Protein AF-0000000068166860 (afdb_homodimer)

Foldseek 3Di:
DCDPVNVVCCCVVVVVVCVVVCQPVVVPVVDPVVQEAEPVQWAFDPVAWDDDDPLATWGFTGGPRATKIKGWHPDPVDPDPVSLVLLVVQLVLQVQADDPQAWHFRHFHDDPRTTITITHDAAFAFQLCQLQPPVHDDDPVLLLLLLLSVLVRLLRQCPDPPFHKDQLEDARRQWTAHPVSGIHGHDSSLIDTDDDDDVPDQLDPSCPYDLLLFALCVLVRGDDDLLRVLSSSLQRSLCNQVSDHFPVVDDDNVSSNCCCNVVVDGGDRDPSDDPLSVVLSCQSRPNDSVSHDGSVVVSVSSLLVLLCVQAPAPVLSVLLVVLPPVPDSFKDWLLSSLVSLCVQLVDPDDSVVVCLDLLNLLCLVQFWDFDDDPVDDPVPTTTMGGSNSSSLLCLQQDDDHNCSSVVSSVVLQLLQEQEADDPVVQFVLAQVPDQAKHWYQDPVDSQWIWIWTDDPNDIDIWIWGQDPQATWTDDDPDIDHDNHPVRVCPDCVSRDPDPDNVPHDRPNPCPSPSNVSVVVSVPVD/DCDPVNVVCCCVVVVVVCVVVCQPPVVPVVPPVVQEAEPVQWAFDPVAWDDDDPLATWGFTGGPRAIKIKGWHDDPPDPDPVSLVLLVVQLVLQVQADDPQAWHFRHFHDDPHTTITITHDAQFAFQLCQLQPPVHDDDPVLLLLQLLSVLVRLLRQCPDPPFHKDQLEDARRQWTAHPVSGIHGHDSSLIDTDDDDDVPDALDPSCPYDLLLFALCVLVRGDDDLLRVLSSSLQRSLCNQVSDHFPVVDDDNVSSNCCCHVVVDDGDRDPSDDPLSVVLSCQSRPNDSVSHDGSVVVSVSSLLVVLCVQAPAPVLSVLLVVLVPPPDSFKDWLLSSLVSLCVQLVDPDDSVVVCLDLLNVLCLVQFWDFDDDPVDDPVPTTTMGGSNSSSLLCLQQDDDHNCSSVVSSVVLQLLQEQEADDPVVQFVLCLVPQFAKHWYQDPVDSQWIWIWTDDPNGIDIWIWGQDPQATWTDDDPDIDHDNHVVRVCPDLVSRDPDPDSVPRDRSNPCPSPSNVSVVVSVPPD

Nearest PDB structures (foldseek):
  3eqr-assembly2_A  TM=9.102E-01  e=2.823E-16  Homo sapiens
  1u4d-assembly2_B  TM=9.057E-01  e=2.516E-15  Homo sapiens
  8fe9-assembly1_A  TM=8.959E-01  e=1.064E-14  Homo sapiens
  3mfu-assembly1_A  TM=8.246E-01  e=5.222E-14  Homo sapiens
  6lnm-assembly3_E  TM=8.033E-01  e=4.655E-13  Rattus norvegicus

InterPro domains:
  IPR000719 Protein kinase domain [PS50011] (44-306)
  IPR000719 Protein kinase domain [SM00220] (44-306)
  IPR000980 SH2 domain [PF00017] (417-485)
  IPR000980 SH2 domain [PS50001] (416-490)
  IPR000980 SH2 domain [SM00252] (414-498)
  IPR001245 Serine-threonine/tyrosine-protein kinase, catalytic domain [PF07714] (47-302)
  IPR008271 Serine/threonine-protein kinase, active site [PS00108] (165-177)
  IPR011009 Protein kinase-like domain superfamily [SSF56112] (43-335)
  IPR036860 SH2 domain superfamily [G3DSA:3.30.505.10] (402-516)
  IPR036860 SH2 domain superfamily [SSF55550] (408-490)
  IPR051681 Serine/Threonine Kinases and Pseudokinases [PTHR44329] (45-305)

Sequence (1050 aa):
MATLAEKRQFFLDSGVKTLTQLLSEQDTRPGWENGAIRPEELHYSKDEVIAQGHHGTVYKGMCRGSQVAIKVLGNRNGMDESQIESLQREADIMRALRHPSILLLMGVCSEKSKLAIVTEFVAGRDLNAIIHDPAVEMSIRQKLNIAKGIAQGMNWLHCLQPDPIIHRDLKPANVLVTPEGNVKVCDFGLSCVKETYDPDAPPKDTVTGTAIYLAPEVLEGMPASEKSDIYAYAVLLSELFTRVKPFKEIDSIKKLHHAVVDGKQRPALIDAVPEAVAELLRECWHHDRDARPCFAEVLMRLDGVVVDLSLSHSSARTFWRELRPKHYPWAVTWDRFLEAFHRYAKPKLPLKLYAQTPEAKCAQLLLAVQNEDMTRSRDRQEWTVLLESFGRFTHLFGPFRPIILTKFSELCKTGCFHGTIEAKEAERRLASKKKGFILRLSAKDPSCVTISREDKGKARHLRVLRTESGFNVQVGKDVHCFPDLLAFLDSPQATKSGKSGLGLQKVCSKDSEYAAVHERSRGGHMATLAEKRQFFLDSGVKTLTQLLSEQDTRPGWENGAIRPEELHYSKDEVIAQGHHGTVYKGMCRGSQVAIKVLGNRNGMDESQIESLQREADIMRALRHPSILLLMGVCSEKSKLAIVTEFVAGRDLNAIIHDPAVEMSIRQKLNIAKGIAQGMNWLHCLQPDPIIHRDLKPANVLVTPEGNVKVCDFGLSCVKETYDPDAPPKDTVTGTAIYLAPEVLEGMPASEKSDIYAYAVLLSELFTRVKPFKEIDSIKKLHHAVVDGKQRPALIDAVPEAVAELLRECWHHDRDARPCFAEVLMRLDGVVVDLSLSHSSARTFWRELRPKHYPWAVTWDRFLEAFHRYAKPKLPLKLYAQTPEAKCAQLLLAVQNEDMTRSRDRQEWTVLLESFGRFTHLFGPFRPIILTKFSELCKTGCFHGTIEAKEAERRLASKKKGFILRLSAKDPSCVTISREDKGKARHLRVLRTESGFNVQVGKDVHCFPDLLAFLDSPQATKSGKSGLGLQKVCSKDSEYAAVHERSRGGH

Organism: Acanthamoeba castellanii (strain ATCC 30010 / Neff) (NCBI:txid1257118)

pLDDT: mean 76.66, std 19.3, range [19.36, 98.31]

Radius of gyration: 32.06 Å; Cα contacts (8 Å, |Δi|>4): 1851; chains: 2; bounding box: 100×84×78 Å

Structure (mmCIF, N/CA/C/O backbone):
data_AF-0000000068166860-model_v1
#
loop_
_entity.id
_entity.type
_entity.pdbx_description
1 polymer 'Protein kinase domain containing protein'
#
loop_
_atom_site.group_PDB
_atom_site.id
_atom_site.type_symbol
_atom_site.label_atom_id
_atom_site.label_alt_id
_atom_site.label_comp_id
_atom_site.label_asym_id
_atom_site.label_entity_id
_atom_site.label_seq_id
_atom_site.pdbx_PDB_ins_code
_atom_site.Cartn_x
_atom_site.Cartn_y
_atom_site.Cartn_z
_atom_site.occupancy
_atom_site.B_iso_or_equiv
_atom_site.auth_seq_id
_atom_site.auth_comp_id
_atom_site.auth_asym_id
_atom_site.auth_atom_id
_atom_site.pdbx_PDB_model_num
ATOM 1 N N . MET A 1 1 ? 56.062 -22.859 -11.352 1 19.39 1 MET A N 1
ATOM 2 C CA . MET A 1 1 ? 54.719 -23.422 -11.422 1 19.39 1 MET A CA 1
ATOM 3 C C . MET A 1 1 ? 53.875 -22.938 -10.25 1 19.39 1 MET A C 1
ATOM 5 O O . MET A 1 1 ? 54 -23.453 -9.133 1 19.39 1 MET A O 1
ATOM 9 N N . ALA A 1 2 ? 53.562 -21.641 -10.25 1 26.25 2 ALA A N 1
ATOM 10 C CA . ALA A 1 2 ? 53.094 -21 -9.023 1 26.25 2 ALA A CA 1
ATOM 11 C C . ALA A 1 2 ? 51.844 -21.656 -8.5 1 26.25 2 ALA A C 1
ATOM 13 O O . ALA A 1 2 ? 50.906 -21.891 -9.273 1 26.25 2 ALA A O 1
ATOM 14 N N . THR A 1 3 ? 52.062 -22.438 -7.523 1 26.27 3 THR A N 1
ATOM 15 C CA . THR A 1 3 ? 51.094 -23.359 -6.957 1 26.27 3 THR A CA 1
ATOM 16 C C . THR A 1 3 ? 49.75 -22.656 -6.754 1 26.27 3 THR A C 1
ATOM 18 O O . THR A 1 3 ? 49.688 -21.438 -6.637 1 26.27 3 THR A O 1
ATOM 21 N N . LEU A 1 4 ? 48.688 -23.469 -7 1 24.66 4 LEU A N 1
ATOM 22 C CA . LEU A 1 4 ? 47.281 -23.062 -6.938 1 24.66 4 LEU A CA 1
ATOM 23 C C . LEU A 1 4 ? 47.031 -22.203 -5.699 1 24.66 4 LEU A C 1
ATOM 25 O O . LEU A 1 4 ? 46.219 -21.281 -5.738 1 24.66 4 LEU A O 1
ATOM 29 N N . ALA A 1 5 ? 47.875 -22.406 -4.668 1 31.88 5 ALA A N 1
ATOM 30 C CA . ALA A 1 5 ? 47.906 -21.672 -3.4 1 31.88 5 ALA A CA 1
ATOM 31 C C . ALA A 1 5 ? 48.375 -20.234 -3.602 1 31.88 5 ALA A C 1
ATOM 33 O O . ALA A 1 5 ? 47.781 -19.312 -3.023 1 31.88 5 ALA A O 1
ATOM 34 N N . GLU A 1 6 ? 49.438 -20.156 -4.41 1 29.47 6 GLU A N 1
ATOM 35 C CA . GLU A 1 6 ? 50.062 -18.844 -4.617 1 29.47 6 GLU A CA 1
ATOM 36 C C . GLU A 1 6 ? 49.125 -17.922 -5.434 1 29.47 6 GLU A C 1
ATOM 38 O O . GLU A 1 6 ? 49.062 -16.719 -5.188 1 29.47 6 GLU A O 1
ATOM 43 N N . LYS A 1 7 ? 48.406 -18.625 -6.328 1 27.77 7 LYS A N 1
ATOM 44 C CA . LYS A 1 7 ? 47.531 -17.828 -7.195 1 27.77 7 LYS A CA 1
ATOM 45 C C . LYS A 1 7 ? 46.281 -17.359 -6.449 1 27.77 7 LYS A C 1
ATOM 47 O O . LYS A 1 7 ? 45.781 -16.281 -6.707 1 27.77 7 LYS A O 1
ATOM 52 N N . ARG A 1 8 ? 45.75 -18.219 -5.543 1 28.81 8 ARG A N 1
ATOM 53 C CA . ARG A 1 8 ? 44.688 -17.859 -4.617 1 28.81 8 ARG A CA 1
ATOM 54 C C . ARG A 1 8 ? 45.125 -16.703 -3.705 1 28.81 8 ARG A C 1
ATOM 56 O O . ARG A 1 8 ? 44.344 -15.797 -3.438 1 28.81 8 ARG A O 1
ATOM 63 N N . GLN A 1 9 ? 46.375 -16.844 -3.287 1 30.14 9 GLN A N 1
ATOM 64 C CA . GLN A 1 9 ? 46.969 -15.82 -2.438 1 30.14 9 GLN A CA 1
ATOM 65 C C . GLN A 1 9 ? 47.156 -14.516 -3.201 1 30.14 9 GLN A C 1
ATOM 67 O O . GLN A 1 9 ? 46.969 -13.43 -2.641 1 30.14 9 GLN A O 1
ATOM 72 N N . PHE A 1 10 ? 47.469 -14.586 -4.516 1 27.7 10 PHE A N 1
ATOM 73 C CA . PHE A 1 10 ? 47.688 -13.367 -5.297 1 27.7 10 PHE A CA 1
ATOM 74 C C . PHE A 1 10 ? 46.375 -12.633 -5.512 1 27.7 10 PHE A C 1
ATOM 76 O O . PHE A 1 10 ? 46.312 -11.406 -5.367 1 27.7 10 PHE A O 1
ATOM 83 N N . PHE A 1 11 ? 45.281 -13.359 -5.941 1 28.58 11 PHE A N 1
ATOM 84 C CA . PHE A 1 11 ? 44 -12.695 -6.152 1 28.58 11 PHE A CA 1
ATOM 85 C C . PHE A 1 11 ? 43.375 -12.273 -4.82 1 28.58 11 PHE A C 1
ATOM 87 O O . PHE A 1 11 ? 42.75 -11.219 -4.73 1 28.58 11 PHE A O 1
ATOM 94 N N . LEU A 1 12 ? 43.625 -13.031 -3.746 1 30.48 12 LEU A N 1
ATOM 95 C CA . LEU A 1 12 ? 43.344 -12.641 -2.371 1 30.48 12 LEU A CA 1
ATOM 96 C C . LEU A 1 12 ? 44.25 -11.484 -1.938 1 30.48 12 LEU A C 1
ATOM 98 O O . LEU A 1 12 ? 43.781 -10.562 -1.258 1 30.48 12 LEU A O 1
ATOM 102 N N . ASP A 1 13 ? 45.562 -11.602 -2.197 1 30.22 13 ASP A N 1
ATOM 103 C CA . ASP A 1 13 ? 46.531 -10.578 -1.837 1 30.22 13 ASP A CA 1
ATOM 104 C C . ASP A 1 13 ? 46.344 -9.32 -2.678 1 30.22 13 ASP A C 1
ATOM 106 O O . ASP A 1 13 ? 46.531 -8.203 -2.182 1 30.22 13 ASP A O 1
ATOM 110 N N . SER A 1 14 ? 46.25 -9.531 -4.051 1 29.23 14 SER A N 1
ATOM 111 C CA . SER A 1 14 ? 46.062 -8.336 -4.871 1 29.23 14 SER A CA 1
ATOM 112 C C . SER A 1 14 ? 44.688 -7.715 -4.637 1 29.23 14 SER A C 1
ATOM 114 O O . SER A 1 14 ? 44.531 -6.504 -4.777 1 29.23 14 SER A O 1
ATOM 116 N N . GLY A 1 15 ? 43.656 -8.531 -4.285 1 28.38 15 GLY A N 1
ATOM 117 C CA . GLY A 1 15 ? 42.312 -8.055 -3.965 1 28.38 15 GLY A CA 1
ATOM 118 C C . GLY A 1 15 ? 42.219 -7.465 -2.57 1 28.38 15 GLY A C 1
ATOM 119 O O . GLY A 1 15 ? 41.406 -6.57 -2.326 1 28.38 15 GLY A O 1
ATOM 120 N N . VAL A 1 16 ? 43 -7.965 -1.665 1 26.53 16 VAL A N 1
ATOM 121 C CA . VAL A 1 16 ? 43.156 -7.43 -0.314 1 26.53 16 VAL A CA 1
ATOM 122 C C . VAL A 1 16 ? 43.906 -6.117 -0.353 1 26.53 16 VAL A C 1
ATOM 124 O O . VAL A 1 16 ? 43.594 -5.172 0.368 1 26.53 16 VAL A O 1
ATOM 127 N N . LYS A 1 17 ? 45.125 -6.133 -1.037 1 28 17 LYS A N 1
ATOM 128 C CA . LYS A 1 17 ? 45.875 -4.883 -1.073 1 28 17 LYS A CA 1
ATOM 129 C C . LYS A 1 17 ? 45.062 -3.77 -1.733 1 28 17 LYS A C 1
ATOM 131 O O . LYS A 1 17 ? 45.156 -2.611 -1.315 1 28 17 LYS A O 1
ATOM 136 N N . THR A 1 18 ? 44.406 -4.168 -2.902 1 27.77 18 THR A N 1
ATOM 137 C CA . THR A 1 18 ? 43.625 -3.119 -3.543 1 27.77 18 THR A CA 1
ATOM 138 C C . THR A 1 18 ? 42.375 -2.82 -2.74 1 27.77 18 THR A C 1
ATOM 140 O O . THR A 1 18 ? 41.875 -1.689 -2.74 1 27.77 18 THR A O 1
ATOM 143 N N . LEU A 1 19 ? 41.875 -3.754 -1.877 1 27.64 19 LEU A N 1
ATOM 144 C CA . LEU A 1 19 ? 40.781 -3.426 -0.971 1 27.64 19 LEU A CA 1
ATOM 145 C C . LEU A 1 19 ? 41.281 -2.58 0.198 1 27.64 19 LEU A C 1
ATOM 147 O O . LEU A 1 19 ? 40.625 -1.617 0.596 1 27.64 19 LEU A O 1
ATOM 151 N N . THR A 1 20 ? 42.344 -2.867 0.89 1 28.3 20 THR A N 1
ATOM 152 C CA . THR A 1 20 ? 42.969 -2.037 1.913 1 28.3 20 THR A CA 1
ATOM 153 C C . THR A 1 20 ? 43.406 -0.696 1.327 1 28.3 20 THR A C 1
ATOM 155 O O . THR A 1 20 ? 43.25 0.344 1.973 1 28.3 20 THR A O 1
ATOM 158 N N . GLN A 1 21 ? 44.25 -0.651 0.271 1 29.28 21 GLN A N 1
ATOM 159 C CA . GLN A 1 21 ? 44.531 0.605 -0.416 1 29.28 21 GLN A CA 1
ATOM 160 C C . GLN A 1 21 ? 43.25 1.226 -0.972 1 29.28 21 GLN A C 1
ATOM 162 O O . GLN A 1 21 ? 43.125 2.451 -1 1 29.28 21 GLN A O 1
ATOM 167 N N . LEU A 1 22 ? 42.25 0.39 -1.447 1 30.19 22 LEU A N 1
ATOM 168 C CA . LEU A 1 22 ? 40.969 0.936 -1.846 1 30.19 22 LEU A CA 1
ATOM 169 C C . LEU A 1 22 ? 40.156 1.359 -0.625 1 30.19 22 LEU A C 1
ATOM 171 O O . LEU A 1 22 ? 39.438 2.355 -0.672 1 30.19 22 LEU A O 1
ATOM 175 N N . LEU A 1 23 ? 40.156 0.761 0.533 1 31.22 23 LEU A N 1
ATOM 176 C CA . LEU A 1 23 ? 39.562 1.22 1.783 1 31.22 23 LEU A CA 1
ATOM 177 C C . LEU A 1 23 ? 40.344 2.365 2.383 1 31.22 23 LEU A C 1
ATOM 179 O O . LEU A 1 23 ? 39.812 3.197 3.113 1 31.22 23 LEU A O 1
ATOM 183 N N . SER A 1 24 ? 41.594 2.391 2.518 1 30.98 24 SER A N 1
ATOM 184 C CA . SER A 1 24 ? 42.406 3.484 3.07 1 30.98 24 SER A CA 1
ATOM 185 C C . SER A 1 24 ? 42.375 4.703 2.154 1 30.98 24 SER A C 1
ATOM 187 O O . SER A 1 24 ? 42.5 5.84 2.619 1 30.98 24 SER A O 1
ATOM 189 N N . GLU A 1 25 ? 42.938 4.605 0.958 1 31.06 25 GLU A N 1
ATOM 190 C CA . GLU A 1 25 ? 42.812 5.766 0.079 1 31.06 25 GLU A CA 1
ATOM 191 C C . GLU A 1 25 ? 41.344 6.086 -0.206 1 31.06 25 GLU A C 1
ATOM 193 O O . GLU A 1 25 ? 40.531 5.18 -0.383 1 31.06 25 GLU A O 1
ATOM 198 N N . GLN A 1 26 ? 40.844 7.211 0.226 1 31.7 26 GLN A N 1
ATOM 199 C CA . GLN A 1 26 ? 39.5 7.723 -0.036 1 31.7 26 GLN A CA 1
ATOM 200 C C . GLN A 1 26 ? 39 7.246 -1.389 1 31.7 26 GLN A C 1
ATOM 202 O O . GLN A 1 26 ? 39.031 7.992 -2.369 1 31.7 26 GLN A O 1
ATOM 207 N N . ASP A 1 27 ? 39.5 6.297 -1.923 1 30.91 27 ASP A N 1
ATOM 208 C CA . ASP A 1 27 ? 39.219 5.746 -3.242 1 30.91 27 ASP A CA 1
ATOM 209 C C . ASP A 1 27 ? 37.719 5.52 -3.418 1 30.91 27 ASP A C 1
ATOM 211 O O . ASP A 1 27 ? 37.156 4.523 -2.934 1 30.91 27 ASP A O 1
ATOM 215 N N . THR A 1 28 ? 37 6.477 -3.436 1 34.47 28 THR A N 1
ATOM 216 C CA . THR A 1 28 ? 35.625 6.566 -3.914 1 34.47 28 THR A CA 1
ATOM 217 C C . THR A 1 28 ? 35.469 5.82 -5.238 1 34.47 28 THR A C 1
ATOM 219 O O . THR A 1 28 ? 35.969 6.277 -6.273 1 34.47 28 THR A O 1
ATOM 222 N N . ARG A 1 29 ? 35.875 4.562 -5.344 1 34.91 29 ARG A N 1
ATOM 223 C CA . ARG A 1 29 ? 35.5 3.986 -6.629 1 34.91 29 ARG A CA 1
ATOM 224 C C . ARG A 1 29 ? 34.5 4.895 -7.363 1 34.91 29 ARG A C 1
ATOM 226 O O . ARG A 1 29 ? 33.594 5.438 -6.762 1 34.91 29 ARG A O 1
ATOM 233 N N . PRO A 1 30 ? 34.938 5.418 -8.297 1 40.59 30 PRO A N 1
ATOM 234 C CA . PRO A 1 30 ? 34.156 6.391 -9.062 1 40.59 30 PRO A CA 1
ATOM 235 C C . PRO A 1 30 ? 32.688 5.984 -9.203 1 40.59 30 PRO A C 1
ATOM 237 O O . PRO A 1 30 ? 31.953 6.613 -9.953 1 40.59 30 PRO A O 1
ATOM 240 N N . GLY A 1 31 ? 32.031 5.211 -8.039 1 45.12 31 GLY A N 1
ATOM 241 C CA . GLY A 1 31 ? 30.812 4.453 -7.965 1 45.12 31 GLY A CA 1
ATOM 242 C C . GLY A 1 31 ? 29.688 5.191 -7.246 1 45.12 31 GLY A C 1
ATOM 243 O O . GLY A 1 31 ? 29.734 6.418 -7.121 1 45.12 31 GLY A O 1
ATOM 244 N N . TRP A 1 32 ? 28.766 4.332 -6.516 1 59.56 32 TRP A N 1
ATOM 245 C CA . TRP A 1 32 ? 27.531 4.805 -5.898 1 59.56 32 TRP A CA 1
ATOM 246 C C . TRP A 1 32 ? 27.828 5.656 -4.668 1 59.56 32 TRP A C 1
ATOM 248 O O . TRP A 1 32 ? 27.453 5.297 -3.553 1 59.56 32 TRP A O 1
ATOM 258 N N . GLU A 1 33 ? 28.719 6.68 -4.758 1 60.12 33 GLU A N 1
ATOM 259 C CA . GLU A 1 33 ? 29.078 7.582 -3.67 1 60.12 33 GLU A CA 1
ATOM 260 C C . GLU A 1 33 ? 27.844 8.148 -2.99 1 60.12 33 GLU A C 1
ATOM 262 O O . GLU A 1 33 ? 27.828 8.367 -1.776 1 60.12 33 GLU A O 1
ATOM 267 N N . ASN A 1 34 ? 26.859 8.164 -3.779 1 70.5 34 ASN A N 1
ATOM 268 C CA . ASN A 1 34 ? 25.656 8.781 -3.242 1 70.5 34 ASN A CA 1
ATOM 269 C C . ASN A 1 34 ? 24.938 7.848 -2.275 1 70.5 34 ASN A C 1
ATOM 271 O O . ASN A 1 34 ? 24.047 8.281 -1.529 1 70.5 34 ASN A O 1
ATOM 275 N N . GLY A 1 35 ? 25.5 6.684 -2.152 1 81.06 35 GLY A N 1
ATOM 276 C CA . GLY A 1 35 ? 24.844 5.727 -1.278 1 81.06 35 GLY A CA 1
ATOM 277 C C . GLY A 1 35 ? 25.547 5.559 0.057 1 81.06 35 GLY A C 1
ATOM 278 O O . GLY A 1 35 ? 25.125 4.75 0.887 1 81.06 35 GLY A O 1
ATOM 279 N N . ALA A 1 36 ? 26.531 6.391 0.3 1 85.31 36 ALA A N 1
ATOM 280 C CA . ALA A 1 36 ? 27.297 6.254 1.537 1 85.31 36 ALA A CA 1
ATOM 281 C C . ALA A 1 36 ? 26.5 6.781 2.73 1 85.31 36 ALA A C 1
ATOM 283 O O . ALA A 1 36 ? 25.922 7.867 2.668 1 85.31 36 ALA A O 1
ATOM 284 N N . ILE A 1 37 ? 26.516 6 3.785 1 90.44 37 ILE A N 1
ATOM 285 C CA . ILE A 1 37 ? 25.859 6.363 5.039 1 90.44 37 ILE A CA 1
ATOM 286 C C . ILE A 1 37 ? 26.891 6.371 6.168 1 90.44 37 ILE A C 1
ATOM 288 O O . ILE A 1 37 ? 27.688 5.438 6.297 1 90.44 37 ILE A O 1
ATOM 292 N N . ARG A 1 38 ? 26.906 7.391 6.953 1 87.25 38 ARG A N 1
ATOM 293 C CA . ARG A 1 38 ? 27.797 7.461 8.102 1 87.25 38 ARG A CA 1
ATOM 294 C C . ARG A 1 38 ? 27.219 6.684 9.281 1 87.25 38 ARG A C 1
ATOM 296 O O . ARG A 1 38 ? 26 6.598 9.453 1 87.25 38 ARG A O 1
ATOM 303 N N . PRO A 1 39 ? 28.125 6.125 10.094 1 86.94 39 PRO A N 1
ATOM 304 C CA . PRO A 1 39 ? 27.656 5.336 11.234 1 86.94 39 PRO A CA 1
ATOM 305 C C . PRO A 1 39 ? 26.734 6.125 12.164 1 86.94 39 PRO A C 1
ATOM 307 O O . PRO A 1 39 ? 25.797 5.562 12.734 1 86.94 39 PRO A O 1
ATOM 310 N N . GLU A 1 40 ? 26.906 7.426 12.234 1 86.94 40 GLU A N 1
ATOM 311 C CA . GLU A 1 40 ? 26.141 8.258 13.156 1 86.94 40 GLU A CA 1
ATOM 312 C C . GLU A 1 40 ? 24.703 8.453 12.672 1 86.94 40 GLU A C 1
ATOM 314 O O . GLU A 1 40 ? 23.844 8.867 13.438 1 86.94 40 GLU A O 1
ATOM 319 N N . GLU A 1 41 ? 24.562 8.203 11.422 1 89.44 41 GLU A N 1
ATOM 320 C CA . GLU A 1 41 ? 23.234 8.375 10.844 1 89.44 41 GLU A CA 1
ATOM 321 C C . GLU A 1 41 ? 22.344 7.164 11.102 1 89.44 41 GLU A C 1
ATOM 323 O O . GLU A 1 41 ? 21.141 7.207 10.867 1 89.44 41 GLU A O 1
ATOM 328 N N . LEU A 1 42 ? 22.984 6.137 11.562 1 88.62 42 LEU A N 1
ATOM 329 C CA . LEU A 1 42 ? 22.266 4.891 11.812 1 88.62 42 LEU A CA 1
ATOM 330 C C . LEU A 1 42 ? 21.891 4.762 13.289 1 88.62 42 LEU A C 1
ATOM 332 O O . LEU A 1 42 ? 22.766 4.836 14.156 1 88.62 42 LEU A O 1
ATOM 336 N N . HIS A 1 43 ? 20.625 4.617 13.531 1 87.31 43 HIS A N 1
ATOM 337 C CA . HIS A 1 43 ? 20.141 4.418 14.891 1 87.31 43 HIS A CA 1
ATOM 338 C C . HIS A 1 43 ? 19.312 3.139 15 1 87.31 43 HIS A C 1
ATOM 340 O O . HIS A 1 43 ? 18.266 3.016 14.359 1 87.31 43 HIS A O 1
ATOM 346 N N . TYR A 1 44 ? 19.797 2.15 15.695 1 86.31 44 TYR A N 1
ATOM 347 C CA . TYR A 1 44 ? 19.047 0.918 15.922 1 86.31 44 TYR A CA 1
ATOM 348 C C . TYR A 1 44 ? 19.422 0.296 17.266 1 86.31 44 TYR A C 1
ATOM 350 O O . TYR A 1 44 ? 20.484 0.595 17.828 1 86.31 44 TYR A O 1
ATOM 358 N N . SER A 1 45 ? 18.406 -0.463 17.797 1 82.25 45 SER A N 1
ATOM 359 C CA . SER A 1 45 ? 18.625 -1.165 19.047 1 82.25 45 SER A CA 1
ATOM 360 C C . SER A 1 45 ? 18.875 -2.65 18.828 1 82.25 45 SER A C 1
ATOM 362 O O . SER A 1 45 ? 18.297 -3.252 17.922 1 82.25 45 SER A O 1
ATOM 364 N N . LYS A 1 46 ? 19.672 -3.215 19.656 1 78.69 46 LYS A N 1
ATOM 365 C CA . LYS A 1 46 ? 19.984 -4.637 19.562 1 78.69 46 LYS A CA 1
ATOM 366 C C . LYS A 1 46 ? 18.766 -5.496 19.859 1 78.69 46 LYS A C 1
ATOM 368 O O . LYS A 1 46 ? 18.703 -6.664 19.469 1 78.69 46 LYS A O 1
ATOM 373 N N . ASP A 1 47 ? 17.781 -4.824 20.391 1 78.62 47 ASP A N 1
ATOM 374 C CA . ASP A 1 47 ? 16.594 -5.57 20.781 1 78.62 47 ASP A CA 1
ATOM 375 C C . ASP A 1 47 ? 15.578 -5.617 19.641 1 78.62 47 ASP A C 1
ATOM 377 O O . ASP A 1 47 ? 14.586 -6.344 19.719 1 78.62 47 ASP A O 1
ATOM 381 N N . GLU A 1 48 ? 15.906 -5 18.594 1 84.75 48 GLU A N 1
ATOM 382 C CA . GLU A 1 48 ? 14.945 -4.938 17.5 1 84.75 48 GLU A CA 1
ATOM 383 C C . GLU A 1 48 ? 15.445 -5.734 16.297 1 84.75 48 GLU A C 1
ATOM 385 O O . GLU A 1 48 ? 15.531 -5.199 15.188 1 84.75 48 GLU A O 1
ATOM 390 N N . VAL A 1 49 ? 15.656 -7.008 16.562 1 85.44 49 VAL A N 1
ATOM 391 C CA . VAL A 1 49 ? 16.125 -7.906 15.508 1 85.44 49 VAL A CA 1
ATOM 392 C C . VAL A 1 49 ? 14.953 -8.352 14.641 1 85.44 49 VAL A C 1
ATOM 394 O O . VAL A 1 49 ? 13.914 -8.766 15.164 1 85.44 49 VAL A O 1
ATOM 397 N N . ILE A 1 50 ? 15.117 -8.18 13.359 1 85.5 50 ILE A N 1
ATOM 398 C CA . ILE A 1 50 ? 14.102 -8.586 12.398 1 85.5 50 ILE A CA 1
ATOM 399 C C . ILE A 1 50 ? 14.422 -9.984 11.867 1 85.5 50 ILE A C 1
ATOM 401 O O . ILE A 1 50 ? 13.516 -10.789 11.633 1 85.5 50 ILE A O 1
ATOM 405 N N . ALA A 1 51 ? 15.633 -10.18 11.578 1 82.12 51 ALA A N 1
ATOM 406 C CA . ALA A 1 51 ? 16.062 -11.453 11.008 1 82.12 51 ALA A CA 1
ATOM 407 C C . ALA A 1 51 ? 17.516 -11.75 11.367 1 82.12 51 ALA A C 1
ATOM 409 O O . ALA A 1 51 ? 18.328 -10.828 11.516 1 82.12 51 ALA A O 1
ATOM 410 N N . GLN A 1 52 ? 17.734 -13.031 11.57 1 77.38 52 GLN A N 1
ATOM 411 C CA . GLN A 1 52 ? 19.094 -13.492 11.859 1 77.38 52 GLN A CA 1
ATOM 412 C C . GLN A 1 52 ? 19.453 -14.68 10.977 1 77.38 52 GLN A C 1
ATOM 414 O O . GLN A 1 52 ? 18.641 -15.578 10.758 1 77.38 52 GLN A O 1
ATOM 419 N N . GLY A 1 53 ? 20.516 -14.5 10.227 1 65.44 53 GLY A N 1
ATOM 420 C CA . GLY A 1 53 ? 20.953 -15.609 9.406 1 65.44 53 GLY A CA 1
ATOM 421 C C . GLY A 1 53 ? 22.469 -15.648 9.219 1 65.44 53 GLY A C 1
ATOM 422 O O . GLY A 1 53 ? 23.188 -14.938 9.906 1 65.44 53 GLY A O 1
ATOM 423 N N . HIS A 1 54 ? 22.844 -16.578 8.328 1 62.56 54 HIS A N 1
ATOM 424 C CA . HIS A 1 54 ? 24.266 -16.828 8.055 1 62.56 54 HIS A CA 1
ATOM 425 C C . HIS A 1 54 ? 24.938 -15.594 7.473 1 62.56 54 HIS A C 1
ATOM 427 O O . HIS A 1 54 ? 26.141 -15.391 7.668 1 62.56 54 HIS A O 1
ATOM 433 N N . HIS A 1 55 ? 24.156 -14.781 6.957 1 65.38 55 HIS A N 1
ATOM 434 C CA . HIS A 1 55 ? 24.75 -13.641 6.27 1 65.38 55 HIS A CA 1
ATOM 435 C C . HIS A 1 55 ? 24.672 -12.375 7.125 1 65.38 55 HIS A C 1
ATOM 437 O O . HIS A 1 55 ? 25 -11.281 6.66 1 65.38 55 HIS A O 1
ATOM 443 N N . GLY A 1 56 ? 24.281 -12.477 8.32 1 76.12 56 GLY A N 1
ATOM 444 C CA . GLY A 1 56 ? 24.25 -11.328 9.219 1 76.12 56 GLY A CA 1
ATOM 445 C C . GLY A 1 56 ? 22.922 -11.156 9.922 1 76.12 56 GLY A C 1
ATOM 446 O O . GLY A 1 56 ? 22.031 -11.992 9.789 1 76.12 56 GLY A O 1
ATOM 447 N N . THR A 1 57 ? 22.984 -10.117 10.719 1 85.81 57 THR A N 1
ATOM 448 C CA . THR A 1 57 ? 21.781 -9.797 11.484 1 85.81 57 THR A CA 1
ATOM 449 C C . THR A 1 57 ? 21.125 -8.531 10.953 1 85.81 57 THR A C 1
ATOM 451 O O . THR A 1 57 ? 21.812 -7.551 10.641 1 85.81 57 THR A O 1
ATOM 454 N N . VAL A 1 58 ? 19.828 -8.602 10.758 1 90.75 58 VAL A N 1
ATOM 455 C CA . VAL A 1 58 ? 19.078 -7.449 10.266 1 90.75 58 VAL A CA 1
ATOM 456 C C . VAL A 1 58 ? 18.297 -6.816 11.414 1 90.75 58 VAL A C 1
ATOM 458 O O . VAL A 1 58 ? 17.547 -7.496 12.109 1 90.75 58 VAL A O 1
ATOM 461 N N . TYR A 1 59 ? 18.5 -5.496 11.594 1 89.88 59 TYR A N 1
ATOM 462 C CA . TYR A 1 59 ? 17.828 -4.738 12.648 1 89.88 59 TYR A CA 1
ATOM 463 C C . TYR A 1 59 ? 16.844 -3.74 12.062 1 89.88 59 TYR A C 1
ATOM 465 O O . TYR A 1 59 ? 17.062 -3.191 10.977 1 89.88 59 TYR A O 1
ATOM 473 N N . LYS A 1 60 ? 15.75 -3.602 12.836 1 90 60 LYS A N 1
ATOM 474 C CA . LYS A 1 60 ? 14.898 -2.439 12.578 1 90 60 LYS A CA 1
ATOM 475 C C . LYS A 1 60 ? 15.516 -1.17 13.156 1 90 60 LYS A C 1
ATOM 477 O O . LYS A 1 60 ? 15.992 -1.169 14.297 1 90 60 LYS A O 1
ATOM 482 N N . GLY A 1 61 ? 15.57 -0.052 12.328 1 89.56 61 GLY A N 1
ATOM 483 C CA . GLY A 1 61 ? 16.188 1.17 12.82 1 89.56 61 GLY A CA 1
ATOM 484 C C . GLY A 1 61 ? 15.766 2.404 12.039 1 89.56 61 GLY A C 1
ATOM 485 O O . GLY A 1 61 ? 14.758 2.379 11.328 1 89.56 61 GLY A O 1
ATOM 486 N N . MET A 1 62 ? 16.531 3.486 12.352 1 89.19 62 MET A N 1
ATOM 487 C CA . MET A 1 62 ? 16.297 4.773 11.703 1 89.19 62 MET A CA 1
ATOM 488 C C . MET A 1 62 ? 17.547 5.27 10.992 1 89.19 62 MET A C 1
ATOM 490 O O . MET A 1 62 ? 18.656 5.074 11.477 1 89.19 62 MET A O 1
ATOM 494 N N . CYS A 1 63 ? 17.328 5.891 9.859 1 91.12 63 CYS A N 1
ATOM 495 C CA . CYS A 1 63 ? 18.375 6.57 9.117 1 91.12 63 CYS A CA 1
ATOM 496 C C . CYS A 1 63 ? 17.859 7.848 8.469 1 91.12 63 CYS A C 1
ATOM 498 O O . CYS A 1 63 ? 16.906 7.805 7.691 1 91.12 63 CYS A O 1
ATOM 500 N N . ARG A 1 64 ? 18.438 8.945 8.805 1 90.88 64 ARG A N 1
ATOM 501 C CA . ARG A 1 64 ? 18.062 10.234 8.234 1 90.88 64 ARG A CA 1
ATOM 502 C C . ARG A 1 64 ? 16.562 10.484 8.367 1 90.88 64 ARG A C 1
ATOM 504 O O . ARG A 1 64 ? 15.914 10.883 7.406 1 90.88 64 ARG A O 1
ATOM 511 N N . GLY A 1 65 ? 16.047 10.062 9.492 1 86.12 65 GLY A N 1
ATOM 512 C CA . GLY A 1 65 ? 14.656 10.352 9.789 1 86.12 65 GLY A CA 1
ATOM 513 C C . GLY A 1 65 ? 13.695 9.359 9.172 1 86.12 65 GLY A C 1
ATOM 514 O O . GLY A 1 65 ? 12.477 9.516 9.281 1 86.12 65 GLY A O 1
ATOM 515 N N . SER A 1 66 ? 14.227 8.305 8.555 1 89.44 66 SER A N 1
ATOM 516 C CA . SER A 1 66 ? 13.383 7.289 7.926 1 89.44 66 SER A CA 1
ATOM 517 C C . SER A 1 66 ? 13.594 5.922 8.57 1 89.44 66 SER A C 1
ATOM 519 O O . SER A 1 66 ? 14.703 5.578 8.969 1 89.44 66 SER A O 1
ATOM 521 N N . GLN A 1 67 ? 12.516 5.184 8.633 1 88.88 67 GLN A N 1
ATOM 522 C CA . GLN A 1 67 ? 12.625 3.803 9.102 1 88.88 67 GLN A CA 1
ATOM 523 C C . GLN A 1 67 ? 13.305 2.924 8.055 1 88.88 67 GLN A C 1
ATOM 525 O O . GLN A 1 67 ? 12.977 2.99 6.871 1 88.88 67 GLN A O 1
ATOM 530 N N . VAL A 1 68 ? 14.312 2.158 8.562 1 94 68 VAL A N 1
ATOM 531 C CA . VAL A 1 68 ? 15.094 1.347 7.641 1 94 68 VAL A CA 1
ATOM 532 C C . VAL A 1 68 ? 15.375 -0.02 8.266 1 94 68 VAL A C 1
ATOM 534 O O . VAL A 1 68 ? 15.125 -0.23 9.453 1 94 68 VAL A O 1
ATOM 537 N N . ALA A 1 69 ? 15.727 -0.975 7.418 1 94.38 69 ALA A N 1
ATOM 538 C CA . ALA A 1 69 ? 16.328 -2.234 7.848 1 94.38 69 ALA A CA 1
ATOM 539 C C . ALA A 1 69 ? 17.844 -2.201 7.691 1 94.38 69 ALA A C 1
ATOM 541 O O . ALA A 1 69 ? 18.359 -1.804 6.641 1 94.38 69 ALA A O 1
ATOM 542 N N . ILE A 1 70 ? 18.547 -2.572 8.797 1 92.94 70 ILE A N 1
ATOM 543 C CA . ILE A 1 70 ? 20 -2.479 8.828 1 92.94 70 ILE A CA 1
ATOM 544 C C . ILE A 1 70 ? 20.609 -3.873 8.984 1 92.94 70 ILE A C 1
ATOM 546 O O . ILE A 1 70 ? 20.469 -4.5 10.039 1 92.94 70 ILE A O 1
ATOM 550 N N . LYS A 1 71 ? 21.203 -4.367 7.906 1 90.31 71 LYS A N 1
ATOM 551 C CA . LYS A 1 71 ? 21.906 -5.641 7.957 1 90.31 71 LYS A CA 1
ATOM 552 C C . LYS A 1 71 ? 23.359 -5.438 8.391 1 90.31 71 LYS A C 1
ATOM 554 O O . LYS A 1 71 ? 24.125 -4.738 7.715 1 90.31 71 LYS A O 1
ATOM 559 N N . VAL A 1 72 ? 23.656 -5.965 9.555 1 85.94 72 VAL A N 1
ATOM 560 C CA . VAL A 1 72 ? 25 -5.836 10.109 1 85.94 72 VAL A CA 1
ATOM 561 C C . VAL A 1 72 ? 25.672 -7.207 10.172 1 85.94 72 VAL A C 1
ATOM 563 O O . VAL A 1 72 ? 25 -8.219 10.414 1 85.94 72 VAL A O 1
ATOM 566 N N . LEU A 1 73 ? 26.922 -7.18 9.75 1 72 73 LEU A N 1
ATOM 567 C CA . LEU A 1 73 ? 27.688 -8.414 9.914 1 72 73 LEU A CA 1
ATOM 568 C C . LEU A 1 73 ? 28.203 -8.555 11.344 1 72 73 LEU A C 1
ATOM 570 O O . LEU A 1 73 ? 28.531 -7.551 11.984 1 72 73 LEU A O 1
ATOM 574 N N . GLY A 1 74 ? 27.766 -9.5 12.164 1 58.78 74 GLY A N 1
ATOM 575 C CA . GLY A 1 74 ? 28.188 -9.758 13.531 1 58.78 74 GLY A CA 1
ATOM 576 C C . GLY A 1 74 ? 29.516 -9.086 13.891 1 58.78 74 GLY A C 1
ATOM 577 O O . GLY A 1 74 ? 30.172 -8.508 13.023 1 58.78 74 GLY A O 1
ATOM 578 N N . ASN A 1 75 ? 29.891 -8.93 15.258 1 49.22 75 ASN A N 1
ATOM 579 C CA . ASN A 1 75 ? 31.016 -8.281 15.93 1 49.22 75 ASN A CA 1
ATOM 580 C C . ASN A 1 75 ? 32.312 -8.547 15.195 1 49.22 75 ASN A C 1
ATOM 582 O O . ASN A 1 75 ? 32.531 -9.633 14.648 1 49.22 75 ASN A O 1
ATOM 586 N N . ARG A 1 76 ? 33.156 -7.387 14.992 1 42.88 76 ARG A N 1
ATOM 587 C CA . ARG A 1 76 ? 34.531 -7.203 14.492 1 42.88 76 ARG A CA 1
ATOM 588 C C . ARG A 1 76 ? 35.438 -8.305 15 1 42.88 76 ARG A C 1
ATOM 590 O O . ARG A 1 76 ? 36.562 -8.445 14.516 1 42.88 76 ARG A O 1
ATOM 597 N N . ASN A 1 77 ? 35.312 -8.539 16.172 1 46.88 77 ASN A N 1
ATOM 598 C CA . ASN A 1 77 ? 36.531 -9.086 16.703 1 46.88 77 ASN A CA 1
ATOM 599 C C . ASN A 1 77 ? 37.062 -10.25 15.852 1 46.88 77 ASN A C 1
ATOM 601 O O . ASN A 1 77 ? 38.188 -10.688 16 1 46.88 77 ASN A O 1
ATOM 605 N N . GLY A 1 78 ? 36.281 -10.641 14.773 1 48.53 78 GLY A N 1
ATOM 606 C CA . GLY A 1 78 ? 36.812 -11.617 13.852 1 48.53 78 GLY A CA 1
ATOM 607 C C . GLY A 1 78 ? 36.156 -11.578 12.484 1 48.53 78 GLY A C 1
ATOM 608 O O . GLY A 1 78 ? 35.75 -12.617 11.953 1 48.53 78 GLY A O 1
ATOM 609 N N . MET A 1 79 ? 35.812 -10.461 12.125 1 54.16 79 MET A N 1
ATOM 610 C CA . MET A 1 79 ? 35.219 -10.516 10.797 1 54.16 79 MET A CA 1
ATOM 611 C C . MET A 1 79 ? 36.188 -11.094 9.781 1 54.16 79 MET A C 1
ATOM 613 O O . MET A 1 79 ? 37.344 -10.648 9.68 1 54.16 79 MET A O 1
ATOM 617 N N . ASP A 1 80 ? 35.875 -12.273 9.367 1 61.31 80 ASP A N 1
ATOM 618 C CA . ASP A 1 80 ? 36.625 -12.945 8.312 1 61.31 80 ASP A CA 1
ATOM 619 C C . ASP A 1 80 ? 36.5 -12.18 6.992 1 61.31 80 ASP A C 1
ATOM 621 O O . ASP A 1 80 ? 35.469 -11.523 6.742 1 61.31 80 ASP A O 1
ATOM 625 N N . GLU A 1 81 ? 37.531 -11.734 6.414 1 65.12 81 GLU A N 1
ATOM 626 C CA . GLU A 1 81 ? 37.688 -11.102 5.105 1 65.12 81 GLU A CA 1
ATOM 627 C C . GLU A 1 81 ? 36.625 -11.641 4.129 1 65.12 81 GLU A C 1
ATOM 629 O O . GLU A 1 81 ? 36.094 -10.891 3.307 1 65.12 81 GLU A O 1
ATOM 634 N N . SER A 1 82 ? 36.281 -12.844 4.367 1 69.62 82 SER A N 1
ATOM 635 C CA . SER A 1 82 ? 35.344 -13.477 3.463 1 69.62 82 SER A CA 1
ATOM 636 C C . SER A 1 82 ? 33.938 -12.93 3.672 1 69.62 82 SER A C 1
ATOM 638 O O . SER A 1 82 ? 33.188 -12.758 2.711 1 69.62 82 SER A O 1
ATOM 640 N N . GLN A 1 83 ? 33.656 -12.531 4.84 1 70.69 83 GLN A N 1
ATOM 641 C CA . GLN A 1 83 ? 32.312 -12.016 5.148 1 70.69 83 GLN A CA 1
ATOM 642 C C . GLN A 1 83 ? 32.156 -10.586 4.637 1 70.69 83 GLN A C 1
ATOM 644 O O . GLN A 1 83 ? 31.094 -10.227 4.129 1 70.69 83 GLN A O 1
ATOM 649 N N . ILE A 1 84 ? 33.188 -9.906 4.758 1 72.94 84 ILE A N 1
ATOM 650 C CA . ILE A 1 84 ? 33.156 -8.523 4.281 1 72.94 84 ILE A CA 1
ATOM 651 C C . ILE A 1 84 ? 33 -8.508 2.766 1 72.94 84 ILE A C 1
ATOM 653 O O . ILE A 1 84 ? 32.188 -7.719 2.238 1 72.94 84 ILE A O 1
ATOM 657 N N . GLU A 1 85 ? 33.656 -9.406 2.15 1 73.5 85 GLU A N 1
ATOM 658 C CA . GLU A 1 85 ? 33.562 -9.5 0.697 1 73.5 85 GLU A CA 1
ATOM 659 C C . GLU A 1 85 ? 32.156 -9.891 0.262 1 73.5 85 GLU A C 1
ATOM 661 O O . GLU A 1 85 ? 31.656 -9.391 -0.744 1 73.5 85 GLU A O 1
ATOM 666 N N . SER A 1 86 ? 31.641 -10.711 1.052 1 75.25 86 SER A N 1
ATOM 667 C CA . SER A 1 86 ? 30.297 -11.172 0.732 1 75.25 86 SER A CA 1
ATOM 668 C C . SER A 1 86 ? 29.281 -10.039 0.846 1 75.25 86 SER A C 1
ATOM 670 O O . SER A 1 86 ? 28.406 -9.898 -0.013 1 75.25 86 SER A O 1
ATOM 672 N N . LEU A 1 87 ? 29.453 -9.242 1.829 1 77.31 87 LEU A N 1
ATOM 673 C CA . LEU A 1 87 ? 28.547 -8.125 2.039 1 77.31 87 LEU A CA 1
ATOM 674 C C . LEU A 1 87 ? 28.719 -7.066 0.958 1 77.31 87 LEU A C 1
ATOM 676 O O . LEU A 1 87 ? 27.75 -6.484 0.483 1 77.31 87 LEU A O 1
ATOM 680 N N . GLN A 1 88 ? 29.922 -6.891 0.606 1 78.31 88 GLN A N 1
ATOM 681 C CA . GLN A 1 88 ? 30.203 -5.918 -0.441 1 78.31 88 GLN A CA 1
ATOM 682 C C . GLN A 1 88 ? 29.641 -6.367 -1.783 1 78.31 88 GLN A C 1
ATOM 684 O O . GLN A 1 88 ? 29.078 -5.555 -2.527 1 78.31 88 GLN A O 1
ATOM 689 N N . ARG A 1 89 ? 29.828 -7.617 -2.029 1 80.25 89 ARG A N 1
ATOM 690 C CA . ARG A 1 89 ? 29.281 -8.164 -3.27 1 80.25 89 ARG A CA 1
ATOM 691 C C . ARG A 1 89 ? 27.766 -8.039 -3.301 1 80.25 89 ARG A C 1
ATOM 693 O O . ARG A 1 89 ? 27.188 -7.707 -4.34 1 80.25 89 ARG A O 1
ATOM 700 N N . GLU A 1 90 ? 27.203 -8.305 -2.176 1 85.38 90 GLU A N 1
ATOM 701 C CA . GLU A 1 90 ? 25.75 -8.172 -2.078 1 85.38 90 GLU A CA 1
ATOM 702 C C . GLU A 1 90 ? 25.297 -6.738 -2.357 1 85.38 90 GLU A C 1
ATOM 704 O O . GLU A 1 90 ? 24.375 -6.516 -3.137 1 85.38 90 GLU A O 1
ATOM 709 N N . ALA A 1 91 ? 25.969 -5.836 -1.786 1 84.69 91 ALA A N 1
ATOM 710 C CA . ALA A 1 91 ? 25.656 -4.426 -1.988 1 84.69 91 ALA A CA 1
ATOM 711 C C . ALA A 1 91 ? 25.828 -4.031 -3.451 1 84.69 91 ALA A C 1
ATOM 713 O O . ALA A 1 91 ? 25 -3.295 -4 1 84.69 91 ALA A O 1
ATOM 714 N N . ASP A 1 92 ? 26.844 -4.562 -4.066 1 83.62 92 ASP A N 1
ATOM 715 C CA . ASP A 1 92 ? 27.141 -4.238 -5.461 1 83.62 92 ASP A CA 1
ATOM 716 C C . ASP A 1 92 ? 26.031 -4.766 -6.383 1 83.62 92 ASP A C 1
ATOM 718 O O . ASP A 1 92 ? 25.641 -4.086 -7.328 1 83.62 92 ASP A O 1
ATOM 722 N N . ILE A 1 93 ? 25.609 -5.898 -6.094 1 86.88 93 ILE A N 1
ATOM 723 C CA . ILE A 1 93 ? 24.531 -6.488 -6.879 1 86.88 93 ILE A CA 1
ATOM 724 C C . ILE A 1 93 ? 23.25 -5.688 -6.68 1 86.88 93 ILE A C 1
ATOM 726 O O . ILE A 1 93 ? 22.562 -5.328 -7.645 1 86.88 93 ILE A O 1
ATOM 730 N N . MET A 1 94 ? 22.984 -5.336 -5.461 1 89.38 94 MET A N 1
ATOM 731 C CA . MET A 1 94 ? 21.75 -4.633 -5.137 1 89.38 94 MET A CA 1
ATOM 732 C C . MET A 1 94 ? 21.734 -3.236 -5.754 1 89.38 94 MET A C 1
ATOM 734 O O . MET A 1 94 ? 20.672 -2.699 -6.066 1 89.38 94 MET A O 1
ATOM 738 N N . ARG A 1 95 ? 22.859 -2.713 -5.926 1 86.38 95 ARG A N 1
ATOM 739 C CA . ARG A 1 95 ? 22.969 -1.388 -6.527 1 86.38 95 ARG A CA 1
ATOM 740 C C . ARG A 1 95 ? 22.406 -1.382 -7.945 1 86.38 95 ARG A C 1
ATOM 742 O O . ARG A 1 95 ? 21.891 -0.363 -8.406 1 86.38 95 ARG A O 1
ATOM 749 N N . ALA A 1 96 ? 22.469 -2.498 -8.508 1 86.81 96 ALA A N 1
ATOM 750 C CA . ALA A 1 96 ? 22.016 -2.607 -9.891 1 86.81 96 ALA A CA 1
ATOM 751 C C . ALA A 1 96 ? 20.516 -2.867 -9.961 1 86.81 96 ALA A C 1
ATOM 753 O O . ALA A 1 96 ? 19.891 -2.723 -11.016 1 86.81 96 ALA A O 1
ATOM 754 N N . LEU A 1 97 ? 19.984 -3.207 -8.867 1 89.69 97 LEU A N 1
ATOM 755 C CA . LEU A 1 97 ? 18.625 -3.713 -8.852 1 89.69 97 LEU A CA 1
ATOM 756 C C . LEU A 1 97 ? 17.641 -2.617 -8.438 1 89.69 97 LEU A C 1
ATOM 758 O O . LEU A 1 97 ? 17.703 -2.119 -7.309 1 89.69 97 LEU A O 1
ATOM 762 N N . ARG A 1 98 ? 16.766 -2.232 -9.398 1 92 98 ARG A N 1
ATOM 763 C CA . ARG A 1 98 ? 15.75 -1.206 -9.148 1 92 98 ARG A CA 1
ATOM 764 C C . ARG A 1 98 ? 14.383 -1.648 -9.648 1 92 98 ARG A C 1
ATOM 766 O O . ARG A 1 98 ? 14.055 -1.467 -10.82 1 92 98 ARG A O 1
ATOM 773 N N . HIS A 1 99 ? 13.648 -2.154 -8.805 1 94.62 99 HIS A N 1
ATOM 774 C CA . HIS A 1 99 ? 12.312 -2.652 -9.125 1 94.62 99 HIS A CA 1
ATOM 775 C C . HIS A 1 99 ? 11.422 -2.691 -7.891 1 94.62 99 HIS A C 1
ATOM 777 O O . HIS A 1 99 ? 11.891 -3.016 -6.797 1 94.62 99 HIS A O 1
ATOM 783 N N . PRO A 1 100 ? 10.109 -2.455 -8.094 1 94.31 100 PRO A N 1
ATOM 784 C CA . PRO A 1 100 ? 9.203 -2.439 -6.941 1 94.31 100 PRO A CA 1
ATOM 785 C C . PRO A 1 100 ? 9.117 -3.791 -6.238 1 94.31 100 PRO A C 1
ATOM 787 O O . PRO A 1 100 ? 8.773 -3.854 -5.051 1 94.31 100 PRO A O 1
ATOM 790 N N . SER A 1 101 ? 9.414 -4.852 -6.934 1 96.38 101 SER A N 1
ATOM 791 C CA . SER A 1 101 ? 9.305 -6.184 -6.34 1 96.38 101 SER A CA 1
ATOM 792 C C . SER A 1 101 ? 10.664 -6.668 -5.832 1 96.38 101 SER A C 1
ATOM 794 O O . SER A 1 101 ? 10.836 -7.855 -5.562 1 96.38 101 SER A O 1
ATOM 796 N N . ILE A 1 102 ? 11.609 -5.844 -5.789 1 95.88 102 ILE A N 1
ATOM 797 C CA . ILE A 1 102 ? 12.93 -6.141 -5.238 1 95.88 102 ILE A CA 1
ATOM 798 C C . ILE A 1 102 ? 13.219 -5.207 -4.066 1 95.88 102 ILE A C 1
ATOM 800 O O . ILE A 1 102 ? 12.93 -4.008 -4.133 1 95.88 102 ILE A O 1
ATOM 804 N N . LEU A 1 103 ? 13.727 -5.762 -3.029 1 95.75 103 LEU A N 1
ATOM 805 C CA . LEU A 1 103 ? 14.062 -4.973 -1.85 1 95.75 103 LEU A CA 1
ATOM 806 C C . LEU A 1 103 ? 14.977 -3.809 -2.217 1 95.75 103 LEU A C 1
ATOM 808 O O . LEU A 1 103 ? 16 -4.004 -2.879 1 95.75 103 LEU A O 1
ATOM 812 N N . LEU A 1 104 ? 14.656 -2.623 -1.777 1 95.31 104 LEU A N 1
ATOM 813 C CA . LEU A 1 104 ? 15.352 -1.403 -2.18 1 95.31 104 LEU A CA 1
ATOM 814 C C . LEU A 1 104 ? 16.594 -1.178 -1.326 1 95.31 104 LEU A C 1
ATOM 816 O O . LEU A 1 104 ? 16.5 -1.054 -0.103 1 95.31 104 LEU A O 1
ATOM 820 N N . LEU A 1 105 ? 17.703 -1.15 -1.953 1 93.88 105 LEU A N 1
ATOM 821 C CA . LEU A 1 105 ? 18.922 -0.681 -1.302 1 93.88 105 LEU A CA 1
ATOM 822 C C . LEU A 1 105 ? 18.906 0.837 -1.165 1 93.88 105 LEU A C 1
ATOM 824 O O . LEU A 1 105 ? 18.75 1.554 -2.156 1 93.88 105 LEU A O 1
ATOM 828 N N . MET A 1 106 ? 19.062 1.296 0.008 1 93.88 106 MET A N 1
ATOM 829 C CA . MET A 1 106 ? 19.016 2.738 0.233 1 93.88 106 MET A CA 1
ATOM 830 C C . MET A 1 106 ? 20.422 3.299 0.412 1 93.88 106 MET A C 1
ATOM 832 O O . MET A 1 106 ? 20.703 4.445 0.044 1 93.88 106 MET A O 1
ATOM 836 N N . GLY A 1 107 ? 21.312 2.512 1.005 1 92.06 107 GLY A N 1
ATOM 837 C CA . GLY A 1 107 ? 22.688 2.949 1.209 1 92.06 107 GLY A CA 1
ATOM 838 C C . GLY A 1 107 ? 23.531 1.91 1.906 1 92.06 107 GLY A C 1
ATOM 839 O O . GLY A 1 107 ? 23.062 0.813 2.215 1 92.06 107 GLY A O 1
ATOM 840 N N . VAL A 1 108 ? 24.859 2.236 1.994 1 89.38 108 VAL A N 1
ATOM 841 C CA . VAL A 1 108 ? 25.828 1.335 2.619 1 89.38 108 VAL A CA 1
ATOM 842 C C . VAL A 1 108 ? 26.703 2.115 3.596 1 89.38 108 VAL A C 1
ATOM 844 O O . VAL A 1 108 ? 27.109 3.246 3.314 1 89.38 108 VAL A O 1
ATOM 847 N N . CYS A 1 109 ? 26.812 1.562 4.746 1 88.44 109 CYS A N 1
ATOM 848 C CA . CYS A 1 109 ? 27.812 2.066 5.691 1 88.44 109 CYS A CA 1
ATOM 849 C C . CYS A 1 109 ? 29.109 1.267 5.605 1 88.44 109 CYS A C 1
ATOM 851 O O . CYS A 1 109 ? 29.125 0.078 5.93 1 88.44 109 CYS A O 1
ATOM 853 N N . SER A 1 110 ? 30.156 1.84 5.141 1 79.44 110 SER A N 1
ATOM 854 C CA . SER A 1 110 ? 31.406 1.109 4.898 1 79.44 110 SER A CA 1
ATOM 855 C C . SER A 1 110 ? 32.531 1.628 5.785 1 79.44 110 SER A C 1
ATOM 857 O O . SER A 1 110 ? 33.719 1.44 5.473 1 79.44 110 SER A O 1
ATOM 859 N N . GLU A 1 111 ? 32.188 2.191 6.824 1 76.06 111 GLU A N 1
ATOM 860 C CA . GLU A 1 111 ? 33.219 2.674 7.707 1 76.06 111 GLU A CA 1
ATOM 861 C C . GLU A 1 111 ? 33.812 1.544 8.562 1 76.06 111 GLU A C 1
ATOM 863 O O . GLU A 1 111 ? 33.125 0.552 8.82 1 76.06 111 GLU A O 1
ATOM 868 N N . LYS A 1 112 ? 35.062 1.633 8.82 1 63.97 112 LYS A N 1
ATOM 869 C CA . LYS A 1 112 ? 35.812 0.605 9.531 1 63.97 112 LYS A CA 1
ATOM 870 C C . LYS A 1 112 ? 35.094 0.126 10.766 1 63.97 112 LYS A C 1
ATOM 872 O O . LYS A 1 112 ? 35.094 -1.063 11.094 1 63.97 112 LYS A O 1
ATOM 877 N N . SER A 1 113 ? 34.438 0.978 11.359 1 65.75 113 SER A N 1
ATOM 878 C CA . SER A 1 113 ? 33.781 0.637 12.625 1 65.75 113 SER A CA 1
ATOM 879 C C . SER A 1 113 ? 32.438 -0.066 12.391 1 65.75 113 SER A C 1
ATOM 881 O O . SER A 1 113 ? 31.938 -0.757 13.273 1 65.75 113 SER A O 1
ATOM 883 N N . LYS A 1 114 ? 31.938 0.085 11.203 1 76.5 114 LYS A N 1
ATOM 884 C CA . LYS A 1 114 ? 30.594 -0.443 10.984 1 76.5 114 LYS A CA 1
ATOM 885 C C . LYS A 1 114 ? 30.359 -0.727 9.508 1 76.5 114 LYS A C 1
ATOM 887 O O . LYS A 1 114 ? 30.531 0.153 8.656 1 76.5 114 LYS A O 1
ATOM 892 N N . LEU A 1 115 ? 30.203 -1.97 9.211 1 82.62 115 LEU A N 1
ATOM 893 C CA . LEU A 1 115 ? 29.781 -2.369 7.875 1 82.62 115 LEU A CA 1
ATOM 894 C C . LEU A 1 115 ? 28.312 -2.791 7.879 1 82.62 115 LEU A C 1
ATOM 896 O O . LEU A 1 115 ? 27.938 -3.73 8.586 1 82.62 115 LEU A O 1
ATOM 900 N N . ALA A 1 116 ? 27.531 -2.006 7.164 1 89.5 116 ALA A N 1
ATOM 901 C CA . ALA A 1 116 ? 26.109 -2.297 7.18 1 89.5 116 ALA A CA 1
ATOM 902 C C . ALA A 1 116 ? 25.469 -1.987 5.828 1 89.5 116 ALA A C 1
ATOM 904 O O . ALA A 1 116 ? 25.906 -1.079 5.117 1 89.5 116 ALA A O 1
ATOM 905 N N . ILE A 1 117 ? 24.531 -2.822 5.449 1 91.38 117 ILE A N 1
ATOM 906 C CA . ILE A 1 117 ? 23.656 -2.557 4.309 1 91.38 117 ILE A CA 1
ATOM 907 C C . ILE A 1 117 ? 22.312 -2.012 4.801 1 91.38 117 ILE A C 1
ATOM 909 O O . ILE A 1 117 ? 21.688 -2.604 5.676 1 91.38 117 ILE A O 1
ATOM 913 N N . VAL A 1 118 ? 21.969 -0.856 4.266 1 93.88 118 VAL A N 1
ATOM 914 C CA . VAL A 1 118 ? 20.719 -0.215 4.668 1 93.88 118 VAL A CA 1
ATOM 915 C C . VAL A 1 118 ? 19.688 -0.358 3.557 1 93.88 118 VAL A C 1
ATOM 917 O O . VAL A 1 118 ? 19.922 0.068 2.424 1 93.88 118 VAL A O 1
ATOM 920 N N . THR A 1 119 ? 18.547 -1.001 3.889 1 95.31 119 THR A N 1
ATOM 921 C CA . THR A 1 119 ? 17.469 -1.195 2.926 1 95.31 119 THR A CA 1
ATOM 922 C C . THR A 1 119 ? 16.156 -0.615 3.455 1 95.31 119 THR A C 1
ATOM 924 O O . THR A 1 119 ? 16.078 -0.184 4.605 1 95.31 119 THR A O 1
ATOM 927 N N . GLU A 1 120 ? 15.203 -0.513 2.559 1 95.75 120 GLU A N 1
ATOM 928 C CA . GLU A 1 120 ? 13.867 -0.152 3.023 1 95.75 120 GLU A CA 1
ATOM 929 C C . GLU A 1 120 ? 13.359 -1.136 4.074 1 95.75 120 GLU A C 1
ATOM 931 O O . GLU A 1 120 ? 13.711 -2.316 4.047 1 95.75 120 GLU A O 1
ATOM 936 N N . PHE A 1 121 ? 12.625 -0.592 4.973 1 92.44 121 PHE A N 1
ATOM 937 C CA . PHE A 1 121 ? 11.945 -1.458 5.93 1 92.44 121 PHE A CA 1
ATOM 938 C C . PHE A 1 121 ? 10.602 -1.92 5.387 1 92.44 121 PHE A C 1
ATOM 940 O O . PHE A 1 121 ? 9.789 -1.102 4.941 1 92.44 121 PHE A O 1
ATOM 947 N N . VAL A 1 122 ? 10.375 -3.191 5.332 1 91.19 122 VAL A N 1
ATOM 948 C CA . VAL A 1 122 ? 9.117 -3.773 4.891 1 91.19 122 VAL A CA 1
ATOM 949 C C . VAL A 1 122 ? 8.32 -4.27 6.098 1 91.19 122 VAL A C 1
ATOM 951 O O . VAL A 1 122 ? 8.773 -5.16 6.82 1 91.19 122 VAL A O 1
ATOM 954 N N . ALA A 1 123 ? 6.992 -3.617 6.195 1 82.19 123 ALA A N 1
ATOM 955 C CA . ALA A 1 123 ? 6.105 -4.027 7.277 1 82.19 123 ALA A CA 1
ATOM 956 C C . ALA A 1 123 ? 5.414 -5.348 6.953 1 82.19 123 ALA A C 1
ATOM 958 O O . ALA A 1 123 ? 4.621 -5.426 6.012 1 82.19 123 ALA A O 1
ATOM 959 N N . GLY A 1 124 ? 6.035 -6.477 6.984 1 86.38 124 GLY A N 1
ATOM 960 C CA . GLY A 1 124 ? 5.48 -7.793 6.711 1 86.38 124 GLY A CA 1
ATOM 961 C C . GLY A 1 124 ? 6.352 -8.922 7.227 1 86.38 124 GLY A C 1
ATOM 962 O O . GLY A 1 124 ? 6.996 -8.797 8.266 1 86.38 124 GLY A O 1
ATOM 963 N N . ARG A 1 125 ? 6.074 -10.023 6.602 1 89.88 125 ARG A N 1
ATOM 964 C CA . ARG A 1 125 ? 6.797 -11.227 6.992 1 89.88 125 ARG A CA 1
ATOM 965 C C . ARG A 1 125 ? 7.402 -11.922 5.773 1 89.88 125 ARG A C 1
ATOM 967 O O . ARG A 1 125 ? 7.02 -11.633 4.637 1 89.88 125 ARG A O 1
ATOM 974 N N . ASP A 1 126 ? 8.375 -12.703 6.082 1 92.75 126 ASP A N 1
ATOM 975 C CA . ASP A 1 126 ? 8.891 -13.508 4.984 1 92.75 126 ASP A CA 1
ATOM 976 C C . ASP A 1 126 ? 7.91 -14.617 4.609 1 92.75 126 ASP A C 1
ATOM 978 O O . ASP A 1 126 ? 7.113 -15.055 5.441 1 92.75 126 ASP A O 1
ATOM 982 N N . LEU A 1 127 ? 7.984 -15.039 3.4 1 95.94 127 LEU A N 1
ATOM 983 C CA . LEU A 1 127 ? 7.016 -15.977 2.832 1 95.94 127 LEU A CA 1
ATOM 984 C C . LEU A 1 127 ? 7.094 -17.328 3.529 1 95.94 127 LEU A C 1
ATOM 986 O O . LEU A 1 127 ? 6.086 -18.031 3.648 1 95.94 127 LEU A O 1
ATOM 990 N N . ASN A 1 128 ? 8.266 -17.734 4.035 1 93.31 128 ASN A N 1
ATOM 991 C CA . ASN A 1 128 ? 8.398 -19 4.766 1 93.31 128 ASN A CA 1
ATOM 992 C C . ASN A 1 128 ? 7.551 -19 6.035 1 93.31 128 ASN A C 1
ATOM 994 O O . ASN A 1 128 ? 6.844 -19.969 6.312 1 93.31 128 ASN A O 1
ATOM 998 N N . ALA A 1 129 ? 7.602 -17.938 6.75 1 91.31 129 ALA A N 1
ATOM 999 C CA . ALA A 1 129 ? 6.82 -17.797 7.977 1 91.31 129 ALA A CA 1
ATOM 1000 C C . ALA A 1 129 ? 5.324 -17.812 7.672 1 91.31 129 ALA A C 1
ATOM 1002 O O . ALA A 1 129 ? 4.535 -18.375 8.43 1 91.31 129 ALA A O 1
ATOM 1003 N N . ILE A 1 130 ? 4.969 -17.219 6.586 1 93.62 130 ILE A N 1
ATOM 1004 C CA . ILE A 1 130 ? 3.562 -17.125 6.207 1 93.62 130 ILE A CA 1
ATOM 1005 C C . ILE A 1 130 ? 3.037 -18.5 5.809 1 93.62 130 ILE A C 1
ATOM 1007 O O . ILE A 1 130 ? 1.99 -18.938 6.293 1 93.62 130 ILE A O 1
ATOM 1011 N N . ILE A 1 131 ? 3.771 -19.156 4.984 1 93.94 131 ILE A N 1
ATOM 1012 C CA . ILE A 1 131 ? 3.369 -20.438 4.426 1 93.94 131 ILE A CA 1
ATOM 1013 C C . ILE A 1 131 ? 3.191 -21.469 5.551 1 93.94 131 ILE A C 1
ATOM 1015 O O . ILE A 1 131 ? 2.252 -22.266 5.531 1 93.94 131 ILE A O 1
ATOM 1019 N N . HIS A 1 132 ? 3.975 -21.422 6.523 1 91.19 132 HIS A N 1
ATOM 1020 C CA . HIS A 1 132 ? 4.004 -22.5 7.508 1 91.19 132 HIS A CA 1
ATOM 1021 C C . HIS A 1 132 ? 3.309 -22.078 8.797 1 91.19 132 HIS A C 1
ATOM 1023 O O . HIS A 1 132 ? 3.387 -22.781 9.812 1 91.19 132 HIS A O 1
ATOM 1029 N N . ASP A 1 133 ? 2.748 -20.953 8.789 1 90.5 133 ASP A N 1
ATOM 1030 C CA . ASP A 1 133 ? 1.838 -20.547 9.859 1 90.5 133 ASP A CA 1
ATOM 1031 C C . ASP A 1 133 ? 0.426 -21.062 9.602 1 90.5 133 ASP A C 1
ATOM 1033 O O . ASP A 1 133 ? -0.298 -20.531 8.766 1 90.5 133 ASP A O 1
ATOM 1037 N N . PRO A 1 134 ? 0.04 -22.047 10.281 1 86.62 134 PRO A N 1
ATOM 1038 C CA . PRO A 1 134 ? -1.267 -22.656 10.023 1 86.62 134 PRO A CA 1
ATOM 1039 C C . PRO A 1 134 ? -2.426 -21.688 10.289 1 86.62 134 PRO A C 1
ATOM 1041 O O . PRO A 1 134 ? -3.533 -21.906 9.781 1 86.62 134 PRO A O 1
ATOM 1044 N N . ALA A 1 135 ? -2.129 -20.688 10.992 1 84.75 135 ALA A N 1
ATOM 1045 C CA . ALA A 1 135 ? -3.189 -19.75 11.336 1 84.75 135 ALA A CA 1
ATOM 1046 C C . ALA A 1 135 ? -3.443 -18.766 10.203 1 84.75 135 ALA A C 1
ATOM 1048 O O . ALA A 1 135 ? -4.465 -18.062 10.188 1 84.75 135 ALA A O 1
ATOM 1049 N N . VAL A 1 136 ? -2.549 -18.766 9.32 1 87.62 136 VAL A N 1
ATOM 1050 C CA . VAL A 1 136 ? -2.693 -17.859 8.195 1 87.62 136 VAL A CA 1
ATOM 1051 C C . VAL A 1 136 ? -3.338 -18.578 7.016 1 87.62 136 VAL A C 1
ATOM 1053 O O . VAL A 1 136 ? -2.816 -19.594 6.539 1 87.62 136 VAL A O 1
ATOM 1056 N N . GLU A 1 137 ? -4.43 -17.984 6.66 1 82 137 GLU A N 1
ATOM 1057 C CA . GLU A 1 137 ? -5.094 -18.516 5.469 1 82 137 GLU A CA 1
ATOM 1058 C C . GLU A 1 137 ? -4.793 -17.641 4.246 1 82 137 GLU A C 1
ATOM 1060 O O . GLU A 1 137 ? -4.738 -16.422 4.348 1 82 137 GLU A O 1
ATOM 1065 N N . MET A 1 138 ? -4.504 -18.344 3.141 1 83.62 138 MET A N 1
ATOM 1066 C CA . MET A 1 138 ? -4.254 -17.625 1.889 1 83.62 138 MET A CA 1
ATOM 1067 C C . MET A 1 138 ? -5.16 -18.156 0.778 1 83.62 138 MET A C 1
ATOM 1069 O O . MET A 1 138 ? -5.227 -19.359 0.54 1 83.62 138 MET A O 1
ATOM 1073 N N . SER A 1 139 ? -5.812 -17.203 0.129 1 75.69 139 SER A N 1
ATOM 1074 C CA . SER A 1 139 ? -6.621 -17.562 -1.032 1 75.69 139 SER A CA 1
ATOM 1075 C C . SER A 1 139 ? -5.746 -17.859 -2.244 1 75.69 139 SER A C 1
ATOM 1077 O O . SER A 1 139 ? -4.562 -17.516 -2.26 1 75.69 139 SER A O 1
ATOM 1079 N N . ILE A 1 140 ? -6.293 -18.469 -3.24 1 79.69 140 ILE A N 1
ATOM 1080 C CA . ILE A 1 140 ? -5.586 -18.766 -4.484 1 79.69 140 ILE A CA 1
ATOM 1081 C C . ILE A 1 140 ? -5.148 -17.453 -5.148 1 79.69 140 ILE A C 1
ATOM 1083 O O . ILE A 1 140 ? -4.059 -17.375 -5.723 1 79.69 140 ILE A O 1
ATOM 1087 N N . ARG A 1 141 ? -5.941 -16.5 -5.012 1 75.62 141 ARG A N 1
ATOM 1088 C CA . ARG A 1 141 ? -5.613 -15.195 -5.582 1 75.62 141 ARG A CA 1
ATOM 1089 C C . ARG A 1 141 ? -4.371 -14.602 -4.922 1 75.62 141 ARG A C 1
ATOM 1091 O O . ARG A 1 141 ? -3.49 -14.078 -5.605 1 75.62 141 ARG A O 1
ATOM 1098 N N . GLN A 1 142 ? -4.457 -14.664 -3.65 1 84.31 142 GLN A N 1
ATOM 1099 C CA . GLN A 1 142 ? -3.311 -14.141 -2.91 1 84.31 142 GLN A CA 1
ATOM 1100 C C . GLN A 1 142 ? -2.031 -14.891 -3.285 1 84.31 142 GLN A C 1
ATOM 1102 O O . GLN A 1 142 ? -0.98 -14.273 -3.471 1 84.31 142 GLN A O 1
ATOM 1107 N N . LYS A 1 143 ? -2.162 -16.219 -3.43 1 91.12 143 LYS A N 1
ATOM 1108 C CA . LYS A 1 143 ? -1.015 -17.031 -3.809 1 91.12 143 LYS A CA 1
ATOM 1109 C C . LYS A 1 143 ? -0.52 -16.672 -5.207 1 91.12 143 LYS A C 1
ATOM 1111 O O . LYS A 1 143 ? 0.686 -16.547 -5.43 1 91.12 143 LYS A O 1
ATOM 1116 N N . LEU A 1 144 ? -1.421 -16.469 -6.07 1 88.56 144 LEU A N 1
ATOM 1117 C CA . LEU A 1 144 ? -1.064 -16.125 -7.441 1 88.56 144 LEU A CA 1
ATOM 1118 C C . LEU A 1 144 ? -0.456 -14.734 -7.523 1 88.56 144 LEU A C 1
ATOM 1120 O O . LEU A 1 144 ? 0.451 -14.492 -8.32 1 88.56 144 LEU A O 1
ATOM 1124 N N . ASN A 1 145 ? -0.977 -13.82 -6.715 1 87.88 145 ASN A N 1
ATOM 1125 C CA . ASN A 1 145 ? -0.391 -12.484 -6.656 1 87.88 145 ASN A CA 1
ATOM 1126 C C . ASN A 1 145 ? 1.06 -12.523 -6.188 1 87.88 145 ASN A C 1
ATOM 1128 O O . ASN A 1 145 ? 1.913 -11.82 -6.727 1 87.88 145 ASN A O 1
ATOM 1132 N N . ILE A 1 146 ? 1.256 -13.32 -5.246 1 94.69 146 ILE A N 1
ATOM 1133 C CA . ILE A 1 146 ? 2.611 -13.492 -4.734 1 94.69 146 ILE A CA 1
ATOM 1134 C C . ILE A 1 146 ? 3.494 -14.117 -5.812 1 94.69 146 ILE A C 1
ATOM 1136 O O . ILE A 1 146 ? 4.605 -13.648 -6.066 1 94.69 146 ILE A O 1
ATOM 1140 N N . ALA A 1 147 ? 2.979 -15.172 -6.449 1 96.06 147 ALA A N 1
ATOM 1141 C CA . ALA A 1 147 ? 3.715 -15.828 -7.523 1 96.06 147 ALA A CA 1
ATOM 1142 C C . ALA A 1 147 ? 4.098 -14.828 -8.617 1 96.06 147 ALA A C 1
ATOM 1144 O O . ALA A 1 147 ? 5.234 -14.82 -9.086 1 96.06 147 ALA A O 1
ATOM 1145 N N . LYS A 1 148 ? 3.195 -14.031 -8.969 1 92.81 148 LYS A N 1
ATOM 1146 C CA . LYS A 1 148 ? 3.42 -13.047 -10.023 1 92.81 148 LYS A CA 1
ATOM 1147 C C . LYS A 1 148 ? 4.449 -12.008 -9.594 1 92.81 148 LYS A C 1
ATOM 1149 O O . LYS A 1 148 ? 5.324 -11.633 -10.367 1 92.81 148 LYS A O 1
ATOM 1154 N N . GLY A 1 149 ? 4.27 -11.508 -8.391 1 95.38 149 GLY A N 1
ATOM 1155 C CA . GLY A 1 149 ? 5.227 -10.539 -7.879 1 95.38 149 GLY A CA 1
ATOM 1156 C C . GLY A 1 149 ? 6.656 -11.047 -7.902 1 95.38 149 GLY A C 1
ATOM 1157 O O . GLY A 1 149 ? 7.574 -10.32 -8.297 1 95.38 149 GLY A O 1
ATOM 1158 N N . ILE A 1 150 ? 6.863 -12.305 -7.508 1 97.88 150 ILE A N 1
ATOM 1159 C CA . ILE A 1 150 ? 8.195 -12.906 -7.52 1 97.88 150 ILE A CA 1
ATOM 1160 C C . ILE A 1 150 ? 8.711 -12.977 -8.953 1 97.88 150 ILE A C 1
ATOM 1162 O O . ILE A 1 150 ? 9.852 -12.602 -9.227 1 97.88 150 ILE A O 1
ATOM 1166 N N . ALA A 1 151 ? 7.848 -13.414 -9.828 1 97.25 151 ALA A N 1
ATOM 1167 C CA . ALA A 1 151 ? 8.234 -13.562 -11.227 1 97.25 151 ALA A CA 1
ATOM 1168 C C . ALA A 1 151 ? 8.617 -12.227 -11.836 1 97.25 151 ALA A C 1
ATOM 1170 O O . ALA A 1 151 ? 9.547 -12.148 -12.648 1 97.25 151 ALA A O 1
ATOM 1171 N N . GLN A 1 152 ? 7.945 -11.195 -11.484 1 95.38 152 GLN A N 1
ATOM 1172 C CA . GLN A 1 152 ? 8.25 -9.867 -12 1 95.38 152 GLN A CA 1
ATOM 1173 C C . GLN A 1 152 ? 9.641 -9.406 -11.562 1 95.38 152 GLN A C 1
ATOM 1175 O O . GLN A 1 152 ? 10.422 -8.922 -12.383 1 95.38 152 GLN A O 1
ATOM 1180 N N . GLY A 1 153 ? 9.898 -9.531 -10.305 1 96.81 153 GLY A N 1
ATOM 1181 C CA . GLY A 1 153 ? 11.227 -9.195 -9.812 1 96.81 153 GLY A CA 1
ATOM 1182 C C . GLY A 1 153 ? 12.328 -10 -10.477 1 96.81 153 GLY A C 1
ATOM 1183 O O . GLY A 1 153 ? 13.344 -9.438 -10.906 1 96.81 153 GLY A O 1
ATOM 1184 N N . MET A 1 154 ? 12.078 -11.289 -10.586 1 97.19 154 MET A N 1
ATOM 1185 C CA . MET A 1 154 ? 13.086 -12.18 -11.156 1 97.19 154 MET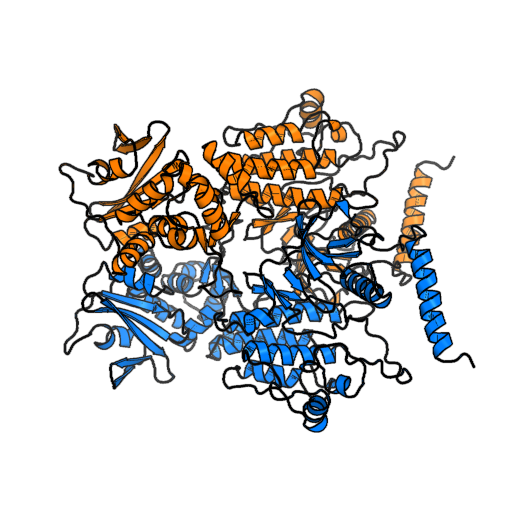 A CA 1
ATOM 1186 C C . MET A 1 154 ? 13.281 -11.906 -12.641 1 97.19 154 MET A C 1
ATOM 1188 O O . MET A 1 154 ? 14.398 -11.984 -13.156 1 97.19 154 MET A O 1
ATOM 1192 N N . ASN A 1 155 ? 12.195 -11.609 -13.32 1 95.38 155 ASN A N 1
ATOM 1193 C CA . ASN A 1 155 ? 12.32 -11.258 -14.734 1 95.38 155 ASN A CA 1
ATOM 1194 C C . ASN A 1 155 ? 13.188 -10.016 -14.922 1 95.38 155 ASN A C 1
ATOM 1196 O O . ASN A 1 155 ? 13.984 -9.953 -15.859 1 95.38 155 ASN A O 1
ATOM 1200 N N . TRP A 1 156 ? 13.016 -9.086 -14.047 1 93.88 156 TRP A N 1
ATOM 1201 C CA . TRP A 1 156 ? 13.812 -7.867 -14.117 1 93.88 156 TRP A CA 1
ATOM 1202 C C . TRP A 1 156 ? 15.297 -8.18 -13.961 1 93.88 156 TRP A C 1
ATOM 1204 O O . TRP A 1 156 ? 16.125 -7.711 -14.75 1 93.88 156 TRP A O 1
ATOM 1214 N N . LEU A 1 157 ? 15.641 -9.031 -13.031 1 93 157 LEU A N 1
ATOM 1215 C CA . LEU A 1 157 ? 17.016 -9.453 -12.789 1 93 157 LEU A CA 1
ATOM 1216 C C . LEU A 1 157 ? 17.609 -10.102 -14.031 1 93 157 LEU A C 1
ATOM 1218 O O . LEU A 1 157 ? 18.766 -9.828 -14.391 1 93 157 LEU A O 1
ATOM 1222 N N . HIS A 1 158 ? 16.859 -10.922 -14.586 1 93.69 158 HIS A N 1
ATOM 1223 C CA . HIS A 1 158 ? 17.344 -11.75 -15.688 1 93.69 158 HIS A CA 1
ATOM 1224 C C . HIS A 1 158 ? 17.453 -10.945 -16.969 1 93.69 158 HIS A C 1
ATOM 1226 O O . HIS A 1 158 ? 18.125 -11.375 -17.922 1 93.69 158 HIS A O 1
ATOM 1232 N N . CYS A 1 159 ? 16.828 -9.773 -17.016 1 91.06 159 CYS A N 1
ATOM 1233 C CA . CYS A 1 159 ? 16.828 -8.977 -18.234 1 91.06 159 CYS A CA 1
ATOM 1234 C C . CYS A 1 159 ? 17.828 -7.828 -18.156 1 91.06 159 CYS A C 1
ATOM 1236 O O . CYS A 1 159 ? 17.953 -7.035 -19.078 1 91.06 159 CYS A O 1
ATOM 1238 N N . LEU A 1 160 ? 18.469 -7.773 -17.016 1 88.06 160 LEU A N 1
ATOM 1239 C CA . LEU A 1 160 ? 19.422 -6.684 -16.859 1 88.06 160 LEU A CA 1
ATOM 1240 C C . LEU A 1 160 ? 20.531 -6.777 -17.906 1 88.06 160 LEU A C 1
ATOM 1242 O O . LEU A 1 160 ? 20.906 -7.875 -18.328 1 88.06 160 LEU A O 1
ATOM 1246 N N . GLN A 1 161 ? 20.906 -5.641 -18.375 1 80.19 161 GLN A N 1
ATOM 1247 C CA . GLN A 1 161 ? 22.031 -5.523 -19.281 1 80.19 161 GLN A CA 1
ATOM 1248 C C . GLN A 1 161 ? 23.25 -4.938 -18.578 1 80.19 161 GLN A C 1
ATOM 1250 O O . GLN A 1 161 ? 23.109 -4.137 -17.641 1 80.19 161 GLN A O 1
ATOM 1255 N N . PRO A 1 162 ? 24.484 -5.266 -18.953 1 78.88 162 PRO A N 1
ATOM 1256 C CA . PRO A 1 162 ? 24.844 -6.129 -20.078 1 78.88 162 PRO A CA 1
ATOM 1257 C C . PRO A 1 162 ? 24.688 -7.613 -19.766 1 78.88 162 PRO A C 1
ATOM 1259 O O . PRO A 1 162 ? 24.547 -8.438 -20.672 1 78.88 162 PRO A O 1
ATOM 1262 N N . ASP A 1 163 ? 24.781 -7.883 -18.406 1 83.38 163 ASP A N 1
ATOM 1263 C CA . ASP A 1 163 ? 24.656 -9.281 -18 1 83.38 163 ASP A CA 1
ATOM 1264 C C . ASP A 1 163 ? 23.516 -9.477 -17 1 83.38 163 ASP A C 1
ATOM 1266 O O . ASP A 1 163 ? 23.328 -8.641 -16.109 1 83.38 163 ASP A O 1
ATOM 1270 N N . PRO A 1 164 ? 22.828 -10.594 -17.188 1 89.5 164 PRO A N 1
ATOM 1271 C CA . PRO A 1 164 ? 21.781 -10.883 -16.219 1 89.5 164 PRO A CA 1
ATOM 1272 C C . PRO A 1 164 ? 22.328 -11.211 -14.828 1 89.5 164 PRO A C 1
ATOM 1274 O O . PRO A 1 164 ? 23.5 -11.602 -14.703 1 89.5 164 PRO A O 1
ATOM 1277 N N . ILE A 1 165 ? 21.562 -10.945 -13.883 1 91.81 165 ILE A N 1
ATOM 1278 C CA . ILE A 1 165 ? 21.891 -11.344 -12.516 1 91.81 165 ILE A CA 1
ATOM 1279 C C . ILE A 1 165 ? 21.125 -12.617 -12.164 1 91.81 165 ILE A C 1
ATOM 1281 O O . ILE A 1 165 ? 19.906 -12.695 -12.359 1 91.81 165 ILE A O 1
ATOM 1285 N N . ILE A 1 166 ? 21.859 -13.633 -11.758 1 93.81 166 ILE A N 1
ATOM 1286 C CA . ILE A 1 166 ? 21.281 -14.883 -11.273 1 93.81 166 ILE A CA 1
ATOM 1287 C C . ILE A 1 166 ? 21.156 -14.82 -9.75 1 93.81 166 ILE A C 1
ATOM 1289 O O . ILE A 1 166 ? 22.125 -14.531 -9.047 1 93.81 166 ILE A O 1
ATOM 1293 N N . HIS A 1 167 ? 19.953 -15.023 -9.211 1 93.88 167 HIS A N 1
ATOM 1294 C CA . HIS A 1 167 ? 19.719 -14.883 -7.777 1 93.88 167 HIS A CA 1
ATOM 1295 C C . HIS A 1 167 ? 20.422 -15.977 -6.988 1 93.88 167 HIS A C 1
ATOM 1297 O O . HIS A 1 167 ? 21.125 -15.695 -6.012 1 93.88 167 HIS A O 1
ATOM 1303 N N . ARG A 1 168 ? 20.203 -17.312 -7.352 1 92.31 168 ARG A N 1
ATOM 1304 C CA . ARG A 1 168 ? 20.906 -18.516 -6.898 1 92.31 168 ARG A CA 1
ATOM 1305 C C . ARG A 1 168 ? 20.375 -18.984 -5.547 1 92.31 168 ARG A C 1
ATOM 1307 O O . ARG A 1 168 ? 20.688 -20.094 -5.098 1 92.31 168 ARG A O 1
ATOM 1314 N N . ASP A 1 169 ? 19.516 -18.219 -4.902 1 91.19 169 ASP A N 1
ATOM 1315 C CA . ASP A 1 169 ? 19 -18.625 -3.602 1 91.19 169 ASP A CA 1
ATOM 1316 C C . ASP A 1 169 ? 17.531 -18.219 -3.443 1 91.19 169 ASP A C 1
ATOM 1318 O O . ASP A 1 169 ? 17.141 -17.703 -2.398 1 91.19 169 ASP A O 1
ATOM 1322 N N . LEU A 1 170 ? 16.781 -18.359 -4.504 1 95.31 170 LEU A N 1
ATOM 1323 C CA . LEU A 1 170 ? 15.352 -18.062 -4.438 1 95.31 170 LEU A CA 1
ATOM 1324 C C . LEU A 1 170 ? 14.617 -19.109 -3.617 1 95.31 170 LEU A C 1
ATOM 1326 O O . LEU A 1 170 ? 14.664 -20.297 -3.936 1 95.31 170 LEU A O 1
ATOM 1330 N N . LYS A 1 171 ? 14.023 -18.703 -2.518 1 94.25 171 LYS A N 1
ATOM 1331 C CA . LYS A 1 171 ? 13.273 -19.531 -1.578 1 94.25 171 LYS A CA 1
ATOM 1332 C C . LYS A 1 171 ? 12.305 -18.688 -0.753 1 94.25 171 LYS A C 1
ATOM 1334 O O . LYS A 1 171 ? 12.422 -17.469 -0.713 1 94.25 171 LYS A O 1
ATOM 1339 N N . PRO A 1 172 ? 11.344 -19.297 -0.13 1 95.31 172 PRO A N 1
ATOM 1340 C CA . PRO A 1 172 ? 10.328 -18.531 0.6 1 95.31 172 PRO A CA 1
ATOM 1341 C C . PRO A 1 172 ? 10.93 -17.609 1.656 1 95.31 172 PRO A C 1
ATOM 1343 O O . PRO A 1 172 ? 10.438 -16.5 1.86 1 95.31 172 PRO A O 1
ATOM 1346 N N . ALA A 1 173 ? 12.055 -17.953 2.299 1 91.25 173 ALA A N 1
ATOM 1347 C CA . ALA A 1 173 ? 12.672 -17.156 3.354 1 91.25 173 ALA A CA 1
ATOM 1348 C C . ALA A 1 173 ? 13.273 -15.875 2.791 1 91.25 173 ALA A C 1
ATOM 1350 O O . ALA A 1 173 ? 13.562 -14.945 3.539 1 91.25 173 ALA A O 1
ATOM 1351 N N . ASN A 1 174 ? 13.461 -15.828 1.461 1 93.31 174 ASN A N 1
ATOM 1352 C CA . ASN A 1 174 ? 14.07 -14.664 0.821 1 93.31 174 ASN A CA 1
ATOM 1353 C C . ASN A 1 174 ? 13.039 -13.859 0.033 1 93.31 174 ASN A C 1
ATOM 1355 O O . ASN A 1 174 ? 13.391 -13.164 -0.923 1 93.31 174 ASN A O 1
ATOM 1359 N N . VAL A 1 175 ? 11.805 -14.016 0.371 1 96.81 175 VAL A N 1
ATOM 1360 C CA . VAL A 1 175 ? 10.695 -13.242 -0.183 1 96.81 175 VAL A CA 1
ATOM 1361 C C . VAL A 1 175 ? 9.898 -12.602 0.949 1 96.81 175 VAL A C 1
ATOM 1363 O O . VAL A 1 175 ? 9.32 -13.297 1.784 1 96.81 175 VAL A O 1
ATOM 1366 N N . LEU A 1 176 ? 9.938 -11.297 0.944 1 96.25 176 LEU A N 1
ATOM 1367 C CA . LEU A 1 176 ? 9.117 -10.578 1.912 1 96.25 176 LEU A CA 1
ATOM 1368 C C . LEU A 1 176 ? 7.762 -10.211 1.314 1 96.25 176 LEU A C 1
ATOM 1370 O O . LEU A 1 176 ? 7.672 -9.859 0.137 1 96.25 176 LEU A O 1
ATOM 1374 N N . VAL A 1 177 ? 6.742 -10.32 2.154 1 95.5 177 VAL A N 1
ATOM 1375 C CA . VAL A 1 177 ? 5.391 -9.969 1.738 1 95.5 177 VAL A CA 1
ATOM 1376 C C . VAL A 1 177 ? 4.832 -8.883 2.656 1 95.5 177 VAL A C 1
ATOM 1378 O O . VAL A 1 177 ? 4.844 -9.023 3.881 1 95.5 177 VAL A O 1
ATOM 1381 N N . THR A 1 178 ? 4.402 -7.809 2.055 1 92.19 178 THR A N 1
ATOM 1382 C CA . THR A 1 178 ? 3.814 -6.723 2.828 1 92.19 178 THR A CA 1
ATOM 1383 C C . THR A 1 178 ? 2.418 -7.098 3.316 1 92.19 178 THR A C 1
ATOM 1385 O O . THR A 1 178 ? 1.835 -8.078 2.848 1 92.19 178 THR A O 1
ATOM 1388 N N . PRO A 1 179 ? 1.88 -6.309 4.23 1 84.94 179 PRO A N 1
ATOM 1389 C CA . PRO A 1 179 ? 0.523 -6.574 4.715 1 84.94 179 PRO A CA 1
ATOM 1390 C C . PRO A 1 179 ? -0.517 -6.555 3.598 1 84.94 179 PRO A C 1
ATOM 1392 O O . PRO A 1 179 ? -1.537 -7.242 3.684 1 84.94 179 PRO A O 1
ATOM 1395 N N . GLU A 1 180 ? -0.244 -5.816 2.539 1 78.5 180 GLU A N 1
ATOM 1396 C CA . GLU A 1 180 ? -1.177 -5.691 1.422 1 78.5 180 GLU A CA 1
ATOM 1397 C C . GLU A 1 180 ? -0.974 -6.812 0.406 1 78.5 180 GLU A C 1
ATOM 1399 O O . GLU A 1 180 ? -1.768 -6.965 -0.524 1 78.5 180 GLU A O 1
ATOM 1404 N N . GLY A 1 181 ? 0.124 -7.5 0.567 1 88.19 181 GLY A N 1
ATOM 1405 C CA . GLY A 1 181 ? 0.343 -8.641 -0.312 1 88.19 181 GLY A CA 1
ATOM 1406 C C . GLY A 1 181 ? 1.396 -8.383 -1.372 1 88.19 181 GLY A C 1
ATOM 1407 O O . GLY A 1 181 ? 1.608 -9.211 -2.26 1 88.19 181 GLY A O 1
ATOM 1408 N N . ASN A 1 182 ? 2.059 -7.238 -1.306 1 90.56 182 ASN A N 1
ATOM 1409 C CA . ASN A 1 182 ? 3.148 -6.965 -2.236 1 90.56 182 ASN A CA 1
ATOM 1410 C C . ASN A 1 182 ? 4.406 -7.75 -1.871 1 90.56 182 ASN A C 1
ATOM 1412 O O . ASN A 1 182 ? 4.66 -8.016 -0.694 1 90.56 182 ASN A O 1
ATOM 1416 N N . VAL A 1 183 ? 5.172 -7.977 -2.945 1 95.56 183 VAL A N 1
ATOM 1417 C CA . VAL A 1 183 ? 6.32 -8.867 -2.787 1 95.56 183 VAL A CA 1
ATOM 1418 C C . VAL A 1 183 ? 7.613 -8.055 -2.891 1 95.56 183 VAL A C 1
ATOM 1420 O O . VAL A 1 183 ? 7.699 -7.105 -3.672 1 95.56 183 VAL A O 1
ATOM 1423 N N . LYS A 1 184 ? 8.578 -8.414 -2.072 1 97.06 184 LYS A N 1
ATOM 1424 C CA . LYS A 1 184 ? 9.953 -7.926 -2.174 1 97.06 184 LYS A CA 1
ATOM 1425 C C . LYS A 1 184 ? 10.945 -9.086 -2.139 1 97.06 184 LYS A C 1
ATOM 1427 O O . LYS A 1 184 ? 11.172 -9.68 -1.085 1 97.06 184 LYS A O 1
ATOM 1432 N N . VAL A 1 185 ? 11.531 -9.375 -3.271 1 97.19 185 VAL A N 1
ATOM 1433 C CA . VAL A 1 185 ? 12.602 -10.367 -3.299 1 97.19 185 VAL A CA 1
ATOM 1434 C C . VAL A 1 185 ? 13.844 -9.805 -2.613 1 97.19 185 VAL A C 1
ATOM 1436 O O . VAL A 1 185 ? 14.219 -8.656 -2.844 1 97.19 185 VAL A O 1
ATOM 1439 N N . CYS A 1 186 ? 14.406 -10.562 -1.728 1 92.75 186 CYS A N 1
ATOM 1440 C CA . CYS A 1 186 ? 15.547 -10.047 -0.982 1 92.75 186 CYS A CA 1
ATOM 1441 C C . CYS A 1 186 ? 16.625 -11.117 -0.839 1 92.75 186 CYS A C 1
ATOM 1443 O O . CYS A 1 186 ? 16.5 -12.203 -1.4 1 92.75 186 CYS A O 1
ATOM 1445 N N . ASP A 1 187 ? 17.75 -10.695 -0.235 1 86.94 187 ASP A N 1
ATOM 1446 C CA . ASP A 1 187 ? 18.938 -11.5 0.042 1 86.94 187 ASP A CA 1
ATOM 1447 C C . ASP A 1 187 ? 19.641 -11.898 -1.25 1 86.94 187 ASP A C 1
ATOM 1449 O O . ASP A 1 187 ? 19.422 -12.992 -1.776 1 86.94 187 ASP A O 1
ATOM 1453 N N . PHE A 1 188 ? 20.484 -11.156 -1.647 1 86.5 188 PHE A N 1
ATOM 1454 C CA . PHE A 1 188 ? 21.25 -11.352 -2.873 1 86.5 188 PHE A CA 1
ATOM 1455 C C . PHE A 1 188 ? 22.688 -11.742 -2.555 1 86.5 188 PHE A C 1
ATOM 1457 O O . PHE A 1 188 ? 23.594 -11.484 -3.344 1 86.5 188 PHE A O 1
ATOM 1464 N N . GLY A 1 189 ? 22.828 -12.273 -1.403 1 77.12 189 GLY A N 1
ATOM 1465 C CA . GLY A 1 189 ? 24.156 -12.641 -0.918 1 77.12 189 GLY A CA 1
ATOM 1466 C C . GLY A 1 189 ? 24.859 -13.648 -1.806 1 77.12 189 GLY A C 1
ATOM 1467 O O . GLY A 1 189 ? 26.078 -13.633 -1.927 1 77.12 189 GLY A O 1
ATOM 1468 N N . LEU A 1 190 ? 24.141 -14.547 -2.473 1 69.12 190 LEU A N 1
ATOM 1469 C CA . LEU A 1 190 ? 24.734 -15.586 -3.316 1 69.12 190 LEU A CA 1
ATOM 1470 C C . LEU A 1 190 ? 24.594 -15.219 -4.793 1 69.12 190 LEU A C 1
ATOM 1472 O O . LEU A 1 190 ? 25.078 -15.961 -5.66 1 69.12 190 LEU A O 1
ATOM 1476 N N . SER A 1 191 ? 23.984 -14.078 -4.996 1 77.12 191 SER A N 1
ATOM 1477 C CA . SER A 1 191 ? 23.719 -13.695 -6.379 1 77.12 191 SER A CA 1
ATOM 1478 C C . SER A 1 191 ? 25.016 -13.391 -7.129 1 77.12 191 SER A C 1
ATOM 1480 O O . SER A 1 191 ? 26.031 -13.062 -6.516 1 77.12 191 SER A O 1
ATOM 1482 N N . CYS A 1 192 ? 25.016 -13.727 -8.391 1 62.25 192 CYS A N 1
ATOM 1483 C CA . CYS A 1 192 ? 26.188 -13.43 -9.219 1 62.25 192 CYS A CA 1
ATOM 1484 C C . CYS A 1 192 ? 25.766 -12.992 -10.617 1 62.25 192 CYS A C 1
ATOM 1486 O O . CYS A 1 192 ? 24.641 -13.266 -11.047 1 62.25 192 CYS A O 1
ATOM 1488 N N . VAL A 1 193 ? 26.609 -12.18 -11.219 1 58.03 193 VAL A N 1
ATOM 1489 C CA . VAL A 1 193 ? 26.422 -11.844 -12.625 1 58.03 193 VAL A CA 1
ATOM 1490 C C . VAL A 1 193 ? 26.766 -13.055 -13.492 1 58.03 193 VAL A C 1
ATOM 1492 O O . VAL A 1 193 ? 27.75 -13.75 -13.234 1 58.03 193 VAL A O 1
ATOM 1495 N N . LYS A 1 194 ? 25.859 -13.406 -14.297 1 57.16 194 LYS A N 1
ATOM 1496 C CA . LYS A 1 194 ? 26.062 -14.578 -15.141 1 57.16 194 LYS A CA 1
ATOM 1497 C C . LYS A 1 194 ? 27.422 -14.539 -15.828 1 57.16 194 LYS A C 1
ATOM 1499 O O . LYS A 1 194 ? 27.797 -13.523 -16.438 1 57.16 194 LYS A O 1
ATOM 1504 N N . GLU A 1 195 ? 28.281 -15.445 -15.359 1 53.69 195 GLU A N 1
ATOM 1505 C CA . GLU A 1 195 ? 29.578 -15.57 -16.016 1 53.69 195 GLU A CA 1
ATOM 1506 C C . GLU A 1 195 ? 29.531 -16.562 -17.156 1 53.69 195 GLU A C 1
ATOM 1508 O O . GLU A 1 195 ? 28.688 -17.453 -17.172 1 53.69 195 GLU A O 1
ATOM 1513 N N . THR A 1 196 ? 30.078 -16.141 -18.312 1 48.44 196 THR A N 1
ATOM 1514 C CA . THR A 1 196 ? 30.234 -17.062 -19.422 1 48.44 196 THR A CA 1
ATOM 1515 C C . THR A 1 196 ? 30.891 -18.375 -18.953 1 48.44 196 THR A C 1
ATOM 1517 O O . THR A 1 196 ? 31.844 -18.344 -18.172 1 48.44 196 THR A O 1
ATOM 1520 N N . TYR A 1 197 ? 30.156 -19.391 -19.062 1 45.03 197 TYR A N 1
ATOM 1521 C CA . TYR A 1 197 ? 30.609 -20.734 -18.672 1 45.03 197 TYR A CA 1
ATOM 1522 C C . TYR A 1 197 ? 32 -21.016 -19.219 1 45.03 197 TYR A C 1
ATOM 1524 O O . TYR A 1 197 ? 32.25 -20.828 -20.406 1 45.03 197 TYR A O 1
ATOM 1532 N N . ASP A 1 198 ? 32.938 -20.969 -18.375 1 45.44 198 ASP A N 1
ATOM 1533 C CA . ASP A 1 198 ? 34.219 -21.562 -18.766 1 45.44 198 ASP A CA 1
ATOM 1534 C C . ASP A 1 198 ? 34.312 -23.031 -18.359 1 45.44 198 ASP A C 1
ATOM 1536 O O . ASP A 1 198 ? 34.375 -23.344 -17.172 1 45.44 198 ASP A O 1
ATOM 1540 N N . PRO A 1 199 ? 33.969 -23.906 -19.25 1 45.41 199 PRO A N 1
ATOM 1541 C CA . PRO A 1 199 ? 34 -25.344 -18.969 1 45.41 199 PRO A CA 1
ATOM 1542 C C . PRO A 1 199 ? 35.25 -25.766 -18.188 1 45.41 199 PRO A C 1
ATOM 1544 O O . PRO A 1 199 ? 35.219 -26.797 -17.516 1 45.41 199 PRO A O 1
ATOM 1547 N N . ASP A 1 200 ? 36.281 -25.094 -18.422 1 45.47 200 ASP A N 1
ATOM 1548 C CA . ASP A 1 200 ? 37.531 -25.516 -17.828 1 45.47 200 ASP A CA 1
ATOM 1549 C C . ASP A 1 200 ? 37.688 -24.984 -16.406 1 45.47 200 ASP A C 1
ATOM 1551 O O . ASP A 1 200 ? 38.656 -25.297 -15.711 1 45.47 200 ASP A O 1
ATOM 1555 N N . ALA A 1 201 ? 36.719 -24.219 -15.977 1 48.03 201 ALA A N 1
ATOM 1556 C CA . ALA A 1 201 ? 36.844 -23.688 -14.625 1 48.03 201 ALA A CA 1
ATOM 1557 C C . ALA A 1 201 ? 36.344 -24.703 -13.594 1 48.03 201 ALA A C 1
ATOM 1559 O O . ALA A 1 201 ? 35.438 -25.484 -13.859 1 48.03 201 ALA A O 1
ATOM 1560 N N . PRO A 1 202 ? 37.188 -25.078 -12.602 1 43.28 202 PRO A N 1
ATOM 1561 C CA . PRO A 1 202 ? 36.75 -26.031 -11.578 1 43.28 202 PRO A CA 1
ATOM 1562 C C . PRO A 1 202 ? 35.344 -25.688 -11.047 1 43.28 202 PRO A C 1
ATOM 1564 O O . PRO A 1 202 ? 34.969 -24.516 -11 1 43.28 202 PRO A O 1
ATOM 1567 N N . PRO A 1 203 ? 34.594 -26.766 -11.023 1 40 203 PRO A N 1
ATOM 1568 C CA . PRO A 1 203 ? 33.281 -26.547 -10.445 1 40 203 PRO A CA 1
ATOM 1569 C C . PRO A 1 203 ? 33.312 -25.719 -9.156 1 40 203 PRO A C 1
ATOM 1571 O O . PRO A 1 203 ? 34.156 -26 -8.273 1 40 203 PRO A O 1
ATOM 1574 N N . LYS A 1 204 ? 33.062 -24.5 -9.25 1 44.03 204 LYS A N 1
ATOM 1575 C CA . LYS A 1 204 ? 32.938 -23.719 -8.016 1 44.03 204 LYS A CA 1
ATOM 1576 C C . LYS A 1 204 ? 31.984 -24.406 -7.031 1 44.03 204 LYS A C 1
ATOM 1578 O O . LYS A 1 204 ? 31.016 -25.047 -7.438 1 44.03 204 LYS A O 1
ATOM 1583 N N . ASP A 1 205 ? 32.469 -24.906 -5.82 1 39 205 ASP A N 1
ATOM 1584 C CA . ASP A 1 205 ? 31.594 -25.406 -4.762 1 39 205 ASP A CA 1
ATOM 1585 C C . ASP A 1 205 ? 30.297 -24.609 -4.695 1 39 205 ASP A C 1
ATOM 1587 O O . ASP A 1 205 ? 30.219 -23.594 -3.988 1 39 205 ASP A O 1
ATOM 1591 N N . THR A 1 206 ? 29.594 -24.781 -5.738 1 42.25 206 THR A N 1
ATOM 1592 C CA . THR A 1 206 ? 28.438 -23.922 -5.984 1 42.25 206 THR A CA 1
ATOM 1593 C C . THR A 1 206 ? 27.312 -24.25 -5.012 1 42.25 206 THR A C 1
ATOM 1595 O O . THR A 1 206 ? 26.203 -23.719 -5.133 1 42.25 206 THR A O 1
ATOM 1598 N N . VAL A 1 207 ? 27.484 -25.422 -4.238 1 39.41 207 VAL A N 1
ATOM 1599 C CA . VAL A 1 207 ? 26.297 -25.734 -3.447 1 39.41 207 VAL A CA 1
ATOM 1600 C C . VAL A 1 207 ? 26.156 -24.719 -2.316 1 39.41 207 VAL A C 1
ATOM 1602 O O . VAL A 1 207 ? 26.859 -24.797 -1.307 1 39.41 207 VAL A O 1
ATOM 1605 N N . THR A 1 208 ? 26 -23.359 -2.637 1 43 208 THR A N 1
ATOM 1606 C CA . THR A 1 208 ? 25.766 -22.25 -1.704 1 43 208 THR A CA 1
ATOM 1607 C C . THR A 1 208 ? 24.281 -21.906 -1.628 1 43 208 THR A C 1
ATOM 1609 O O . THR A 1 208 ? 23.625 -21.734 -2.656 1 43 208 THR A O 1
ATOM 1612 N N . GLY A 1 209 ? 23.312 -22.75 -0.901 1 53.72 209 GLY A N 1
ATOM 1613 C CA . GLY A 1 209 ? 21.922 -22.453 -0.643 1 53.72 209 GLY A CA 1
ATOM 1614 C C . GLY A 1 209 ? 21.172 -23.578 0.051 1 53.72 209 GLY A C 1
ATOM 1615 O O . GLY A 1 209 ? 21.781 -24.578 0.435 1 53.72 209 GLY A O 1
ATOM 1616 N N . THR A 1 210 ? 20.078 -23.312 0.37 1 70.19 210 THR A N 1
ATOM 1617 C CA . THR A 1 210 ? 19.219 -24.391 0.85 1 70.19 210 THR A CA 1
ATOM 1618 C C . THR A 1 210 ? 19.062 -25.469 -0.221 1 70.19 210 THR A C 1
ATOM 1620 O O . THR A 1 210 ? 18.438 -25.234 -1.259 1 70.19 210 THR A O 1
ATOM 1623 N N . ALA A 1 211 ? 19.641 -26.547 -0.123 1 79.81 211 ALA A N 1
ATOM 1624 C CA . ALA A 1 211 ? 19.875 -27.609 -1.108 1 79.81 211 ALA A CA 1
ATOM 1625 C C . ALA A 1 211 ? 18.578 -28.016 -1.791 1 79.81 211 ALA A C 1
ATOM 1627 O O . ALA A 1 211 ? 18.547 -28.297 -2.992 1 79.81 211 ALA A O 1
ATOM 1628 N N . ILE A 1 212 ? 17.516 -27.875 -1.106 1 88 212 ILE A N 1
ATOM 1629 C CA . ILE A 1 212 ? 16.281 -28.469 -1.616 1 88 212 ILE A CA 1
ATOM 1630 C C . ILE A 1 212 ? 15.758 -27.625 -2.787 1 88 212 ILE A C 1
ATOM 1632 O O . ILE A 1 212 ? 14.914 -28.094 -3.553 1 88 212 ILE A O 1
ATOM 1636 N N . TYR A 1 213 ? 16.281 -26.484 -2.986 1 91.94 213 TYR A N 1
ATOM 1637 C CA . TYR A 1 213 ? 15.805 -25.609 -4.059 1 91.94 213 TYR A CA 1
ATOM 1638 C C . TYR A 1 213 ? 16.75 -25.641 -5.246 1 91.94 213 TYR A C 1
ATOM 1640 O O . TYR A 1 213 ? 16.484 -25.031 -6.285 1 91.94 213 TYR A O 1
ATOM 1648 N N . LEU A 1 214 ? 17.812 -26.375 -5.199 1 91.25 214 LEU A N 1
ATOM 1649 C CA . LEU A 1 214 ? 18.812 -26.406 -6.262 1 91.25 214 LEU A CA 1
ATOM 1650 C C . LEU A 1 214 ? 18.312 -27.219 -7.453 1 91.25 214 LEU A C 1
ATOM 1652 O O . LEU A 1 214 ? 17.719 -28.281 -7.277 1 91.25 214 LEU A O 1
ATOM 1656 N N . ALA A 1 215 ? 18.594 -26.719 -8.586 1 95.19 215 ALA A N 1
ATOM 1657 C CA . ALA A 1 215 ? 18.219 -27.391 -9.828 1 95.19 215 ALA A CA 1
ATOM 1658 C C . ALA A 1 215 ? 19.094 -28.625 -10.07 1 95.19 215 ALA A C 1
ATOM 1660 O O . ALA A 1 215 ? 20.234 -28.688 -9.57 1 95.19 215 ALA A O 1
ATOM 1661 N N . PRO A 1 216 ? 18.578 -29.578 -10.844 1 95.38 216 PRO A N 1
ATOM 1662 C CA . PRO A 1 216 ? 19.344 -30.797 -11.125 1 95.38 216 PRO A CA 1
ATOM 1663 C C . PRO A 1 216 ? 20.719 -30.5 -11.703 1 95.38 216 PRO A C 1
ATOM 1665 O O . PRO A 1 216 ? 21.719 -31.109 -11.289 1 95.38 216 PRO A O 1
ATOM 1668 N N . GLU A 1 217 ? 20.844 -29.547 -12.656 1 94.31 217 GLU A N 1
ATOM 1669 C CA . GLU A 1 217 ? 22.125 -29.25 -13.281 1 94.31 217 GLU A CA 1
ATOM 1670 C C . GLU A 1 217 ? 23.109 -28.672 -12.266 1 94.31 217 GLU A C 1
ATOM 1672 O O . GLU A 1 217 ? 24.328 -28.891 -12.375 1 94.31 217 GLU A O 1
ATOM 1677 N N . VAL A 1 218 ? 22.641 -27.906 -11.297 1 90.88 218 VAL A N 1
ATOM 1678 C CA . VAL A 1 218 ? 23.5 -27.328 -10.266 1 90.88 218 VAL A CA 1
ATOM 1679 C C . VAL A 1 218 ? 23.969 -28.438 -9.312 1 90.88 218 VAL A C 1
ATOM 1681 O O . VAL A 1 218 ? 25.141 -28.453 -8.914 1 90.88 218 VAL A O 1
ATOM 1684 N N . LEU A 1 219 ? 23.078 -29.359 -8.938 1 88.81 219 LEU A N 1
ATOM 1685 C CA . LEU A 1 219 ? 23.438 -30.516 -8.109 1 88.81 219 LEU A CA 1
ATOM 1686 C C . LEU A 1 219 ? 24.5 -31.375 -8.789 1 88.81 219 LEU A C 1
ATOM 1688 O O . LEU A 1 219 ? 25.328 -32 -8.109 1 88.81 219 LEU A O 1
ATOM 1692 N N . GLU A 1 220 ? 24.422 -31.328 -10.07 1 90.5 220 GLU A N 1
ATOM 1693 C CA . GLU A 1 220 ? 25.391 -32.094 -10.852 1 90.5 220 GLU A CA 1
ATOM 1694 C C . GLU A 1 220 ? 26.719 -31.344 -10.984 1 90.5 220 GLU A C 1
ATOM 1696 O O . GLU A 1 220 ? 27.656 -31.844 -11.594 1 90.5 220 GLU A O 1
ATOM 1701 N N . GLY A 1 221 ? 26.703 -30.109 -10.492 1 85.38 221 GLY A N 1
ATOM 1702 C CA . GLY A 1 221 ? 27.953 -29.359 -10.461 1 85.38 221 GLY A CA 1
ATOM 1703 C C . GLY A 1 221 ? 28.047 -28.312 -11.562 1 85.38 221 GLY A C 1
ATOM 1704 O O . GLY A 1 221 ? 29.062 -27.641 -11.688 1 85.38 221 GLY A O 1
ATOM 1705 N N . MET A 1 222 ? 27.062 -28.188 -12.367 1 86.69 222 MET A N 1
ATOM 1706 C CA . MET A 1 222 ? 27.047 -27.156 -13.398 1 86.69 222 MET A CA 1
ATOM 1707 C C . MET A 1 222 ? 26.797 -25.781 -12.789 1 86.69 222 MET A C 1
ATOM 1709 O O . MET A 1 222 ? 26.188 -25.656 -11.727 1 86.69 222 MET A O 1
ATOM 1713 N N . PRO A 1 223 ? 27.281 -24.719 -13.445 1 87 223 PRO A N 1
ATOM 1714 C CA . PRO A 1 223 ? 27.016 -23.375 -12.938 1 87 223 PRO A CA 1
ATOM 1715 C C . PRO A 1 223 ? 25.531 -23 -12.984 1 87 223 PRO A C 1
ATOM 1717 O O . PRO A 1 223 ? 24.828 -23.406 -13.922 1 87 223 PRO A O 1
ATOM 1720 N N . ALA A 1 224 ? 25.172 -22.234 -11.992 1 90.12 224 ALA A N 1
ATOM 1721 C CA . ALA A 1 224 ? 23.797 -21.75 -11.961 1 90.12 224 ALA A CA 1
ATOM 1722 C C . ALA A 1 224 ? 23.516 -20.797 -13.125 1 90.12 224 ALA A C 1
ATOM 1724 O O . ALA A 1 224 ? 24.422 -20.125 -13.617 1 90.12 224 ALA A O 1
ATOM 1725 N N . SER A 1 225 ? 22.312 -20.797 -13.648 1 92.69 225 SER A N 1
ATOM 1726 C CA . SER A 1 225 ? 21.844 -19.938 -14.727 1 92.69 225 SER A CA 1
ATOM 1727 C C . SER A 1 225 ? 20.453 -19.375 -14.438 1 92.69 225 SER A C 1
ATOM 1729 O O . SER A 1 225 ? 19.906 -19.609 -13.352 1 92.69 225 SER A O 1
ATOM 1731 N N . GLU A 1 226 ? 19.938 -18.625 -15.367 1 95.31 226 GLU A N 1
ATOM 1732 C CA . GLU A 1 226 ? 18.562 -18.141 -15.266 1 95.31 226 GLU A CA 1
ATOM 1733 C C . GLU A 1 226 ? 17.578 -19.281 -15.086 1 95.31 226 GLU A C 1
ATOM 1735 O O . GLU A 1 226 ? 16.609 -19.172 -14.336 1 95.31 226 GLU A O 1
ATOM 1740 N N . LYS A 1 227 ? 17.969 -20.375 -15.695 1 96.44 227 LYS A N 1
ATOM 1741 C CA . LYS A 1 227 ? 17.078 -21.531 -15.688 1 96.44 227 LYS A CA 1
ATOM 1742 C C . LYS A 1 227 ? 17.078 -22.219 -14.32 1 96.44 227 LYS A C 1
ATOM 1744 O O . LYS A 1 227 ? 16.078 -22.812 -13.914 1 96.44 227 LYS A O 1
ATOM 1749 N N . SER A 1 228 ? 18.172 -22.156 -13.609 1 95.69 228 SER A N 1
ATOM 1750 C CA . SER A 1 228 ? 18.219 -22.688 -12.25 1 95.69 228 SER A CA 1
ATOM 1751 C C . SER A 1 228 ? 17.297 -21.906 -11.32 1 95.69 228 SER A C 1
ATOM 1753 O O . SER A 1 228 ? 16.703 -22.484 -10.406 1 95.69 228 SER A O 1
ATOM 1755 N N . ASP A 1 229 ? 17.234 -20.578 -11.586 1 97.25 229 ASP A N 1
ATOM 1756 C CA . ASP A 1 229 ? 16.312 -19.75 -10.82 1 97.25 229 ASP A CA 1
ATOM 1757 C C . ASP A 1 229 ? 14.859 -20.141 -11.094 1 97.25 229 ASP A C 1
ATOM 1759 O O . ASP A 1 229 ? 14.023 -20.094 -10.188 1 97.25 229 ASP A O 1
ATOM 1763 N N . ILE A 1 230 ? 14.602 -20.531 -12.305 1 98.25 230 ILE A N 1
ATOM 1764 C CA . ILE A 1 230 ? 13.266 -20.969 -12.68 1 98.25 230 ILE A CA 1
ATOM 1765 C C . ILE A 1 230 ? 12.898 -22.234 -11.906 1 98.25 230 ILE A C 1
ATOM 1767 O O . ILE A 1 230 ? 11.773 -22.359 -11.414 1 98.25 230 ILE A O 1
ATOM 1771 N N . TYR A 1 231 ? 13.836 -23.125 -11.797 1 97.94 231 TYR A N 1
ATOM 1772 C CA . TYR A 1 231 ? 13.609 -24.344 -11.031 1 97.94 231 TYR A CA 1
ATOM 1773 C C . TYR A 1 231 ? 13.312 -24.016 -9.57 1 97.94 231 TYR A C 1
ATOM 1775 O O . TYR A 1 231 ? 12.344 -24.531 -9 1 97.94 231 TYR A O 1
ATOM 1783 N N . ALA A 1 232 ? 14.125 -23.203 -8.992 1 97.12 232 ALA A N 1
ATOM 1784 C CA . ALA A 1 232 ? 13.93 -22.812 -7.602 1 97.12 232 ALA A CA 1
ATOM 1785 C C . ALA A 1 232 ? 12.562 -22.156 -7.406 1 97.12 232 ALA A C 1
ATOM 1787 O O . ALA A 1 232 ? 11.891 -22.406 -6.395 1 97.12 232 ALA A O 1
ATOM 1788 N N . TYR A 1 233 ? 12.188 -21.328 -8.438 1 98.12 233 TYR A N 1
ATOM 1789 C CA . TYR A 1 233 ? 10.883 -20.688 -8.438 1 98.12 233 TYR A CA 1
ATOM 1790 C C . TYR A 1 233 ? 9.758 -21.719 -8.375 1 98.12 233 TYR A C 1
ATOM 1792 O O . TYR A 1 233 ? 8.805 -21.578 -7.609 1 98.12 233 TYR A O 1
ATOM 1800 N N . ALA A 1 234 ? 9.906 -22.734 -9.102 1 98.31 234 ALA A N 1
ATOM 1801 C CA . ALA A 1 234 ? 8.883 -23.781 -9.148 1 98.31 234 ALA A CA 1
ATOM 1802 C C . ALA A 1 234 ? 8.789 -24.516 -7.816 1 98.31 234 ALA A C 1
ATOM 1804 O O . ALA A 1 234 ? 7.695 -24.797 -7.332 1 98.31 234 ALA A O 1
ATOM 1805 N N . VAL A 1 235 ? 9.883 -24.844 -7.258 1 96.88 235 VAL A N 1
ATOM 1806 C CA . VAL A 1 235 ? 9.906 -25.531 -5.969 1 96.88 235 VAL A CA 1
ATOM 1807 C C . VAL A 1 235 ? 9.281 -24.625 -4.902 1 96.88 235 VAL A C 1
ATOM 1809 O O . VAL A 1 235 ? 8.484 -25.094 -4.086 1 96.88 235 VAL A O 1
ATOM 1812 N N . LEU A 1 236 ? 9.641 -23.391 -4.953 1 97.38 236 LEU A N 1
ATOM 1813 C CA . LEU A 1 236 ? 9.062 -22.406 -4.051 1 97.38 236 LEU A CA 1
ATOM 1814 C C . LEU A 1 236 ? 7.547 -22.344 -4.203 1 97.38 236 LEU A C 1
ATOM 1816 O O . LEU A 1 236 ? 6.816 -22.344 -3.209 1 97.38 236 LEU A O 1
ATOM 1820 N N . LEU A 1 237 ? 7.066 -22.281 -5.441 1 97.25 237 LEU A N 1
ATOM 1821 C CA . LEU A 1 237 ? 5.633 -22.203 -5.688 1 97.25 237 LEU A CA 1
ATOM 1822 C C . LEU A 1 237 ? 4.93 -23.469 -5.188 1 97.25 237 LEU A C 1
ATOM 1824 O O . LEU A 1 237 ? 3.803 -23.406 -4.695 1 97.25 237 LEU A O 1
ATOM 1828 N N . SER A 1 238 ? 5.566 -24.609 -5.383 1 96 238 SER A N 1
ATOM 1829 C CA . SER A 1 238 ? 4.969 -25.828 -4.855 1 96 238 SER A CA 1
ATOM 1830 C C . SER A 1 238 ? 4.742 -25.719 -3.35 1 96 238 SER A C 1
ATOM 1832 O O . SER A 1 238 ? 3.703 -26.156 -2.842 1 96 238 SER A O 1
ATOM 1834 N N . GLU A 1 239 ? 5.672 -25.203 -2.695 1 94.88 239 GLU A N 1
ATOM 1835 C CA . GLU A 1 239 ? 5.551 -25 -1.256 1 94.88 239 GLU A CA 1
ATOM 1836 C C . GLU A 1 239 ? 4.449 -23.984 -0.935 1 94.88 239 GLU A C 1
ATOM 1838 O O . GLU A 1 239 ? 3.689 -24.172 0.019 1 94.88 239 GLU A O 1
ATOM 1843 N N . LEU A 1 240 ? 4.367 -22.938 -1.702 1 95.69 240 LEU A N 1
ATOM 1844 C CA . LEU A 1 240 ? 3.359 -21.891 -1.513 1 95.69 240 LEU A CA 1
ATOM 1845 C C . LEU A 1 240 ? 1.955 -22.469 -1.652 1 95.69 240 LEU A C 1
ATOM 1847 O O . LEU A 1 240 ? 1.084 -22.203 -0.822 1 95.69 240 LEU A O 1
ATOM 1851 N N . PHE A 1 241 ? 1.76 -23.312 -2.629 1 93.88 241 PHE A N 1
ATOM 1852 C CA . PHE A 1 241 ? 0.419 -23.781 -2.947 1 93.88 241 PHE A CA 1
ATOM 1853 C C . PHE A 1 241 ? 0.054 -24.984 -2.088 1 93.88 241 PHE A C 1
ATOM 1855 O O . PHE A 1 241 ? -1.114 -25.188 -1.75 1 93.88 241 PHE A O 1
ATOM 1862 N N . THR A 1 242 ? 1.032 -25.797 -1.659 1 93.12 242 THR A N 1
ATOM 1863 C CA . THR A 1 242 ? 0.746 -26.984 -0.868 1 93.12 242 THR A CA 1
ATOM 1864 C C . THR A 1 242 ? 0.877 -26.688 0.623 1 93.12 242 THR A C 1
ATOM 1866 O O . THR A 1 242 ? 0.327 -27.406 1.455 1 93.12 242 THR A O 1
ATOM 1869 N N . ARG A 1 243 ? 1.727 -25.719 0.92 1 92.38 243 ARG A N 1
ATOM 1870 C CA . ARG A 1 243 ? 2.074 -25.344 2.287 1 92.38 243 ARG A CA 1
ATOM 1871 C C . ARG A 1 243 ? 2.783 -26.484 3.006 1 92.38 243 ARG A C 1
ATOM 1873 O O . ARG A 1 243 ? 2.619 -26.672 4.215 1 92.38 243 ARG A O 1
ATOM 1880 N N . VAL A 1 244 ? 3.432 -27.328 2.156 1 90.25 244 VAL A N 1
ATOM 1881 C CA . VAL A 1 244 ? 4.246 -28.438 2.65 1 90.25 244 VAL A CA 1
ATOM 1882 C C . VAL A 1 244 ? 5.695 -28.25 2.213 1 90.25 244 VAL A C 1
ATOM 1884 O O . VAL A 1 244 ? 5.961 -27.844 1.077 1 90.25 244 VAL A O 1
ATOM 1887 N N . LYS A 1 245 ? 6.586 -28.5 3.146 1 89.38 245 LYS A N 1
ATOM 1888 C CA . LYS A 1 245 ? 8 -28.406 2.801 1 89.38 245 LYS A CA 1
ATOM 1889 C C . LYS A 1 245 ? 8.383 -29.438 1.75 1 89.38 245 LYS A C 1
ATOM 1891 O O . LYS A 1 245 ? 8.109 -30.625 1.915 1 89.38 245 LYS A O 1
ATOM 1896 N N . PRO A 1 246 ? 9.023 -28.953 0.704 1 91.12 246 PRO A N 1
ATOM 1897 C CA . PRO A 1 246 ? 9.453 -29.922 -0.316 1 91.12 246 PRO A CA 1
ATOM 1898 C C . PRO A 1 246 ? 10.516 -30.891 0.197 1 91.12 246 PRO A C 1
ATOM 1900 O O . PRO A 1 246 ? 11.359 -30.5 1.012 1 91.12 246 PRO A O 1
ATOM 1903 N N . PHE A 1 247 ? 10.422 -32.188 -0.248 1 89.25 247 PHE A N 1
ATOM 1904 C CA . PHE A 1 247 ? 11.43 -33.188 0.025 1 89.25 247 PHE A CA 1
ATOM 1905 C C . PHE A 1 247 ? 11.609 -33.375 1.525 1 89.25 247 PHE A C 1
ATOM 1907 O O . PHE A 1 247 ? 12.734 -33.531 2.008 1 89.25 247 PHE A O 1
ATOM 1914 N N . LYS A 1 248 ? 10.594 -33.25 2.23 1 82.94 248 LYS A N 1
ATOM 1915 C CA . LYS A 1 248 ? 10.625 -33.344 3.689 1 82.94 248 LYS A CA 1
ATOM 1916 C C . LYS A 1 248 ? 11.281 -34.625 4.156 1 82.94 248 LYS A C 1
ATOM 1918 O O . LYS A 1 248 ? 11.891 -34.656 5.227 1 82.94 248 LYS A O 1
ATOM 1923 N N . GLU A 1 249 ? 11.227 -35.594 3.361 1 81.88 249 GLU A N 1
ATOM 1924 C CA . GLU A 1 249 ? 11.727 -36.906 3.734 1 81.88 249 GLU A CA 1
ATOM 1925 C C . GLU A 1 249 ? 13.219 -37.031 3.455 1 81.88 249 GLU A C 1
ATOM 1927 O O . GLU A 1 249 ? 13.852 -38.031 3.857 1 81.88 249 GLU A O 1
ATOM 1932 N N . ILE A 1 250 ? 13.75 -36.125 2.758 1 82.94 250 ILE A N 1
ATOM 1933 C CA . ILE A 1 250 ? 15.156 -36.188 2.367 1 82.94 250 ILE A CA 1
ATOM 1934 C C . ILE A 1 250 ? 16 -35.406 3.361 1 82.94 250 ILE A C 1
ATOM 1936 O O . ILE A 1 250 ? 15.797 -34.188 3.551 1 82.94 250 ILE A O 1
ATOM 1940 N N . ASP A 1 251 ? 16.969 -36.031 3.957 1 75.69 251 ASP A N 1
ATOM 1941 C CA . ASP A 1 251 ? 17.688 -35.406 5.059 1 75.69 251 ASP A CA 1
ATOM 1942 C C . ASP A 1 251 ? 19.172 -35.219 4.715 1 75.69 251 ASP A C 1
ATOM 1944 O O . ASP A 1 251 ? 19.984 -34.875 5.578 1 75.69 251 ASP A O 1
ATOM 1948 N N . SER A 1 252 ? 19.578 -35.625 3.5 1 79.56 252 SER A N 1
ATOM 1949 C CA . SER A 1 252 ? 20.969 -35.406 3.104 1 79.56 252 SER A CA 1
ATOM 1950 C C . SER A 1 252 ? 21.062 -34.969 1.654 1 79.56 252 SER A C 1
ATOM 1952 O O . SER A 1 252 ? 20.188 -35.25 0.84 1 79.56 252 SER A O 1
ATOM 1954 N N . ILE A 1 253 ? 22.141 -34.312 1.383 1 82.75 253 ILE A N 1
ATOM 1955 C CA . ILE A 1 253 ? 22.375 -33.781 0.043 1 82.75 253 ILE A CA 1
ATOM 1956 C C . ILE A 1 253 ? 22.547 -34.938 -0.943 1 82.75 253 ILE A C 1
ATOM 1958 O O . ILE A 1 253 ? 22.109 -34.844 -2.096 1 82.75 253 ILE A O 1
ATOM 1962 N N . LYS A 1 254 ? 23.234 -35.969 -0.511 1 83.31 254 LYS A N 1
ATOM 1963 C CA . LYS A 1 254 ? 23.422 -37.125 -1.354 1 83.31 254 LYS A CA 1
ATOM 1964 C C . LYS A 1 254 ? 22.094 -37.75 -1.752 1 83.31 254 LYS A C 1
ATOM 1966 O O . LYS A 1 254 ? 21.891 -38.125 -2.914 1 83.31 254 LYS A O 1
ATOM 1971 N N . LYS A 1 255 ? 21.234 -37.875 -0.785 1 87.31 255 LYS A N 1
ATOM 1972 C CA . LYS A 1 255 ? 19.906 -38.406 -1.054 1 87.31 255 LYS A CA 1
ATOM 1973 C C . LYS A 1 255 ? 19.109 -37.469 -1.974 1 87.31 255 LYS A C 1
ATOM 1975 O O . LYS A 1 255 ? 18.344 -37.938 -2.826 1 87.31 255 LYS A O 1
ATOM 1980 N N . LEU A 1 256 ? 19.344 -36.219 -1.78 1 89 256 LEU A N 1
ATOM 1981 C CA . LEU A 1 256 ? 18.672 -35.25 -2.637 1 89 256 LEU A CA 1
ATOM 1982 C C . LEU A 1 256 ? 19.156 -35.375 -4.078 1 89 256 LEU A C 1
ATOM 1984 O O . LEU A 1 256 ? 18.344 -35.344 -5.012 1 89 256 LEU A O 1
ATOM 1988 N N . HIS A 1 257 ? 20.453 -35.5 -4.238 1 90.19 257 HIS A N 1
ATOM 1989 C CA . HIS A 1 257 ? 21.031 -35.688 -5.562 1 90.19 257 HIS A CA 1
ATOM 1990 C C . HIS A 1 257 ? 20.438 -36.906 -6.258 1 90.19 257 HIS A C 1
ATOM 1992 O O . HIS A 1 257 ? 20.031 -36.844 -7.418 1 90.19 257 HIS A O 1
ATOM 1998 N N . HIS A 1 258 ? 20.391 -37.969 -5.551 1 91.81 258 HIS A N 1
ATOM 1999 C CA . HIS A 1 258 ? 19.859 -39.219 -6.113 1 91.81 258 HIS A CA 1
ATOM 2000 C C . HIS A 1 258 ? 18.375 -39.031 -6.48 1 91.81 258 HIS A C 1
ATOM 2002 O O . HIS A 1 258 ? 17.953 -39.469 -7.555 1 91.81 258 HIS A O 1
ATOM 2008 N N . ALA A 1 259 ? 17.703 -38.406 -5.613 1 91.69 259 ALA A N 1
ATOM 2009 C CA . ALA A 1 259 ? 16.266 -38.25 -5.82 1 91.69 259 ALA A CA 1
ATOM 2010 C C . ALA A 1 259 ? 15.969 -37.312 -6.992 1 91.69 259 ALA A C 1
ATOM 2012 O O . ALA A 1 259 ? 15.18 -37.656 -7.883 1 91.69 259 ALA A O 1
ATOM 2013 N N . VAL A 1 260 ? 16.641 -36.219 -7.078 1 94.06 260 VAL A N 1
ATOM 2014 C CA . VAL A 1 260 ? 16.297 -35.156 -8.008 1 94.06 260 VAL A CA 1
ATOM 2015 C C . VAL A 1 260 ? 16.984 -35.406 -9.352 1 94.06 260 VAL A C 1
ATOM 2017 O O . VAL A 1 260 ? 16.391 -35.188 -10.406 1 94.06 260 VAL A O 1
ATOM 2020 N N . VAL A 1 261 ? 18.234 -35.844 -9.375 1 93.62 261 VAL A N 1
ATOM 2021 C CA . VAL A 1 261 ? 19.016 -35.969 -10.602 1 93.62 261 VAL A CA 1
ATOM 2022 C C . VAL A 1 261 ? 18.75 -37.344 -11.219 1 93.62 261 VAL A C 1
ATOM 2024 O O . VAL A 1 261 ? 18.234 -37.469 -12.336 1 93.62 261 VAL A O 1
ATOM 2027 N N . ASP A 1 262 ? 18.938 -38.375 -10.43 1 93.69 262 ASP A N 1
ATOM 2028 C CA . ASP A 1 262 ? 18.797 -39.719 -10.945 1 93.69 262 ASP A CA 1
ATOM 2029 C C . ASP A 1 262 ? 17.328 -40.125 -11.047 1 93.69 262 ASP A C 1
ATOM 2031 O O . ASP A 1 262 ? 16.891 -40.688 -12.055 1 93.69 262 ASP A O 1
ATOM 2035 N N . GLY A 1 263 ? 16.625 -39.812 -9.992 1 93.94 263 GLY A N 1
ATOM 2036 C CA . GLY A 1 263 ? 15.234 -40.25 -9.914 1 93.94 263 GLY A CA 1
ATOM 2037 C C . GLY A 1 263 ? 14.273 -39.281 -10.586 1 93.94 263 GLY A C 1
ATOM 2038 O O . GLY A 1 263 ? 13.109 -39.594 -10.797 1 93.94 263 GLY A O 1
ATOM 2039 N N . LYS A 1 264 ? 14.766 -38.094 -10.898 1 95.62 264 LYS A N 1
ATOM 2040 C CA . LYS A 1 264 ? 13.953 -37 -11.469 1 95.62 264 LYS A CA 1
ATOM 2041 C C . LYS A 1 264 ? 12.727 -36.719 -10.602 1 95.62 264 LYS A C 1
ATOM 2043 O O . LYS A 1 264 ? 11.648 -36.469 -11.125 1 95.62 264 LYS A O 1
ATOM 2048 N N . GLN A 1 265 ? 12.938 -36.906 -9.32 1 94.19 265 GLN A N 1
ATOM 2049 C CA . GLN A 1 265 ? 11.867 -36.688 -8.359 1 94.19 265 GLN A CA 1
ATOM 2050 C C . GLN A 1 265 ? 11.586 -35.188 -8.219 1 94.19 265 GLN A C 1
ATOM 2052 O O . GLN A 1 265 ? 12.516 -34.375 -8.242 1 94.19 265 GLN A O 1
ATOM 2057 N N . ARG A 1 266 ? 10.328 -34.875 -8.117 1 95.56 266 ARG A N 1
ATOM 2058 C CA . ARG A 1 266 ? 9.867 -33.531 -7.836 1 95.56 266 ARG A CA 1
ATOM 2059 C C . ARG A 1 266 ? 8.859 -33.5 -6.695 1 95.56 266 ARG A C 1
ATOM 2061 O O . ARG A 1 266 ? 8.281 -34.562 -6.355 1 95.56 266 ARG A O 1
ATOM 2068 N N . PRO A 1 267 ? 8.711 -32.281 -6.039 1 92.31 267 PRO A N 1
ATOM 2069 C CA . PRO A 1 267 ? 7.711 -32.219 -4.969 1 92.31 267 PRO A CA 1
ATOM 2070 C C . PRO A 1 267 ? 6.328 -32.688 -5.43 1 92.31 267 PRO A C 1
ATOM 2072 O O . PRO A 1 267 ? 5.918 -32.375 -6.555 1 92.31 267 PRO A O 1
ATOM 2075 N N . ALA A 1 268 ? 5.605 -33.375 -4.559 1 88.38 268 ALA A N 1
ATOM 2076 C CA . ALA A 1 268 ? 4.262 -33.844 -4.863 1 88.38 268 ALA A CA 1
ATOM 2077 C C . ALA A 1 268 ? 3.264 -32.688 -4.926 1 88.38 268 ALA A C 1
ATOM 2079 O O . ALA A 1 268 ? 3.305 -31.797 -4.094 1 88.38 268 ALA A O 1
ATOM 2080 N N . LEU A 1 269 ? 2.568 -32.719 -6.027 1 87.62 269 LEU A N 1
ATOM 2081 C CA . LEU A 1 269 ? 1.497 -31.734 -6.156 1 87.62 269 LEU A CA 1
ATOM 2082 C C . LEU A 1 269 ? 0.169 -32.312 -5.684 1 87.62 269 LEU A C 1
ATOM 2084 O O . LEU A 1 269 ? -0.335 -33.281 -6.266 1 87.62 269 LEU A O 1
ATOM 2088 N N . ILE A 1 270 ? -0.165 -32.094 -4.496 1 77.38 270 ILE A N 1
ATOM 2089 C CA . ILE A 1 270 ? -1.373 -32.625 -3.875 1 77.38 270 ILE A CA 1
ATOM 2090 C C . ILE A 1 270 ? -2.605 -32.031 -4.539 1 77.38 270 ILE A C 1
ATOM 2092 O O . ILE A 1 270 ? -2.498 -31.062 -5.289 1 77.38 270 ILE A O 1
ATOM 2096 N N . ASP A 1 271 ? -3.717 -32.562 -4.285 1 74.69 271 ASP A N 1
ATOM 2097 C CA . ASP A 1 271 ? -5 -32.219 -4.895 1 74.69 271 ASP A CA 1
ATOM 2098 C C . ASP A 1 271 ? -5.352 -30.766 -4.66 1 74.69 271 ASP A C 1
ATOM 2100 O O . ASP A 1 271 ? -6.152 -30.188 -5.395 1 74.69 271 ASP A O 1
ATOM 2104 N N . ALA A 1 272 ? -4.594 -30.188 -3.834 1 75.94 272 ALA A N 1
ATOM 2105 C CA . ALA A 1 272 ? -4.949 -28.812 -3.506 1 75.94 272 ALA A CA 1
ATOM 2106 C C . ALA A 1 272 ? -4.387 -27.828 -4.539 1 75.94 272 ALA A C 1
ATOM 2108 O O . ALA A 1 272 ? -4.824 -26.688 -4.613 1 75.94 272 ALA A O 1
ATOM 2109 N N . VAL A 1 273 ? -3.523 -28.312 -5.441 1 88.12 273 VAL A N 1
ATOM 2110 C CA . VAL A 1 273 ? -2.924 -27.438 -6.449 1 88.12 273 VAL A CA 1
ATOM 2111 C C . VAL A 1 273 ? -3.762 -27.469 -7.727 1 88.12 273 VAL A C 1
ATOM 2113 O O . VAL A 1 273 ? -3.932 -28.531 -8.336 1 88.12 273 VAL A O 1
ATOM 2116 N N . PRO A 1 274 ? -4.285 -26.375 -8.102 1 86.12 274 PRO A N 1
ATOM 2117 C CA . PRO A 1 274 ? -5.027 -26.344 -9.359 1 86.12 274 PRO A CA 1
ATOM 2118 C C . PRO A 1 274 ? -4.207 -26.859 -10.539 1 86.12 274 PRO A C 1
ATOM 2120 O O . PRO A 1 274 ? -3.006 -26.594 -10.625 1 86.12 274 PRO A O 1
ATOM 2123 N N . GLU A 1 275 ? -4.859 -27.484 -11.375 1 87.5 275 GLU A N 1
ATOM 2124 C CA . GLU A 1 275 ? -4.176 -28.156 -12.477 1 87.5 275 GLU A CA 1
ATOM 2125 C C . GLU A 1 275 ? -3.379 -27.156 -13.32 1 87.5 275 GLU A C 1
ATOM 2127 O O . GLU A 1 275 ? -2.271 -27.469 -13.766 1 87.5 275 GLU A O 1
ATOM 2132 N N . ALA A 1 276 ? -3.963 -26.031 -13.523 1 87.12 276 ALA A N 1
ATOM 2133 C CA . ALA A 1 276 ? -3.262 -25.031 -14.32 1 87.12 276 ALA A CA 1
ATOM 2134 C C . ALA A 1 276 ? -1.943 -24.641 -13.664 1 87.12 276 ALA A C 1
ATOM 2136 O O . ALA A 1 276 ? -0.95 -24.391 -14.352 1 87.12 276 ALA A O 1
ATOM 2137 N N . VAL A 1 277 ? -1.901 -24.562 -12.383 1 93.5 277 VAL A N 1
ATOM 2138 C CA . VAL A 1 277 ? -0.688 -24.25 -11.633 1 93.5 277 VAL A CA 1
ATOM 2139 C C . VAL A 1 277 ? 0.272 -25.438 -11.688 1 93.5 277 VAL A C 1
ATOM 2141 O O . VAL A 1 277 ? 1.478 -25.266 -11.883 1 93.5 277 VAL A O 1
ATOM 2144 N N . ALA A 1 278 ? -0.308 -26.609 -11.578 1 94.5 278 ALA A N 1
ATOM 2145 C CA . ALA A 1 278 ? 0.502 -27.828 -11.633 1 94.5 278 ALA A CA 1
ATOM 2146 C C . ALA A 1 278 ? 1.233 -27.938 -12.969 1 94.5 278 ALA A C 1
ATOM 2148 O O . ALA A 1 278 ? 2.408 -28.312 -13.016 1 94.5 278 ALA A O 1
ATOM 2149 N N . GLU A 1 279 ? 0.534 -27.625 -13.984 1 93.94 279 GLU A N 1
ATOM 2150 C CA . GLU A 1 279 ? 1.139 -27.672 -15.312 1 93.94 279 GLU A CA 1
ATOM 2151 C C . GLU A 1 279 ? 2.295 -26.672 -15.43 1 93.94 279 GLU A C 1
ATOM 2153 O O . GLU A 1 279 ? 3.34 -27 -15.992 1 93.94 279 GLU A O 1
ATOM 2158 N N . LEU A 1 280 ? 2.045 -25.516 -14.93 1 95.44 280 LEU A N 1
ATOM 2159 C CA . LEU A 1 280 ? 3.102 -24.5 -14.938 1 95.44 280 LEU A CA 1
ATOM 2160 C C . LEU A 1 280 ? 4.32 -24.984 -14.156 1 95.44 280 LEU A C 1
ATOM 2162 O O . LEU A 1 280 ? 5.457 -24.812 -14.602 1 95.44 280 LEU A O 1
ATOM 2166 N N . LEU A 1 281 ? 4.133 -25.609 -13.008 1 97.12 281 LEU A N 1
ATOM 2167 C CA . LEU A 1 281 ? 5.223 -26.109 -12.18 1 97.12 281 LEU A CA 1
ATOM 2168 C C . LEU A 1 281 ? 6.004 -27.203 -12.914 1 97.12 281 LEU A C 1
ATOM 2170 O O . LEU A 1 281 ? 7.238 -27.219 -12.883 1 97.12 281 LEU A O 1
ATOM 2174 N N . ARG A 1 282 ? 5.332 -28.047 -13.578 1 96.56 282 ARG A N 1
ATOM 2175 C CA . ARG A 1 282 ? 5.973 -29.141 -14.312 1 96.56 282 ARG A CA 1
ATOM 2176 C C . ARG A 1 282 ? 6.879 -28.594 -15.414 1 96.56 282 ARG A C 1
ATOM 2178 O O . ARG A 1 282 ? 7.965 -29.125 -15.648 1 96.56 282 ARG A O 1
ATOM 2185 N N . GLU A 1 283 ? 6.434 -27.578 -15.992 1 97.12 283 GLU A N 1
ATOM 2186 C CA . GLU A 1 283 ? 7.25 -26.938 -17.016 1 97.12 283 GLU A CA 1
ATOM 2187 C C . GLU A 1 283 ? 8.477 -26.266 -16.406 1 97.12 283 GLU A C 1
ATOM 2189 O O . GLU A 1 283 ? 9.578 -26.375 -16.953 1 97.12 283 GLU A O 1
ATOM 2194 N N . CYS A 1 284 ? 8.281 -25.641 -15.328 1 98.25 284 CYS A N 1
ATOM 2195 C CA . CYS A 1 284 ? 9.328 -24.828 -14.719 1 98.25 284 CYS A CA 1
ATOM 2196 C C . CYS A 1 284 ? 10.391 -25.703 -14.055 1 98.25 284 CYS A C 1
ATOM 2198 O O . CYS A 1 284 ? 11.547 -25.297 -13.953 1 98.25 284 CYS A O 1
ATOM 2200 N N . TRP A 1 285 ? 10 -26.891 -13.539 1 97.69 285 TRP A N 1
ATOM 2201 C CA . TRP A 1 285 ? 11.008 -27.703 -12.852 1 97.69 285 TRP A CA 1
ATOM 2202 C C . TRP A 1 285 ? 11.43 -28.891 -13.711 1 97.69 285 TRP A C 1
ATOM 2204 O O . TRP A 1 285 ? 11.922 -29.891 -13.188 1 97.69 285 TRP A O 1
ATOM 2214 N N . HIS A 1 286 ? 11.18 -28.781 -15.047 1 97.56 286 HIS A N 1
ATOM 2215 C CA . HIS A 1 286 ? 11.625 -29.828 -15.961 1 97.56 286 HIS A CA 1
ATOM 2216 C C . HIS A 1 286 ? 13.086 -30.203 -15.703 1 97.56 286 HIS A C 1
ATOM 2218 O O . HIS A 1 286 ? 13.898 -29.344 -15.344 1 97.56 286 HIS A O 1
ATOM 2224 N N . HIS A 1 287 ? 13.406 -31.422 -15.945 1 97.06 287 HIS A N 1
ATOM 2225 C CA . HIS A 1 287 ? 14.75 -31.922 -15.664 1 97.06 287 HIS A CA 1
ATOM 2226 C C . HIS A 1 287 ? 15.781 -31.25 -16.562 1 97.06 287 HIS A C 1
ATOM 2228 O O . HIS A 1 287 ? 16.859 -30.891 -16.094 1 97.06 287 HIS A O 1
ATOM 2234 N N . ASP A 1 288 ? 15.422 -31.109 -17.812 1 95.81 288 ASP A N 1
ATOM 2235 C CA . ASP A 1 288 ? 16.281 -30.422 -18.781 1 95.81 288 ASP A CA 1
ATOM 2236 C C . ASP A 1 288 ? 16.156 -28.906 -18.641 1 95.81 288 ASP A C 1
ATOM 2238 O O . ASP A 1 288 ? 15.078 -28.359 -18.859 1 95.81 288 ASP A O 1
ATOM 2242 N N . ARG A 1 289 ? 17.188 -28.297 -18.328 1 94.94 289 ARG A N 1
ATOM 2243 C CA . ARG A 1 289 ? 17.172 -26.859 -18.078 1 94.94 289 ARG A CA 1
ATOM 2244 C C . ARG A 1 289 ? 16.688 -26.094 -19.312 1 94.94 289 ARG A C 1
ATOM 2246 O O . ARG A 1 289 ? 16 -25.078 -19.188 1 94.94 289 ARG A O 1
ATOM 2253 N N . ASP A 1 290 ? 16.969 -26.562 -20.516 1 94.69 290 ASP A N 1
ATOM 2254 C CA . ASP A 1 290 ? 16.641 -25.844 -21.734 1 94.69 290 ASP A CA 1
ATOM 2255 C C . ASP A 1 290 ? 15.148 -25.969 -22.062 1 94.69 290 ASP A C 1
ATOM 2257 O O . ASP A 1 290 ? 14.617 -25.203 -22.875 1 94.69 290 ASP A O 1
ATOM 2261 N N . ALA A 1 291 ? 14.539 -26.875 -21.406 1 96.88 291 ALA A N 1
ATOM 2262 C CA . ALA A 1 291 ? 13.109 -27.062 -21.609 1 96.88 291 ALA A CA 1
ATOM 2263 C C . ALA A 1 291 ? 12.297 -26.156 -20.688 1 96.88 291 ALA A C 1
ATOM 2265 O O . ALA A 1 291 ? 11.086 -26.016 -20.859 1 96.88 291 ALA A O 1
ATOM 2266 N N . ARG A 1 292 ? 12.953 -25.531 -19.797 1 97.75 292 ARG A N 1
ATOM 2267 C CA . ARG A 1 292 ? 12.25 -24.656 -18.859 1 97.75 292 ARG A CA 1
ATOM 2268 C C . ARG A 1 292 ? 11.977 -23.297 -19.484 1 97.75 292 ARG A C 1
ATOM 2270 O O . ARG A 1 292 ? 12.781 -22.781 -20.266 1 97.75 292 ARG A O 1
ATOM 2277 N N . PRO A 1 293 ? 10.891 -22.641 -19.141 1 97.31 293 PRO A N 1
ATOM 2278 C CA . PRO A 1 293 ? 10.609 -21.297 -19.656 1 97.31 293 PRO A CA 1
ATOM 2279 C C . PRO A 1 293 ? 11.477 -20.234 -18.984 1 97.31 293 PRO A C 1
ATOM 2281 O O . PRO A 1 293 ? 12.227 -20.531 -18.062 1 97.31 293 PRO A O 1
ATOM 2284 N N . CYS A 1 294 ? 11.508 -19.078 -19.594 1 95.75 294 CYS A N 1
ATOM 2285 C CA . CYS A 1 294 ? 12.047 -17.906 -18.906 1 95.75 294 CYS A CA 1
ATOM 2286 C C . CYS A 1 294 ? 10.961 -17.188 -18.125 1 95.75 294 CYS A C 1
ATOM 2288 O O . CYS A 1 294 ? 9.781 -17.531 -18.219 1 95.75 294 CYS A O 1
ATOM 2290 N N . PHE A 1 295 ? 11.312 -16.234 -17.297 1 95.94 295 PHE A N 1
ATOM 2291 C CA . PHE A 1 295 ? 10.336 -15.578 -16.438 1 95.94 295 PHE A CA 1
ATOM 2292 C C . PHE A 1 295 ? 9.352 -14.75 -17.266 1 95.94 295 PHE A C 1
ATOM 2294 O O . PHE A 1 295 ? 8.195 -14.578 -16.875 1 95.94 295 PHE A O 1
ATOM 2301 N N . ALA A 1 296 ? 9.742 -14.211 -18.422 1 91.69 296 ALA A N 1
ATOM 2302 C CA . ALA A 1 296 ? 8.805 -13.523 -19.297 1 91.69 296 ALA A CA 1
ATOM 2303 C C . ALA A 1 296 ? 7.652 -14.445 -19.703 1 91.69 296 ALA A C 1
ATOM 2305 O O . ALA A 1 296 ? 6.488 -14.039 -19.688 1 91.69 296 ALA A O 1
ATOM 2306 N N . GLU A 1 297 ? 8.008 -15.648 -20.047 1 93.25 297 GLU A N 1
ATOM 2307 C CA . GLU A 1 297 ? 7.004 -16.641 -20.422 1 93.25 297 GLU A CA 1
ATOM 2308 C C . GLU A 1 297 ? 6.152 -17.047 -19.219 1 93.25 297 GLU A C 1
ATOM 2310 O O . GLU A 1 297 ? 4.941 -17.25 -19.344 1 93.25 297 GLU A O 1
ATOM 2315 N N . VAL A 1 298 ? 6.773 -17.172 -18.078 1 96 298 VAL A N 1
ATOM 2316 C CA . VAL A 1 298 ? 6.062 -17.516 -16.844 1 96 298 VAL A CA 1
ATOM 2317 C C . VAL A 1 298 ? 5.008 -16.453 -16.547 1 96 298 VAL A C 1
ATOM 2319 O O . VAL A 1 298 ? 3.873 -16.781 -16.188 1 96 298 VAL A O 1
ATOM 2322 N N . LEU A 1 299 ? 5.387 -15.203 -16.703 1 91.31 299 LEU A N 1
ATOM 2323 C CA . LEU A 1 299 ? 4.465 -14.102 -16.438 1 91.31 299 LEU A CA 1
ATOM 2324 C C . LEU A 1 299 ? 3.256 -14.172 -17.359 1 91.31 299 LEU A C 1
ATOM 2326 O O . LEU A 1 299 ? 2.121 -13.969 -16.922 1 91.31 299 LEU A O 1
ATOM 2330 N N . MET A 1 300 ? 3.453 -14.523 -18.578 1 85.25 300 MET A N 1
ATOM 2331 C CA . MET A 1 300 ? 2.361 -14.672 -19.547 1 85.25 300 MET A CA 1
ATOM 2332 C C . MET A 1 300 ? 1.447 -15.828 -19.141 1 85.25 300 MET A C 1
ATOM 2334 O O . MET A 1 300 ? 0.223 -15.703 -19.219 1 85.25 300 MET A O 1
ATOM 2338 N N . ARG A 1 301 ? 2.072 -16.891 -18.719 1 89.19 301 ARG A N 1
ATOM 2339 C CA . ARG A 1 301 ? 1.311 -18.062 -18.297 1 89.19 301 ARG A CA 1
ATOM 2340 C C . ARG A 1 301 ? 0.5 -17.781 -17.047 1 89.19 301 ARG A C 1
ATOM 2342 O O . ARG A 1 301 ? -0.633 -18.25 -16.906 1 89.19 301 ARG A O 1
ATOM 2349 N N . LEU A 1 302 ? 1.074 -17.078 -16.125 1 90.12 302 LEU A N 1
ATOM 2350 C CA . LEU A 1 302 ? 0.394 -16.766 -14.883 1 90.12 302 LEU A CA 1
ATOM 2351 C C . LEU A 1 302 ? -0.857 -15.93 -15.141 1 90.12 302 LEU A C 1
ATOM 2353 O O . LEU A 1 302 ? -1.877 -16.109 -14.469 1 90.12 302 LEU A O 1
ATOM 2357 N N . ASP A 1 303 ? -0.742 -15.07 -16.078 1 81.19 303 ASP A N 1
ATOM 2358 C CA . ASP A 1 303 ? -1.902 -14.258 -16.422 1 81.19 303 ASP A CA 1
ATOM 2359 C C . ASP A 1 303 ? -3.051 -15.133 -16.922 1 81.19 303 ASP A C 1
ATOM 2361 O O . ASP A 1 303 ? -4.219 -14.859 -16.625 1 81.19 303 ASP A O 1
ATOM 2365 N N . GLY A 1 304 ? -2.711 -16.188 -17.609 1 80.81 304 GLY A N 1
ATOM 2366 C CA . GLY A 1 304 ? -3.709 -17.141 -18.078 1 80.81 304 GLY A CA 1
ATOM 2367 C C . GLY A 1 304 ? -4.258 -18.016 -16.969 1 80.81 304 GLY A C 1
ATOM 2368 O O . GLY A 1 304 ? -5.461 -18.297 -16.938 1 80.81 304 GLY A O 1
ATOM 2369 N N . VAL A 1 305 ? -3.453 -18.406 -16.078 1 85.94 305 VAL A N 1
ATOM 2370 C CA . VAL A 1 305 ? -3.816 -19.312 -14.992 1 85.94 305 VAL A CA 1
ATOM 2371 C C . VAL A 1 305 ? -4.852 -18.641 -14.094 1 85.94 305 VAL A C 1
ATOM 2373 O O . VAL A 1 305 ? -5.816 -19.281 -13.664 1 85.94 305 VAL A O 1
ATOM 2376 N N . VAL A 1 306 ? -4.637 -17.438 -13.859 1 81.75 306 VAL A N 1
ATOM 2377 C CA . VAL A 1 306 ? -5.551 -16.719 -12.969 1 81.75 306 VAL A CA 1
ATOM 2378 C C . VAL A 1 306 ? -6.949 -16.688 -13.578 1 81.75 306 VAL A C 1
ATOM 2380 O O . VAL A 1 306 ? -7.945 -16.859 -12.883 1 81.75 306 VAL A O 1
ATOM 2383 N N . VAL A 1 307 ? -7.012 -16.516 -14.828 1 81.88 307 VAL A N 1
ATOM 2384 C CA . VAL A 1 307 ? -8.289 -16.469 -15.531 1 81.88 307 VAL A CA 1
ATOM 2385 C C . VAL A 1 307 ? -8.938 -17.859 -15.516 1 81.88 307 VAL A C 1
ATOM 2387 O O . VAL A 1 307 ? -10.125 -17.984 -15.219 1 81.88 307 VAL A O 1
ATOM 2390 N N . ASP A 1 308 ? -8.164 -18.797 -15.742 1 81 308 ASP A N 1
ATOM 2391 C CA . ASP A 1 308 ? -8.672 -20.156 -15.82 1 81 308 ASP A CA 1
ATOM 2392 C C . ASP A 1 308 ? -9.164 -20.656 -14.461 1 81 308 ASP A C 1
ATOM 2394 O O . ASP A 1 308 ? -10.156 -21.375 -14.375 1 81 308 ASP A O 1
ATOM 2398 N N . LEU A 1 309 ? -8.531 -20.25 -13.484 1 80.19 309 LEU A N 1
ATOM 2399 C CA . LEU A 1 309 ? -8.883 -20.688 -12.141 1 80.19 309 LEU A CA 1
ATOM 2400 C C . LEU A 1 309 ? -10.109 -19.953 -11.617 1 80.19 309 LEU A C 1
ATOM 2402 O O . LEU A 1 309 ? -10.891 -20.5 -10.844 1 80.19 309 LEU A O 1
ATOM 2406 N N . SER A 1 310 ? -10.18 -18.766 -12.062 1 78.06 310 SER A N 1
ATOM 2407 C CA . SER A 1 310 ? -11.242 -17.938 -11.516 1 78.06 310 SER A CA 1
ATOM 2408 C C . SER A 1 310 ? -12.547 -18.125 -12.273 1 78.06 310 SER A C 1
ATOM 2410 O O . SER A 1 310 ? -13.633 -17.938 -11.719 1 78.06 310 SER A O 1
ATOM 2412 N N . LEU A 1 311 ? -12.406 -18.516 -13.547 1 83.25 311 LEU A N 1
ATOM 2413 C CA . LEU A 1 311 ? -13.594 -18.609 -14.391 1 83.25 311 LEU A CA 1
ATOM 2414 C C . LEU A 1 311 ? -13.844 -20.047 -14.828 1 83.25 311 LEU A C 1
ATOM 2416 O O . LEU A 1 311 ? -13.086 -20.594 -15.625 1 83.25 311 LEU A O 1
ATOM 2420 N N . SER A 1 312 ? -14.953 -20.609 -14.359 1 78.19 312 SER A N 1
ATOM 2421 C CA . SER A 1 312 ? -15.258 -22.016 -14.617 1 78.19 312 SER A CA 1
ATOM 2422 C C . SER A 1 312 ? -15.836 -22.203 -16.016 1 78.19 312 SER A C 1
ATOM 2424 O O . SER A 1 312 ? -15.609 -23.234 -16.656 1 78.19 312 SER A O 1
ATOM 2426 N N . HIS A 1 313 ? -16.516 -21.234 -16.5 1 84.44 313 HIS A N 1
ATOM 2427 C CA . HIS A 1 313 ? -17.188 -21.359 -17.781 1 84.44 313 HIS A CA 1
ATOM 2428 C C . HIS A 1 313 ? -16.344 -20.812 -18.922 1 84.44 313 HIS A C 1
ATOM 2430 O O . HIS A 1 313 ? -15.727 -19.75 -18.797 1 84.44 313 HIS A O 1
ATOM 2436 N N . SER A 1 314 ? -16.344 -21.5 -19.969 1 87.12 314 SER A N 1
ATOM 2437 C CA . SER A 1 314 ? -15.539 -21.141 -21.125 1 87.12 314 SER A CA 1
ATOM 2438 C C . SER A 1 314 ? -15.969 -19.781 -21.688 1 87.12 314 SER A C 1
ATOM 2440 O O . SER A 1 314 ? -15.133 -19 -22.125 1 87.12 314 SER A O 1
ATOM 2442 N N . SER A 1 315 ? -17.25 -19.625 -21.688 1 88.38 315 SER A N 1
ATOM 2443 C CA . SER A 1 315 ? -17.75 -18.359 -22.219 1 88.38 315 SER A CA 1
ATOM 2444 C C . SER A 1 315 ? -17.266 -17.188 -21.391 1 88.38 315 SER A C 1
ATOM 2446 O O . SER A 1 315 ? -16.938 -16.125 -21.938 1 88.38 315 SER A O 1
ATOM 2448 N N . ALA A 1 316 ? -17.234 -17.438 -20.141 1 89.38 316 ALA A N 1
ATOM 2449 C CA . ALA A 1 316 ? -16.75 -16.375 -19.266 1 89.38 316 ALA A CA 1
ATOM 2450 C C . ALA A 1 316 ? -15.266 -16.125 -19.484 1 89.38 316 ALA A C 1
ATOM 2452 O O . ALA A 1 316 ? -14.812 -14.977 -19.453 1 89.38 316 ALA A O 1
ATOM 2453 N N . ARG A 1 317 ? -14.555 -17.156 -19.719 1 87.69 317 ARG A N 1
ATOM 2454 C CA . ARG A 1 317 ? -13.125 -17.047 -19.984 1 87.69 317 ARG A CA 1
ATOM 2455 C C . ARG A 1 317 ? -12.859 -16.25 -21.266 1 87.69 317 ARG A C 1
ATOM 2457 O O . ARG A 1 317 ? -12.016 -15.359 -21.281 1 87.69 317 ARG A O 1
ATOM 2464 N N . THR A 1 318 ? -13.562 -16.625 -22.25 1 87.62 318 THR A N 1
ATOM 2465 C CA . THR A 1 318 ? -13.414 -15.945 -23.531 1 87.62 318 THR A CA 1
ATOM 2466 C C . THR A 1 318 ? -13.75 -14.469 -23.391 1 87.62 318 THR A C 1
ATOM 2468 O O . THR A 1 318 ? -13.031 -13.609 -23.922 1 87.62 318 THR A O 1
ATOM 2471 N N . PHE A 1 319 ? -14.773 -14.188 -22.688 1 89.81 319 PHE A N 1
ATOM 2472 C CA . PHE A 1 319 ? -15.195 -12.812 -22.484 1 89.81 319 PHE A CA 1
ATOM 2473 C C . PHE A 1 319 ? -14.117 -12.016 -21.766 1 89.81 319 PHE A C 1
ATOM 2475 O O . PHE A 1 319 ? -13.773 -10.906 -22.172 1 89.81 319 PHE A O 1
ATOM 2482 N N . TRP A 1 320 ? -13.602 -12.625 -20.734 1 88.44 320 TRP A N 1
ATOM 2483 C CA . TRP A 1 320 ? -12.617 -11.906 -19.938 1 88.44 320 TRP A CA 1
ATOM 2484 C C . TRP A 1 320 ? -11.336 -11.68 -20.719 1 88.44 320 TRP A C 1
ATOM 2486 O O . TRP A 1 320 ? -10.719 -10.617 -20.641 1 88.44 320 TRP A O 1
ATOM 2496 N N . ARG A 1 321 ? -10.961 -12.656 -21.453 1 81.88 321 ARG A N 1
ATOM 2497 C CA . ARG A 1 321 ? -9.75 -12.547 -22.25 1 81.88 321 ARG A CA 1
ATOM 2498 C C . ARG A 1 321 ? -9.883 -11.453 -23.312 1 81.88 321 ARG A C 1
ATOM 2500 O O . ARG A 1 321 ? -8.906 -10.773 -23.625 1 81.88 321 ARG A O 1
ATOM 2507 N N . GLU A 1 322 ? -11.008 -11.297 -23.766 1 81.06 322 GLU A N 1
ATOM 2508 C CA . GLU A 1 322 ? -11.273 -10.273 -24.766 1 81.06 322 GLU A CA 1
ATOM 2509 C C . GLU A 1 322 ? -11.234 -8.875 -24.156 1 81.06 322 GLU A C 1
ATOM 2511 O O . GLU A 1 322 ? -10.984 -7.891 -24.859 1 81.06 322 GLU A O 1
ATOM 2516 N N . LEU A 1 323 ? -11.57 -8.812 -22.906 1 81.75 323 LEU A N 1
ATOM 2517 C CA . LEU A 1 323 ? -11.469 -7.531 -22.219 1 81.75 323 LEU A CA 1
ATOM 2518 C C . LEU A 1 323 ? -10.031 -7.035 -22.188 1 81.75 323 LEU A C 1
ATOM 2520 O O . LEU A 1 323 ? -9.789 -5.828 -22.109 1 81.75 323 LEU A O 1
ATOM 2524 N N . ARG A 1 324 ? -9.133 -7.953 -22.469 1 64.19 324 ARG A N 1
ATOM 2525 C CA . ARG A 1 324 ? -7.707 -7.668 -22.531 1 64.19 324 ARG A CA 1
ATOM 2526 C C . ARG A 1 324 ? -7.305 -6.648 -21.469 1 64.19 324 ARG A C 1
ATOM 2528 O O . ARG A 1 324 ? -6.832 -5.559 -21.797 1 64.19 324 ARG A O 1
ATOM 2535 N N . PRO A 1 325 ? -7.566 -7.059 -20.234 1 60.34 325 PRO A N 1
ATOM 2536 C CA . PRO A 1 325 ? -7.086 -6.07 -19.266 1 60.34 325 PRO A CA 1
ATOM 2537 C C . PRO A 1 325 ? -5.602 -5.758 -19.438 1 60.34 325 PRO A C 1
ATOM 2539 O O . PRO A 1 325 ? -4.785 -6.676 -19.547 1 60.34 325 PRO A O 1
ATOM 2542 N N . LYS A 1 326 ? -5.234 -4.637 -20.078 1 56.09 326 LYS A N 1
ATOM 2543 C CA . LYS A 1 326 ? -3.891 -4.281 -20.516 1 56.09 326 LYS A CA 1
ATOM 2544 C C . LYS A 1 326 ? -2.881 -4.426 -19.375 1 56.09 326 LYS A C 1
ATOM 2546 O O . LYS A 1 326 ? -1.785 -4.953 -19.578 1 56.09 326 LYS A O 1
ATOM 2551 N N . HIS A 1 327 ? -3.361 -4.027 -18.219 1 56.72 327 HIS A N 1
ATOM 2552 C CA . HIS A 1 327 ? -2.305 -3.893 -17.219 1 56.72 327 HIS A CA 1
ATOM 2553 C C . HIS A 1 327 ? -2.52 -4.852 -16.047 1 56.72 327 HIS A C 1
ATOM 2555 O O . HIS A 1 327 ? -1.557 -5.336 -15.461 1 56.72 327 HIS A O 1
ATOM 2561 N N . TYR A 1 328 ? -3.73 -5.125 -15.836 1 60.41 328 TYR A N 1
ATOM 2562 C CA . TYR A 1 328 ? -4.055 -5.992 -14.711 1 60.41 328 TYR A CA 1
ATOM 2563 C C . TYR A 1 328 ? -5.008 -7.105 -15.141 1 60.41 328 TYR A C 1
ATOM 2565 O O . TYR A 1 328 ? -6.211 -6.883 -15.266 1 60.41 328 TYR A O 1
ATOM 2573 N N . PRO A 1 329 ? -4.391 -8.281 -15.273 1 65.5 329 PRO A N 1
ATOM 2574 C CA . PRO A 1 329 ? -5.266 -9.344 -15.766 1 65.5 329 PRO A CA 1
ATOM 2575 C C . PRO A 1 329 ? -6.387 -9.688 -14.789 1 65.5 329 PRO A C 1
ATOM 2577 O O . PRO A 1 329 ? -7.34 -10.383 -15.156 1 65.5 329 PRO A O 1
ATOM 2580 N N . TRP A 1 330 ? -6.277 -9.094 -13.586 1 73.12 330 TRP A N 1
ATOM 2581 C CA . TRP A 1 330 ? -7.223 -9.562 -12.578 1 73.12 330 TRP A CA 1
ATOM 2582 C C . TRP A 1 330 ? -8.312 -8.523 -12.328 1 73.12 330 TRP A C 1
ATOM 2584 O O . TRP A 1 330 ? -9.188 -8.727 -11.484 1 73.12 330 TRP A O 1
ATOM 2594 N N . ALA A 1 331 ? -8.172 -7.527 -12.961 1 77.88 331 ALA A N 1
ATOM 2595 C CA . ALA A 1 331 ? -9.148 -6.477 -12.68 1 77.88 331 ALA A CA 1
ATOM 2596 C C . ALA A 1 331 ? -9.406 -5.617 -13.914 1 77.88 331 ALA A C 1
ATOM 2598 O O . ALA A 1 331 ? -8.516 -5.43 -14.742 1 77.88 331 ALA A O 1
ATOM 2599 N N . VAL A 1 332 ? -10.617 -5.195 -14.055 1 83.81 332 VAL A N 1
ATOM 2600 C CA . VAL A 1 332 ? -11.031 -4.254 -15.086 1 83.81 332 VAL A CA 1
ATOM 2601 C C . VAL A 1 332 ? -11.969 -3.207 -14.5 1 83.81 332 VAL A C 1
ATOM 2603 O O . VAL A 1 332 ? -12.711 -3.492 -13.555 1 83.81 332 VAL A O 1
ATOM 2606 N N . THR A 1 333 ? -11.836 -2.018 -15.008 1 83.06 333 THR A N 1
ATOM 2607 C CA . THR A 1 333 ? -12.766 -1.001 -14.531 1 83.06 333 THR A CA 1
ATOM 2608 C C . THR A 1 333 ? -14.203 -1.391 -14.867 1 83.06 333 THR A C 1
ATOM 2610 O O . THR A 1 333 ? -14.453 -2.09 -15.852 1 83.06 333 THR A O 1
ATOM 2613 N N . TRP A 1 334 ? -15.148 -0.974 -14.039 1 87.56 334 TRP A N 1
ATOM 2614 C CA . TRP A 1 334 ? -16.562 -1.26 -14.289 1 87.56 334 TRP A CA 1
ATOM 2615 C C . TRP A 1 334 ? -16.984 -0.742 -15.656 1 87.56 334 TRP A C 1
ATOM 2617 O O . TRP A 1 334 ? -17.703 -1.428 -16.391 1 87.56 334 TRP A O 1
ATOM 2627 N N . ASP A 1 335 ? -16.531 0.445 -16.031 1 85.69 335 ASP A N 1
ATOM 2628 C CA . ASP A 1 335 ? -16.938 1.043 -17.297 1 85.69 335 ASP A CA 1
ATOM 2629 C C . ASP A 1 335 ? -16.484 0.187 -18.469 1 85.69 335 ASP A C 1
ATOM 2631 O O . ASP A 1 335 ? -17.25 -0.038 -19.406 1 85.69 335 ASP A O 1
ATOM 2635 N N . ARG A 1 336 ? -15.328 -0.261 -18.406 1 86.75 336 ARG A N 1
ATOM 2636 C CA . ARG A 1 336 ? -14.812 -1.118 -19.469 1 86.75 336 ARG A CA 1
ATOM 2637 C C . ARG A 1 336 ? -15.562 -2.447 -19.5 1 86.75 336 ARG A C 1
ATOM 2639 O O . ARG A 1 336 ? -15.836 -2.979 -20.578 1 86.75 336 ARG A O 1
ATOM 2646 N N . PHE A 1 337 ? -15.773 -2.971 -18.375 1 91.06 337 PHE A N 1
ATOM 2647 C CA . PHE A 1 337 ? -16.531 -4.215 -18.281 1 91.06 337 PHE A CA 1
ATOM 2648 C C . PHE A 1 337 ? -17.922 -4.051 -18.891 1 91.06 337 PHE A C 1
ATOM 2650 O O . PHE A 1 337 ? -18.344 -4.875 -19.703 1 91.06 337 PHE A O 1
ATOM 2657 N N . LEU A 1 338 ? -18.594 -2.986 -18.5 1 91.62 338 LEU A N 1
ATOM 2658 C CA . LEU A 1 338 ? -19.953 -2.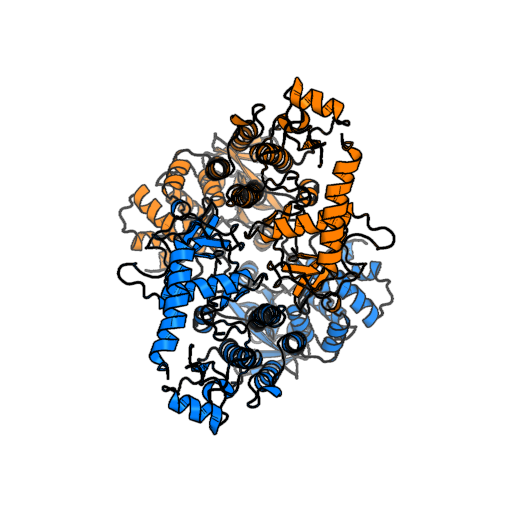754 -18.953 1 91.62 338 LEU A CA 1
ATOM 2659 C C . LEU A 1 338 ? -19.984 -2.525 -20.469 1 91.62 338 LEU A C 1
ATOM 2661 O O . LEU A 1 338 ? -20.906 -2.984 -21.141 1 91.62 338 LEU A O 1
ATOM 2665 N N . GLU A 1 339 ? -19.031 -1.811 -20.922 1 91.81 339 GLU A N 1
ATOM 2666 C CA . GLU A 1 339 ? -18.938 -1.585 -22.375 1 91.81 339 GLU A CA 1
ATOM 2667 C C . GLU A 1 339 ? -18.766 -2.898 -23.125 1 91.81 339 GLU A C 1
ATOM 2669 O O . GLU A 1 339 ? -19.422 -3.129 -24.141 1 91.81 339 GLU A O 1
ATOM 2674 N N . ALA A 1 340 ? -17.844 -3.686 -22.672 1 91.19 340 ALA A N 1
ATOM 2675 C CA . ALA A 1 340 ? -17.609 -4.984 -23.297 1 91.19 340 ALA A CA 1
ATOM 2676 C C . ALA A 1 340 ? -18.859 -5.855 -23.219 1 91.19 340 ALA A C 1
ATOM 2678 O O . ALA A 1 340 ? -19.188 -6.559 -24.188 1 91.19 340 ALA A O 1
ATOM 2679 N N . PHE A 1 341 ? -19.516 -5.84 -22.094 1 92.88 341 PHE A N 1
ATOM 2680 C CA . PHE A 1 341 ? -20.719 -6.645 -21.938 1 92.88 341 PHE A CA 1
ATOM 2681 C C . PHE A 1 341 ? -21.828 -6.152 -22.875 1 92.88 341 PHE A C 1
ATOM 2683 O O . PHE A 1 341 ? -22.594 -6.957 -23.422 1 92.88 341 PHE A O 1
ATOM 2690 N N . HIS A 1 342 ? -21.938 -4.883 -22.922 1 93.69 342 HIS A N 1
ATOM 2691 C CA . HIS A 1 342 ? -22.906 -4.289 -23.828 1 93.69 342 HIS A CA 1
ATOM 2692 C C . HIS A 1 342 ? -22.703 -4.777 -25.266 1 93.69 342 HIS A C 1
ATOM 2694 O O . HIS A 1 342 ? -23.672 -5.078 -25.969 1 93.69 342 HIS A O 1
ATOM 2700 N N . ARG A 1 343 ? -21.516 -4.902 -25.719 1 92.44 343 ARG A N 1
ATOM 2701 C CA . ARG A 1 343 ? -21.172 -5.398 -27.047 1 92.44 343 ARG A CA 1
ATOM 2702 C C . ARG A 1 343 ? -21.5 -6.883 -27.172 1 92.44 343 ARG A C 1
ATOM 2704 O O . ARG A 1 343 ? -21.891 -7.352 -28.25 1 92.44 343 ARG A O 1
ATOM 2711 N N . TYR A 1 344 ? -21.25 -7.539 -26.094 1 91.5 344 TYR A N 1
ATOM 2712 C CA . TYR A 1 344 ? -21.469 -8.984 -26.062 1 91.5 344 TYR A CA 1
ATOM 2713 C C . TYR A 1 344 ? -22.953 -9.305 -26.078 1 91.5 344 TYR A C 1
ATOM 2715 O O . TYR A 1 344 ? -23.406 -10.148 -26.859 1 91.5 344 TYR A O 1
ATOM 2723 N N . ALA A 1 345 ? -23.719 -8.633 -25.188 1 91.19 345 ALA A N 1
ATOM 2724 C CA . ALA A 1 345 ? -25.141 -8.93 -24.984 1 91.19 345 ALA A CA 1
ATOM 2725 C C . ALA A 1 345 ? -26 -8.25 -26.047 1 91.19 345 ALA A C 1
ATOM 2727 O O . ALA A 1 345 ? -27.125 -8.68 -26.312 1 91.19 345 ALA A O 1
ATOM 2728 N N . LYS A 1 346 ? -25.562 -7.191 -26.594 1 92.06 346 LYS A N 1
ATOM 2729 C CA . LYS A 1 346 ? -26.234 -6.426 -27.625 1 92.06 346 LYS A CA 1
ATOM 2730 C C . LYS A 1 346 ? -27.656 -6.078 -27.219 1 92.06 346 LYS A C 1
ATOM 2732 O O . LYS A 1 346 ? -28.609 -6.352 -27.953 1 92.06 346 LYS A O 1
ATOM 2737 N N . PRO A 1 347 ? -27.75 -5.449 -26.141 1 90.69 347 PRO A N 1
ATOM 2738 C CA . PRO A 1 347 ? -29.094 -5 -25.75 1 90.69 347 PRO A CA 1
ATOM 2739 C C . PRO A 1 347 ? -29.656 -3.932 -26.688 1 90.69 347 PRO A C 1
ATOM 2741 O O . PRO A 1 347 ? -28.906 -3.312 -27.438 1 90.69 347 PRO A O 1
ATOM 2744 N N . LYS A 1 348 ? -30.969 -3.705 -26.578 1 90.88 348 LYS A N 1
ATOM 2745 C CA . LYS A 1 348 ? -31.625 -2.709 -27.422 1 90.88 348 LYS A CA 1
ATOM 2746 C C . LYS A 1 348 ? -31.25 -1.293 -26.984 1 90.88 348 LYS A C 1
ATOM 2748 O O . LYS A 1 348 ? -31.156 -0.39 -27.828 1 90.88 348 LYS A O 1
ATOM 2753 N N . LEU A 1 349 ? -31 -1.098 -25.766 1 93.19 349 LEU A N 1
ATOM 2754 C CA . LEU A 1 349 ? -30.672 0.218 -25.219 1 93.19 349 LEU A CA 1
ATOM 2755 C C . LEU A 1 349 ? -29.219 0.571 -25.516 1 93.19 349 LEU A C 1
ATOM 2757 O O . LEU A 1 349 ? -28.328 -0.287 -25.422 1 93.19 349 LEU A O 1
ATOM 2761 N N . PRO A 1 350 ? -29.062 1.882 -25.906 1 95.06 350 PRO A N 1
ATOM 2762 C CA . PRO A 1 350 ? -27.656 2.314 -26.031 1 95.06 350 PRO A CA 1
ATOM 2763 C C . PRO A 1 350 ? -26.906 2.236 -24.703 1 95.06 350 PRO A C 1
ATOM 2765 O O . PRO A 1 350 ? -27.531 2.193 -23.625 1 95.06 350 PRO A O 1
ATOM 2768 N N . LEU A 1 351 ? -25.594 2.188 -24.734 1 93.81 351 LEU A N 1
ATOM 2769 C CA . LEU A 1 351 ? -24.734 1.947 -23.578 1 93.81 351 LEU A CA 1
ATOM 2770 C C . LEU A 1 351 ? -25.062 2.922 -22.453 1 93.81 351 LEU A C 1
ATOM 2772 O O . LEU A 1 351 ? -25.141 2.525 -21.281 1 93.81 351 LEU A O 1
ATOM 2776 N N . LYS A 1 352 ? -25.188 4.211 -22.766 1 92.31 352 LYS A N 1
ATOM 2777 C CA . LYS A 1 352 ? -25.406 5.242 -21.75 1 92.31 352 LYS A CA 1
ATOM 2778 C C . LYS A 1 352 ? -26.688 4.98 -20.969 1 92.31 352 LYS A C 1
ATOM 2780 O O . LYS A 1 352 ? -26.734 5.164 -19.75 1 92.31 352 LYS A O 1
ATOM 2785 N N . LEU A 1 353 ? -27.719 4.566 -21.656 1 91.31 353 LEU A N 1
ATOM 2786 C CA . LEU A 1 353 ? -29 4.273 -21.016 1 91.31 353 LEU A CA 1
ATOM 2787 C C . LEU A 1 353 ? -28.969 2.914 -20.328 1 91.31 353 LEU A C 1
ATOM 2789 O O . LEU A 1 353 ? -29.562 2.74 -19.25 1 91.31 353 LEU A O 1
ATOM 2793 N N . TYR A 1 354 ? -28.297 1.969 -20.953 1 90.75 354 TYR A N 1
ATOM 2794 C CA . TYR A 1 354 ? -28.172 0.633 -20.375 1 90.75 354 TYR A CA 1
ATOM 2795 C C . TYR A 1 354 ? -27.484 0.689 -19.016 1 90.75 354 TYR A C 1
ATOM 2797 O O . TYR A 1 354 ? -27.859 -0.048 -18.094 1 90.75 354 TYR A O 1
ATOM 2805 N N . ALA A 1 355 ? -26.484 1.564 -18.859 1 88.44 355 ALA A N 1
ATOM 2806 C CA . ALA A 1 355 ? -25.719 1.706 -17.625 1 88.44 355 ALA A CA 1
ATOM 2807 C C . ALA A 1 355 ? -26.625 2.145 -16.469 1 88.44 355 ALA A C 1
ATOM 2809 O O . ALA A 1 355 ? -26.297 1.905 -15.305 1 88.44 355 ALA A O 1
ATOM 2810 N N . GLN A 1 356 ? -27.75 2.65 -16.812 1 85.12 356 GLN A N 1
ATOM 2811 C CA . GLN A 1 356 ? -28.656 3.195 -15.805 1 85.12 356 GLN A CA 1
ATOM 2812 C C . GLN A 1 356 ? -29.766 2.209 -15.469 1 85.12 356 GLN A C 1
ATOM 2814 O O . GLN A 1 356 ? -30.562 2.455 -14.562 1 85.12 356 GLN A O 1
ATOM 2819 N N . THR A 1 357 ? -29.766 1.126 -16.125 1 83.44 357 THR A N 1
ATOM 2820 C CA . THR A 1 357 ? -30.797 0.13 -15.875 1 83.44 357 THR A CA 1
ATOM 2821 C C . THR A 1 357 ? -30.578 -0.548 -14.523 1 83.44 357 THR A C 1
ATOM 2823 O O . THR A 1 357 ? -29.453 -0.585 -14.023 1 83.44 357 THR A O 1
ATOM 2826 N N . PRO A 1 358 ? -31.625 -1.086 -13.898 1 76.44 358 PRO A N 1
ATOM 2827 C CA . PRO A 1 358 ? -31.484 -1.843 -12.656 1 76.44 358 PRO A CA 1
ATOM 2828 C C . PRO A 1 358 ? -30.562 -3.045 -12.797 1 76.44 358 PRO A C 1
ATOM 2830 O O . PRO A 1 358 ? -29.828 -3.383 -11.859 1 76.44 358 PRO A O 1
ATOM 2833 N N . GLU A 1 359 ? -30.625 -3.605 -13.945 1 82.88 359 GLU A N 1
ATOM 2834 C CA . GLU A 1 359 ? -29.781 -4.762 -14.188 1 82.88 359 GLU A CA 1
ATOM 2835 C C . GLU A 1 359 ? -28.297 -4.387 -14.086 1 82.88 359 GLU A C 1
ATOM 2837 O O . GLU A 1 359 ? -27.531 -5.07 -13.414 1 82.88 359 GLU A O 1
ATOM 2842 N N . ALA A 1 360 ? -27.984 -3.305 -14.758 1 85.5 360 ALA A N 1
ATOM 2843 C CA . ALA A 1 360 ? -26.594 -2.855 -14.758 1 85.5 360 ALA A CA 1
ATOM 2844 C C . ALA A 1 360 ? -26.172 -2.395 -13.375 1 85.5 360 ALA A C 1
ATOM 2846 O O . ALA A 1 360 ? -25.047 -2.684 -12.938 1 85.5 360 ALA A O 1
ATOM 2847 N N . LYS A 1 361 ? -26.953 -1.769 -12.688 1 81.5 361 LYS A N 1
ATOM 2848 C CA . LYS A 1 361 ? -26.641 -1.244 -11.367 1 81.5 361 LYS A CA 1
ATOM 2849 C C . LYS A 1 361 ? -26.484 -2.373 -10.352 1 81.5 361 LYS A C 1
ATOM 2851 O O . LYS A 1 361 ? -25.594 -2.336 -9.5 1 81.5 361 LYS A O 1
ATOM 2856 N N . CYS A 1 362 ? -27.375 -3.297 -10.414 1 77.88 362 CYS A N 1
ATOM 2857 C CA . CYS A 1 362 ? -27.266 -4.461 -9.539 1 77.88 362 CYS A CA 1
ATOM 2858 C C . CYS A 1 362 ? -25.984 -5.23 -9.812 1 77.88 362 CYS A C 1
ATOM 2860 O O . CYS A 1 362 ? -25.297 -5.672 -8.883 1 77.88 362 CYS A O 1
ATOM 2862 N N . ALA A 1 363 ? -25.719 -5.328 -11.078 1 83.56 363 ALA A N 1
ATOM 2863 C CA . ALA A 1 363 ? -24.484 -6.027 -11.469 1 83.56 363 ALA A CA 1
ATOM 2864 C C . ALA A 1 363 ? -23.25 -5.309 -10.93 1 83.56 363 ALA A C 1
ATOM 2866 O O . ALA A 1 363 ? -22.297 -5.949 -10.484 1 83.56 363 ALA A O 1
ATOM 2867 N N . GLN A 1 364 ? -23.203 -4.012 -11 1 82.44 364 GLN A N 1
ATOM 2868 C CA . GLN A 1 364 ? -22.094 -3.232 -10.492 1 82.44 364 GLN A CA 1
ATOM 2869 C C . GLN A 1 364 ? -21.875 -3.49 -9 1 82.44 364 GLN A C 1
ATOM 2871 O O . GLN A 1 364 ? -20.734 -3.703 -8.562 1 82.44 364 GLN A O 1
ATOM 2876 N N . LEU A 1 365 ? -22.906 -3.537 -8.32 1 74.25 365 LEU A N 1
ATOM 2877 C CA . LEU A 1 365 ? -22.828 -3.721 -6.875 1 74.25 365 LEU A CA 1
ATOM 2878 C C . LEU A 1 365 ? -22.328 -5.121 -6.527 1 74.25 365 LEU A C 1
ATOM 2880 O O . LEU A 1 365 ? -21.672 -5.312 -5.512 1 74.25 365 LEU A O 1
ATOM 2884 N N . LEU A 1 366 ? -22.75 -5.977 -7.434 1 74.88 366 LEU A N 1
ATOM 2885 C CA . LEU A 1 366 ? -22.406 -7.371 -7.172 1 74.88 366 LEU A CA 1
ATOM 2886 C C . LEU A 1 366 ? -20.984 -7.676 -7.621 1 74.88 366 LEU A C 1
ATOM 2888 O O . LEU A 1 366 ? -20.266 -8.453 -6.973 1 74.88 366 LEU A O 1
ATOM 2892 N N . LEU A 1 367 ? -20.594 -7.062 -8.68 1 80.62 367 LEU A N 1
ATOM 2893 C CA . LEU A 1 367 ? -19.359 -7.492 -9.336 1 80.62 367 LEU A CA 1
ATOM 2894 C C . LEU A 1 367 ? -18.203 -6.551 -9 1 80.62 367 LEU A C 1
ATOM 2896 O O . LEU A 1 367 ? -17.047 -6.953 -9.039 1 80.62 367 LEU A O 1
ATOM 2900 N N . ALA A 1 368 ? -18.516 -5.344 -8.727 1 81.44 368 ALA A N 1
ATOM 2901 C CA . ALA A 1 368 ? -17.453 -4.344 -8.656 1 81.44 368 ALA A CA 1
ATOM 2902 C C . ALA A 1 368 ? -17.219 -3.9 -7.211 1 81.44 368 ALA A C 1
ATOM 2904 O O . ALA A 1 368 ? -18.109 -3.994 -6.371 1 81.44 368 ALA A O 1
ATOM 2905 N N . VAL A 1 369 ? -16.016 -3.604 -6.93 1 75.75 369 VAL A N 1
ATOM 2906 C CA . VAL A 1 369 ? -15.633 -3.051 -5.637 1 75.75 369 VAL A CA 1
ATOM 2907 C C . VAL A 1 369 ? -15.117 -1.622 -5.816 1 75.75 369 VAL A C 1
ATOM 2909 O O . VAL A 1 369 ? -14.523 -1.295 -6.844 1 75.75 369 VAL A O 1
ATOM 2912 N N . GLN A 1 370 ? -15.539 -0.932 -4.77 1 70.06 370 GLN A N 1
ATOM 2913 C CA . GLN A 1 370 ? -15.023 0.434 -4.789 1 70.06 370 GLN A CA 1
ATOM 2914 C C . GLN A 1 370 ? -13.617 0.5 -4.207 1 70.06 370 GLN A C 1
ATOM 2916 O O . GLN A 1 370 ? -13.367 0.012 -3.104 1 70.06 370 GLN A O 1
ATOM 2921 N N . ASN A 1 371 ? -12.688 0.838 -5.004 1 68.06 371 ASN A N 1
ATOM 2922 C CA . ASN A 1 371 ? -11.32 1.002 -4.531 1 68.06 371 ASN A CA 1
ATOM 2923 C C . ASN A 1 371 ? -11.172 2.232 -3.639 1 68.06 371 ASN A C 1
ATOM 2925 O O . ASN A 1 371 ? -11.555 3.336 -4.031 1 68.06 371 ASN A O 1
ATOM 2929 N N . GLU A 1 372 ? -10.867 1.923 -2.322 1 66.75 372 GLU A N 1
ATOM 2930 C CA . GLU A 1 372 ? -10.617 3.074 -1.462 1 66.75 372 GLU A CA 1
ATOM 2931 C C . GLU A 1 372 ? -9.367 3.83 -1.901 1 66.75 372 GLU A C 1
ATOM 2933 O O . GLU A 1 372 ? -8.273 3.262 -1.946 1 66.75 372 GLU A O 1
ATOM 2938 N N . ASP A 1 373 ? -9.57 4.883 -2.457 1 74.25 373 ASP A N 1
ATOM 2939 C CA . ASP A 1 373 ? -8.523 5.781 -2.932 1 74.25 373 ASP A CA 1
ATOM 2940 C C . ASP A 1 373 ? -8.648 7.16 -2.285 1 74.25 373 ASP A C 1
ATOM 2942 O O . ASP A 1 373 ? -9.5 7.957 -2.674 1 74.25 373 ASP A O 1
ATOM 2946 N N . MET A 1 374 ? -7.793 7.406 -1.287 1 69.31 374 MET A N 1
ATOM 2947 C CA . MET A 1 374 ? -7.895 8.672 -0.566 1 69.31 374 MET A CA 1
ATOM 2948 C C . MET A 1 374 ? -7.676 9.852 -1.506 1 69.31 374 MET A C 1
ATOM 2950 O O . MET A 1 374 ? -7.988 10.992 -1.159 1 69.31 374 MET A O 1
ATOM 2954 N N . THR A 1 375 ? -7.172 9.539 -2.643 1 76.62 375 THR A N 1
ATOM 2955 C CA . THR A 1 375 ? -6.836 10.625 -3.557 1 76.62 375 THR A CA 1
ATOM 2956 C C . THR A 1 375 ? -8.047 11.008 -4.41 1 76.62 375 THR A C 1
ATOM 2958 O O . THR A 1 375 ? -7.988 11.961 -5.184 1 76.62 375 THR A O 1
ATOM 2961 N N . ARG A 1 376 ? -9.102 10.258 -4.289 1 75.5 376 ARG A N 1
ATOM 2962 C CA . ARG A 1 376 ? -10.312 10.516 -5.055 1 75.5 376 ARG A CA 1
ATOM 2963 C C . ARG A 1 376 ? -11.523 10.656 -4.129 1 75.5 376 ARG A C 1
ATOM 2965 O O . ARG A 1 376 ? -11.523 10.125 -3.018 1 75.5 376 ARG A O 1
ATOM 2972 N N . SER A 1 377 ? -12.414 11.461 -4.703 1 71.5 377 SER A N 1
ATOM 2973 C CA . SER A 1 377 ? -13.664 11.57 -3.955 1 71.5 377 SER A CA 1
ATOM 2974 C C . SER A 1 377 ? -14.406 10.242 -3.928 1 71.5 377 SER A C 1
ATOM 2976 O O . SER A 1 377 ? -14.25 9.414 -4.828 1 71.5 377 SER A O 1
ATOM 2978 N N . ARG A 1 378 ? -15.156 10.141 -2.93 1 61.16 378 ARG A N 1
ATOM 2979 C CA . ARG A 1 378 ? -15.922 8.914 -2.752 1 61.16 378 ARG A CA 1
ATOM 2980 C C . ARG A 1 378 ? -16.797 8.633 -3.973 1 61.16 378 ARG A C 1
ATOM 2982 O O . ARG A 1 378 ? -16.953 7.477 -4.379 1 61.16 378 ARG A O 1
ATOM 2989 N N . ASP A 1 379 ? -17.25 9.711 -4.539 1 59.22 379 ASP A N 1
ATOM 2990 C CA . ASP A 1 379 ? -18.188 9.57 -5.652 1 59.22 379 ASP A CA 1
ATOM 2991 C C . ASP A 1 379 ? -17.453 9.25 -6.949 1 59.22 379 ASP A C 1
ATOM 2993 O O . ASP A 1 379 ? -18.047 8.781 -7.918 1 59.22 379 ASP A O 1
ATOM 2997 N N . ARG A 1 380 ? -16.219 9.492 -6.949 1 65.81 380 ARG A N 1
ATOM 2998 C CA . ARG A 1 380 ? -15.453 9.297 -8.172 1 65.81 380 ARG A CA 1
ATOM 2999 C C . ARG A 1 380 ? -14.5 8.117 -8.047 1 65.81 380 ARG A C 1
ATOM 3001 O O . ARG A 1 380 ? -13.523 8.008 -8.797 1 65.81 380 ARG A O 1
ATOM 3008 N N . GLN A 1 381 ? -14.906 7.453 -7.043 1 68.88 381 GLN A N 1
ATOM 3009 C CA . GLN A 1 381 ? -14.078 6.266 -6.895 1 68.88 381 GLN A CA 1
ATOM 3010 C C . GLN A 1 381 ? -14.297 5.289 -8.047 1 68.88 381 GLN A C 1
ATOM 3012 O O . GLN A 1 381 ? -15.422 5.137 -8.523 1 68.88 381 GLN A O 1
ATOM 3017 N N . GLU A 1 382 ? -13.227 4.895 -8.578 1 74.19 382 GLU A N 1
ATOM 3018 C CA . GLU A 1 382 ? -13.305 3.93 -9.664 1 74.19 382 GLU A CA 1
ATOM 3019 C C . GLU A 1 382 ? -13.781 2.568 -9.164 1 74.19 382 GLU A C 1
ATOM 3021 O O . GLU A 1 382 ? -13.391 2.123 -8.086 1 74.19 382 GLU A O 1
ATOM 3026 N N . TRP A 1 383 ? -14.898 2.148 -9.844 1 81.38 383 TRP A N 1
ATOM 3027 C CA . TRP A 1 383 ? -15.344 0.784 -9.57 1 81.38 383 TRP A CA 1
ATOM 3028 C C . TRP A 1 383 ? -14.547 -0.221 -10.398 1 81.38 383 TRP A C 1
ATOM 3030 O O . TRP A 1 383 ? -14.266 0.016 -11.57 1 81.38 383 TRP A O 1
ATOM 3040 N N . THR A 1 384 ? -14.117 -1.203 -9.688 1 83.69 384 THR A N 1
ATOM 3041 C CA . THR A 1 384 ? -13.297 -2.215 -10.344 1 83.69 384 THR A CA 1
ATOM 3042 C C . THR A 1 384 ? -13.922 -3.598 -10.203 1 83.69 384 THR A C 1
ATOM 3044 O O . THR A 1 384 ? -14.344 -3.98 -9.109 1 83.69 384 THR A O 1
ATOM 3047 N N . VAL A 1 385 ? -14.039 -4.23 -11.375 1 87.06 385 VAL A N 1
ATOM 3048 C CA . VAL A 1 385 ? -14.492 -5.617 -11.367 1 87.06 385 VAL A CA 1
ATOM 3049 C C . VAL A 1 385 ? -13.305 -6.551 -11.164 1 87.06 385 VAL A C 1
ATOM 3051 O O . VAL A 1 385 ? -12.367 -6.566 -11.969 1 87.06 385 VAL A O 1
ATOM 3054 N N . LEU A 1 386 ? -13.375 -7.242 -10.094 1 79.19 386 LEU A N 1
ATOM 3055 C CA . LEU A 1 386 ? -12.328 -8.219 -9.82 1 79.19 386 LEU A CA 1
ATOM 3056 C C . LEU A 1 386 ? -12.625 -9.547 -10.508 1 79.19 386 LEU A C 1
ATOM 3058 O O . LEU A 1 386 ? -13.773 -9.992 -10.531 1 79.19 386 LEU A O 1
ATOM 3062 N N . LEU A 1 387 ? -11.625 -10.117 -11.062 1 83.12 387 LEU A N 1
ATOM 3063 C CA . LEU A 1 387 ? -11.766 -11.398 -11.734 1 83.12 387 LEU A CA 1
ATOM 3064 C C . LEU A 1 387 ? -12.375 -12.445 -10.805 1 83.12 387 LEU A C 1
ATOM 3066 O O . LEU A 1 387 ? -13.211 -13.25 -11.219 1 83.12 387 LEU A O 1
ATOM 3070 N N . GLU A 1 388 ? -12.016 -12.391 -9.57 1 75.69 388 GLU A N 1
ATOM 3071 C CA . GLU A 1 388 ? -12.523 -13.336 -8.586 1 75.69 388 GLU A CA 1
ATOM 3072 C C . GLU A 1 388 ? -14.031 -13.172 -8.391 1 75.69 388 GLU A C 1
ATOM 3074 O O . GLU A 1 388 ? -14.766 -14.156 -8.297 1 75.69 388 GLU A O 1
ATOM 3079 N N . SER A 1 389 ? -14.406 -11.953 -8.258 1 78.75 389 SER A N 1
ATOM 3080 C CA . SER A 1 389 ? -15.836 -11.688 -8.117 1 78.75 389 SER A CA 1
ATOM 3081 C C . SER A 1 389 ? -16.609 -12.117 -9.359 1 78.75 389 SER A C 1
ATOM 3083 O O . SER A 1 389 ? -17.672 -12.719 -9.25 1 78.75 389 SER A O 1
ATOM 3085 N N . PHE A 1 390 ? -16.078 -11.812 -10.445 1 85.62 390 PHE A N 1
ATOM 3086 C CA . PHE A 1 390 ? -16.688 -12.211 -11.703 1 85.62 390 PHE A CA 1
ATOM 3087 C C . PHE A 1 390 ? -16.781 -13.734 -11.805 1 85.62 390 PHE A C 1
ATOM 3089 O O . PHE A 1 390 ? -17.812 -14.273 -12.211 1 85.62 390 PHE A O 1
ATOM 3096 N N . GLY A 1 391 ? -15.758 -14.336 -11.453 1 83.25 391 GLY A N 1
ATOM 3097 C CA . GLY A 1 391 ? -15.75 -15.797 -11.461 1 83.25 391 GLY A CA 1
ATOM 3098 C C . GLY A 1 391 ? -16.781 -16.406 -10.523 1 83.25 391 GLY A C 1
ATOM 3099 O O . GLY A 1 391 ? -17.469 -17.344 -10.891 1 83.25 391 GLY A O 1
ATOM 3100 N N . ARG A 1 392 ? -16.812 -15.867 -9.352 1 79.38 392 ARG A N 1
ATOM 3101 C CA . ARG A 1 392 ? -17.781 -16.344 -8.375 1 79.38 392 ARG A CA 1
ATOM 3102 C C . ARG A 1 392 ? -19.203 -16.203 -8.898 1 79.38 392 ARG A C 1
ATOM 3104 O O . ARG A 1 392 ? -20.016 -17.125 -8.797 1 79.38 392 ARG A O 1
ATOM 3111 N N . PHE A 1 393 ? -19.422 -15.156 -9.445 1 81.94 393 PHE A N 1
ATOM 3112 C CA . PHE A 1 393 ? -20.781 -14.875 -9.891 1 81.94 393 PHE A CA 1
ATOM 3113 C C . PHE A 1 393 ? -21.141 -15.727 -11.102 1 81.94 393 PHE A C 1
ATOM 3115 O O . PHE A 1 393 ? -22.266 -16.219 -11.219 1 81.94 393 PHE A O 1
ATOM 3122 N N . THR A 1 394 ? -20.25 -15.812 -12 1 85.94 394 THR A N 1
ATOM 3123 C CA . THR A 1 394 ? -20.516 -16.656 -13.156 1 85.94 394 THR A CA 1
ATOM 3124 C C . THR A 1 394 ? -20.656 -18.125 -12.734 1 85.94 394 THR A C 1
ATOM 3126 O O . THR A 1 394 ? -21.406 -18.891 -13.359 1 85.94 394 THR A O 1
ATOM 3129 N N . HIS A 1 395 ? -20 -18.469 -11.695 1 81.44 395 HIS A N 1
ATOM 3130 C CA . HIS A 1 395 ? -20.156 -19.812 -11.172 1 81.44 395 HIS A CA 1
ATOM 3131 C C . HIS A 1 395 ? -21.531 -20.016 -10.57 1 81.44 395 HIS A C 1
ATOM 3133 O O . HIS A 1 395 ? -22.172 -21.062 -10.789 1 81.44 395 HIS A O 1
ATOM 3139 N N . LEU A 1 396 ? -21.969 -19.125 -9.852 1 80.38 396 LEU A N 1
ATOM 3140 C CA . LEU A 1 396 ? -23.234 -19.234 -9.133 1 80.38 396 LEU A CA 1
ATOM 3141 C C . LEU A 1 396 ? -24.422 -19.078 -10.078 1 80.38 396 LEU A C 1
ATOM 3143 O O . LEU A 1 396 ? -25.453 -19.719 -9.898 1 80.38 396 LEU A O 1
ATOM 3147 N N . PHE A 1 397 ? -24.203 -18.25 -11.102 1 78.38 397 PHE A N 1
ATOM 3148 C CA . PHE A 1 397 ? -25.359 -17.891 -11.898 1 78.38 397 PHE A CA 1
ATOM 3149 C C . PHE A 1 397 ? -25.203 -18.359 -13.344 1 78.38 397 PHE A C 1
ATOM 3151 O O . PHE A 1 397 ? -26.062 -18.094 -14.188 1 78.38 397 PHE A O 1
ATOM 3158 N N . GLY A 1 398 ? -24.062 -18.875 -13.602 1 71.31 398 GLY A N 1
ATOM 3159 C CA . GLY A 1 398 ? -23.703 -19.203 -14.969 1 71.31 398 GLY A CA 1
ATOM 3160 C C . GLY A 1 398 ? -24.516 -20.359 -15.539 1 71.31 398 GLY A C 1
ATOM 3161 O O . GLY A 1 398 ? -25.359 -20.938 -14.844 1 71.31 398 GLY A O 1
ATOM 3162 N N . PRO A 1 399 ? -24.359 -20.547 -16.859 1 78.06 399 PRO A N 1
ATOM 3163 C CA . PRO A 1 399 ? -23.266 -20.094 -17.719 1 78.06 399 PRO A CA 1
ATOM 3164 C C . PRO A 1 399 ? -23.344 -18.609 -18.047 1 78.06 399 PRO A C 1
ATOM 3166 O O . PRO A 1 399 ? -24.406 -18 -17.891 1 78.06 399 PRO A O 1
ATOM 3169 N N . PHE A 1 400 ? -22.156 -18.062 -18.422 1 86.44 400 PHE A N 1
ATOM 3170 C CA . PHE A 1 400 ? -22.094 -16.641 -18.781 1 86.44 400 PHE A CA 1
ATOM 3171 C C . PHE A 1 400 ? -22.766 -16.391 -20.125 1 86.44 400 PHE A C 1
ATOM 3173 O O . PHE A 1 400 ? -22.281 -16.828 -21.172 1 86.44 400 PHE A O 1
ATOM 3180 N N . ARG A 1 401 ? -23.938 -15.875 -20.016 1 88.62 401 ARG A N 1
ATOM 3181 C CA . ARG A 1 401 ? -24.781 -15.523 -21.156 1 88.62 401 ARG A CA 1
ATOM 3182 C C . ARG A 1 401 ? -25.375 -14.125 -21 1 88.62 401 ARG A C 1
ATOM 3184 O O . ARG A 1 401 ? -25.312 -13.539 -19.922 1 88.62 401 ARG A O 1
ATOM 3191 N N . PRO A 1 402 ? -25.859 -13.594 -22.062 1 86.69 402 PRO A N 1
ATOM 3192 C CA . PRO A 1 402 ? -26.391 -12.234 -22 1 86.69 402 PRO A CA 1
ATOM 3193 C C . PRO A 1 402 ? -27.469 -12.062 -20.938 1 86.69 402 PRO A C 1
ATOM 3195 O O . PRO A 1 402 ? -27.641 -10.977 -20.375 1 86.69 402 PRO A O 1
ATOM 3198 N N . ILE A 1 403 ? -28.094 -13.086 -20.531 1 85.38 403 ILE A N 1
ATOM 3199 C CA . ILE A 1 403 ? -29.219 -13.016 -19.594 1 85.38 403 ILE A CA 1
ATOM 3200 C C . ILE A 1 403 ? -28.703 -12.969 -18.156 1 85.38 403 ILE A C 1
ATOM 3202 O O . ILE A 1 403 ? -29.469 -12.695 -17.234 1 85.38 403 ILE A O 1
ATOM 3206 N N . ILE A 1 404 ? -27.469 -13.078 -18.047 1 86.12 404 ILE A N 1
ATOM 3207 C CA . ILE A 1 404 ? -26.906 -13.281 -16.719 1 86.12 404 ILE A CA 1
ATOM 3208 C C . ILE A 1 404 ? -27.172 -12.055 -15.844 1 86.12 404 ILE A C 1
ATOM 3210 O O . ILE A 1 404 ? -27.453 -12.18 -14.648 1 86.12 404 ILE A O 1
ATOM 3214 N N . LEU A 1 405 ? -27.109 -10.922 -16.391 1 84.81 405 LEU A N 1
ATOM 3215 C CA . LEU A 1 405 ? -27.359 -9.727 -15.594 1 84.81 405 LEU A CA 1
ATOM 3216 C C . LEU A 1 405 ? -28.812 -9.641 -15.156 1 84.81 405 LEU A C 1
ATOM 3218 O O . LEU A 1 405 ? -29.125 -9.117 -14.086 1 84.81 405 LEU A O 1
ATOM 3222 N N . THR A 1 406 ? -29.609 -10.164 -16.016 1 81.44 406 THR A N 1
ATOM 3223 C CA . THR A 1 406 ? -31.016 -10.242 -15.641 1 81.44 406 THR A CA 1
ATOM 3224 C C . THR A 1 406 ? -31.203 -11.148 -14.422 1 81.44 406 THR A C 1
ATOM 3226 O O . THR A 1 406 ? -31.984 -10.836 -13.523 1 81.44 406 THR A O 1
ATOM 3229 N N . LYS A 1 407 ? -30.5 -12.188 -14.422 1 81 407 LYS A N 1
ATOM 3230 C CA . LYS A 1 407 ? -30.562 -13.102 -13.281 1 81 407 LYS A CA 1
ATOM 3231 C C . LYS A 1 407 ? -30.078 -12.43 -12.008 1 81 407 LYS A C 1
ATOM 3233 O O . LYS A 1 407 ? -30.641 -12.641 -10.93 1 81 407 LYS A O 1
ATOM 3238 N N . PHE A 1 408 ? -29.062 -11.633 -12.156 1 78.38 408 PHE A N 1
ATOM 3239 C CA . PHE A 1 408 ? -28.531 -10.883 -11.016 1 78.38 408 PHE A CA 1
ATOM 3240 C C . PHE A 1 408 ? -29.594 -9.945 -10.453 1 78.38 408 PHE A C 1
ATOM 3242 O O . PHE A 1 408 ? -29.781 -9.875 -9.234 1 78.38 408 PHE A O 1
ATOM 3249 N N . SER A 1 409 ? -30.219 -9.289 -11.352 1 77.81 409 SER A N 1
ATOM 3250 C CA . SER A 1 409 ? -31.219 -8.305 -10.945 1 77.81 409 SER A CA 1
ATOM 3251 C C . SER A 1 409 ? -32.406 -8.977 -10.266 1 77.81 409 SER A C 1
ATOM 3253 O O . SER A 1 409 ? -33 -8.43 -9.32 1 77.81 409 SER A O 1
ATOM 3255 N N . GLU A 1 410 ? -32.781 -10.094 -10.719 1 78.69 410 GLU A N 1
ATOM 3256 C CA . GLU A 1 410 ? -33.875 -10.836 -10.117 1 78.69 410 GLU A CA 1
ATOM 3257 C C . GLU A 1 410 ? -33.531 -11.258 -8.688 1 78.69 410 GLU A C 1
ATOM 3259 O O . GLU A 1 410 ? -34.406 -11.203 -7.801 1 78.69 410 GLU A O 1
ATOM 3264 N N . LEU A 1 411 ? -32.344 -11.648 -8.539 1 77.5 411 LEU A N 1
ATOM 3265 C CA . LEU A 1 411 ? -31.891 -12.008 -7.199 1 77.5 411 LEU A CA 1
ATOM 3266 C C . LEU A 1 411 ? -31.906 -10.797 -6.277 1 77.5 411 LEU A C 1
ATOM 3268 O O . LEU A 1 411 ? -32.375 -10.883 -5.141 1 77.5 411 LEU A O 1
ATOM 3272 N N . CYS A 1 412 ? -31.438 -9.742 -6.781 1 74.88 412 CYS A N 1
ATOM 3273 C CA . CYS A 1 412 ? -31.375 -8.523 -5.984 1 74.88 412 CYS A CA 1
ATOM 3274 C C . CYS A 1 412 ? -32.781 -8.023 -5.633 1 74.88 412 CYS A C 1
ATOM 3276 O O . CYS A 1 412 ? -33 -7.48 -4.547 1 74.88 412 CYS A O 1
ATOM 3278 N N . LYS A 1 413 ? -33.625 -8.266 -6.496 1 72.88 413 LYS A N 1
ATOM 3279 C CA . LYS A 1 413 ? -35.031 -7.82 -6.312 1 72.88 413 LYS A CA 1
ATOM 3280 C C . LYS A 1 413 ? -35.688 -8.562 -5.156 1 72.88 413 LYS A C 1
ATOM 3282 O O . LYS A 1 413 ? -36.625 -8.055 -4.555 1 72.88 413 LYS A O 1
ATOM 3287 N N . THR A 1 414 ? -35.188 -9.688 -4.898 1 72.94 414 THR A N 1
ATOM 3288 C CA . THR A 1 414 ? -35.781 -10.445 -3.793 1 72.94 414 THR A CA 1
ATOM 3289 C C . THR A 1 414 ? -35.562 -9.711 -2.471 1 72.94 414 THR A C 1
ATOM 3291 O O . THR A 1 414 ? -36.281 -9.961 -1.498 1 72.94 414 THR A O 1
ATOM 3294 N N . GLY A 1 415 ? -34.5 -8.906 -2.395 1 69 415 GLY A N 1
ATOM 3295 C CA . GLY A 1 415 ? -34.219 -8.086 -1.223 1 69 415 GLY A CA 1
ATOM 3296 C C . GLY A 1 415 ? -33.5 -8.828 -0.121 1 69 415 GLY A C 1
ATOM 3297 O O . GLY A 1 415 ? -33.031 -8.219 0.849 1 69 415 GLY A O 1
ATOM 3298 N N . CYS A 1 416 ? -33.406 -10.062 -0.28 1 73.94 416 CYS A N 1
ATOM 3299 C CA . CYS A 1 416 ? -32.812 -10.828 0.82 1 73.94 416 CYS A CA 1
ATOM 3300 C C . CYS A 1 416 ? -31.328 -11.062 0.612 1 73.94 416 CYS A C 1
ATOM 3302 O O . CYS A 1 416 ? -30.672 -11.672 1.454 1 73.94 416 CYS A O 1
ATOM 3304 N N . PHE A 1 417 ? -30.781 -10.68 -0.518 1 77.19 417 PHE A N 1
ATOM 3305 C CA . PHE A 1 417 ? -29.375 -10.883 -0.821 1 77.19 417 PHE A CA 1
ATOM 3306 C C . PHE A 1 417 ? -28.531 -9.742 -0.259 1 77.19 417 PHE A C 1
ATOM 3308 O O . PHE A 1 417 ? -28.688 -8.586 -0.667 1 77.19 417 PHE A O 1
ATOM 3315 N N . HIS A 1 418 ? -27.609 -10.125 0.586 1 74.25 418 HIS A N 1
ATOM 3316 C CA . HIS A 1 418 ? -26.859 -9.094 1.288 1 74.25 418 HIS A CA 1
ATOM 3317 C C . HIS A 1 418 ? -25.391 -9.125 0.898 1 74.25 418 HIS A C 1
ATOM 3319 O O . HIS A 1 418 ? -24.531 -8.578 1.608 1 74.25 418 HIS A O 1
ATOM 3325 N N . GLY A 1 419 ? -25.109 -9.773 -0.177 1 73 419 GLY A N 1
ATOM 3326 C CA . GLY A 1 419 ? -23.766 -9.758 -0.706 1 73 419 GLY A CA 1
ATOM 3327 C C . GLY A 1 419 ? -22.766 -10.516 0.156 1 73 419 GLY A C 1
ATOM 3328 O O . GLY A 1 419 ? -23.031 -11.648 0.565 1 73 419 GLY A O 1
ATOM 3329 N N . THR A 1 420 ? -21.516 -9.844 0.341 1 69.25 420 THR A N 1
ATOM 3330 C CA . THR A 1 420 ? -20.43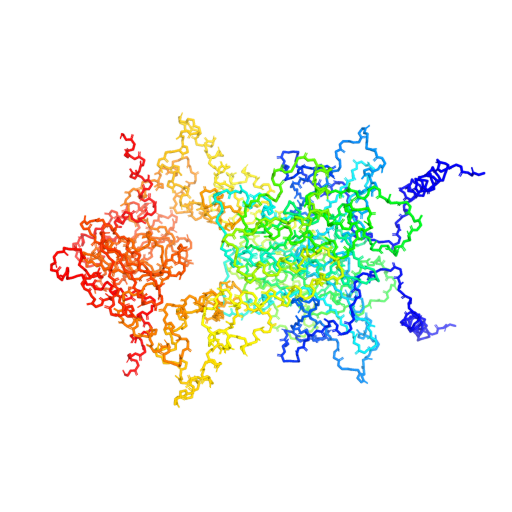8 -10.516 1.053 1 69.25 420 THR A CA 1
ATOM 3331 C C . THR A 1 420 ? -20.375 -10.055 2.508 1 69.25 420 THR A C 1
ATOM 3333 O O . THR A 1 420 ? -19.562 -9.203 2.865 1 69.25 420 THR A O 1
ATOM 3336 N N . ILE A 1 421 ? -21.312 -10.367 3.32 1 69.75 421 ILE A N 1
ATOM 3337 C CA . ILE A 1 421 ? -21.266 -9.992 4.73 1 69.75 421 ILE A CA 1
ATOM 3338 C C . ILE A 1 421 ? -20.844 -11.195 5.57 1 69.75 421 ILE A C 1
ATOM 3340 O O . ILE A 1 421 ? -21.125 -12.344 5.203 1 69.75 421 ILE A O 1
ATOM 3344 N N . GLU A 1 422 ? -20.219 -10.875 6.699 1 69.81 422 GLU A N 1
ATOM 3345 C CA . GLU A 1 422 ? -19.781 -11.93 7.605 1 69.81 422 GLU A CA 1
ATOM 3346 C C . GLU A 1 422 ? -20.953 -12.477 8.422 1 69.81 422 GLU A C 1
ATOM 3348 O O . GLU A 1 422 ? -22.016 -11.859 8.484 1 69.81 422 GLU A O 1
ATOM 3353 N N . ALA A 1 423 ? -20.672 -13.672 8.977 1 73.44 423 ALA A N 1
ATOM 3354 C CA . ALA A 1 423 ? -21.703 -14.344 9.766 1 73.44 423 ALA A CA 1
ATOM 3355 C C . ALA A 1 423 ? -22.172 -13.469 10.93 1 73.44 423 ALA A C 1
ATOM 3357 O O . ALA A 1 423 ? -23.375 -13.359 11.195 1 73.44 423 ALA A O 1
ATOM 3358 N N . LYS A 1 424 ? -21.188 -12.836 11.422 1 68.5 424 LYS A N 1
ATOM 3359 C CA . LYS A 1 424 ? -21.516 -12 12.578 1 68.5 424 LYS A CA 1
ATOM 3360 C C . LYS A 1 424 ? -22.422 -10.836 12.172 1 68.5 424 LYS A C 1
ATOM 3362 O O . LYS A 1 424 ? -23.344 -10.469 12.906 1 68.5 424 LYS A O 1
ATOM 3367 N N . GLU A 1 425 ? -22.094 -10.344 11.047 1 69.06 425 GLU A N 1
ATOM 3368 C CA . GLU A 1 425 ? -22.922 -9.25 10.555 1 69.06 425 GLU A CA 1
ATOM 3369 C C . GLU A 1 425 ? -24.312 -9.742 10.18 1 69.06 425 GLU A C 1
ATOM 3371 O O . GLU A 1 425 ? -25.312 -9.039 10.406 1 69.06 425 GLU A O 1
ATOM 3376 N N . ALA A 1 426 ? -24.359 -10.852 9.625 1 74.25 426 ALA A N 1
ATOM 3377 C CA . ALA A 1 426 ? -25.656 -11.445 9.297 1 74.25 426 ALA A CA 1
ATOM 3378 C C . ALA A 1 426 ? -26.484 -11.664 10.547 1 74.25 426 ALA A C 1
ATOM 3380 O O . ALA A 1 426 ? -27.703 -11.406 10.555 1 74.25 426 ALA A O 1
ATOM 3381 N N . GLU A 1 427 ? -25.859 -12.172 11.508 1 73.19 427 GLU A N 1
ATOM 3382 C CA . GLU A 1 427 ? -26.547 -12.406 12.781 1 73.19 427 GLU A CA 1
ATOM 3383 C C . GLU A 1 427 ? -27.094 -11.109 13.367 1 73.19 427 GLU A C 1
ATOM 3385 O O . GLU A 1 427 ? -28.203 -11.078 13.898 1 73.19 427 GLU A O 1
ATOM 3390 N N . ARG A 1 428 ? -26.297 -10.234 13.164 1 62.53 428 ARG A N 1
ATOM 3391 C CA . ARG A 1 428 ? -26.703 -8.922 13.664 1 62.53 428 ARG A CA 1
ATOM 3392 C C . ARG A 1 428 ? -27.938 -8.414 12.93 1 62.53 428 ARG A C 1
ATOM 3394 O O . ARG A 1 428 ? -28.844 -7.867 13.555 1 62.53 428 ARG A O 1
ATOM 3401 N N . ARG A 1 429 ? -27.922 -8.609 11.734 1 68.25 429 ARG A N 1
ATOM 3402 C CA . ARG A 1 429 ? -29.031 -8.117 10.906 1 68.25 429 ARG A CA 1
ATOM 3403 C C . ARG A 1 429 ? -30.297 -8.906 11.164 1 68.25 429 ARG A C 1
ATOM 3405 O O . ARG A 1 429 ? -31.406 -8.375 11.031 1 68.25 429 ARG A O 1
ATOM 3412 N N . LEU A 1 430 ? -30.078 -10.086 11.617 1 72.12 430 LEU A N 1
ATOM 3413 C CA . LEU A 1 430 ? -31.203 -10.969 11.859 1 72.12 430 LEU A CA 1
ATOM 3414 C C . LEU A 1 430 ? -31.75 -10.781 13.273 1 72.12 430 LEU A C 1
ATOM 3416 O O . LEU A 1 430 ? -32.906 -11.148 13.555 1 72.12 430 LEU A O 1
ATOM 3420 N N . ALA A 1 431 ? -30.891 -10.398 14.031 1 62.5 431 ALA A N 1
ATOM 3421 C CA . ALA A 1 431 ? -31.281 -10.297 15.43 1 62.5 431 ALA A CA 1
ATOM 3422 C C . ALA A 1 431 ? -32.531 -9.43 15.586 1 62.5 431 ALA A C 1
ATOM 3424 O O . ALA A 1 431 ? -33.375 -9.68 16.469 1 62.5 431 ALA A O 1
ATOM 3425 N N . SER A 1 432 ? -32.594 -8.43 14.805 1 52.31 432 SER A N 1
ATOM 3426 C CA . SER A 1 432 ? -33.719 -7.508 14.945 1 52.31 432 SER A CA 1
ATOM 3427 C C . SER A 1 432 ? -34.969 -8.039 14.25 1 52.31 432 SER A C 1
ATOM 3429 O O . SER A 1 432 ? -36.062 -7.465 14.375 1 52.31 432 SER A O 1
ATOM 3431 N N . LYS A 1 433 ? -34.812 -8.984 13.609 1 58.06 433 LYS A N 1
ATOM 3432 C CA . LYS A 1 433 ? -35.938 -9.445 12.781 1 58.06 433 LYS A CA 1
ATOM 3433 C C . LYS A 1 433 ? -36.406 -10.828 13.227 1 58.06 433 LYS A C 1
ATOM 3435 O O . LYS A 1 433 ? -35.594 -11.773 13.281 1 58.06 433 LYS A O 1
ATOM 3440 N N . LYS A 1 434 ? -37.531 -10.82 13.867 1 58.69 434 LYS A N 1
ATOM 3441 C CA . LYS A 1 434 ? -38.156 -12.086 14.242 1 58.69 434 LYS A CA 1
ATOM 3442 C C . LYS A 1 434 ? -38.5 -12.914 13.008 1 58.69 434 LYS A C 1
ATOM 3444 O O . LYS A 1 434 ? -39.125 -12.406 12.062 1 58.69 434 LYS A O 1
ATOM 3449 N N . LYS A 1 435 ? -37.875 -14.141 12.688 1 63.38 435 LYS A N 1
ATOM 3450 C CA . LYS A 1 435 ? -38.125 -15.156 11.672 1 63.38 435 LYS A CA 1
ATOM 3451 C C . LYS A 1 435 ? -37.625 -14.695 10.305 1 63.38 435 LYS A C 1
ATOM 3453 O O . LYS A 1 435 ? -38.375 -14.742 9.32 1 63.38 435 LYS A O 1
ATOM 3458 N N . GLY A 1 436 ? -36.656 -14.047 10.234 1 71.88 436 GLY A N 1
ATOM 3459 C CA . GLY A 1 436 ? -36.125 -13.57 8.969 1 71.88 436 GLY A CA 1
ATOM 3460 C C . GLY A 1 436 ? -34.875 -14.344 8.516 1 71.88 436 GLY A C 1
ATOM 3461 O O . GLY A 1 436 ? -34.312 -15.117 9.289 1 71.88 436 GLY A O 1
ATOM 3462 N N . PHE A 1 437 ? -34.719 -14.406 7.102 1 77.38 437 PHE A N 1
ATOM 3463 C CA . PHE A 1 437 ? -33.469 -14.992 6.598 1 77.38 437 PHE A CA 1
ATOM 3464 C C . PHE A 1 437 ? -32.75 -14.023 5.648 1 77.38 437 PHE A C 1
ATOM 3466 O O . PHE A 1 437 ? -33.375 -13.125 5.094 1 77.38 437 PHE A O 1
ATOM 3473 N N . ILE A 1 438 ? -31.484 -14.125 5.629 1 80 438 ILE A N 1
ATOM 3474 C CA . ILE A 1 438 ? -30.672 -13.359 4.695 1 80 438 ILE A CA 1
ATOM 3475 C C . ILE A 1 438 ? -29.828 -14.305 3.846 1 80 438 ILE A C 1
ATOM 3477 O O . ILE A 1 438 ? -29.406 -15.367 4.316 1 80 438 ILE A O 1
ATOM 3481 N N . LEU A 1 439 ? -29.812 -13.945 2.578 1 81.94 439 LEU A N 1
ATOM 3482 C CA . LEU A 1 439 ? -28.891 -14.625 1.668 1 81.94 439 LEU A CA 1
ATOM 3483 C C . LEU A 1 439 ? -27.594 -13.836 1.511 1 81.94 439 LEU A C 1
ATOM 3485 O O . LEU A 1 439 ? -27.625 -12.609 1.362 1 81.94 439 LEU A O 1
ATOM 3489 N N . ARG A 1 440 ? -26.516 -14.523 1.667 1 80.56 440 ARG A N 1
ATOM 3490 C CA . ARG A 1 440 ? -25.219 -13.859 1.53 1 80.56 440 ARG A CA 1
ATOM 3491 C C . ARG A 1 440 ? -24.203 -14.766 0.847 1 80.56 440 ARG A C 1
ATOM 3493 O O . ARG A 1 440 ? -24.422 -15.984 0.757 1 80.56 440 ARG A O 1
ATOM 3500 N N . LEU A 1 441 ? -23.203 -14.109 0.347 1 78 441 LEU A N 1
ATOM 3501 C CA . LEU A 1 441 ? -22.094 -14.891 -0.193 1 78 441 LEU A CA 1
ATOM 3502 C C . LEU A 1 441 ? -21.219 -15.422 0.929 1 78 441 LEU A C 1
ATOM 3504 O O . LEU A 1 441 ? -21.016 -14.758 1.947 1 78 441 LEU A O 1
ATOM 3508 N N . SER A 1 442 ? -20.781 -16.609 0.785 1 71.38 442 SER A N 1
ATOM 3509 C CA . SER A 1 442 ? -19.891 -17.203 1.778 1 71.38 442 SER A CA 1
ATOM 3510 C C . SER A 1 442 ? -18.5 -16.578 1.715 1 71.38 442 SER A C 1
ATOM 3512 O O . SER A 1 442 ? -17.953 -16.406 0.63 1 71.38 442 SER A O 1
ATOM 3514 N N . ALA A 1 443 ? -18.016 -16.125 2.9 1 62.06 443 ALA A N 1
ATOM 3515 C CA . ALA A 1 443 ? -16.656 -15.586 2.971 1 62.06 443 ALA A CA 1
ATOM 3516 C C . ALA A 1 443 ? -15.617 -16.703 2.859 1 62.06 443 ALA A C 1
ATOM 3518 O O . ALA A 1 443 ? -14.5 -16.469 2.387 1 62.06 443 ALA A O 1
ATOM 3519 N N . LYS A 1 444 ? -15.992 -17.906 3.24 1 57.91 444 LYS A N 1
ATOM 3520 C CA . LYS A 1 444 ? -15.047 -19.016 3.355 1 57.91 444 LYS A CA 1
ATOM 3521 C C . LYS A 1 444 ? -14.953 -19.781 2.049 1 57.91 444 LYS A C 1
ATOM 3523 O O . LYS A 1 444 ? -13.867 -20.219 1.656 1 57.91 444 LYS A O 1
ATOM 3528 N N . ASP A 1 445 ? -16.125 -20 1.412 1 61.81 445 ASP A N 1
ATOM 3529 C CA . ASP A 1 445 ? -16.219 -20.797 0.199 1 61.81 445 ASP A CA 1
ATOM 3530 C C . ASP A 1 445 ? -16.859 -20.016 -0.94 1 61.81 445 ASP A C 1
ATOM 3532 O O . ASP A 1 445 ? -18.078 -19.828 -0.957 1 61.81 445 ASP A O 1
ATOM 3536 N N . PRO A 1 446 ? -16.031 -19.641 -1.86 1 62.75 446 PRO A N 1
ATOM 3537 C CA . PRO A 1 446 ? -16.578 -18.844 -2.953 1 62.75 446 PRO A CA 1
ATOM 3538 C C . PRO A 1 446 ? -17.594 -19.609 -3.807 1 62.75 446 PRO A C 1
ATOM 3540 O O . PRO A 1 446 ? -18.344 -19 -4.574 1 62.75 446 PRO A O 1
ATOM 3543 N N . SER A 1 447 ? -17.703 -20.875 -3.619 1 65.38 447 SER A N 1
ATOM 3544 C CA . SER A 1 447 ? -18.609 -21.688 -4.426 1 65.38 447 SER A CA 1
ATOM 3545 C C . SER A 1 447 ? -19.969 -21.828 -3.748 1 65.38 447 SER A C 1
ATOM 3547 O O . SER A 1 447 ? -20.859 -22.5 -4.27 1 65.38 447 SER A O 1
ATOM 3549 N N . CYS A 1 448 ? -20.078 -21.172 -2.629 1 77.69 448 CYS A N 1
ATOM 3550 C CA . CYS A 1 448 ? -21.312 -21.375 -1.881 1 77.69 448 CYS A CA 1
ATOM 3551 C C . CYS A 1 448 ? -21.969 -20.047 -1.544 1 77.69 448 CYS A C 1
ATOM 3553 O O . CYS A 1 448 ? -21.312 -19 -1.537 1 77.69 448 CYS A O 1
ATOM 3555 N N . VAL A 1 449 ? -23.266 -20.141 -1.471 1 83.31 449 VAL A N 1
ATOM 3556 C CA . VAL A 1 449 ? -24.016 -19.094 -0.809 1 83.31 449 VAL A CA 1
ATOM 3557 C C . VAL A 1 449 ? -24.484 -19.562 0.561 1 83.31 449 VAL A C 1
ATOM 3559 O O . VAL A 1 449 ? -24.562 -20.781 0.812 1 83.31 449 VAL A O 1
ATOM 3562 N N . THR A 1 450 ? -24.641 -18.625 1.432 1 83.81 450 THR A N 1
ATOM 3563 C CA . THR A 1 450 ? -25.078 -18.969 2.781 1 83.81 450 THR A CA 1
ATOM 3564 C C . THR A 1 450 ? -26.422 -18.297 3.098 1 83.81 450 THR A C 1
ATOM 3566 O O . THR A 1 450 ? -26.609 -17.109 2.822 1 83.81 450 THR A O 1
ATOM 3569 N N . ILE A 1 451 ? -27.266 -19.109 3.572 1 83.25 451 ILE A N 1
ATOM 3570 C CA . ILE A 1 451 ? -28.5 -18.562 4.117 1 83.25 451 ILE A CA 1
ATOM 3571 C C . ILE A 1 451 ? -28.391 -18.469 5.637 1 83.25 451 ILE A C 1
ATOM 3573 O O . ILE A 1 451 ? -28.188 -19.484 6.316 1 83.25 451 ILE A O 1
ATOM 3577 N N . SER A 1 452 ? -28.453 -17.25 6.066 1 82.62 452 SER A N 1
ATOM 3578 C CA . SER A 1 452 ? -28.5 -17.016 7.508 1 82.62 452 SER A CA 1
ATOM 3579 C C . SER A 1 452 ? -29.938 -16.766 7.977 1 82.62 452 SER A C 1
ATOM 3581 O O . SER A 1 452 ? -30.625 -15.891 7.449 1 82.62 452 SER A O 1
ATOM 3583 N N . ARG A 1 453 ? -30.328 -17.562 8.969 1 79.19 453 ARG A N 1
ATOM 3584 C CA . ARG A 1 453 ? -31.703 -17.453 9.414 1 79.19 453 ARG A CA 1
ATOM 3585 C C . ARG A 1 453 ? -31.797 -17.469 10.938 1 79.19 453 ARG A C 1
ATOM 3587 O O . ARG A 1 453 ? -30.906 -17.984 11.617 1 79.19 453 ARG A O 1
ATOM 3594 N N . GLU A 1 454 ? -32.812 -16.766 11.359 1 75.56 454 GLU A N 1
ATOM 3595 C CA . GLU A 1 454 ? -33.125 -16.812 12.781 1 75.56 454 GLU A CA 1
ATOM 3596 C C . GLU A 1 454 ? -33.906 -18.078 13.125 1 75.56 454 GLU A C 1
ATOM 3598 O O . GLU A 1 454 ? -34.906 -18.406 12.469 1 75.56 454 GLU A O 1
ATOM 3603 N N . ASP A 1 455 ? -33.312 -18.859 13.984 1 69.56 455 ASP A N 1
ATOM 3604 C CA . ASP A 1 455 ? -33.969 -20.078 14.453 1 69.56 455 ASP A CA 1
ATOM 3605 C C . ASP A 1 455 ? -34 -20.141 15.977 1 69.56 455 ASP A C 1
ATOM 3607 O O . ASP A 1 455 ? -33 -20.484 16.609 1 69.56 455 ASP A O 1
ATOM 3611 N N . LYS A 1 456 ? -35.125 -19.922 16.531 1 66.81 456 LYS A N 1
ATOM 3612 C CA . LYS A 1 456 ? -35.344 -20.016 17.969 1 66.81 456 LYS A CA 1
ATOM 3613 C C . LYS A 1 456 ? -34.375 -19.125 18.734 1 66.81 456 LYS A C 1
ATOM 3615 O O . LYS A 1 456 ? -33.719 -19.594 19.672 1 66.81 456 LYS A O 1
ATOM 3620 N N . GLY A 1 457 ? -34.219 -18 18.25 1 64.69 457 GLY A N 1
ATOM 3621 C CA . GLY A 1 457 ? -33.406 -17.016 18.969 1 64.69 457 GLY A CA 1
ATOM 3622 C C . GLY A 1 457 ? -31.953 -17.078 18.625 1 64.69 457 GLY A C 1
ATOM 3623 O O . GLY A 1 457 ? -31.156 -16.266 19.109 1 64.69 457 GLY A O 1
ATOM 3624 N N . LYS A 1 458 ? -31.641 -18.078 17.875 1 72.88 458 LYS A N 1
ATOM 3625 C CA . LYS A 1 458 ? -30.25 -18.203 17.469 1 72.88 458 LYS A CA 1
ATOM 3626 C C . LYS A 1 458 ? -30.109 -18.109 15.953 1 72.88 458 LYS A C 1
ATOM 3628 O O . LYS A 1 458 ? -31.031 -18.484 15.219 1 72.88 458 LYS A O 1
ATOM 3633 N N . ALA A 1 459 ? -29.062 -17.547 15.531 1 76.75 459 ALA A N 1
ATOM 3634 C CA . ALA A 1 459 ? -28.812 -17.484 14.102 1 76.75 459 ALA A CA 1
ATOM 3635 C C . ALA A 1 459 ? -28.188 -18.781 13.602 1 76.75 459 ALA A C 1
ATOM 3637 O O . ALA A 1 459 ? -27.281 -19.344 14.234 1 76.75 459 ALA A O 1
ATOM 3638 N N . ARG A 1 460 ? -28.828 -19.422 12.633 1 79.94 460 ARG A N 1
ATOM 3639 C CA . ARG A 1 460 ? -28.281 -20.594 11.961 1 79.94 460 ARG A CA 1
ATOM 3640 C C . ARG A 1 460 ? -27.844 -20.266 10.539 1 79.94 460 ARG A C 1
ATOM 3642 O O . ARG A 1 460 ? -28.5 -19.484 9.852 1 79.94 460 ARG A O 1
ATOM 3649 N N . HIS A 1 461 ? -26.766 -20.828 10.195 1 82.31 461 HIS A N 1
ATOM 3650 C CA . HIS A 1 461 ? -26.188 -20.594 8.875 1 82.31 461 HIS A CA 1
ATOM 3651 C C . HIS A 1 461 ? -26.172 -21.875 8.047 1 82.31 461 HIS A C 1
ATOM 3653 O O . HIS A 1 461 ? -25.562 -22.875 8.461 1 82.31 461 HIS A O 1
ATOM 3659 N N . LEU A 1 462 ? -26.922 -21.859 6.984 1 80.81 462 LEU A N 1
ATOM 3660 C CA . LEU A 1 462 ? -27 -23 6.094 1 80.81 462 LEU A CA 1
ATOM 3661 C C . LEU A 1 462 ? -26.25 -22.734 4.793 1 80.81 462 LEU A C 1
ATOM 3663 O O . LEU A 1 462 ? -26.531 -21.734 4.113 1 80.81 462 LEU A O 1
ATOM 3667 N N . ARG A 1 463 ? -25.375 -23.594 4.441 1 83.62 463 ARG A N 1
ATOM 3668 C CA . ARG A 1 463 ? -24.641 -23.453 3.195 1 83.62 463 ARG A CA 1
ATOM 3669 C C . ARG A 1 463 ? -25.375 -24.109 2.039 1 83.62 463 ARG A C 1
ATOM 3671 O O . ARG A 1 463 ? -25.922 -25.203 2.193 1 83.62 463 ARG A O 1
ATOM 3678 N N . VAL A 1 464 ? -25.438 -23.406 0.996 1 84.06 464 VAL A N 1
ATOM 3679 C CA . VAL A 1 464 ? -26.016 -23.906 -0.251 1 84.06 464 VAL A CA 1
ATOM 3680 C C . VAL A 1 464 ? -24.922 -24.031 -1.311 1 84.06 464 VAL A C 1
ATOM 3682 O O . VAL A 1 464 ? -24.391 -23.016 -1.782 1 84.06 464 VAL A O 1
ATOM 3685 N N . LEU A 1 465 ? -24.656 -25.234 -1.703 1 83.19 465 LEU A N 1
ATOM 3686 C CA . LEU A 1 465 ? -23.516 -25.5 -2.59 1 83.19 465 LEU A CA 1
ATOM 3687 C C . LEU A 1 465 ? -23.969 -25.547 -4.047 1 83.19 465 LEU A C 1
ATOM 3689 O O . LEU A 1 465 ? -24.984 -26.172 -4.363 1 83.19 465 LEU A O 1
ATOM 3693 N N . ARG A 1 466 ? -23.266 -24.859 -4.852 1 84.38 466 ARG A N 1
ATOM 3694 C CA . ARG A 1 466 ? -23.484 -24.953 -6.293 1 84.38 466 ARG A CA 1
ATOM 3695 C C . ARG A 1 466 ? -22.703 -26.125 -6.883 1 84.38 466 ARG A C 1
ATOM 3697 O O . ARG A 1 466 ? -21.5 -26.234 -6.703 1 84.38 466 ARG A O 1
ATOM 3704 N N . THR A 1 467 ? -23.484 -27.047 -7.441 1 78.12 467 THR A N 1
ATOM 3705 C CA . THR A 1 467 ? -22.891 -28.172 -8.164 1 78.12 467 THR A CA 1
ATOM 3706 C C . THR A 1 467 ? -23.328 -28.172 -9.625 1 78.12 467 THR A C 1
ATOM 3708 O O . THR A 1 467 ? -24.016 -27.234 -10.07 1 78.12 467 THR A O 1
ATOM 3711 N N . GLU A 1 468 ? -22.922 -29.141 -10.383 1 75.44 468 GLU A N 1
ATOM 3712 C CA . GLU A 1 468 ? -23.312 -29.266 -11.781 1 75.44 468 GLU A CA 1
ATOM 3713 C C . GLU A 1 468 ? -24.812 -29.438 -11.922 1 75.44 468 GLU A C 1
ATOM 3715 O O . GLU A 1 468 ? -25.422 -28.984 -12.898 1 75.44 468 GLU A O 1
ATOM 3720 N N . SER A 1 469 ? -25.375 -30.031 -10.875 1 78.12 469 SER A N 1
ATOM 3721 C CA . SER A 1 469 ? -26.797 -30.359 -10.93 1 78.12 469 SER A CA 1
ATOM 3722 C C . SER A 1 469 ? -27.641 -29.203 -10.406 1 78.12 469 SER A C 1
ATOM 3724 O O . SER A 1 469 ? -28.859 -29.188 -10.602 1 78.12 469 SER A O 1
ATOM 3726 N N . GLY A 1 470 ? -26.984 -28.25 -9.891 1 83.88 470 GLY A N 1
ATOM 3727 C CA . GLY A 1 470 ? -27.719 -27.125 -9.328 1 83.88 470 GLY A CA 1
ATOM 3728 C C . GLY A 1 470 ? -27.266 -26.75 -7.934 1 83.88 470 GLY A C 1
ATOM 3729 O O . GLY A 1 470 ? -26.078 -26.844 -7.621 1 83.88 470 GLY A O 1
ATOM 3730 N N . PHE A 1 471 ? -28.234 -26.109 -7.207 1 86.94 471 PHE A N 1
ATOM 3731 C CA . PHE A 1 471 ? -27.922 -25.719 -5.84 1 86.94 471 PHE A CA 1
ATOM 3732 C C . PHE A 1 471 ? -28.344 -26.781 -4.852 1 86.94 471 PHE A C 1
ATOM 3734 O O . PHE A 1 471 ? -29.516 -27.172 -4.82 1 86.94 471 PHE A O 1
ATOM 3741 N N . ASN A 1 472 ? -27.422 -27.219 -4.102 1 86 472 ASN A N 1
ATOM 3742 C CA . ASN A 1 472 ? -27.672 -28.312 -3.164 1 86 472 ASN A CA 1
ATOM 3743 C C . ASN A 1 472 ? -27.641 -27.828 -1.718 1 86 472 ASN A C 1
ATOM 3745 O O . ASN A 1 472 ? -26.766 -27.047 -1.342 1 86 472 ASN A O 1
ATOM 3749 N N . VAL A 1 473 ? -28.641 -28.281 -0.984 1 82.62 473 VAL A N 1
ATOM 3750 C CA . VAL A 1 473 ? -28.703 -27.938 0.435 1 82.62 473 VAL A CA 1
ATOM 3751 C C . VAL A 1 473 ? -28.875 -29.219 1.257 1 82.62 473 VAL A C 1
ATOM 3753 O O . VAL A 1 473 ? -29.703 -30.062 0.932 1 82.62 473 VAL A O 1
ATOM 3756 N N . GLN A 1 474 ? -28 -29.312 2.197 1 79.94 474 GLN A N 1
ATOM 3757 C CA . GLN A 1 474 ? -28.109 -30.453 3.1 1 79.94 474 GLN A CA 1
ATOM 3758 C C . GLN A 1 474 ? -28.969 -30.125 4.309 1 79.94 474 GLN A C 1
ATOM 3760 O O . GLN A 1 474 ? -28.688 -29.188 5.047 1 79.94 474 GLN A O 1
ATOM 3765 N N . VAL A 1 475 ? -30.016 -30.781 4.461 1 73.75 475 VAL A N 1
ATOM 3766 C CA . VAL A 1 475 ? -30.891 -30.656 5.629 1 73.75 475 VAL A CA 1
ATOM 3767 C C . VAL A 1 475 ? -30.969 -32 6.352 1 73.75 475 VAL A C 1
ATOM 3769 O O . VAL A 1 475 ? -31.688 -32.906 5.914 1 73.75 475 VAL A O 1
ATOM 3772 N N . GLY A 1 476 ? -30.312 -32.062 7.434 1 70.5 476 GLY A N 1
ATOM 3773 C CA . GLY A 1 476 ? -30.203 -33.344 8.078 1 70.5 476 GLY A CA 1
ATOM 3774 C C . GLY A 1 476 ? -29.422 -34.344 7.258 1 70.5 476 GLY A C 1
ATOM 3775 O O . GLY A 1 476 ? -28.266 -34.125 6.895 1 70.5 476 GLY A O 1
ATOM 3776 N N . LYS A 1 477 ? -30.047 -35.5 7.004 1 78.06 477 LYS A N 1
ATOM 3777 C CA . LYS A 1 477 ? -29.438 -36.562 6.215 1 78.06 477 LYS A CA 1
ATOM 3778 C C . LYS A 1 477 ? -29.797 -36.406 4.738 1 78.06 477 LYS A C 1
ATOM 3780 O O . LYS A 1 477 ? -29.203 -37.094 3.887 1 78.06 477 LYS A O 1
ATOM 3785 N N . ASP A 1 478 ? -30.75 -35.5 4.492 1 81.25 478 ASP A N 1
ATOM 3786 C CA . ASP A 1 478 ? -31.266 -35.375 3.133 1 81.25 478 ASP A CA 1
ATOM 3787 C C . ASP A 1 478 ? -30.594 -34.219 2.391 1 81.25 478 ASP A C 1
ATOM 3789 O O . ASP A 1 478 ? -30.281 -33.188 2.986 1 81.25 478 ASP A O 1
ATOM 3793 N N . VAL A 1 479 ? -30.328 -34.5 1.076 1 86 479 VAL A N 1
ATOM 3794 C CA . VAL A 1 479 ? -29.812 -33.438 0.196 1 86 479 VAL A CA 1
ATOM 3795 C C . VAL A 1 479 ? -30.891 -33.031 -0.789 1 86 479 VAL A C 1
ATOM 3797 O O . VAL A 1 479 ? -31.469 -33.844 -1.485 1 86 479 VAL A O 1
ATOM 3800 N N . HIS A 1 480 ? -31.234 -31.812 -0.789 1 86.25 480 HIS A N 1
ATOM 3801 C CA . HIS A 1 480 ? -32.188 -31.25 -1.722 1 86.25 480 HIS A CA 1
ATOM 3802 C C . HIS A 1 480 ? -31.5 -30.453 -2.818 1 86.25 480 HIS A C 1
ATOM 3804 O O . HIS A 1 480 ? -30.562 -29.688 -2.543 1 86.25 480 HIS A O 1
ATOM 3810 N N . CYS A 1 481 ? -31.953 -30.703 -4.039 1 89.44 481 CYS A N 1
ATOM 3811 C CA . CYS A 1 481 ? -31.344 -30.047 -5.184 1 89.44 481 CYS A CA 1
ATOM 3812 C C . CYS A 1 481 ? -32.312 -29.094 -5.855 1 89.44 481 CYS A C 1
ATOM 3814 O O . CYS A 1 481 ? -33.469 -29.453 -6.078 1 89.44 481 CYS A O 1
ATOM 3816 N N . PHE A 1 482 ? -31.844 -27.922 -6.141 1 88.38 482 PHE A N 1
ATOM 3817 C CA . PHE A 1 482 ? -32.625 -26.906 -6.82 1 88.38 482 PHE A CA 1
ATOM 3818 C C . PHE A 1 482 ? -31.938 -26.438 -8.094 1 88.38 482 PHE A C 1
ATOM 3820 O O . PHE A 1 482 ? -30.719 -26.344 -8.133 1 88.38 482 PHE A O 1
ATOM 3827 N N . PRO A 1 483 ? -32.75 -26.125 -9.125 1 84.75 483 PRO A N 1
ATOM 3828 C CA . PRO A 1 483 ? -32.125 -25.719 -10.391 1 84.75 483 PRO A CA 1
ATOM 3829 C C . PRO A 1 483 ? -31.438 -24.375 -10.297 1 84.75 483 PRO A C 1
ATOM 3831 O O . PRO A 1 483 ? -30.438 -24.141 -10.984 1 84.75 483 PRO A O 1
ATOM 3834 N N . ASP A 1 484 ? -31.938 -23.422 -9.578 1 83.19 484 ASP A N 1
ATOM 3835 C CA . ASP A 1 484 ? -31.312 -22.125 -9.391 1 83.19 484 ASP A CA 1
ATOM 3836 C C . ASP A 1 484 ? -31.594 -21.562 -8 1 83.19 484 ASP A C 1
ATOM 3838 O O . ASP A 1 484 ? -32.281 -22.203 -7.203 1 83.19 484 ASP A O 1
ATOM 3842 N N . LEU A 1 485 ? -30.953 -20.516 -7.711 1 81.94 485 LEU A N 1
ATOM 3843 C CA . LEU A 1 485 ? -31.016 -19.953 -6.371 1 81.94 485 LEU A CA 1
ATOM 3844 C C . LEU A 1 485 ? -32.438 -19.438 -6.07 1 81.94 485 LEU A C 1
ATOM 3846 O O . LEU A 1 485 ? -32.875 -19.469 -4.922 1 81.94 485 LEU A O 1
ATOM 3850 N N . LEU A 1 486 ? -33.062 -18.938 -7.117 1 79.62 486 LEU A N 1
ATOM 3851 C CA . LEU A 1 486 ? -34.438 -18.422 -6.914 1 79.62 486 LEU A CA 1
ATOM 3852 C C . LEU A 1 486 ? -35.375 -19.547 -6.547 1 79.62 486 LEU A C 1
ATOM 3854 O O . LEU A 1 486 ? -36.25 -19.375 -5.68 1 79.62 486 LEU A O 1
ATOM 3858 N N . ALA A 1 487 ? -35.125 -20.578 -7.266 1 81.38 487 ALA A N 1
ATOM 3859 C CA . ALA A 1 487 ? -35.938 -21.766 -6.945 1 81.38 487 ALA A CA 1
ATOM 3860 C C . ALA A 1 487 ? -35.688 -22.219 -5.508 1 81.38 487 ALA A C 1
ATOM 3862 O O . ALA A 1 487 ? -36.625 -22.625 -4.816 1 81.38 487 ALA A O 1
ATOM 3863 N N . PHE A 1 488 ? -34.562 -22.188 -5.086 1 83.12 488 PHE A N 1
ATOM 3864 C CA . PHE A 1 488 ? -34.219 -22.547 -3.715 1 83.12 488 PHE A CA 1
ATOM 3865 C C . PHE A 1 488 ? -34.906 -21.578 -2.73 1 83.12 488 PHE A C 1
ATOM 3867 O O . PHE A 1 488 ? -35.469 -22.016 -1.737 1 83.12 488 PHE A O 1
ATOM 3874 N N . LEU A 1 489 ? -34.812 -20.297 -3.07 1 79.06 489 LEU A N 1
ATOM 3875 C CA . LEU A 1 489 ? -35.344 -19.281 -2.186 1 79.06 489 LEU A CA 1
ATOM 3876 C C . LEU A 1 489 ? -36.875 -19.422 -2.049 1 79.06 489 LEU A C 1
ATOM 3878 O O . LEU A 1 489 ? -37.438 -19.062 -1.018 1 79.06 489 LEU A O 1
ATOM 3882 N N . ASP A 1 490 ? -37.438 -19.938 -3.088 1 77.38 490 ASP A N 1
ATOM 3883 C CA . ASP A 1 490 ? -38.906 -20.125 -3.084 1 77.38 490 ASP A CA 1
ATOM 3884 C C . ASP A 1 490 ? -39.281 -21.469 -2.451 1 77.38 490 ASP A C 1
ATOM 3886 O O . ASP A 1 490 ? -40.438 -21.75 -2.24 1 77.38 490 ASP A O 1
ATOM 3890 N N . SER A 1 491 ? -38.281 -22.172 -2.062 1 77.31 491 SER A N 1
ATOM 3891 C CA . SER A 1 491 ? -38.531 -23.5 -1.527 1 77.31 491 SER A CA 1
ATOM 3892 C C . SER A 1 491 ? -38.719 -23.469 -0.015 1 77.31 491 SER A C 1
ATOM 3894 O O . SER A 1 491 ? -38.281 -22.516 0.649 1 77.31 491 SER A O 1
ATOM 3896 N N . PRO A 1 492 ? -39.344 -24.422 0.484 1 70.69 492 PRO A N 1
ATOM 3897 C CA . PRO A 1 492 ? -39.531 -24.516 1.935 1 70.69 492 PRO A CA 1
ATOM 3898 C C . PRO A 1 492 ? -38.219 -24.656 2.689 1 70.69 492 PRO A C 1
ATOM 3900 O O . PRO A 1 492 ? -38.125 -24.281 3.865 1 70.69 492 PRO A O 1
ATOM 3903 N N . GLN A 1 493 ? -37.188 -25.203 2.07 1 66.56 493 GLN A N 1
ATOM 3904 C CA . GLN A 1 493 ? -35.875 -25.406 2.715 1 66.56 493 GLN A CA 1
ATOM 3905 C C . GLN A 1 493 ? -35.219 -24.078 3.059 1 66.56 493 GLN A C 1
ATOM 3907 O O . GLN A 1 493 ? -34.406 -24 3.992 1 66.56 493 GLN A O 1
ATOM 3912 N N . ALA A 1 494 ? -35.375 -23.125 2.238 1 67.06 494 ALA A N 1
ATOM 3913 C CA . ALA A 1 494 ? -34.844 -21.797 2.508 1 67.06 494 ALA A CA 1
ATOM 3914 C C . ALA A 1 494 ? -35.625 -21.094 3.609 1 67.06 494 ALA A C 1
ATOM 3916 O O . ALA A 1 494 ? -35.062 -20.281 4.355 1 67.06 494 ALA A O 1
ATOM 3917 N N . THR A 1 495 ? -36.875 -21.312 3.652 1 56.75 495 THR A N 1
ATOM 3918 C CA . THR A 1 495 ? -37.75 -20.609 4.578 1 56.75 495 THR A CA 1
ATOM 3919 C C . THR A 1 495 ? -37.969 -21.422 5.848 1 56.75 495 THR A C 1
ATOM 3921 O O . THR A 1 495 ? -38.375 -20.875 6.879 1 56.75 495 THR A O 1
ATOM 3924 N N . LYS A 1 496 ? -38.094 -22.812 5.883 1 45.16 496 LYS A N 1
ATOM 3925 C CA . LYS A 1 496 ? -38.688 -23.641 6.91 1 45.16 496 LYS A CA 1
ATOM 3926 C C . LYS A 1 496 ? -37.656 -24.141 7.906 1 45.16 496 LYS A C 1
ATOM 3928 O O . LYS A 1 496 ? -36.688 -24.781 7.52 1 45.16 496 LYS A O 1
ATOM 3933 N N . SER A 1 497 ? -37.344 -23.75 8.914 1 38.38 497 SER A N 1
ATOM 3934 C CA . SER A 1 497 ? -36.938 -24.75 9.914 1 38.38 497 SER A CA 1
ATOM 3935 C C . SER A 1 497 ? -37.812 -25.984 9.859 1 38.38 497 SER A C 1
ATOM 3937 O O . SER A 1 497 ? -37.438 -27.031 10.383 1 38.38 497 SER A O 1
ATOM 3939 N N . GLY A 1 498 ? -39.281 -26.094 10.547 1 32.94 498 GLY A N 1
ATOM 3940 C CA . GLY A 1 498 ? -40.125 -27.266 10.828 1 32.94 498 GLY A CA 1
ATOM 3941 C C . GLY A 1 498 ? -40.344 -28.141 9.617 1 32.94 498 GLY A C 1
ATOM 3942 O O . GLY A 1 498 ? -39.844 -27.828 8.523 1 32.94 498 GLY A O 1
ATOM 3943 N N . LYS A 1 499 ? -41.656 -29.125 9.633 1 32.94 499 LYS A N 1
ATOM 3944 C CA . LYS A 1 499 ? -42.75 -29.5 8.758 1 32.94 499 LYS A CA 1
ATOM 3945 C C . LYS A 1 499 ? -43.062 -28.391 7.762 1 32.94 499 LYS A C 1
ATOM 3947 O O . LYS A 1 499 ? -43.094 -28.625 6.551 1 32.94 499 LYS A O 1
ATOM 3952 N N . SER A 1 500 ? -44.188 -27.562 8.047 1 29.84 500 SER A N 1
ATOM 3953 C CA . SER A 1 500 ? -44.812 -26.5 7.262 1 29.84 500 SER A CA 1
ATOM 3954 C C . SER A 1 500 ? -43.812 -25.406 6.93 1 29.84 500 SER A C 1
ATOM 3956 O O . SER A 1 500 ? -42.75 -25.328 7.555 1 29.84 500 SER A O 1
ATOM 3958 N N . GLY A 1 501 ? -44.188 -24.375 5.902 1 32.09 501 GLY A N 1
ATOM 3959 C CA . GLY A 1 501 ? -43.781 -23.109 5.32 1 32.09 501 GLY A CA 1
ATOM 3960 C C . GLY A 1 501 ? -43.312 -22.094 6.355 1 32.09 501 GLY A C 1
ATOM 3961 O O . GLY A 1 501 ? -44.094 -21.656 7.199 1 32.09 501 GLY A O 1
ATOM 3962 N N . LEU A 1 502 ? -42.281 -22.156 7.047 1 37.03 502 LEU A N 1
ATOM 3963 C CA . LEU A 1 502 ? -41.875 -21.422 8.25 1 37.03 502 LEU A CA 1
ATOM 3964 C C . LEU A 1 502 ? -42.156 -19.922 8.078 1 37.03 502 LEU A C 1
ATOM 3966 O O . LEU A 1 502 ? -41.906 -19.141 9 1 37.03 502 LEU A O 1
ATOM 3970 N N . GLY A 1 503 ? -42.75 -19.484 7.25 1 41.12 503 GLY A N 1
ATOM 3971 C CA . GLY A 1 503 ? -43.219 -18.125 7.117 1 41.12 503 GLY A CA 1
ATOM 3972 C C . GLY A 1 503 ? -42.094 -17.094 7.242 1 41.12 503 GLY A C 1
ATOM 3973 O O . GLY A 1 503 ? -42.312 -16 7.777 1 41.12 503 GLY A O 1
ATOM 3974 N N . LEU A 1 504 ? -40.844 -17.516 7.016 1 46.22 504 LEU A N 1
ATOM 3975 C CA . LEU A 1 504 ? -39.781 -16.531 7.184 1 46.22 504 LEU A CA 1
ATOM 3976 C C . LEU A 1 504 ? -39.875 -15.445 6.117 1 46.22 504 LEU A C 1
ATOM 3978 O O . LEU A 1 504 ? -40.25 -15.719 4.984 1 46.22 504 LEU A O 1
ATOM 3982 N N . GLN A 1 505 ? -39.906 -14.305 6.613 1 49 505 GLN A N 1
ATOM 3983 C CA . GLN A 1 505 ? -39.969 -13.125 5.754 1 49 505 GLN A CA 1
ATOM 3984 C C . GLN A 1 505 ? -38.594 -12.68 5.316 1 49 505 GLN A C 1
ATOM 3986 O O . GLN A 1 505 ? -37.625 -12.781 6.082 1 49 505 GLN A O 1
ATOM 3991 N N . LYS A 1 506 ? -38.5 -12.688 4.078 1 53.19 506 LYS A N 1
ATOM 3992 C CA . LYS A 1 506 ? -37.312 -12.078 3.508 1 53.19 506 LYS A CA 1
ATOM 3993 C C . LYS A 1 506 ? -36.938 -10.789 4.246 1 53.19 506 LYS A C 1
ATOM 3995 O O . LYS A 1 506 ? -37.812 -9.953 4.496 1 53.19 506 LYS A O 1
ATOM 4000 N N . VAL A 1 507 ? -36 -10.938 5 1 48.31 507 VAL A N 1
ATOM 4001 C CA . VAL A 1 507 ? -35.562 -9.695 5.617 1 48.31 507 VAL A CA 1
ATOM 4002 C C . VAL A 1 507 ? -34.938 -8.781 4.551 1 48.31 507 VAL A C 1
ATOM 4004 O O . VAL A 1 507 ? -33.906 -9.086 3.99 1 48.31 507 VAL A O 1
ATOM 4007 N N . CYS A 1 508 ? -35.875 -8.172 3.854 1 50.72 508 CYS A N 1
ATOM 4008 C CA . CYS A 1 508 ? -35.5 -7.215 2.816 1 50.72 508 CYS A CA 1
ATOM 4009 C C . CYS A 1 508 ? -34.969 -5.934 3.432 1 50.72 508 CYS A C 1
ATOM 4011 O O . CYS A 1 508 ? -35.594 -5.324 4.285 1 50.72 508 CYS A O 1
ATOM 4013 N N . SER A 1 509 ? -34 -6.023 4.012 1 45.56 509 SER A N 1
ATOM 4014 C CA . SER A 1 509 ? -33.625 -4.719 4.543 1 45.56 509 SER A CA 1
ATOM 4015 C C . SER A 1 509 ? -33.438 -3.697 3.426 1 45.56 509 SER A C 1
ATOM 4017 O O . SER A 1 509 ? -32.938 -4.027 2.355 1 45.56 509 SER A O 1
ATOM 4019 N N . LYS A 1 510 ? -34.281 -2.691 3.363 1 41.84 510 LYS A N 1
ATOM 4020 C CA . LYS A 1 510 ? -33.875 -1.505 2.609 1 41.84 510 LYS A CA 1
ATOM 4021 C C . LYS A 1 510 ? -32.344 -1.394 2.514 1 41.84 510 LYS A C 1
ATOM 4023 O O . LYS A 1 510 ? -31.828 -0.548 1.782 1 41.84 510 LYS A O 1
ATOM 4028 N N . ASP A 1 511 ? -31.75 -2.041 3.342 1 41.19 511 ASP A N 1
ATOM 4029 C CA . ASP A 1 511 ? -30.312 -1.936 3.604 1 41.19 511 ASP A CA 1
ATOM 4030 C C . ASP A 1 511 ? -29.516 -2.818 2.646 1 41.19 511 ASP A C 1
ATOM 4032 O O . ASP A 1 511 ? -28.297 -2.934 2.773 1 41.19 511 ASP A O 1
ATOM 4036 N N . SER A 1 512 ? -30.281 -3.828 2.066 1 44.34 512 SER A N 1
ATOM 4037 C CA . SER A 1 512 ? -29.438 -4.488 1.069 1 44.34 512 SER A CA 1
ATOM 4038 C C . SER A 1 512 ? -28.891 -3.486 0.062 1 44.34 512 SER A C 1
ATOM 4040 O O . SER A 1 512 ? -29.641 -2.699 -0.516 1 44.34 512 SER A O 1
ATOM 4042 N N . GLU A 1 513 ? -27.766 -3.08 0.185 1 48.28 513 GLU A N 1
ATOM 4043 C CA . GLU A 1 513 ? -27.125 -2.195 -0.782 1 48.28 513 GLU A CA 1
ATOM 4044 C C . GLU A 1 513 ? -27.656 -2.428 -2.189 1 48.28 513 GLU A C 1
ATOM 4046 O O . GLU A 1 513 ? -27.781 -1.488 -2.975 1 48.28 513 GLU A O 1
ATOM 4051 N N . TYR A 1 514 ? -28.109 -3.688 -2.389 1 49.66 514 TYR A N 1
ATOM 4052 C CA . TYR A 1 514 ? -28.516 -4.074 -3.736 1 49.66 514 TYR A CA 1
ATOM 4053 C C . TYR A 1 514 ? -29.984 -3.746 -3.986 1 49.66 514 TYR A C 1
ATOM 4055 O O . TYR A 1 514 ? -30.344 -3.338 -5.09 1 49.66 514 TYR A O 1
ATOM 4063 N N . ALA A 1 515 ? -30.766 -3.939 -2.988 1 48.06 515 ALA A N 1
ATOM 4064 C CA . ALA A 1 515 ? -32.188 -3.674 -3.146 1 48.06 515 ALA A CA 1
ATOM 4065 C C . ALA A 1 515 ? -32.469 -2.186 -3.361 1 48.06 515 ALA A C 1
ATOM 4067 O O . ALA A 1 515 ? -33.344 -1.809 -4.137 1 48.06 515 ALA A O 1
ATOM 4068 N N . ALA A 1 516 ? -31.734 -1.399 -2.709 1 46.09 516 ALA A N 1
ATOM 4069 C CA . ALA A 1 516 ? -31.938 0.04 -2.85 1 46.09 516 ALA A CA 1
ATOM 4070 C C . ALA A 1 516 ? -31.688 0.493 -4.285 1 46.09 516 ALA A C 1
ATOM 4072 O O . ALA A 1 516 ? -32.344 1.429 -4.766 1 46.09 516 ALA A O 1
ATOM 4073 N N . VAL A 1 517 ? -30.766 -0.079 -4.902 1 44.88 517 VAL A N 1
ATOM 4074 C CA . VAL A 1 517 ? -30.531 0.291 -6.293 1 44.88 517 VAL A CA 1
ATOM 4075 C C . VAL A 1 517 ? -31.797 0.077 -7.113 1 44.88 517 VAL A C 1
ATOM 4077 O O . VAL A 1 517 ? -32.156 0.9 -7.965 1 44.88 517 VAL A O 1
ATOM 4080 N N . HIS A 1 518 ? -32.531 -0.964 -6.871 1 42.66 518 HIS A N 1
ATOM 4081 C CA . HIS A 1 518 ? -33.781 -1.214 -7.613 1 42.66 518 HIS A CA 1
ATOM 4082 C C . HIS A 1 518 ? -34.844 -0.187 -7.262 1 42.66 518 HIS A C 1
ATOM 4084 O O . HIS A 1 518 ? -35.594 0.26 -8.141 1 42.66 518 HIS A O 1
ATOM 4090 N N . GLU A 1 519 ? -35 0.09 -6.109 1 45.28 519 GLU A N 1
ATOM 4091 C CA . GLU A 1 519 ? -36.094 1.006 -5.75 1 45.28 519 GLU A CA 1
ATOM 4092 C C . GLU A 1 519 ? -35.844 2.402 -6.312 1 45.28 519 GLU A C 1
ATOM 4094 O O . GLU A 1 519 ? -36.75 3.057 -6.797 1 45.28 519 GLU A O 1
ATOM 4099 N N . ARG A 1 520 ? -34.656 2.865 -6.227 1 42.06 520 ARG A N 1
ATOM 4100 C CA . ARG A 1 520 ? -34.406 4.195 -6.766 1 42.06 520 ARG A CA 1
ATOM 4101 C C . ARG A 1 520 ? -34.594 4.227 -8.273 1 42.06 520 ARG A C 1
ATOM 4103 O O . ARG A 1 520 ? -34.969 5.258 -8.836 1 42.06 520 ARG A O 1
ATOM 4110 N N . SER A 1 521 ? -34.219 3.262 -8.914 1 35.53 521 SER A N 1
ATOM 4111 C CA . SER A 1 521 ? -34.438 3.225 -10.352 1 35.53 521 SER A CA 1
ATOM 4112 C C . SER A 1 521 ? -35.906 3.184 -10.688 1 35.53 521 SER A C 1
ATOM 4114 O O . SER A 1 521 ? -36.312 3.48 -11.812 1 35.53 521 SER A O 1
ATOM 4116 N N . ARG A 1 522 ? -36.781 2.629 -9.945 1 34.81 522 ARG A N 1
ATOM 4117 C CA . ARG A 1 522 ? -38.219 2.705 -10.211 1 34.81 522 ARG A CA 1
ATOM 4118 C C . ARG A 1 522 ? -38.75 4.109 -9.938 1 34.81 522 ARG A C 1
ATOM 4120 O O . ARG A 1 522 ? -39.75 4.523 -10.539 1 34.81 522 ARG A O 1
ATOM 4127 N N . GLY A 1 523 ? -38.312 4.742 -8.875 1 33.06 523 GLY A N 1
ATOM 4128 C CA . GLY A 1 523 ? -39 5.988 -8.586 1 33.06 523 GLY A CA 1
ATOM 4129 C C . GLY A 1 523 ? -38.688 7.098 -9.562 1 33.06 523 GLY A C 1
ATOM 4130 O O . GLY A 1 523 ? -39.125 8.234 -9.398 1 33.06 523 GLY A O 1
ATOM 4131 N N . GLY A 1 524 ? -37.688 7.059 -10.344 1 28.28 524 GLY A N 1
ATOM 4132 C CA . GLY A 1 524 ? -37.781 8.125 -11.328 1 28.28 524 GLY A CA 1
ATOM 4133 C C . GLY A 1 524 ? -38.969 8.008 -12.258 1 28.28 524 GLY A C 1
ATOM 4134 O O . GLY A 1 524 ? -39.031 8.719 -13.266 1 28.28 524 GLY A O 1
ATOM 4135 N N . HIS A 1 525 ? -39.969 7.18 -12.102 1 23.61 525 HIS A N 1
ATOM 4136 C CA . HIS A 1 525 ? -41.125 7.734 -12.789 1 23.61 525 HIS A CA 1
ATOM 4137 C C . HIS A 1 525 ? -41.781 8.844 -11.969 1 23.61 525 HIS A C 1
ATOM 4139 O O . HIS A 1 525 ? -41.906 8.719 -10.75 1 23.61 525 HIS A O 1
ATOM 4145 N N . MET B 1 1 ? 41.281 36.75 -26.531 1 19.36 1 MET B N 1
ATOM 4146 C CA . MET B 1 1 ? 40.219 37 -25.547 1 19.36 1 MET B CA 1
ATOM 4147 C C . MET B 1 1 ? 38.938 36.25 -25.906 1 19.36 1 MET B C 1
ATOM 4149 O O . MET B 1 1 ? 38.188 36.688 -26.75 1 19.36 1 MET B O 1
ATOM 4153 N N . ALA B 1 2 ? 39.031 34.906 -25.828 1 26.56 2 ALA B N 1
ATOM 4154 C CA . ALA B 1 2 ? 38.031 34.062 -26.5 1 26.56 2 ALA B CA 1
ATOM 4155 C C . ALA B 1 2 ? 36.625 34.344 -26 1 26.56 2 ALA B C 1
ATOM 4157 O O . ALA B 1 2 ? 36.406 34.438 -24.781 1 26.56 2 ALA B O 1
ATOM 4158 N N . THR B 1 3 ? 35.969 35.094 -26.797 1 26.16 3 THR B N 1
ATOM 4159 C CA . THR B 1 3 ? 34.688 35.688 -26.5 1 26.16 3 THR B CA 1
ATOM 4160 C C . THR B 1 3 ? 33.75 34.656 -25.828 1 26.16 3 THR B C 1
ATOM 4162 O O . THR B 1 3 ? 33.938 33.469 -26 1 26.16 3 THR B O 1
ATOM 4165 N N . LEU B 1 4 ? 32.969 35.219 -24.859 1 24.69 4 LEU B N 1
ATOM 4166 C CA . LEU B 1 4 ? 32.031 34.5 -24 1 24.69 4 LEU B CA 1
ATOM 4167 C C . LEU B 1 4 ? 31.219 33.5 -24.812 1 24.69 4 LEU B C 1
ATOM 4169 O O . LEU B 1 4 ? 30.891 32.406 -24.344 1 24.69 4 LEU B O 1
ATOM 4173 N N . ALA B 1 5 ? 31.094 33.844 -26.125 1 31.77 5 ALA B N 1
ATOM 4174 C CA . ALA B 1 5 ? 30.406 33.031 -27.141 1 31.77 5 ALA B CA 1
ATOM 4175 C C . ALA B 1 5 ? 31.203 31.766 -27.469 1 31.77 5 ALA B C 1
ATOM 4177 O O . ALA B 1 5 ? 30.625 30.688 -27.594 1 31.77 5 ALA B O 1
ATOM 4178 N N . GLU B 1 6 ? 32.5 32 -27.594 1 29.78 6 GLU B N 1
ATOM 4179 C CA . GLU B 1 6 ? 33.375 30.906 -28 1 29.78 6 GLU B CA 1
ATOM 4180 C C . GLU B 1 6 ? 33.5 29.875 -26.891 1 29.78 6 GLU B C 1
ATOM 4182 O O . GLU B 1 6 ? 33.594 28.672 -27.156 1 29.78 6 GLU B O 1
ATOM 4187 N N . LYS B 1 7 ? 33.438 30.422 -25.641 1 27.86 7 LYS B N 1
ATOM 4188 C CA . LYS B 1 7 ? 33.625 29.5 -24.531 1 27.86 7 LYS B CA 1
ATOM 4189 C C . LYS B 1 7 ? 32.344 28.672 -24.281 1 27.86 7 LYS B C 1
ATOM 4191 O O . LYS B 1 7 ? 32.438 27.516 -23.859 1 27.86 7 LYS B O 1
ATOM 4196 N N . ARG B 1 8 ? 31.188 29.281 -24.5 1 29.28 8 ARG B N 1
ATOM 4197 C CA . ARG B 1 8 ? 29.891 28.609 -24.5 1 29.28 8 ARG B CA 1
ATOM 4198 C C . ARG B 1 8 ? 29.844 27.531 -25.578 1 29.28 8 ARG B C 1
ATOM 4200 O O . ARG B 1 8 ? 29.328 26.438 -25.344 1 29.28 8 ARG B O 1
ATOM 4207 N N . GLN B 1 9 ? 30.359 27.938 -26.703 1 31.45 9 GLN B N 1
ATOM 4208 C CA . GLN B 1 9 ? 30.438 27.031 -27.844 1 31.45 9 GLN B CA 1
ATOM 4209 C C . GLN B 1 9 ? 31.406 25.875 -27.578 1 31.45 9 GLN B C 1
ATOM 4211 O O . GLN B 1 9 ? 31.141 24.734 -27.984 1 31.45 9 GLN B O 1
ATOM 4216 N N . PHE B 1 10 ? 32.469 26.141 -26.812 1 28.38 10 PHE B N 1
ATOM 4217 C CA . PHE B 1 10 ? 33.469 25.094 -26.531 1 28.38 10 PHE B CA 1
ATOM 4218 C C . PHE B 1 10 ? 32.875 24.078 -25.578 1 28.38 10 PHE B C 1
ATOM 4220 O O . PHE B 1 10 ? 33.062 22.859 -25.766 1 28.38 10 PHE B O 1
ATOM 4227 N N . PHE B 1 11 ? 32.25 24.516 -24.438 1 28.8 11 PHE B N 1
ATOM 4228 C CA . PHE B 1 11 ? 31.672 23.562 -23.5 1 28.8 11 PHE B CA 1
ATOM 4229 C C . PHE B 1 11 ? 30.453 22.859 -24.078 1 28.8 11 PHE B C 1
ATOM 4231 O O . PHE B 1 11 ? 30.234 21.672 -23.844 1 28.8 11 PHE B O 1
ATOM 4238 N N . LEU B 1 12 ? 29.688 23.547 -24.969 1 30.56 12 LEU B N 1
ATOM 4239 C CA . LEU B 1 12 ? 28.656 22.969 -25.812 1 30.56 12 LEU B CA 1
ATOM 4240 C C . LEU B 1 12 ? 29.266 22.031 -26.859 1 30.56 12 LEU B C 1
ATOM 4242 O O . LEU B 1 12 ? 28.719 20.969 -27.125 1 30.56 12 LEU B O 1
ATOM 4246 N N . ASP B 1 13 ? 30.297 22.516 -27.547 1 30.34 13 ASP B N 1
ATOM 4247 C CA . ASP B 1 13 ? 30.984 21.734 -28.578 1 30.34 13 ASP B CA 1
ATOM 4248 C C . ASP B 1 13 ? 31.719 20.547 -27.969 1 30.34 13 ASP B C 1
ATOM 4250 O O . ASP B 1 13 ? 31.781 19.469 -28.562 1 30.34 13 ASP B O 1
ATOM 4254 N N . SER B 1 14 ? 32.5 20.844 -26.875 1 29.38 14 SER B N 1
ATOM 4255 C CA . SER B 1 14 ? 33.25 19.734 -26.281 1 29.38 14 SER B CA 1
ATOM 4256 C C . SER B 1 14 ? 32.281 18.75 -25.594 1 29.38 14 SER B C 1
ATOM 4258 O O . SER B 1 14 ? 32.562 17.562 -25.5 1 29.38 14 SER B O 1
ATOM 4260 N N . GLY B 1 15 ? 31.141 19.25 -25.031 1 28.31 15 GLY B N 1
ATOM 4261 C CA . GLY B 1 15 ? 30.125 18.406 -24.422 1 28.31 15 GLY B CA 1
ATOM 4262 C C . GLY B 1 15 ? 29.25 17.688 -25.422 1 28.31 15 GLY B C 1
ATOM 4263 O O . GLY B 1 15 ? 28.734 16.609 -25.125 1 28.31 15 GLY B O 1
ATOM 4264 N N . VAL B 1 16 ? 29.062 18.281 -26.562 1 26.55 16 VAL B N 1
ATOM 4265 C CA . VAL B 1 16 ? 28.359 17.656 -27.688 1 26.55 16 VAL B CA 1
ATOM 4266 C C . VAL B 1 16 ? 29.25 16.578 -28.312 1 26.55 16 VAL B C 1
ATOM 4268 O O . VAL B 1 16 ? 28.75 15.523 -28.703 1 26.55 16 VAL B O 1
ATOM 4271 N N . LYS B 1 17 ? 30.547 16.969 -28.625 1 27.94 17 LYS B N 1
ATOM 4272 C CA . LYS B 1 17 ? 31.406 15.953 -29.25 1 27.94 17 LYS B CA 1
ATOM 4273 C C . LYS B 1 17 ? 31.562 14.742 -28.328 1 27.94 17 LYS B C 1
ATOM 4275 O O . LYS B 1 17 ? 31.625 13.602 -28.812 1 27.94 17 LYS B O 1
ATOM 4280 N N . THR B 1 18 ? 31.812 15.086 -26.984 1 27.58 18 THR B N 1
ATOM 4281 C CA . THR B 1 18 ? 31.969 13.93 -26.109 1 27.58 18 THR B CA 1
ATOM 4282 C C . THR B 1 18 ? 30.625 13.234 -25.891 1 27.58 18 THR B C 1
ATOM 4284 O O . THR B 1 18 ? 30.578 12.016 -25.688 1 27.58 18 THR B O 1
ATOM 4287 N N . LEU B 1 19 ? 29.484 13.93 -26.062 1 27.67 19 LEU B N 1
ATOM 4288 C CA . LEU B 1 19 ? 28.188 13.242 -26 1 27.67 19 LEU B CA 1
ATOM 4289 C C . LEU B 1 19 ? 27.953 12.445 -27.281 1 27.67 19 LEU B C 1
ATOM 4291 O O . LEU B 1 19 ? 27.469 11.312 -27.234 1 27.67 19 LEU B O 1
ATOM 4295 N N . THR B 1 20 ? 28.141 12.93 -28.484 1 28.25 20 THR B N 1
ATOM 4296 C CA . THR B 1 20 ? 28.062 12.195 -29.75 1 28.25 20 THR B CA 1
ATOM 4297 C C . THR B 1 20 ? 29.109 11.07 -29.766 1 28.25 20 THR B C 1
ATOM 4299 O O . THR B 1 20 ? 28.828 9.977 -30.266 1 28.25 20 THR B O 1
ATOM 4302 N N . GLN B 1 21 ? 30.422 11.344 -29.578 1 29.48 21 GLN B N 1
ATOM 4303 C CA . GLN B 1 21 ? 31.391 10.266 -29.406 1 29.48 21 GLN B CA 1
ATOM 4304 C C . GLN B 1 21 ? 31.047 9.398 -28.203 1 29.48 21 GLN B C 1
ATOM 4306 O O . GLN B 1 21 ? 31.266 8.188 -28.219 1 29.48 21 GLN B O 1
ATOM 4311 N N . LEU B 1 22 ? 30.469 9.977 -27.094 1 30.08 22 LEU B N 1
ATOM 4312 C CA . LEU B 1 22 ? 29.984 9.164 -25.984 1 30.08 22 LEU B CA 1
ATOM 4313 C C . LEU B 1 22 ? 28.703 8.438 -26.375 1 30.08 22 LEU B C 1
ATOM 4315 O O . LEU B 1 22 ? 28.484 7.293 -25.953 1 30.08 22 LEU B O 1
ATOM 4319 N N . LEU B 1 23 ? 27.75 8.906 -27.141 1 31.28 23 LEU B N 1
ATOM 4320 C CA . LEU B 1 23 ? 26.609 8.195 -27.688 1 31.28 23 LEU B CA 1
ATOM 4321 C C . LEU B 1 23 ? 27.031 7.23 -28.781 1 31.28 23 LEU B C 1
ATOM 4323 O O . LEU B 1 23 ? 26.359 6.219 -29.016 1 31.28 23 LEU B O 1
ATOM 4327 N N . SER B 1 24 ? 27.812 7.484 -29.734 1 31 24 SER B N 1
ATOM 4328 C CA . SER B 1 24 ? 28.25 6.566 -30.781 1 31 24 SER B CA 1
ATOM 4329 C C . SER B 1 24 ? 29.141 5.461 -30.219 1 31 24 SER B C 1
ATOM 4331 O O . SER B 1 24 ? 29.156 4.348 -30.734 1 31 24 SER B O 1
ATOM 4333 N N . GLU B 1 25 ? 30.328 5.793 -29.734 1 31.16 25 GLU B N 1
ATOM 4334 C CA . GLU B 1 25 ? 31.109 4.719 -29.141 1 31.16 25 GLU B CA 1
ATOM 4335 C C . GLU B 1 25 ? 30.391 4.094 -27.953 1 31.16 25 GLU B C 1
ATOM 4337 O O . GLU B 1 25 ? 29.75 4.793 -27.172 1 31.16 25 GLU B O 1
ATOM 4342 N N . GLN B 1 26 ? 30 2.838 -28.016 1 31.98 26 GLN B N 1
ATOM 4343 C CA . GLN B 1 26 ? 29.375 2.049 -26.953 1 31.98 26 GLN B CA 1
ATOM 4344 C C . GLN B 1 26 ? 29.844 2.516 -25.578 1 31.98 26 GLN B C 1
ATOM 4346 O O . GLN B 1 26 ? 30.641 1.835 -24.922 1 31.98 26 GLN B O 1
ATOM 4351 N N . ASP B 1 27 ? 30.344 3.582 -25.469 1 30.89 27 ASP B N 1
ATOM 4352 C CA . ASP B 1 27 ? 30.922 4.156 -24.25 1 30.89 27 ASP B CA 1
ATOM 4353 C C . ASP B 1 27 ? 29.938 4.086 -23.094 1 30.89 27 ASP B C 1
ATOM 4355 O O . ASP B 1 27 ? 29.047 4.926 -22.984 1 30.89 27 ASP B O 1
ATOM 4359 N N . THR B 1 28 ? 29.594 3.006 -22.703 1 34.84 28 THR B N 1
ATOM 4360 C CA . THR B 1 28 ? 28.953 2.699 -21.422 1 34.84 28 THR B CA 1
ATOM 4361 C C . THR B 1 28 ? 29.609 3.49 -20.297 1 34.84 28 THR B C 1
ATOM 4363 O O . THR B 1 28 ? 30.766 3.242 -19.938 1 34.84 28 THR B O 1
ATOM 4366 N N . ARG B 1 29 ? 29.672 4.77 -20.359 1 34.91 29 ARG B N 1
ATOM 4367 C CA . ARG B 1 29 ? 30.172 5.375 -19.141 1 34.91 29 ARG B CA 1
ATOM 4368 C C . ARG B 1 29 ? 30.234 4.352 -18 1 34.91 29 ARG B C 1
ATOM 4370 O O . ARG B 1 29 ? 29.297 3.557 -17.828 1 34.91 29 ARG B O 1
ATOM 4377 N N . PRO B 1 30 ? 31.297 4.035 -17.672 1 42.06 30 PRO B N 1
ATOM 4378 C CA . PRO B 1 30 ? 31.516 2.965 -16.688 1 42.06 30 PRO B CA 1
ATOM 4379 C C . PRO B 1 30 ? 30.453 2.941 -15.594 1 42.06 30 PRO B C 1
ATOM 4381 O O . PRO B 1 30 ? 30.516 2.104 -14.688 1 42.06 30 PRO B O 1
ATOM 4384 N N . GLY B 1 31 ? 29.188 3.672 -15.812 1 45.34 31 GLY B N 1
ATOM 4385 C CA . GLY B 1 31 ? 28.188 4.008 -14.82 1 45.34 31 GLY B CA 1
ATOM 4386 C C . GLY B 1 31 ? 27.078 2.969 -14.719 1 45.34 31 GLY B C 1
ATOM 4387 O O . GLY B 1 31 ? 27.312 1.788 -14.992 1 45.34 31 GLY B O 1
ATOM 4388 N N . TRP B 1 32 ? 25.719 3.48 -14.672 1 59.41 32 TRP B N 1
ATOM 4389 C CA . TRP B 1 32 ? 24.531 2.68 -14.367 1 59.41 32 TRP B CA 1
ATOM 4390 C C . TRP B 1 32 ? 24.141 1.818 -15.562 1 59.41 32 TRP B C 1
ATOM 4392 O O . TRP B 1 32 ? 23.047 1.96 -16.109 1 59.41 32 TRP B O 1
ATOM 4402 N N . GLU B 1 33 ? 25.047 1.061 -16.172 1 60.09 33 GLU B N 1
ATOM 4403 C CA . GLU B 1 33 ? 24.812 0.175 -17.297 1 60.09 33 GLU B CA 1
ATOM 4404 C C . GLU B 1 33 ? 23.641 -0.768 -17.031 1 60.09 33 GLU B C 1
ATOM 4406 O O . GLU B 1 33 ? 22.891 -1.107 -17.938 1 60.09 33 GLU B O 1
ATOM 4411 N N . ASN B 1 34 ? 23.484 -0.96 -15.797 1 69.81 34 ASN B N 1
ATOM 4412 C CA . ASN B 1 34 ? 22.453 -1.923 -15.438 1 69.81 34 ASN B CA 1
ATOM 4413 C C . ASN B 1 34 ? 21.062 -1.315 -15.562 1 69.81 34 ASN B C 1
ATOM 4415 O O . ASN B 1 34 ? 20.062 -2.037 -15.547 1 69.81 34 ASN B O 1
ATOM 4419 N N . GLY B 1 35 ? 21.062 -0.068 -15.922 1 81.19 35 GLY B N 1
ATOM 4420 C CA . GLY B 1 35 ? 19.766 0.589 -16.016 1 81.19 35 GLY B CA 1
ATOM 4421 C C . GLY B 1 35 ? 19.297 0.787 -17.453 1 81.19 35 GLY B C 1
ATOM 4422 O O . GLY B 1 35 ? 18.234 1.368 -17.688 1 81.19 35 GLY B O 1
ATOM 4423 N N . ALA B 1 36 ? 20.031 0.219 -18.391 1 85.38 36 ALA B N 1
ATOM 4424 C CA . ALA B 1 36 ? 19.688 0.421 -19.797 1 85.38 36 ALA B CA 1
ATOM 4425 C C . ALA B 1 36 ? 18.484 -0.415 -20.188 1 85.38 36 ALA B C 1
ATOM 4427 O O . ALA B 1 36 ? 18.406 -1.601 -19.859 1 85.38 36 ALA B O 1
ATOM 4428 N N . ILE B 1 37 ? 17.578 0.224 -20.875 1 90.31 37 ILE B N 1
ATOM 4429 C CA . ILE B 1 37 ? 16.375 -0.425 -21.391 1 90.31 37 ILE B CA 1
ATOM 4430 C C . ILE B 1 37 ? 16.328 -0.284 -22.922 1 90.31 37 ILE B C 1
ATOM 4432 O O . ILE B 1 37 ? 16.562 0.803 -23.453 1 90.31 37 ILE B O 1
ATOM 4436 N N . ARG B 1 38 ? 16.078 -1.335 -23.594 1 87.19 38 ARG B N 1
ATOM 4437 C CA . ARG B 1 38 ? 15.93 -1.294 -25.047 1 87.19 38 ARG B CA 1
ATOM 4438 C C . ARG B 1 38 ? 14.539 -0.818 -25.453 1 87.19 38 ARG B C 1
ATOM 4440 O O . ARG B 1 38 ? 13.562 -1.067 -24.75 1 87.19 38 ARG B O 1
ATOM 4447 N N . PRO B 1 39 ? 14.469 -0.143 -26.594 1 86.81 39 PRO B N 1
ATOM 4448 C CA . PRO B 1 39 ? 13.172 0.376 -27.031 1 86.81 39 PRO B CA 1
ATOM 4449 C C . PRO B 1 39 ? 12.117 -0.716 -27.172 1 86.81 39 PRO B C 1
ATOM 4451 O O . PRO B 1 39 ? 10.938 -0.475 -26.906 1 86.81 39 PRO B O 1
ATOM 4454 N N . GLU B 1 40 ? 12.523 -1.922 -27.469 1 86.75 40 GLU B N 1
ATOM 4455 C CA . GLU B 1 40 ? 11.594 -3.016 -27.719 1 86.75 40 GLU B CA 1
ATOM 4456 C C . GLU B 1 40 ? 10.977 -3.516 -26.422 1 86.75 40 GLU B C 1
ATOM 4458 O O . GLU B 1 40 ? 9.961 -4.215 -26.438 1 86.75 40 GLU B O 1
ATOM 4463 N N . GLU B 1 41 ? 11.641 -3.186 -25.375 1 89.31 41 GLU B N 1
ATOM 4464 C CA . GLU B 1 41 ? 11.164 -3.637 -24.078 1 89.31 41 GLU B CA 1
ATOM 4465 C C . GLU B 1 41 ? 10.062 -2.721 -23.547 1 89.31 41 GLU B C 1
ATOM 4467 O O . GLU B 1 41 ? 9.398 -3.043 -22.562 1 89.31 41 GLU B O 1
ATOM 4472 N N . LEU B 1 42 ? 9.922 -1.618 -24.203 1 88.5 42 LEU B N 1
ATOM 4473 C CA . LEU B 1 42 ? 8.938 -0.633 -23.766 1 88.5 42 LEU B CA 1
ATOM 4474 C C . LEU B 1 42 ? 7.656 -0.755 -24.594 1 88.5 42 LEU B C 1
ATOM 4476 O O . LEU B 1 42 ? 7.695 -0.698 -25.828 1 88.5 42 LEU B O 1
ATOM 4480 N N . HIS B 1 43 ? 6.57 -0.979 -23.906 1 87.19 43 HIS B N 1
ATOM 4481 C CA . HIS B 1 43 ? 5.266 -1.053 -24.547 1 87.19 43 HIS B CA 1
ATOM 4482 C C . HIS B 1 43 ? 4.293 -0.045 -23.953 1 87.19 43 HIS B C 1
ATOM 4484 O O . HIS B 1 43 ? 3.961 -0.132 -22.766 1 87.19 43 HIS B O 1
ATOM 4490 N N . TYR B 1 44 ? 3.91 0.956 -24.672 1 86.19 44 TYR B N 1
ATOM 4491 C CA . TYR B 1 44 ? 2.924 1.926 -24.219 1 86.19 44 TYR B CA 1
ATOM 4492 C C . TYR B 1 44 ? 2.117 2.48 -25.391 1 86.19 44 TYR B C 1
ATOM 4494 O O . TYR B 1 44 ? 2.553 2.406 -26.547 1 86.19 44 TYR B O 1
ATOM 4502 N N . SER B 1 45 ? 0.86 2.9 -25.016 1 82.06 45 SER B N 1
ATOM 4503 C CA . SER B 1 45 ? -0.016 3.504 -26.016 1 82.06 45 SER B CA 1
ATOM 4504 C C . SER B 1 45 ? -0.068 5.02 -25.859 1 82.06 45 SER B C 1
ATOM 4506 O O . SER B 1 45 ? -0.023 5.539 -24.734 1 82.06 45 SER B O 1
ATOM 4508 N N . LYS B 1 46 ? -0.229 5.672 -26.938 1 78.38 46 LYS B N 1
ATOM 4509 C CA . LYS B 1 46 ? -0.304 7.129 -26.938 1 78.38 46 LYS B CA 1
ATOM 4510 C C . LYS B 1 46 ? -1.57 7.613 -26.234 1 78.38 46 LYS B C 1
ATOM 4512 O O . LYS B 1 46 ? -1.64 8.766 -25.797 1 78.38 46 LYS B O 1
ATOM 4517 N N . ASP B 1 47 ? -2.436 6.664 -26.031 1 78.19 47 ASP B N 1
ATOM 4518 C CA . ASP B 1 47 ? -3.715 7.039 -25.438 1 78.19 47 ASP B CA 1
ATOM 4519 C C . ASP B 1 47 ? -3.664 6.941 -23.922 1 78.19 47 ASP B C 1
ATOM 4521 O O . ASP B 1 47 ? -4.586 7.383 -23.234 1 78.19 47 ASP B O 1
ATOM 4525 N N . GLU B 1 48 ? -2.582 6.516 -23.438 1 84.44 48 GLU B N 1
ATOM 4526 C CA . GLU B 1 48 ? -2.486 6.32 -22 1 84.44 48 GLU B CA 1
ATOM 4527 C C . GLU B 1 48 ? -1.538 7.34 -21.359 1 84.44 48 GLU B C 1
ATOM 4529 O O . GLU B 1 48 ? -0.592 6.965 -20.672 1 84.44 48 GLU B O 1
ATOM 4534 N N . VAL B 1 49 ? -1.899 8.594 -21.578 1 85.12 49 VAL B N 1
ATOM 4535 C CA . VAL B 1 49 ? -1.1 9.688 -21.031 1 85.12 49 VAL B CA 1
ATOM 4536 C C . VAL B 1 49 ? -1.451 9.906 -19.562 1 85.12 49 VAL B C 1
ATOM 4538 O O . VAL B 1 49 ? -2.629 9.977 -19.203 1 85.12 49 VAL B O 1
ATOM 4541 N N . ILE B 1 50 ? -0.432 9.906 -18.734 1 85.25 50 ILE B N 1
ATOM 4542 C CA . ILE B 1 50 ? -0.591 10.141 -17.312 1 85.25 50 ILE B CA 1
ATOM 4543 C C . ILE B 1 50 ? -0.374 11.617 -17 1 85.25 50 ILE B C 1
ATOM 4545 O O . ILE B 1 50 ? -1.05 12.18 -16.141 1 85.25 50 ILE B O 1
ATOM 4549 N N . ALA B 1 51 ? 0.613 12.156 -17.594 1 81.75 51 ALA B N 1
ATOM 4550 C CA . ALA B 1 51 ? 0.974 13.547 -17.328 1 81.75 51 ALA B CA 1
ATOM 4551 C C . ALA B 1 51 ? 1.659 14.164 -18.547 1 81.75 51 ALA B C 1
ATOM 4553 O O . ALA B 1 51 ? 2.359 13.477 -19.297 1 81.75 51 ALA B O 1
ATOM 4554 N N . GLN B 1 52 ? 1.338 15.43 -18.719 1 77.06 52 GLN B N 1
ATOM 4555 C CA . GLN B 1 52 ? 1.958 16.203 -19.797 1 77.06 52 GLN B CA 1
ATOM 4556 C C . GLN B 1 52 ? 2.51 17.531 -19.281 1 77.06 52 GLN B C 1
ATOM 4558 O O . GLN B 1 52 ? 1.864 18.203 -18.469 1 77.06 52 GLN B O 1
ATOM 4563 N N . GLY B 1 53 ? 3.793 17.703 -19.469 1 65.31 53 GLY B N 1
ATOM 4564 C CA . GLY B 1 53 ? 4.371 18.969 -19.047 1 65.31 53 GLY B CA 1
ATOM 4565 C C . GLY B 1 53 ? 5.527 19.406 -19.922 1 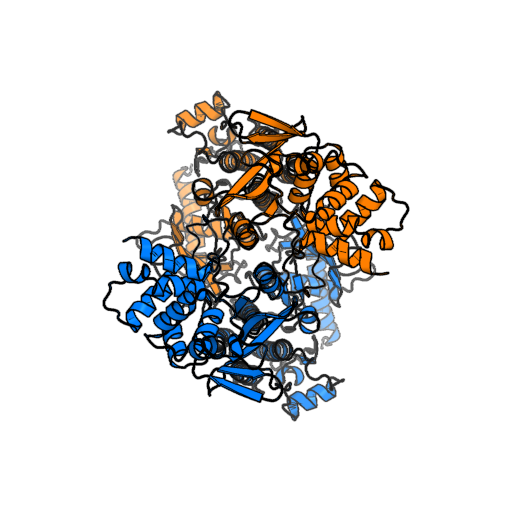65.31 53 GLY B C 1
ATOM 4566 O O . GLY B 1 53 ? 5.758 18.844 -21 1 65.31 53 GLY B O 1
ATOM 4567 N N . HIS B 1 54 ? 6.148 20.5 -19.453 1 62.5 54 HIS B N 1
ATOM 4568 C CA . HIS B 1 54 ? 7.246 21.125 -20.188 1 62.5 54 HIS B CA 1
ATOM 4569 C C . HIS B 1 54 ? 8.422 20.172 -20.344 1 62.5 54 HIS B C 1
ATOM 4571 O O . HIS B 1 54 ? 9.18 20.266 -21.312 1 62.5 54 HIS B O 1
ATOM 4577 N N . HIS B 1 55 ? 8.445 19.25 -19.5 1 65.5 55 HIS B N 1
ATOM 4578 C CA . HIS B 1 55 ? 9.602 18.375 -19.516 1 65.5 55 HIS B CA 1
ATOM 4579 C C . HIS B 1 55 ? 9.297 17.047 -20.219 1 65.5 55 HIS B C 1
ATOM 4581 O O . HIS B 1 55 ? 10.109 16.125 -20.203 1 65.5 55 HIS B O 1
ATOM 4587 N N . GLY B 1 56 ? 8.188 16.922 -20.812 1 75.88 56 GLY B N 1
ATOM 4588 C CA . GLY B 1 56 ? 7.859 15.727 -21.578 1 75.88 56 GLY B CA 1
ATOM 4589 C C . GLY B 1 56 ? 6.508 15.148 -21.203 1 75.88 56 GLY B C 1
ATOM 4590 O O . GLY B 1 56 ? 5.762 15.734 -20.422 1 75.88 56 GLY B O 1
ATOM 4591 N N . THR B 1 57 ? 6.281 14.086 -21.938 1 85.5 57 THR B N 1
ATOM 4592 C CA . THR B 1 57 ? 5.02 13.383 -21.719 1 85.5 57 THR B CA 1
ATOM 4593 C C . THR B 1 57 ? 5.254 12.047 -21.016 1 85.5 57 THR B C 1
ATOM 4595 O O . THR B 1 57 ? 6.191 11.32 -21.359 1 85.5 57 THR B O 1
ATOM 4598 N N . VAL B 1 58 ? 4.465 11.805 -19.984 1 90.56 58 VAL B N 1
ATOM 4599 C CA . VAL B 1 58 ? 4.582 10.555 -19.25 1 90.56 58 VAL B CA 1
ATOM 4600 C C . VAL B 1 58 ? 3.43 9.625 -19.625 1 90.56 58 VAL B C 1
ATOM 4602 O O . VAL B 1 58 ? 2.262 10.008 -19.547 1 90.56 58 VAL B O 1
ATOM 4605 N N . TYR B 1 59 ? 3.795 8.398 -20.016 1 89.56 59 TYR B N 1
ATOM 4606 C CA . TYR B 1 59 ? 2.822 7.387 -20.422 1 89.56 59 TYR B CA 1
ATOM 4607 C C . TYR B 1 59 ? 2.789 6.234 -19.422 1 89.56 59 TYR B C 1
ATOM 4609 O O . TYR B 1 59 ? 3.816 5.875 -18.844 1 89.56 59 TYR B O 1
ATOM 4617 N N . LYS B 1 60 ? 1.539 5.734 -19.266 1 89.94 60 LYS B N 1
ATOM 4618 C CA . LYS B 1 60 ? 1.429 4.426 -18.625 1 89.94 60 LYS B CA 1
ATOM 4619 C C . LYS B 1 60 ? 1.787 3.305 -19.594 1 89.94 60 LYS B C 1
ATOM 4621 O O . LYS B 1 60 ? 1.344 3.309 -20.75 1 89.94 60 LYS B O 1
ATOM 4626 N N . GLY B 1 61 ? 2.682 2.33 -19.141 1 89.5 61 GLY B N 1
ATOM 4627 C CA . GLY B 1 61 ? 3.096 1.266 -20.047 1 89.5 61 GLY B CA 1
ATOM 4628 C C . GLY B 1 61 ? 3.641 0.05 -19.328 1 89.5 61 GLY B C 1
ATOM 4629 O O . GLY B 1 61 ? 3.416 -0.118 -18.125 1 89.5 61 GLY B O 1
ATOM 4630 N N . MET B 1 62 ? 4.25 -0.82 -20.156 1 89.12 62 MET B N 1
ATOM 4631 C CA . MET B 1 62 ? 4.852 -2.051 -19.656 1 89.12 62 MET B CA 1
ATOM 4632 C C . MET B 1 62 ? 6.328 -2.131 -20.031 1 89.12 62 MET B C 1
ATOM 4634 O O . MET B 1 62 ? 6.719 -1.702 -21.125 1 89.12 62 MET B O 1
ATOM 4638 N N . CYS B 1 63 ? 7.086 -2.666 -19.125 1 91.19 63 CYS B N 1
ATOM 4639 C CA . CYS B 1 63 ? 8.492 -2.975 -19.359 1 91.19 63 CYS B CA 1
ATOM 4640 C C . CYS B 1 63 ? 8.891 -4.27 -18.656 1 91.19 63 CYS B C 1
ATOM 4642 O O . CYS B 1 63 ? 8.75 -4.391 -17.453 1 91.19 63 CYS B O 1
ATOM 4644 N N . ARG B 1 64 ? 9.352 -5.207 -19.406 1 90.88 64 ARG B N 1
ATOM 4645 C CA . ARG B 1 64 ? 9.812 -6.488 -18.875 1 90.88 64 ARG B CA 1
ATOM 4646 C C . ARG B 1 64 ? 8.75 -7.125 -17.984 1 90.88 64 ARG B C 1
ATOM 4648 O O . ARG B 1 64 ? 9.047 -7.578 -16.875 1 90.88 64 ARG B O 1
ATOM 4655 N N . GLY B 1 65 ? 7.527 -6.969 -18.422 1 86.25 65 GLY B N 1
ATOM 4656 C CA . GLY B 1 65 ? 6.438 -7.633 -17.719 1 86.25 65 GLY B CA 1
ATOM 4657 C C . GLY B 1 65 ? 5.934 -6.859 -16.516 1 86.25 65 GLY B C 1
ATOM 4658 O O . GLY B 1 65 ? 5.066 -7.336 -15.789 1 86.25 65 GLY B O 1
ATOM 4659 N N . SER B 1 66 ? 6.441 -5.648 -16.328 1 89.5 66 SER B N 1
ATOM 4660 C CA . SER B 1 66 ? 6.023 -4.824 -15.195 1 89.5 66 SER B CA 1
ATOM 4661 C C . SER B 1 66 ? 5.379 -3.523 -15.664 1 89.5 66 SER B C 1
ATOM 4663 O O . SER B 1 66 ? 5.793 -2.951 -16.672 1 89.5 66 SER B O 1
ATOM 4665 N N . GLN B 1 67 ? 4.395 -3.102 -14.922 1 88.94 67 GLN B N 1
ATOM 4666 C CA . GLN B 1 67 ? 3.799 -1.797 -15.195 1 88.94 67 GLN B CA 1
ATOM 4667 C C . GLN B 1 67 ? 4.746 -0.667 -14.797 1 88.94 67 GLN B C 1
ATOM 4669 O O . GLN B 1 67 ? 5.332 -0.692 -13.711 1 88.94 67 GLN B O 1
ATOM 4674 N N . VAL B 1 68 ? 4.906 0.276 -15.766 1 93.94 68 VAL B N 1
ATOM 4675 C CA . VAL B 1 68 ? 5.863 1.354 -15.531 1 93.94 68 VAL B CA 1
ATOM 4676 C C . VAL B 1 68 ? 5.285 2.674 -16.031 1 93.94 68 VAL B C 1
ATOM 4678 O O . VAL B 1 68 ? 4.254 2.689 -16.719 1 93.94 68 VAL B O 1
ATOM 4681 N N . ALA B 1 69 ? 5.848 3.768 -15.57 1 94.25 69 ALA B N 1
ATOM 4682 C CA . ALA B 1 69 ? 5.648 5.09 -16.156 1 94.25 69 ALA B CA 1
ATOM 4683 C C . ALA B 1 69 ? 6.812 5.465 -17.062 1 94.25 69 ALA B C 1
ATOM 4685 O O . ALA B 1 69 ? 7.98 5.32 -16.688 1 94.25 69 ALA B O 1
ATOM 4686 N N . ILE B 1 70 ? 6.477 5.898 -18.312 1 92.81 70 ILE B N 1
ATOM 4687 C CA . ILE B 1 70 ? 7.484 6.18 -19.328 1 92.81 70 ILE B CA 1
ATOM 4688 C C . ILE B 1 70 ? 7.438 7.656 -19.703 1 92.81 70 ILE B C 1
ATOM 4690 O O . ILE B 1 70 ? 6.469 8.117 -20.312 1 92.81 70 ILE B O 1
ATOM 4694 N N . LYS B 1 71 ? 8.438 8.383 -19.281 1 90.12 71 LYS B N 1
ATOM 4695 C CA . LYS B 1 71 ? 8.57 9.789 -19.672 1 90.12 71 LYS B CA 1
ATOM 4696 C C . LYS B 1 71 ? 9.336 9.93 -20.969 1 90.12 71 LYS B C 1
ATOM 4698 O O . LYS B 1 71 ? 10.492 9.508 -21.062 1 90.12 71 LYS B O 1
ATOM 4703 N N . VAL B 1 72 ? 8.625 10.406 -21.969 1 85.81 72 VAL B N 1
ATOM 4704 C CA . VAL B 1 72 ? 9.219 10.57 -23.297 1 85.81 72 VAL B CA 1
ATOM 4705 C C . VAL B 1 72 ? 9.281 12.055 -23.656 1 85.81 72 VAL B C 1
ATOM 4707 O O . VAL B 1 72 ? 8.383 12.82 -23.281 1 85.81 72 VAL B O 1
ATOM 4710 N N . LEU B 1 73 ? 10.414 12.398 -24.141 1 71.88 73 LEU B N 1
ATOM 4711 C CA . LEU B 1 73 ? 10.5 13.766 -24.656 1 71.88 73 LEU B CA 1
ATOM 4712 C C . LEU B 1 73 ? 9.883 13.867 -26.047 1 71.88 73 LEU B C 1
ATOM 4714 O O . LEU B 1 73 ? 9.945 12.922 -26.828 1 71.88 73 LEU B O 1
ATOM 4718 N N . GLY B 1 74 ? 8.773 14.586 -26.281 1 58.22 74 GLY B N 1
ATOM 4719 C CA . GLY B 1 74 ? 8.086 14.789 -27.547 1 58.22 74 GLY B CA 1
ATOM 4720 C C . GLY B 1 74 ? 8.945 14.469 -28.75 1 58.22 74 GLY B C 1
ATOM 4721 O O . GLY B 1 74 ? 10.156 14.273 -28.625 1 58.22 74 GLY B O 1
ATOM 4722 N N . ASN B 1 75 ? 8.312 14.117 -29.969 1 49.09 75 ASN B N 1
ATOM 4723 C CA . ASN B 1 75 ? 8.82 13.727 -31.266 1 49.09 75 ASN B CA 1
ATOM 4724 C C . ASN B 1 75 ? 10.094 14.492 -31.625 1 49.09 75 ASN B C 1
ATOM 4726 O O . ASN B 1 75 ? 10.289 15.617 -31.172 1 49.09 75 ASN B O 1
ATOM 4730 N N . ARG B 1 76 ? 11.062 13.719 -32.469 1 41.44 76 ARG B N 1
ATOM 4731 C CA . ARG B 1 76 ? 12.359 13.883 -33.094 1 41.44 76 ARG B CA 1
ATOM 4732 C C . ARG B 1 76 ? 12.445 15.227 -33.812 1 41.44 76 ARG B C 1
ATOM 4734 O O . ARG B 1 76 ? 13.516 15.625 -34.281 1 41.44 76 ARG B O 1
ATOM 4741 N N . ASN B 1 77 ? 11.5 15.391 -34.531 1 46.03 77 ASN B N 1
ATOM 4742 C CA . ASN B 1 77 ? 11.945 16.172 -35.688 1 46.03 77 ASN B CA 1
ATOM 4743 C C . ASN B 1 77 ? 12.68 17.438 -35.25 1 46.03 77 ASN B C 1
ATOM 4745 O O . ASN B 1 77 ? 13.32 18.094 -36.062 1 46.03 77 ASN B O 1
ATOM 4749 N N . GLY B 1 78 ? 12.703 17.719 -33.875 1 47.97 78 GLY B N 1
ATOM 4750 C CA . GLY B 1 78 ? 13.516 18.844 -33.469 1 47.97 78 GLY B CA 1
ATOM 4751 C C . GLY B 1 78 ? 13.945 18.781 -32.031 1 47.97 78 GLY B C 1
ATOM 4752 O O . GLY B 1 78 ? 13.672 19.703 -31.234 1 47.97 78 GLY B O 1
ATOM 4753 N N . MET B 1 79 ? 14.203 17.625 -31.625 1 53.94 79 MET B N 1
ATOM 4754 C CA . MET B 1 79 ? 14.641 17.656 -30.234 1 53.94 79 MET B CA 1
ATOM 4755 C C . MET B 1 79 ? 15.836 18.594 -30.062 1 53.94 79 MET B C 1
ATOM 4757 O O . MET B 1 79 ? 16.828 18.469 -30.766 1 53.94 79 MET B O 1
ATOM 4761 N N . ASP B 1 80 ? 15.531 19.672 -29.406 1 61.22 80 ASP B N 1
ATOM 4762 C CA . ASP B 1 80 ? 16.578 20.609 -29.047 1 61.22 80 ASP B CA 1
ATOM 4763 C C . ASP B 1 80 ? 17.578 19.984 -28.078 1 61.22 80 ASP B C 1
ATOM 4765 O O . ASP B 1 80 ? 17.219 19.109 -27.281 1 61.22 80 ASP B O 1
ATOM 4769 N N . GLU B 1 81 ? 18.812 19.875 -28.406 1 65 81 GLU B N 1
ATOM 4770 C CA . GLU B 1 81 ? 19.953 19.438 -27.594 1 65 81 GLU B CA 1
ATOM 4771 C C . GLU B 1 81 ? 19.75 19.781 -26.125 1 65 81 GLU B C 1
ATOM 4773 O O . GLU B 1 81 ? 20.125 19 -25.25 1 65 81 GLU B O 1
ATOM 4778 N N . SER B 1 82 ? 19.031 20.828 -25.938 1 69.44 82 SER B N 1
ATOM 4779 C CA . SER B 1 82 ? 18.812 21.281 -24.562 1 69.44 82 SER B CA 1
ATOM 4780 C C . SER B 1 82 ? 17.844 20.359 -23.828 1 69.44 82 SER B C 1
ATOM 4782 O O . SER B 1 82 ? 18.031 20.094 -22.641 1 69.44 82 SER B O 1
ATOM 4784 N N . GLN B 1 83 ? 16.969 19.781 -24.531 1 70.56 83 GLN B N 1
ATOM 4785 C CA . GLN B 1 83 ? 15.977 18.906 -23.922 1 70.56 83 GLN B CA 1
ATOM 4786 C C . GLN B 1 83 ? 16.578 17.547 -23.578 1 70.56 83 GLN B C 1
ATOM 4788 O O . GLN B 1 83 ? 16.281 16.969 -22.531 1 70.56 83 GLN B O 1
ATOM 4793 N N . ILE B 1 84 ? 17.391 17.156 -24.422 1 72.94 84 ILE B N 1
ATOM 4794 C CA . ILE B 1 84 ? 18.062 15.883 -24.219 1 72.94 84 ILE B CA 1
ATOM 4795 C C . ILE B 1 84 ? 18.969 15.969 -23 1 72.94 84 ILE B C 1
ATOM 4797 O O . ILE B 1 84 ? 18.984 15.062 -22.156 1 72.94 84 ILE B O 1
ATOM 4801 N N . GLU B 1 85 ? 19.609 17.078 -22.906 1 73.5 85 GLU B N 1
ATOM 4802 C CA . GLU B 1 85 ? 20.5 17.281 -21.781 1 73.5 85 GLU B CA 1
ATOM 4803 C C . GLU B 1 85 ? 19.719 17.328 -20.469 1 73.5 85 GLU B C 1
ATOM 4805 O O . GLU B 1 85 ? 20.172 16.828 -19.438 1 73.5 85 GLU B O 1
ATOM 4810 N N . SER B 1 86 ? 18.625 17.891 -20.594 1 75.25 86 SER B N 1
ATOM 4811 C CA . SER B 1 86 ? 17.781 18.016 -19.406 1 75.25 86 SER B CA 1
ATOM 4812 C C . SER B 1 86 ? 17.297 16.656 -18.922 1 75.25 86 SER B C 1
ATOM 4814 O O . SER B 1 86 ? 17.312 16.375 -17.734 1 75.25 86 SER B O 1
ATOM 4816 N N . LEU B 1 87 ? 16.969 15.844 -19.859 1 77.19 87 LEU B N 1
ATOM 4817 C CA . LEU B 1 87 ? 16.484 14.508 -19.516 1 77.19 87 LEU B CA 1
ATOM 4818 C C . LEU B 1 87 ? 17.609 13.648 -18.953 1 77.19 87 LEU B C 1
ATOM 4820 O O . LEU B 1 87 ? 17.406 12.883 -18.016 1 77.19 87 LEU B O 1
ATOM 4824 N N . GLN B 1 88 ? 18.719 13.812 -19.516 1 78.19 88 GLN B N 1
ATOM 4825 C CA . GLN B 1 88 ? 19.875 13.062 -19.047 1 78.19 88 GLN B CA 1
ATOM 4826 C C . GLN B 1 88 ? 20.266 13.477 -17.625 1 78.19 88 GLN B C 1
ATOM 4828 O O . GLN B 1 88 ? 20.594 12.633 -16.797 1 78.19 88 GLN B O 1
ATOM 4833 N N . ARG B 1 89 ? 20.25 14.766 -17.453 1 80.38 89 ARG B N 1
ATOM 4834 C CA . ARG B 1 89 ? 20.562 15.273 -16.109 1 80.38 89 ARG B CA 1
ATOM 4835 C C . ARG B 1 89 ? 19.562 14.766 -15.078 1 80.38 89 ARG B C 1
ATOM 4837 O O . ARG B 1 89 ? 19.953 14.398 -13.969 1 80.38 89 ARG B O 1
ATOM 4844 N N . GLU B 1 90 ? 18.359 14.75 -15.492 1 85.31 90 GLU B N 1
ATOM 4845 C CA . GLU B 1 90 ? 17.312 14.242 -14.602 1 85.31 90 GLU B CA 1
ATOM 4846 C C . GLU B 1 90 ? 17.562 12.773 -14.242 1 85.31 90 GLU B C 1
ATOM 4848 O O . GLU B 1 90 ? 17.5 12.398 -13.07 1 85.31 90 GLU B O 1
ATOM 4853 N N . ALA B 1 91 ? 17.875 12.031 -15.219 1 84.75 91 ALA B N 1
ATOM 4854 C CA . ALA B 1 91 ? 18.156 10.617 -15 1 84.75 91 ALA B CA 1
ATOM 4855 C C . ALA B 1 91 ? 19.359 10.43 -14.078 1 84.75 91 ALA B C 1
ATOM 4857 O O . ALA B 1 91 ? 19.359 9.57 -13.203 1 84.75 91 ALA B O 1
ATOM 4858 N N . ASP B 1 92 ? 20.344 11.266 -14.266 1 83.62 92 ASP B N 1
ATOM 4859 C CA . ASP B 1 92 ? 21.562 11.172 -13.477 1 83.62 92 ASP B CA 1
ATOM 4860 C C . ASP B 1 92 ? 21.297 11.492 -12.008 1 83.62 92 ASP B C 1
ATOM 4862 O O . ASP B 1 92 ? 21.828 10.836 -11.109 1 83.62 92 ASP B O 1
ATOM 4866 N N . ILE B 1 93 ? 20.516 12.438 -11.812 1 86.81 93 ILE B N 1
ATOM 4867 C CA . ILE B 1 93 ? 20.141 12.805 -10.453 1 86.81 93 ILE B CA 1
ATOM 4868 C C . ILE B 1 93 ? 19.328 11.68 -9.812 1 86.81 93 ILE B C 1
ATOM 4870 O O . ILE B 1 93 ? 19.609 11.266 -8.688 1 86.81 93 ILE B O 1
ATOM 4874 N N . MET B 1 94 ? 18.422 11.156 -10.562 1 89.31 94 MET B N 1
ATOM 4875 C CA . MET B 1 94 ? 17.531 10.125 -10.039 1 89.31 94 MET B CA 1
ATOM 4876 C C . MET B 1 94 ? 18.297 8.852 -9.719 1 89.31 94 MET B C 1
ATOM 4878 O O . MET B 1 94 ? 17.922 8.094 -8.828 1 89.31 94 MET B O 1
ATOM 4882 N N . ARG B 1 95 ? 19.328 8.656 -10.398 1 86.31 95 ARG B N 1
ATOM 4883 C CA . ARG B 1 95 ? 20.141 7.473 -10.164 1 86.31 95 ARG B CA 1
ATOM 4884 C C . ARG B 1 95 ? 20.719 7.473 -8.75 1 86.31 95 ARG B C 1
ATOM 4886 O O . ARG B 1 95 ? 20.938 6.41 -8.164 1 86.31 95 ARG B O 1
ATOM 4893 N N . ALA B 1 96 ? 20.859 8.609 -8.266 1 86.69 96 ALA B N 1
ATOM 4894 C CA . ALA B 1 96 ? 21.438 8.742 -6.934 1 86.69 96 ALA B CA 1
ATOM 4895 C C . ALA B 1 96 ? 20.375 8.617 -5.852 1 86.69 96 ALA B C 1
ATOM 4897 O O . ALA B 1 96 ? 20.703 8.422 -4.676 1 86.69 96 ALA B O 1
ATOM 4898 N N . LEU B 1 97 ? 19.188 8.695 -6.27 1 89.75 97 LEU B N 1
ATOM 4899 C CA . LEU B 1 97 ? 18.109 8.828 -5.309 1 89.75 97 LEU B CA 1
ATOM 4900 C C . LEU B 1 97 ? 17.422 7.488 -5.066 1 89.75 97 LEU B C 1
ATOM 4902 O O . LEU B 1 97 ? 16.812 6.918 -5.977 1 89.75 97 LEU B O 1
ATOM 4906 N N . ARG B 1 98 ? 17.578 6.977 -3.824 1 92.06 98 ARG B N 1
ATOM 4907 C CA . ARG B 1 98 ? 16.984 5.707 -3.438 1 92.06 98 ARG B CA 1
ATOM 4908 C C . ARG B 1 98 ? 16.25 5.828 -2.1 1 92.06 98 ARG B C 1
ATOM 4910 O O . ARG B 1 98 ? 16.875 5.688 -1.041 1 92.06 98 ARG B O 1
ATOM 4917 N N . HIS B 1 99 ? 15.047 6.039 -2.16 1 94.69 99 HIS B N 1
ATOM 4918 C CA . HIS B 1 99 ? 14.211 6.207 -0.973 1 94.69 99 HIS B CA 1
ATOM 4919 C C . HIS B 1 99 ? 12.75 5.883 -1.273 1 94.69 99 HIS B C 1
ATOM 4921 O O . HIS B 1 99 ? 12.25 6.203 -2.354 1 94.69 99 HIS B O 1
ATOM 4927 N N . PRO B 1 100 ? 12.039 5.328 -0.261 1 94.31 100 PRO B N 1
ATOM 4928 C CA . PRO B 1 100 ? 10.641 4.961 -0.492 1 94.31 100 PRO B CA 1
ATOM 4929 C C . PRO B 1 100 ? 9.758 6.164 -0.814 1 94.31 100 PRO B C 1
ATOM 4931 O O . PRO B 1 100 ? 8.711 6.012 -1.449 1 94.31 100 PRO B O 1
ATOM 4934 N N . SER B 1 101 ? 10.148 7.328 -0.388 1 96.38 101 SER B N 1
ATOM 4935 C CA . SER B 1 101 ? 9.336 8.516 -0.612 1 96.38 101 SER B CA 1
ATOM 4936 C C . SER B 1 101 ? 9.805 9.281 -1.848 1 96.38 101 SER B C 1
ATOM 4938 O O . SER B 1 101 ? 9.438 10.445 -2.041 1 96.38 101 SER B O 1
ATOM 4940 N N . ILE B 1 102 ? 10.648 8.734 -2.607 1 95.88 102 ILE B N 1
ATOM 4941 C CA . ILE B 1 102 ? 11.109 9.305 -3.867 1 95.88 102 ILE B CA 1
ATOM 4942 C C . ILE B 1 102 ? 10.766 8.367 -5.02 1 95.88 102 ILE B C 1
ATOM 4944 O O . ILE B 1 102 ? 10.922 7.148 -4.902 1 95.88 102 ILE B O 1
ATOM 4948 N N . LEU B 1 103 ? 10.281 8.93 -6.062 1 95.75 103 LEU B N 1
ATOM 4949 C CA . LEU B 1 103 ? 9.922 8.133 -7.234 1 95.75 103 LEU B CA 1
ATOM 4950 C C . LEU B 1 103 ? 11.102 7.289 -7.703 1 95.75 103 LEU B C 1
ATOM 4952 O O . LEU B 1 103 ? 12.203 7.805 -7.891 1 95.75 103 LEU B O 1
ATOM 4956 N N . LEU B 1 104 ? 10.883 6.02 -7.934 1 95.25 104 LEU B N 1
ATOM 4957 C CA . LEU B 1 104 ? 11.945 5.066 -8.234 1 95.25 104 LEU B CA 1
ATOM 4958 C C . LEU B 1 104 ? 12.289 5.078 -9.719 1 95.25 104 LEU B C 1
ATOM 4960 O O . LEU B 1 104 ? 11.422 4.816 -10.562 1 95.25 104 LEU B O 1
ATOM 4964 N N . LEU B 1 105 ? 13.484 5.406 -10 1 93.94 105 LEU B N 1
ATOM 4965 C CA . LEU B 1 105 ? 14.008 5.203 -11.344 1 93.94 105 LEU B CA 1
ATOM 4966 C C . LEU B 1 105 ? 14.297 3.727 -11.602 1 93.94 105 LEU B C 1
ATOM 4968 O O . LEU B 1 105 ? 15.031 3.094 -10.836 1 93.94 105 LEU B O 1
ATOM 4972 N N . MET B 1 106 ? 13.727 3.199 -12.617 1 93.88 106 MET B N 1
ATOM 4973 C CA . MET B 1 106 ? 13.922 1.78 -12.906 1 93.88 106 MET B CA 1
ATOM 4974 C C . MET B 1 106 ? 14.922 1.588 -14.047 1 93.88 106 MET B C 1
ATOM 4976 O O . MET B 1 106 ? 15.648 0.593 -14.07 1 93.88 106 MET B O 1
ATOM 4980 N N . GLY B 1 107 ? 14.93 2.506 -14.992 1 92 107 GLY B N 1
ATOM 4981 C CA . GLY B 1 107 ? 15.859 2.42 -16.109 1 92 107 GLY B CA 1
ATOM 4982 C C . GLY B 1 107 ? 15.711 3.566 -17.094 1 92 107 GLY B C 1
ATOM 4983 O O . GLY B 1 107 ? 14.891 4.465 -16.891 1 92 107 GLY B O 1
ATOM 4984 N N . VAL B 1 108 ? 16.672 3.59 -18.078 1 89.25 108 VAL B N 1
ATOM 4985 C CA . VAL B 1 108 ? 16.672 4.641 -19.094 1 89.25 108 VAL B CA 1
ATOM 4986 C C . VAL B 1 108 ? 16.828 4.02 -20.484 1 89.25 108 VAL B C 1
ATOM 4988 O O . VAL B 1 108 ? 17.594 3.062 -20.656 1 89.25 108 VAL B O 1
ATOM 4991 N N . CYS B 1 109 ? 15.992 4.465 -21.344 1 88.31 109 CYS B N 1
ATOM 4992 C CA . CYS B 1 109 ? 16.172 4.137 -22.75 1 88.31 109 CYS B CA 1
ATOM 4993 C C . CYS B 1 109 ? 16.922 5.246 -23.484 1 88.31 109 CYS B C 1
ATOM 4995 O O . CYS B 1 109 ? 16.406 6.359 -23.609 1 88.31 109 CYS B O 1
ATOM 4997 N N . SER B 1 110 ? 18.109 5.016 -23.922 1 79.38 110 SER B N 1
ATOM 4998 C CA . SER B 1 110 ? 18.938 6.059 -24.5 1 79.38 110 SER B CA 1
ATOM 4999 C C . SER B 1 110 ? 19.25 5.762 -25.969 1 79.38 110 SER B C 1
ATOM 5001 O O . SER B 1 110 ? 20.219 6.305 -26.531 1 79.38 110 SER B O 1
ATOM 5003 N N . GLU B 1 111 ? 18.453 5 -26.516 1 75.75 111 GLU B N 1
ATOM 5004 C CA . GLU B 1 111 ? 18.719 4.715 -27.922 1 75.75 111 GLU B CA 1
ATOM 5005 C C . GLU B 1 111 ? 18.25 5.859 -28.828 1 75.75 111 GLU B C 1
ATOM 5007 O O . GLU B 1 111 ? 17.328 6.602 -28.453 1 75.75 111 GLU B O 1
ATOM 5012 N N . LYS B 1 112 ? 18.984 6.09 -29.875 1 63.66 112 LYS B N 1
ATOM 5013 C CA . LYS B 1 112 ? 18.766 7.203 -30.797 1 63.66 112 LYS B CA 1
ATOM 5014 C C . LYS B 1 112 ? 17.297 7.352 -31.141 1 63.66 112 LYS B C 1
ATOM 5016 O O . LYS B 1 112 ? 16.781 8.469 -31.281 1 63.66 112 LYS B O 1
ATOM 5021 N N . SER B 1 113 ? 16.656 6.309 -31.219 1 64.94 113 SER B N 1
ATOM 5022 C CA . SER B 1 113 ? 15.273 6.352 -31.672 1 64.94 113 SER B CA 1
ATOM 5023 C C . SER B 1 113 ? 14.328 6.707 -30.531 1 64.94 113 SER B C 1
ATOM 5025 O O . SER B 1 113 ? 13.203 7.152 -30.766 1 64.94 113 SER B O 1
ATOM 5027 N N . LYS B 1 114 ? 14.812 6.551 -29.359 1 75.94 114 LYS B N 1
ATOM 5028 C CA . LYS B 1 114 ? 13.891 6.73 -28.234 1 75.94 114 LYS B CA 1
ATOM 5029 C C . LYS B 1 114 ? 14.633 7.09 -26.953 1 75.94 114 LYS B C 1
ATOM 5031 O O . LYS B 1 114 ? 15.547 6.371 -26.547 1 75.94 114 LYS B O 1
ATOM 5036 N N . LEU B 1 115 ? 14.43 8.289 -26.531 1 82.25 115 LEU B N 1
ATOM 5037 C CA . LEU B 1 115 ? 14.922 8.688 -25.219 1 82.25 115 LEU B CA 1
ATOM 5038 C C . LEU B 1 115 ? 13.789 8.719 -24.188 1 82.25 115 LEU B C 1
ATOM 5040 O O . LEU B 1 115 ? 12.812 9.445 -24.359 1 82.25 115 LEU B O 1
ATOM 5044 N N . ALA B 1 116 ? 13.938 7.832 -23.219 1 89.38 116 ALA B N 1
ATOM 5045 C CA . ALA B 1 116 ? 12.859 7.742 -22.234 1 89.38 116 ALA B CA 1
ATOM 5046 C C . ALA B 1 116 ? 13.406 7.418 -20.859 1 89.38 116 ALA B C 1
ATOM 5048 O O . ALA B 1 116 ? 14.422 6.734 -20.719 1 89.38 116 ALA B O 1
ATOM 5049 N N . ILE B 1 117 ? 12.789 8.016 -19.859 1 91.25 117 ILE B N 1
ATOM 5050 C CA . ILE B 1 117 ? 13.023 7.656 -18.469 1 91.25 117 ILE B CA 1
ATOM 5051 C C . ILE B 1 117 ? 11.906 6.734 -17.984 1 91.25 117 ILE B C 1
ATOM 5053 O O . ILE B 1 117 ? 10.727 7.051 -18.141 1 91.25 117 ILE B O 1
ATOM 5057 N N . VAL B 1 118 ? 12.328 5.59 -17.469 1 93.81 118 VAL B N 1
ATOM 5058 C CA . VAL B 1 118 ? 11.359 4.613 -17 1 93.81 118 VAL B CA 1
ATOM 5059 C C . VAL B 1 118 ? 11.352 4.598 -15.469 1 93.81 118 VAL B C 1
ATOM 5061 O O . VAL B 1 118 ? 12.391 4.367 -14.836 1 93.81 118 VAL B O 1
ATOM 5064 N N . THR B 1 119 ? 10.156 4.879 -14.875 1 95.25 119 THR B N 1
ATOM 5065 C CA . THR B 1 119 ? 10.016 4.887 -13.422 1 95.25 119 THR B CA 1
ATOM 5066 C C . THR B 1 119 ? 8.906 3.939 -12.984 1 95.25 119 THR B C 1
ATOM 5068 O O . THR B 1 119 ? 8.188 3.387 -13.82 1 95.25 119 THR B O 1
ATOM 5071 N N . GLU B 1 120 ? 8.875 3.691 -11.703 1 95.69 120 GLU B N 1
ATOM 5072 C CA . GLU B 1 120 ? 7.727 2.953 -11.172 1 95.69 120 GLU B CA 1
ATOM 5073 C C . GLU B 1 120 ? 6.414 3.66 -11.5 1 95.69 120 GLU B C 1
ATOM 5075 O O . GLU B 1 120 ? 6.375 4.887 -11.602 1 95.69 120 GLU B O 1
ATOM 5080 N N . PHE B 1 121 ? 5.438 2.865 -11.719 1 92.56 121 PHE B N 1
ATOM 5081 C CA . PHE B 1 121 ? 4.102 3.426 -11.883 1 92.56 121 PHE B CA 1
ATOM 5082 C C . PHE B 1 121 ? 3.412 3.58 -10.531 1 92.56 121 PHE B C 1
ATOM 5084 O O . PHE B 1 121 ? 3.357 2.633 -9.742 1 92.56 121 PHE B O 1
ATOM 5091 N N . VAL B 1 122 ? 2.924 4.758 -10.289 1 91.25 122 VAL B N 1
ATOM 5092 C CA . VAL B 1 122 ? 2.189 5.039 -9.055 1 91.25 122 VAL B CA 1
ATOM 5093 C C . VAL B 1 122 ? 0.704 5.199 -9.367 1 91.25 122 VAL B C 1
ATOM 5095 O O . VAL B 1 122 ? 0.311 6.109 -10.102 1 91.25 122 VAL B O 1
ATOM 5098 N N . ALA B 1 123 ? -0.277 4.309 -8.828 1 82.06 123 ALA B N 1
ATOM 5099 C CA . ALA B 1 123 ? -1.716 4.328 -9.078 1 82.06 123 ALA B CA 1
ATOM 5100 C C . ALA B 1 123 ? -2.383 5.496 -8.359 1 82.06 123 ALA B C 1
ATOM 5102 O O . ALA B 1 123 ? -3.523 5.852 -8.664 1 82.06 123 ALA B O 1
ATOM 5103 N N . GLY B 1 124 ? -1.743 6.504 -7.949 1 85.81 124 GLY B N 1
ATOM 5104 C CA . GLY B 1 124 ? -2.299 7.648 -7.246 1 85.81 124 GLY B CA 1
ATOM 5105 C C . GLY B 1 124 ? -2.346 8.906 -8.094 1 85.81 124 GLY B C 1
ATOM 5106 O O . GLY B 1 124 ? -2.559 8.836 -9.305 1 85.81 124 GLY B O 1
ATOM 5107 N N . ARG B 1 125 ? -2.576 10.016 -7.488 1 89.69 125 ARG B N 1
ATOM 5108 C CA . ARG B 1 125 ? -2.656 11.32 -8.141 1 89.69 125 ARG B CA 1
ATOM 5109 C C . ARG B 1 125 ? -1.6 12.273 -7.586 1 89.69 125 ARG B C 1
ATOM 5111 O O . ARG B 1 125 ? -1.021 12.023 -6.527 1 89.69 125 ARG B O 1
ATOM 5118 N N . ASP B 1 126 ? -1.367 13.25 -8.398 1 92.38 126 ASP B N 1
ATOM 5119 C CA . ASP B 1 126 ? -0.479 14.273 -7.863 1 92.38 126 ASP B CA 1
ATOM 5120 C C . ASP B 1 126 ? -1.191 15.117 -6.809 1 92.38 126 ASP B C 1
ATOM 5122 O O . ASP B 1 126 ? -2.416 15.25 -6.836 1 92.38 126 ASP B O 1
ATOM 5126 N N . LEU B 1 127 ? -0.447 15.68 -5.938 1 95.81 127 LEU B N 1
ATOM 5127 C CA . LEU B 1 127 ? -0.974 16.391 -4.773 1 95.81 127 LEU B CA 1
ATOM 5128 C C . LEU B 1 127 ? -1.74 17.625 -5.195 1 95.81 127 LEU B C 1
ATOM 5130 O O . LEU B 1 127 ? -2.697 18.031 -4.531 1 95.81 127 LEU B O 1
ATOM 5134 N N . ASN B 1 128 ? -1.376 18.281 -6.324 1 93.06 128 ASN B N 1
ATOM 5135 C CA . ASN B 1 128 ? -2.1 19.438 -6.816 1 93.06 128 ASN B CA 1
ATOM 5136 C C . ASN B 1 128 ? -3.543 19.094 -7.172 1 93.06 128 ASN B C 1
ATOM 5138 O O . ASN B 1 128 ? -4.469 19.812 -6.805 1 93.06 128 ASN B O 1
ATOM 5142 N N . ALA B 1 129 ? -3.715 18.016 -7.836 1 90.88 129 ALA B N 1
ATOM 5143 C CA . ALA B 1 129 ? -5.047 17.562 -8.219 1 90.88 129 ALA B CA 1
ATOM 5144 C C . ALA B 1 129 ? -5.879 17.203 -6.984 1 90.88 129 ALA B C 1
ATOM 5146 O O . ALA B 1 129 ? -7.086 17.469 -6.949 1 90.88 129 ALA B O 1
ATOM 5147 N N . ILE B 1 130 ? -5.234 16.656 -6.004 1 93.56 130 ILE B N 1
ATOM 5148 C CA . ILE B 1 130 ? -5.926 16.25 -4.789 1 93.56 130 ILE B CA 1
ATOM 5149 C C . ILE B 1 130 ? -6.375 17.469 -4.004 1 93.56 130 ILE B C 1
ATOM 5151 O O . ILE B 1 130 ? -7.539 17.562 -3.604 1 93.56 130 ILE B O 1
ATOM 5155 N N . ILE B 1 131 ? -5.48 18.391 -3.83 1 93.75 131 ILE B N 1
ATOM 5156 C CA . ILE B 1 131 ? -5.719 19.578 -3.018 1 93.75 131 ILE B CA 1
ATOM 5157 C C . ILE B 1 131 ? -6.859 20.391 -3.615 1 93.75 131 ILE B C 1
ATOM 5159 O O . ILE B 1 131 ? -7.703 20.922 -2.885 1 93.75 131 ILE B O 1
ATOM 5163 N N . HIS B 1 132 ? -6.973 20.453 -4.859 1 90.88 132 HIS B N 1
ATOM 5164 C CA . HIS B 1 132 ? -7.895 21.391 -5.488 1 90.88 132 HIS B CA 1
ATOM 5165 C C . HIS B 1 132 ? -9.133 20.672 -6.012 1 90.88 132 HIS B C 1
ATOM 5167 O O . HIS B 1 132 ? -9.945 21.266 -6.73 1 90.88 132 HIS B O 1
ATOM 5173 N N . ASP B 1 133 ? -9.219 19.438 -5.738 1 90.06 133 ASP B N 1
ATOM 5174 C CA . ASP B 1 133 ? -10.469 18.719 -5.949 1 90.06 133 ASP B CA 1
ATOM 5175 C C . ASP B 1 133 ? -11.406 18.875 -4.758 1 90.06 133 ASP B C 1
ATOM 5177 O O . ASP B 1 133 ? -11.211 18.25 -3.713 1 90.06 133 ASP B O 1
ATOM 5181 N N . PRO B 1 134 ? -12.383 19.641 -4.898 1 86.12 134 PRO B N 1
ATOM 5182 C CA . PRO B 1 134 ? -13.266 19.906 -3.766 1 86.12 134 PRO B CA 1
ATOM 5183 C C . PRO B 1 134 ? -14 18.672 -3.271 1 86.12 134 PRO B C 1
ATOM 5185 O O . PRO B 1 134 ? -14.477 18.641 -2.137 1 86.12 134 PRO B O 1
ATOM 5188 N N . ALA B 1 135 ? -14.016 17.688 -4.09 1 84.12 135 ALA B N 1
ATOM 5189 C CA . ALA B 1 135 ? -14.742 16.484 -3.727 1 84.12 135 ALA B CA 1
ATOM 5190 C C . ALA B 1 135 ? -13.898 15.586 -2.826 1 84.12 135 ALA B C 1
ATOM 5192 O O . ALA B 1 135 ? -14.414 14.656 -2.195 1 84.12 135 ALA B O 1
ATOM 5193 N N . VAL B 1 136 ? -12.688 15.922 -2.773 1 87.44 136 VAL B N 1
ATOM 5194 C CA . VAL B 1 136 ? -11.789 15.125 -1.948 1 87.44 136 VAL B CA 1
ATOM 5195 C C . VAL B 1 136 ? -11.633 15.773 -0.575 1 87.44 136 VAL B C 1
ATOM 5197 O O . VAL B 1 136 ? -11.219 16.922 -0.473 1 87.44 136 VAL B O 1
ATOM 5200 N N . GLU B 1 137 ? -11.992 14.961 0.366 1 81.75 137 GLU B N 1
ATOM 5201 C CA . GLU B 1 137 ? -11.781 15.414 1.738 1 81.75 137 GLU B CA 1
ATOM 5202 C C . GLU B 1 137 ? -10.523 14.789 2.336 1 81.75 137 GLU B C 1
ATOM 5204 O O . GLU B 1 137 ? -10.227 13.617 2.098 1 81.75 137 GLU B O 1
ATOM 5209 N N . MET B 1 138 ? -9.758 15.641 3.02 1 83.56 138 MET B N 1
ATOM 5210 C CA . MET B 1 138 ? -8.555 15.156 3.689 1 83.56 138 MET B CA 1
ATOM 5211 C C . MET B 1 138 ? -8.562 15.539 5.168 1 83.56 138 MET B C 1
ATOM 5213 O O . MET B 1 138 ? -8.766 16.703 5.512 1 83.56 138 MET B O 1
ATOM 5217 N N . SER B 1 139 ? -8.336 14.539 5.98 1 75.69 139 SER B N 1
ATOM 5218 C CA . SER B 1 139 ? -8.211 14.781 7.414 1 75.69 139 SER B CA 1
ATOM 5219 C C . SER B 1 139 ? -6.863 15.422 7.742 1 75.69 139 SER B C 1
ATOM 5221 O O . SER B 1 139 ? -5.945 15.406 6.918 1 75.69 139 SER B O 1
ATOM 5223 N N . ILE B 1 140 ? -6.727 15.977 8.898 1 79.69 140 ILE B N 1
ATOM 5224 C CA . ILE B 1 140 ? -5.477 16.562 9.359 1 79.69 140 ILE B CA 1
ATOM 5225 C C . ILE B 1 140 ? -4.387 15.5 9.414 1 79.69 140 ILE B C 1
ATOM 5227 O O . ILE B 1 140 ? -3.227 15.766 9.094 1 79.69 140 ILE B O 1
ATOM 5231 N N . ARG B 1 141 ? -4.777 14.352 9.75 1 75.75 141 ARG B N 1
ATOM 5232 C CA . ARG B 1 141 ? -3.828 13.242 9.812 1 75.75 141 ARG B CA 1
ATOM 5233 C C . ARG B 1 141 ? -3.26 12.93 8.438 1 75.75 141 ARG B C 1
ATOM 5235 O O . ARG B 1 141 ? -2.055 12.719 8.289 1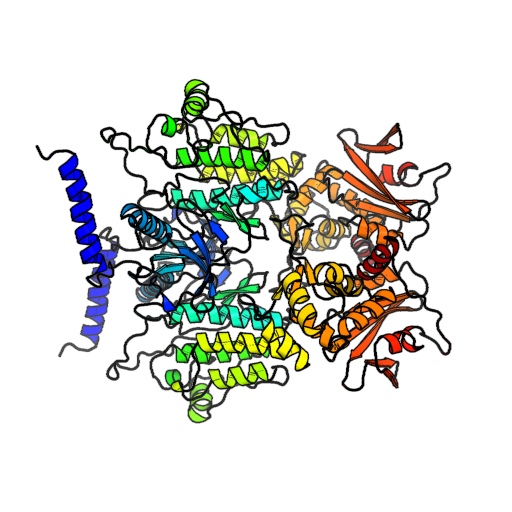 75.75 141 ARG B O 1
ATOM 5242 N N . GLN B 1 142 ? -4.191 12.828 7.57 1 84.38 142 GLN B N 1
ATOM 5243 C CA . GLN B 1 142 ? -3.764 12.547 6.203 1 84.38 142 GLN B CA 1
ATOM 5244 C C . GLN B 1 142 ? -2.816 13.633 5.691 1 84.38 142 GLN B C 1
ATOM 5246 O O . GLN B 1 142 ? -1.805 13.328 5.055 1 84.38 142 GLN B O 1
ATOM 5251 N N . LYS B 1 143 ? -3.148 14.898 6.02 1 91.06 143 LYS B N 1
ATOM 5252 C CA . LYS B 1 143 ? -2.311 16.016 5.605 1 91.06 143 LYS B CA 1
ATOM 5253 C C . LYS B 1 143 ? -0.934 15.945 6.262 1 91.06 143 LYS B C 1
ATOM 5255 O O . LYS B 1 143 ? 0.085 16.156 5.598 1 91.06 143 LYS B O 1
ATOM 5260 N N . LEU B 1 144 ? -0.93 15.594 7.473 1 88.62 144 LEU B N 1
ATOM 5261 C CA . LEU B 1 144 ? 0.33 15.508 8.203 1 88.62 144 LEU B CA 1
ATOM 5262 C C . LEU B 1 144 ? 1.166 14.336 7.711 1 88.62 144 LEU B C 1
ATOM 5264 O O . LEU B 1 144 ? 2.396 14.422 7.66 1 88.62 144 LEU B O 1
ATOM 5268 N N . ASN B 1 145 ? 0.501 13.242 7.371 1 87.94 145 ASN B N 1
ATOM 5269 C CA . ASN B 1 145 ? 1.214 12.102 6.797 1 87.94 145 ASN B CA 1
ATOM 5270 C C . ASN B 1 145 ? 1.889 12.469 5.48 1 87.94 145 ASN B C 1
ATOM 5272 O O . ASN B 1 145 ? 3.025 12.07 5.227 1 87.94 145 ASN B O 1
ATOM 5276 N N . ILE B 1 146 ? 1.185 13.188 4.742 1 94.69 146 ILE B N 1
ATOM 5277 C CA . ILE B 1 146 ? 1.732 13.648 3.471 1 94.69 146 ILE B CA 1
ATOM 5278 C C . ILE B 1 146 ? 2.908 14.586 3.725 1 94.69 146 ILE B C 1
ATOM 5280 O O . ILE B 1 146 ? 3.969 14.445 3.111 1 94.69 146 ILE B O 1
ATOM 5284 N N . ALA B 1 147 ? 2.707 15.531 4.656 1 96.06 147 ALA B N 1
ATOM 5285 C CA . ALA B 1 147 ? 3.771 16.469 5.012 1 96.06 147 ALA B CA 1
ATOM 5286 C C . ALA B 1 147 ? 5.027 15.719 5.453 1 96.06 147 ALA B C 1
ATOM 5288 O O . ALA B 1 147 ? 6.137 16.047 5.027 1 96.06 147 ALA B O 1
ATOM 5289 N N . LYS B 1 148 ? 4.844 14.758 6.23 1 92.88 148 LYS B N 1
ATOM 5290 C CA . LYS B 1 148 ? 5.969 13.977 6.75 1 92.88 148 LYS B CA 1
ATOM 5291 C C . LYS B 1 148 ? 6.656 13.195 5.633 1 92.88 148 LYS B C 1
ATOM 5293 O O . LYS B 1 148 ? 7.887 13.148 5.578 1 92.88 148 LYS B O 1
ATOM 5298 N N . GLY B 1 149 ? 5.855 12.547 4.828 1 95.38 149 GLY B N 1
ATOM 5299 C CA . GLY B 1 149 ? 6.426 11.812 3.709 1 95.38 149 GLY B CA 1
ATOM 5300 C C . GLY B 1 149 ? 7.297 12.672 2.812 1 95.38 149 GLY B C 1
ATOM 5301 O O . GLY B 1 149 ? 8.383 12.25 2.41 1 95.38 149 GLY B O 1
ATOM 5302 N N . ILE B 1 150 ? 6.848 13.891 2.508 1 97.88 150 ILE B N 1
ATOM 5303 C CA . ILE B 1 150 ? 7.621 14.812 1.685 1 97.88 150 ILE B CA 1
ATOM 5304 C C . ILE B 1 150 ? 8.93 15.164 2.393 1 97.88 150 ILE B C 1
ATOM 5306 O O . ILE B 1 150 ? 10 15.125 1.788 1 97.88 150 ILE B O 1
ATOM 5310 N N . ALA B 1 151 ? 8.805 15.453 3.656 1 97.12 151 ALA B N 1
ATOM 5311 C CA . ALA B 1 151 ? 9.969 15.844 4.438 1 97.12 151 ALA B CA 1
ATOM 5312 C C . ALA B 1 151 ? 11 14.719 4.488 1 97.12 151 ALA B C 1
ATOM 5314 O O . ALA B 1 151 ? 12.211 14.969 4.441 1 97.12 151 ALA B O 1
ATOM 5315 N N . GLN B 1 152 ? 10.555 13.516 4.578 1 95.38 152 GLN B N 1
ATOM 5316 C CA . GLN B 1 152 ? 11.461 12.375 4.613 1 95.38 152 GLN B CA 1
ATOM 5317 C C . GLN B 1 152 ? 12.242 12.25 3.312 1 95.38 152 GLN B C 1
ATOM 5319 O O . GLN B 1 152 ? 13.469 12.07 3.33 1 95.38 152 GLN B O 1
ATOM 5324 N N . GLY B 1 153 ? 11.547 12.305 2.234 1 96.75 153 GLY B N 1
ATOM 5325 C CA . GLY B 1 153 ? 12.219 12.273 0.944 1 96.75 153 GLY B CA 1
ATOM 5326 C C . GLY B 1 153 ? 13.219 13.398 0.766 1 96.75 153 GLY B C 1
ATOM 5327 O O . GLY B 1 153 ? 14.359 13.172 0.343 1 96.75 153 GLY B O 1
ATOM 5328 N N . MET B 1 154 ? 12.789 14.594 1.149 1 97.12 154 MET B N 1
ATOM 5329 C CA . MET B 1 154 ? 13.641 15.766 0.98 1 97.12 154 MET B CA 1
ATOM 5330 C C . MET B 1 154 ? 14.852 15.703 1.907 1 97.12 154 MET B C 1
ATOM 5332 O O . MET B 1 154 ? 15.945 16.125 1.534 1 97.12 154 MET B O 1
ATOM 5336 N N . ASN B 1 155 ? 14.633 15.211 3.098 1 95.38 155 ASN B N 1
ATOM 5337 C CA . ASN B 1 155 ? 15.758 15.047 4.012 1 95.38 155 ASN B CA 1
ATOM 5338 C C . ASN B 1 155 ? 16.812 14.102 3.445 1 95.38 155 ASN B C 1
ATOM 5340 O O . ASN B 1 155 ? 18 14.344 3.59 1 95.38 155 ASN B O 1
ATOM 5344 N N . TRP B 1 156 ? 16.344 13.07 2.822 1 93.94 156 TRP B N 1
ATOM 5345 C CA . TRP B 1 156 ? 17.25 12.117 2.211 1 93.94 156 TRP B CA 1
ATOM 5346 C C . TRP B 1 156 ? 18.094 12.789 1.131 1 93.94 156 TRP B C 1
ATOM 5348 O O . TRP B 1 156 ? 19.328 12.633 1.103 1 93.94 156 TRP B O 1
ATOM 5358 N N . LEU B 1 157 ? 17.5 13.602 0.304 1 92.94 157 LEU B N 1
ATOM 5359 C CA . LEU B 1 157 ? 18.172 14.336 -0.755 1 92.94 157 LEU B CA 1
ATOM 5360 C C . LEU B 1 157 ? 19.266 15.242 -0.178 1 92.94 157 LEU B C 1
ATOM 5362 O O . LEU B 1 157 ? 20.375 15.32 -0.713 1 92.94 157 LEU B O 1
ATOM 5366 N N . HIS B 1 158 ? 18.891 15.891 0.82 1 93.62 158 HIS B N 1
ATOM 5367 C CA . HIS B 1 158 ? 19.734 16.922 1.38 1 93.62 158 HIS B CA 1
ATOM 5368 C C . HIS B 1 158 ? 20.906 16.328 2.16 1 93.62 158 HIS B C 1
ATOM 5370 O O . HIS B 1 158 ? 21.891 17 2.445 1 93.62 158 HIS B O 1
ATOM 5376 N N . CYS B 1 159 ? 20.797 15.031 2.492 1 91 159 CYS B N 1
ATOM 5377 C CA . CYS B 1 159 ? 21.828 14.391 3.311 1 91 159 CYS B CA 1
ATOM 5378 C C . CYS B 1 159 ? 22.766 13.539 2.453 1 91 159 CYS B C 1
ATOM 5380 O O . CYS B 1 159 ? 23.688 12.906 2.971 1 91 159 CYS B O 1
ATOM 5382 N N . LEU B 1 160 ? 22.469 13.523 1.192 1 88.12 160 LEU B N 1
ATOM 5383 C CA . LEU B 1 160 ? 23.297 12.711 0.316 1 88.12 160 LEU B CA 1
ATOM 5384 C C . LEU B 1 160 ? 24.75 13.195 0.339 1 88.12 160 LEU B C 1
ATOM 5386 O O . LEU B 1 160 ? 25 14.391 0.522 1 88.12 160 LEU B O 1
ATOM 5390 N N . GLN B 1 161 ? 25.609 12.266 0.316 1 80.56 161 GLN B N 1
ATOM 5391 C CA . GLN B 1 161 ? 27.031 12.539 0.21 1 80.56 161 GLN B CA 1
ATOM 5392 C C . GLN B 1 161 ? 27.547 12.227 -1.19 1 80.56 161 GLN B C 1
ATOM 5394 O O . GLN B 1 161 ? 27.031 11.328 -1.863 1 80.56 161 GLN B O 1
ATOM 5399 N N . PRO B 1 162 ? 28.578 12.891 -1.704 1 79.06 162 PRO B N 1
ATOM 5400 C CA . PRO B 1 162 ? 29.359 13.93 -1.031 1 79.06 162 PRO B CA 1
ATOM 5401 C C . PRO B 1 162 ? 28.656 15.281 -1.003 1 79.06 162 PRO B C 1
ATOM 5403 O O . PRO B 1 162 ? 28.969 16.125 -0.164 1 79.06 162 PRO B O 1
ATOM 5406 N N . ASP B 1 163 ? 27.719 15.422 -2.033 1 83.62 163 ASP B N 1
ATOM 5407 C CA . ASP B 1 163 ? 27 16.688 -2.096 1 83.62 163 ASP B CA 1
ATOM 5408 C C . ASP B 1 163 ? 25.5 16.469 -2.041 1 83.62 163 ASP B C 1
ATOM 5410 O O . ASP B 1 163 ? 24.969 15.531 -2.645 1 83.62 163 ASP B O 1
ATOM 5414 N N . PRO B 1 164 ? 24.859 17.391 -1.331 1 89.5 164 PRO B N 1
ATOM 5415 C CA . PRO B 1 164 ? 23.391 17.297 -1.31 1 89.5 164 PRO B CA 1
ATOM 5416 C C . PRO B 1 164 ? 22.766 17.609 -2.666 1 89.5 164 PRO B C 1
ATOM 5418 O O . PRO B 1 164 ? 23.391 18.266 -3.504 1 89.5 164 PRO B O 1
ATOM 5421 N N . ILE B 1 165 ? 21.672 17.062 -2.863 1 91.81 165 ILE B N 1
ATOM 5422 C CA . ILE B 1 165 ? 20.875 17.391 -4.039 1 91.81 165 ILE B CA 1
ATOM 5423 C C . ILE B 1 165 ? 19.766 18.375 -3.658 1 91.81 165 ILE B C 1
ATOM 5425 O O . ILE B 1 165 ? 19.047 18.156 -2.684 1 91.81 165 ILE B O 1
ATOM 5429 N N . ILE B 1 166 ? 19.734 19.5 -4.355 1 93.81 166 ILE B N 1
ATOM 5430 C CA . ILE B 1 166 ? 18.672 20.5 -4.191 1 93.81 166 ILE B CA 1
ATOM 5431 C C . ILE B 1 166 ? 17.578 20.25 -5.219 1 93.81 166 ILE B C 1
ATOM 5433 O O . ILE B 1 166 ? 17.844 20.156 -6.418 1 93.81 166 ILE B O 1
ATOM 5437 N N . HIS B 1 167 ? 16.328 20.078 -4.789 1 93.81 167 HIS B N 1
ATOM 5438 C CA . HIS B 1 167 ? 15.242 19.734 -5.691 1 93.81 167 HIS B CA 1
ATOM 5439 C C . HIS B 1 167 ? 14.914 20.891 -6.633 1 93.81 167 HIS B C 1
ATOM 5441 O O . HIS B 1 167 ? 14.812 20.688 -7.848 1 93.81 167 HIS B O 1
ATOM 5447 N N . ARG B 1 168 ? 14.656 22.156 -6.078 1 92.12 168 ARG B N 1
ATOM 5448 C CA . ARG B 1 168 ? 14.531 23.438 -6.762 1 92.12 168 ARG B CA 1
ATOM 5449 C C . ARG B 1 168 ? 13.133 23.609 -7.348 1 92.12 168 ARG B C 1
ATOM 5451 O O . ARG B 1 168 ? 12.773 24.703 -7.793 1 92.12 168 ARG B O 1
ATOM 5458 N N . ASP B 1 169 ? 12.305 22.594 -7.32 1 90.94 169 ASP B N 1
ATOM 5459 C CA . ASP B 1 169 ? 10.961 22.719 -7.875 1 90.94 169 ASP B CA 1
ATOM 5460 C C . ASP B 1 169 ? 9.945 21.922 -7.047 1 90.94 169 ASP B C 1
ATOM 5462 O O . ASP B 1 169 ? 9.102 21.219 -7.598 1 90.94 169 ASP B O 1
ATOM 5466 N N . LEU B 1 170 ? 10.109 21.953 -5.754 1 95.19 170 LEU B N 1
ATOM 5467 C CA . LEU B 1 170 ? 9.156 21.297 -4.867 1 95.19 170 LEU B CA 1
ATOM 5468 C C . LEU B 1 170 ? 7.82 22.031 -4.859 1 95.19 170 LEU B C 1
ATOM 5470 O O . LEU B 1 170 ? 7.762 23.219 -4.531 1 95.19 170 LEU B O 1
ATOM 5474 N N . LYS B 1 171 ? 6.77 21.391 -5.316 1 94.06 171 LYS B N 1
ATOM 5475 C CA . LYS B 1 171 ? 5.402 21.891 -5.41 1 94.06 171 LYS B CA 1
ATOM 5476 C C . LYS B 1 171 ? 4.395 20.75 -5.449 1 94.06 171 LYS B C 1
ATOM 5478 O O . LYS B 1 171 ? 4.766 19.594 -5.676 1 94.06 171 LYS B O 1
ATOM 5483 N N . PRO B 1 172 ? 3.168 21.016 -5.191 1 95.12 172 PRO B N 1
ATOM 5484 C CA . PRO B 1 172 ? 2.17 19.938 -5.117 1 95.12 172 PRO B CA 1
ATOM 5485 C C . PRO B 1 172 ? 2.111 19.094 -6.387 1 95.12 172 PRO B C 1
ATOM 5487 O O . PRO B 1 172 ? 1.919 17.875 -6.32 1 95.12 172 PRO B O 1
ATOM 5490 N N . ALA B 1 173 ? 2.371 19.656 -7.578 1 90.94 173 ALA B N 1
ATOM 5491 C CA . ALA B 1 173 ? 2.293 18.953 -8.852 1 90.94 173 ALA B CA 1
ATOM 5492 C C . ALA B 1 173 ? 3.418 17.922 -8.977 1 90.94 173 ALA B C 1
ATOM 5494 O O . ALA B 1 173 ? 3.359 17.031 -9.82 1 90.94 173 ALA B O 1
ATOM 5495 N N . ASN B 1 174 ? 4.449 18.062 -8.133 1 93.12 174 ASN B N 1
ATOM 5496 C CA . ASN B 1 174 ? 5.602 17.172 -8.195 1 93.12 174 ASN B CA 1
ATOM 5497 C C . ASN B 1 174 ? 5.633 16.203 -7.012 1 93.12 174 ASN B C 1
ATOM 5499 O O . ASN B 1 174 ? 6.699 15.727 -6.625 1 93.12 174 ASN B O 1
ATOM 5503 N N . VAL B 1 175 ? 4.512 16 -6.414 1 96.75 175 VAL B N 1
ATOM 5504 C CA . VAL B 1 175 ? 4.32 15.031 -5.34 1 96.75 175 VAL B CA 1
ATOM 5505 C C . VAL B 1 175 ? 3.17 14.094 -5.695 1 96.75 175 VAL B C 1
ATOM 5507 O O . VAL B 1 175 ? 2.027 14.531 -5.852 1 96.75 175 VAL B O 1
ATOM 5510 N N . LEU B 1 176 ? 3.537 12.852 -5.844 1 96.12 176 LEU B N 1
ATOM 5511 C CA . LEU B 1 176 ? 2.504 11.844 -6.074 1 96.12 176 LEU B CA 1
ATOM 5512 C C . LEU B 1 176 ? 2.064 11.211 -4.758 1 96.12 176 LEU B C 1
ATOM 5514 O O . LEU B 1 176 ? 2.889 10.969 -3.875 1 96.12 176 LEU B O 1
ATOM 5518 N N . VAL B 1 177 ? 0.769 10.961 -4.672 1 95.38 177 VAL B N 1
ATOM 5519 C CA . VAL B 1 177 ? 0.204 10.312 -3.494 1 95.38 177 VAL B CA 1
ATOM 5520 C C . VAL B 1 177 ? -0.517 9.031 -3.908 1 95.38 177 VAL B C 1
ATOM 5522 O O . VAL B 1 177 ? -1.376 9.047 -4.793 1 95.38 177 VAL B O 1
ATOM 5525 N N . THR B 1 178 ? -0.136 7.949 -3.291 1 92.12 178 THR B N 1
ATOM 5526 C CA . THR B 1 178 ? -0.783 6.676 -3.576 1 92.12 178 THR B CA 1
ATOM 5527 C C . THR B 1 178 ? -2.176 6.625 -2.953 1 92.12 178 THR B C 1
ATOM 5529 O O . THR B 1 178 ? -2.518 7.457 -2.113 1 92.12 178 THR B O 1
ATOM 5532 N N . PRO B 1 179 ? -2.957 5.633 -3.346 1 84.75 179 PRO B N 1
ATOM 5533 C CA . PRO B 1 179 ? -4.293 5.492 -2.76 1 84.75 179 PRO B CA 1
ATOM 5534 C C . PRO B 1 179 ? -4.254 5.312 -1.243 1 84.75 179 PRO B C 1
ATOM 5536 O O . PRO B 1 179 ? -5.199 5.703 -0.549 1 84.75 179 PRO B O 1
ATOM 5539 N N . GLU B 1 180 ? -3.164 4.777 -0.724 1 78.5 180 GLU B N 1
ATOM 5540 C CA . GLU B 1 180 ? -3.027 4.527 0.708 1 78.5 180 GLU B CA 1
ATOM 5541 C C . GLU B 1 180 ? -2.49 5.758 1.432 1 78.5 180 GLU B C 1
ATOM 5543 O O . GLU B 1 180 ? -2.455 5.797 2.664 1 78.5 180 GLU B O 1
ATOM 5548 N N . GLY B 1 181 ? -2.006 6.695 0.659 1 88.12 181 GLY B N 1
ATOM 5549 C CA . GLY B 1 181 ? -1.556 7.934 1.274 1 88.12 181 GLY B CA 1
ATOM 5550 C C . GLY B 1 181 ? -0.045 8.07 1.312 1 88.12 181 GLY B C 1
ATOM 5551 O O . GLY B 1 181 ? 0.486 9.008 1.904 1 88.12 181 GLY B O 1
ATOM 5552 N N . ASN B 1 182 ? 0.658 7.137 0.692 1 90.56 182 ASN B N 1
ATOM 5553 C CA . ASN B 1 182 ? 2.109 7.254 0.609 1 90.56 182 ASN B CA 1
ATOM 5554 C C . ASN B 1 182 ? 2.531 8.289 -0.424 1 90.56 182 ASN B C 1
ATOM 5556 O O . ASN B 1 182 ? 1.844 8.492 -1.428 1 90.56 182 ASN B O 1
ATOM 5560 N N . VAL B 1 183 ? 3.717 8.828 -0.121 1 95.5 183 VAL B N 1
ATOM 5561 C CA . VAL B 1 183 ? 4.176 9.953 -0.92 1 95.5 183 VAL B CA 1
ATOM 5562 C C . VAL B 1 183 ? 5.344 9.523 -1.802 1 95.5 183 VAL B C 1
ATOM 5564 O O . VAL B 1 183 ? 6.18 8.719 -1.388 1 95.5 183 VAL B O 1
ATOM 5567 N N . LYS B 1 184 ? 5.379 10.039 -3.021 1 97 184 LYS B N 1
ATOM 5568 C CA . LYS B 1 184 ? 6.52 9.938 -3.926 1 97 184 LYS B CA 1
ATOM 5569 C C . LYS B 1 184 ? 6.887 11.305 -4.5 1 97 184 LYS B C 1
ATOM 5571 O O . LYS B 1 184 ? 6.176 11.828 -5.359 1 97 184 LYS B O 1
ATOM 5576 N N . VAL B 1 185 ? 7.973 11.859 -4.043 1 97.12 185 VAL B N 1
ATOM 5577 C CA . VAL B 1 185 ? 8.477 13.086 -4.641 1 97.12 185 VAL B CA 1
ATOM 5578 C C . VAL B 1 185 ? 9.023 12.797 -6.039 1 97.12 185 VAL B C 1
ATOM 5580 O O . VAL B 1 185 ? 9.742 11.812 -6.242 1 97.12 185 VAL B O 1
ATOM 5583 N N . CYS B 1 186 ? 8.617 13.57 -6.984 1 92.56 186 CYS B N 1
ATOM 5584 C CA . CYS B 1 186 ? 9.039 13.297 -8.352 1 92.56 186 CYS B CA 1
ATOM 5585 C C . CYS B 1 186 ? 9.414 14.586 -9.078 1 92.56 186 CYS B C 1
ATOM 5587 O O . CYS B 1 186 ? 9.414 15.664 -8.477 1 92.56 186 CYS B O 1
ATOM 5589 N N . ASP B 1 187 ? 9.891 14.414 -10.312 1 86.5 187 ASP B N 1
ATOM 5590 C CA . ASP B 1 187 ? 10.32 15.461 -11.234 1 86.5 187 ASP B CA 1
ATOM 5591 C C . ASP B 1 187 ? 11.578 16.156 -10.727 1 86.5 187 ASP B C 1
ATOM 5593 O O . ASP B 1 187 ? 11.492 17.219 -10.086 1 86.5 187 ASP B O 1
ATOM 5597 N N . PHE B 1 188 ? 12.617 15.703 -11.07 1 85.44 188 PHE B N 1
ATOM 5598 C CA . PHE B 1 188 ? 13.922 16.219 -10.672 1 85.44 188 PHE B CA 1
ATOM 5599 C C . PHE B 1 188 ? 14.609 16.938 -11.828 1 85.44 188 PHE B C 1
ATOM 5601 O O . PHE B 1 188 ? 15.836 16.984 -11.891 1 85.44 188 PHE B O 1
ATOM 5608 N N . GLY B 1 189 ? 13.781 17.359 -12.719 1 76.5 189 GLY B N 1
ATOM 5609 C CA . GLY B 1 189 ? 14.281 18 -13.922 1 76.5 189 GLY B CA 1
ATOM 5610 C C . GLY B 1 189 ? 15.102 19.25 -13.641 1 76.5 189 GLY B C 1
ATOM 5611 O O . GLY B 1 189 ? 16.047 19.562 -14.375 1 76.5 189 GLY B O 1
ATOM 5612 N N . LEU B 1 190 ? 14.812 20 -12.578 1 68.12 190 LEU B N 1
ATOM 5613 C CA . LEU B 1 190 ? 15.523 21.234 -12.25 1 68.12 190 LEU B CA 1
ATOM 5614 C C . LEU B 1 190 ? 16.516 21 -11.117 1 68.12 190 LEU B C 1
ATOM 5616 O O . LEU B 1 190 ? 17.25 21.922 -10.727 1 68.12 190 LEU B O 1
ATOM 5620 N N . SER B 1 191 ? 16.531 19.766 -10.68 1 76.5 191 SER B N 1
ATOM 5621 C CA . SER B 1 191 ? 17.375 19.469 -9.523 1 76.5 191 SER B CA 1
ATOM 5622 C C . SER B 1 191 ? 18.859 19.594 -9.875 1 76.5 191 SER B C 1
ATOM 5624 O O . SER B 1 191 ? 19.234 19.484 -11.047 1 76.5 191 SER B O 1
ATOM 5626 N N . CYS B 1 192 ? 19.641 20.047 -8.93 1 60.62 192 CYS B N 1
ATOM 5627 C CA . CYS B 1 192 ? 21.078 20.156 -9.133 1 60.62 192 CYS B CA 1
ATOM 5628 C C . CYS B 1 192 ? 21.844 19.766 -7.871 1 60.62 192 CYS B C 1
ATOM 5630 O O . CYS B 1 192 ? 21.281 19.781 -6.773 1 60.62 192 CYS B O 1
ATOM 5632 N N . VAL B 1 193 ? 23.016 19.25 -8.094 1 56.72 193 VAL B N 1
ATOM 5633 C CA . VAL B 1 193 ? 23.938 19.047 -6.977 1 56.72 193 VAL B CA 1
ATOM 5634 C C . VAL B 1 193 ? 24.422 20.391 -6.445 1 56.72 193 VAL B C 1
ATOM 5636 O O . VAL B 1 193 ? 24.734 21.297 -7.227 1 56.72 193 VAL B O 1
ATOM 5639 N N . LYS B 1 194 ? 24.266 20.594 -5.211 1 54.59 194 LYS B N 1
ATOM 5640 C CA . LYS B 1 194 ? 24.656 21.859 -4.613 1 54.59 194 LYS B CA 1
ATOM 5641 C C . LYS B 1 194 ? 26.078 22.25 -5.047 1 54.59 194 LYS B C 1
ATOM 5643 O O . LYS B 1 194 ? 27 21.453 -4.957 1 54.59 194 LYS B O 1
ATOM 5648 N N . GLU B 1 195 ? 26.109 23.312 -5.836 1 52.44 195 GLU B N 1
ATOM 5649 C CA . GLU B 1 195 ? 27.422 23.844 -6.234 1 52.44 195 GLU B CA 1
ATOM 5650 C C . GLU B 1 195 ? 27.906 24.906 -5.25 1 52.44 195 GLU B C 1
ATOM 5652 O O . GLU B 1 195 ? 27.109 25.531 -4.559 1 52.44 195 GLU B O 1
ATOM 5657 N N . THR B 1 196 ? 29.172 24.75 -4.84 1 47.59 196 THR B N 1
ATOM 5658 C CA . THR B 1 196 ? 29.797 25.797 -4.035 1 47.59 196 THR B CA 1
ATOM 5659 C C . THR B 1 196 ? 29.594 27.156 -4.676 1 47.59 196 THR B C 1
ATOM 5661 O O . THR B 1 196 ? 29.719 27.312 -5.895 1 47.59 196 THR B O 1
ATOM 5664 N N . TYR B 1 197 ? 28.938 27.984 -3.965 1 43.88 197 TYR B N 1
ATOM 5665 C CA . TYR B 1 197 ? 28.641 29.359 -4.395 1 43.88 197 TYR B CA 1
ATOM 5666 C C . TYR B 1 197 ? 29.906 30.047 -4.902 1 43.88 197 TYR B C 1
ATOM 5668 O O . TYR B 1 197 ? 30.938 30.047 -4.223 1 43.88 197 TYR B O 1
ATOM 5676 N N . ASP B 1 198 ? 30.016 30.156 -6.145 1 44.31 198 ASP B N 1
ATOM 5677 C CA . ASP B 1 198 ? 31.016 31.094 -6.648 1 44.31 198 ASP B CA 1
ATOM 5678 C C . ASP B 1 198 ? 30.422 32.5 -6.82 1 44.31 198 ASP B C 1
ATOM 5680 O O . ASP B 1 198 ? 29.609 32.719 -7.715 1 44.31 198 ASP B O 1
ATOM 5684 N N . PRO B 1 199 ? 30.562 33.312 -5.836 1 44.5 199 PRO B N 1
ATOM 5685 C CA . PRO B 1 199 ? 30.031 34.688 -5.887 1 44.5 199 PRO B CA 1
ATOM 5686 C C . PRO B 1 199 ? 30.266 35.344 -7.242 1 44.5 199 PRO B C 1
ATOM 5688 O O . PRO B 1 199 ? 29.547 36.281 -7.602 1 44.5 199 PRO B O 1
ATOM 5691 N N . ASP B 1 200 ? 31.312 35 -7.801 1 44.94 200 ASP B N 1
ATOM 5692 C CA . ASP B 1 200 ? 31.688 35.688 -9.031 1 44.94 200 ASP B CA 1
ATOM 5693 C C . ASP B 1 200 ? 30.953 35.094 -10.234 1 44.94 200 ASP B C 1
ATOM 5695 O O . ASP B 1 200 ? 31.094 35.594 -11.359 1 44.94 200 ASP B O 1
ATOM 5699 N N . ALA B 1 201 ? 30.219 34.062 -9.992 1 46.88 201 ALA B N 1
ATOM 5700 C CA . ALA B 1 201 ? 29.516 33.469 -11.133 1 46.88 201 ALA B CA 1
ATOM 5701 C C . ALA B 1 201 ? 28.234 34.25 -11.453 1 46.88 201 ALA B C 1
ATOM 5703 O O . ALA B 1 201 ? 27.578 34.75 -10.547 1 46.88 201 ALA B O 1
ATOM 5704 N N . PRO B 1 202 ? 28.031 34.719 -12.68 1 42.34 202 PRO B N 1
ATOM 5705 C CA . PRO B 1 202 ? 26.781 35.406 -13.016 1 42.34 202 PRO B CA 1
ATOM 5706 C C . PRO B 1 202 ? 25.547 34.688 -12.523 1 42.34 202 PRO B C 1
ATOM 5708 O O . PRO B 1 202 ? 25.547 33.438 -12.453 1 42.34 202 PRO B O 1
ATOM 5711 N N . PRO B 1 203 ? 24.719 35.5 -11.883 1 39.44 203 PRO B N 1
ATOM 5712 C CA . PRO B 1 203 ? 23.469 34.875 -11.453 1 39.44 203 PRO B CA 1
ATOM 5713 C C . PRO B 1 203 ? 22.859 33.969 -12.531 1 39.44 203 PRO B C 1
ATOM 5715 O O . PRO B 1 203 ? 22.75 34.375 -13.695 1 39.44 203 PRO B O 1
ATOM 5718 N N . LYS B 1 204 ? 23.047 32.719 -12.445 1 41.72 204 LYS B N 1
ATOM 5719 C CA . LYS B 1 204 ? 22.344 31.844 -13.375 1 41.72 204 LYS B CA 1
ATOM 5720 C C . LYS B 1 204 ? 20.844 32.125 -13.367 1 41.72 204 LYS B C 1
ATOM 5722 O O . LYS B 1 204 ? 20.297 32.5 -12.344 1 41.72 204 LYS B O 1
ATOM 5727 N N . ASP B 1 205 ? 20.234 32.625 -14.516 1 38.03 205 ASP B N 1
ATOM 5728 C CA . ASP B 1 205 ? 18.781 32.719 -14.641 1 38.03 205 ASP B CA 1
ATOM 5729 C C . ASP B 1 205 ? 18.078 31.594 -13.906 1 38.03 205 ASP B C 1
ATOM 5731 O O . ASP B 1 205 ? 17.828 30.531 -14.484 1 38.03 205 ASP B O 1
ATOM 5735 N N . THR B 1 206 ? 18.281 31.688 -12.656 1 41.94 206 THR B N 1
ATOM 5736 C CA . THR B 1 206 ? 17.891 30.594 -11.781 1 41.94 206 THR B CA 1
ATOM 5737 C C . THR B 1 206 ? 16.359 30.531 -11.656 1 41.94 206 THR B C 1
ATOM 5739 O O . THR B 1 206 ? 15.836 29.734 -10.867 1 41.94 206 THR B O 1
ATOM 5742 N N . VAL B 1 207 ? 15.656 31.625 -12.203 1 38.75 207 VAL B N 1
ATOM 5743 C CA . VAL B 1 207 ? 14.219 31.562 -11.977 1 38.75 207 VAL B CA 1
ATOM 5744 C C . VAL B 1 207 ? 13.617 30.453 -12.836 1 38.75 207 VAL B C 1
ATOM 5746 O O . VAL B 1 207 ? 13.406 30.625 -14.039 1 38.75 207 VAL B O 1
ATOM 5749 N N . THR B 1 208 ? 14.055 29.125 -12.609 1 43.44 208 THR B N 1
ATOM 5750 C CA . THR B 1 208 ? 13.492 27.922 -13.219 1 43.44 208 THR B CA 1
ATOM 5751 C C . THR B 1 208 ? 12.508 27.25 -12.266 1 43.44 208 THR B C 1
ATOM 5753 O O . THR B 1 208 ? 12.688 27.266 -11.047 1 43.44 208 THR B O 1
ATOM 5756 N N . GLY B 1 209 ? 11.055 27.344 -12.422 1 53.41 209 GLY B N 1
ATOM 5757 C CA . GLY B 1 209 ? 9.992 26.703 -11.68 1 53.41 209 GLY B CA 1
ATOM 5758 C C . GLY B 1 209 ? 8.734 27.547 -11.562 1 53.41 209 GLY B C 1
ATOM 5759 O O . GLY B 1 209 ? 8.648 28.625 -12.164 1 53.41 209 GLY B O 1
ATOM 5760 N N . THR B 1 210 ? 7.855 27.031 -10.984 1 70.12 210 THR B N 1
ATOM 5761 C CA . THR B 1 210 ? 6.652 27.797 -10.672 1 70.12 210 THR B CA 1
ATOM 5762 C C . THR B 1 210 ? 6.961 28.906 -9.672 1 70.12 210 THR B C 1
ATOM 5764 O O . THR B 1 210 ? 7.25 28.641 -8.5 1 70.12 210 THR B O 1
ATOM 5767 N N . ALA B 1 211 ? 7.035 30.109 -10.031 1 79.25 211 ALA B N 1
ATOM 5768 C CA . ALA B 1 211 ? 7.574 31.297 -9.359 1 79.25 211 ALA B CA 1
ATOM 5769 C C . ALA B 1 211 ? 7.031 31.406 -7.941 1 79.25 211 ALA B C 1
ATOM 5771 O O . ALA B 1 211 ? 7.758 31.797 -7.023 1 79.25 211 ALA B O 1
ATOM 5772 N N . ILE B 1 212 ? 5.867 30.953 -7.75 1 87.56 212 ILE B N 1
ATOM 5773 C CA . ILE B 1 212 ? 5.207 31.25 -6.48 1 87.56 212 ILE B CA 1
ATOM 5774 C C . ILE B 1 212 ? 5.852 30.422 -5.363 1 87.56 212 ILE B C 1
ATOM 5776 O O . ILE B 1 212 ? 5.664 30.719 -4.18 1 87.56 212 ILE B O 1
ATOM 5780 N N . TYR B 1 213 ? 6.648 29.469 -5.684 1 91.62 213 TYR B N 1
ATOM 5781 C CA . TYR B 1 213 ? 7.27 28.625 -4.672 1 91.62 213 TYR B CA 1
ATOM 5782 C C . TYR B 1 213 ? 8.719 29.016 -4.445 1 91.62 213 TYR B C 1
ATOM 5784 O O . TYR B 1 213 ? 9.391 28.469 -3.568 1 91.62 213 TYR B O 1
ATOM 5792 N N . LEU B 1 214 ? 9.234 30 -5.121 1 91.19 214 LEU B N 1
ATOM 5793 C CA . LEU B 1 214 ? 10.633 30.406 -5.012 1 91.19 214 LEU B CA 1
ATOM 5794 C C . LEU B 1 214 ? 10.867 31.172 -3.719 1 91.19 214 LEU B C 1
ATOM 5796 O O . LEU B 1 214 ? 10.062 32.031 -3.336 1 91.19 214 LEU B O 1
ATOM 5800 N N . ALA B 1 215 ? 11.953 30.891 -3.117 1 95.19 215 ALA B N 1
ATOM 5801 C CA . ALA B 1 215 ? 12.359 31.578 -1.891 1 95.19 215 ALA B CA 1
ATOM 5802 C C . ALA B 1 215 ? 12.812 33 -2.184 1 95.19 215 ALA B C 1
ATOM 5804 O O . ALA B 1 215 ? 13.242 33.312 -3.299 1 95.19 215 ALA B O 1
ATOM 5805 N N . PRO B 1 216 ? 12.719 33.875 -1.174 1 95.44 216 PRO B N 1
ATOM 5806 C CA . PRO B 1 216 ? 13.125 35.25 -1.354 1 95.44 216 PRO B CA 1
ATOM 5807 C C . PRO B 1 216 ? 14.555 35.406 -1.891 1 95.44 216 PRO B C 1
ATOM 5809 O O . PRO B 1 216 ? 14.797 36.188 -2.797 1 95.44 216 PRO B O 1
ATOM 5812 N N . GLU B 1 217 ? 15.516 34.594 -1.375 1 94.38 217 GLU B N 1
ATOM 5813 C CA . GLU B 1 217 ? 16.906 34.719 -1.813 1 94.38 217 GLU B CA 1
ATOM 5814 C C . GLU B 1 217 ? 17.062 34.312 -3.279 1 94.38 217 GLU B C 1
ATOM 5816 O O . GLU B 1 217 ? 17.906 34.844 -3.988 1 94.38 217 GLU B O 1
ATOM 5821 N N . VAL B 1 218 ? 16.266 33.344 -3.738 1 91 218 VAL B N 1
ATOM 5822 C CA . VAL B 1 218 ? 16.328 32.938 -5.129 1 91 218 VAL B CA 1
ATOM 5823 C C . VAL B 1 218 ? 15.727 34 -6.027 1 91 218 VAL B C 1
ATOM 5825 O O . VAL B 1 218 ? 16.25 34.281 -7.105 1 91 218 VAL B O 1
ATOM 5828 N N . LEU B 1 219 ? 14.625 34.625 -5.621 1 88.81 219 LEU B N 1
ATOM 5829 C CA . LEU B 1 219 ? 14.008 35.75 -6.348 1 88.81 219 LEU B CA 1
ATOM 5830 C C . LEU B 1 219 ? 14.977 36.906 -6.477 1 88.81 219 LEU B C 1
ATOM 5832 O O . LEU B 1 219 ? 14.93 37.656 -7.457 1 88.81 219 LEU B O 1
ATOM 5836 N N . GLU B 1 220 ? 15.805 36.969 -5.492 1 90.56 220 GLU B N 1
ATOM 5837 C CA . GLU B 1 220 ? 16.797 38.062 -5.492 1 90.56 220 GLU B CA 1
ATOM 5838 C C . GLU B 1 220 ? 18 37.688 -6.359 1 90.56 220 GLU B C 1
ATOM 5840 O O . GLU B 1 220 ? 18.922 38.5 -6.516 1 90.56 220 GLU B O 1
ATOM 5845 N N . GLY B 1 221 ? 17.984 36.438 -6.836 1 85.5 221 GLY B N 1
ATOM 5846 C CA . GLY B 1 221 ? 19.031 36.062 -7.77 1 85.5 221 GLY B CA 1
ATOM 5847 C C . GLY B 1 221 ? 20.094 35.188 -7.137 1 85.5 221 GLY B C 1
ATOM 5848 O O . GLY B 1 221 ? 21.078 34.812 -7.793 1 85.5 221 GLY B O 1
ATOM 5849 N N . MET B 1 222 ? 19.984 34.875 -5.902 1 87.12 222 MET B N 1
ATOM 5850 C CA . MET B 1 222 ? 20.938 33.969 -5.25 1 87.12 222 MET B CA 1
ATOM 5851 C C . MET B 1 222 ? 20.719 32.531 -5.672 1 87.12 222 MET B C 1
ATOM 5853 O O . MET B 1 222 ? 19.609 32.156 -6.047 1 87.12 222 MET B O 1
ATOM 5857 N N . PRO B 1 223 ? 21.766 31.703 -5.625 1 87.06 223 PRO B N 1
ATOM 5858 C CA . PRO B 1 223 ? 21.578 30.281 -5.953 1 87.06 223 PRO B CA 1
ATOM 5859 C C . PRO B 1 223 ? 20.688 29.562 -4.953 1 87.06 223 PRO B C 1
ATOM 5861 O O . PRO B 1 223 ? 20.719 29.859 -3.758 1 87.06 223 PRO B O 1
ATOM 5864 N N . ALA B 1 224 ? 19.969 28.625 -5.516 1 90.19 224 ALA B N 1
ATOM 5865 C CA . ALA B 1 224 ? 19.125 27.797 -4.664 1 90.19 224 ALA B CA 1
ATOM 5866 C C . ALA B 1 224 ? 19.953 26.938 -3.727 1 90.19 224 ALA B C 1
ATOM 5868 O O . ALA B 1 224 ? 21.094 26.562 -4.051 1 90.19 224 ALA B O 1
ATOM 5869 N N . SER B 1 225 ? 19.484 26.688 -2.533 1 92.69 225 SER B N 1
ATOM 5870 C CA . SER B 1 225 ? 20.109 25.844 -1.519 1 92.69 225 SER B CA 1
ATOM 5871 C C . SER B 1 225 ? 19.094 24.922 -0.853 1 92.69 225 SER B C 1
ATOM 5873 O O . SER B 1 225 ? 17.922 24.891 -1.242 1 92.69 225 SER B O 1
ATOM 5875 N N . GLU B 1 226 ? 19.547 24.156 0.106 1 95.31 226 GLU B N 1
ATOM 5876 C CA . GLU B 1 226 ? 18.656 23.328 0.908 1 95.31 226 GLU B CA 1
ATOM 5877 C C . GLU B 1 226 ? 17.547 24.156 1.557 1 95.31 226 GLU B C 1
ATOM 5879 O O . GLU B 1 226 ? 16.406 23.703 1.647 1 95.31 226 GLU B O 1
ATOM 5884 N N . LYS B 1 227 ? 17.953 25.375 1.85 1 96.44 227 LYS B N 1
ATOM 5885 C CA . LYS B 1 227 ? 17.031 26.25 2.564 1 96.44 227 LYS B CA 1
ATOM 5886 C C . LYS B 1 227 ? 15.93 26.766 1.636 1 96.44 227 LYS B C 1
ATOM 5888 O O . LYS B 1 227 ? 14.812 27.031 2.078 1 96.44 227 LYS B O 1
ATOM 5893 N N . SER B 1 228 ? 16.234 26.922 0.359 1 95.69 228 SER B N 1
ATOM 5894 C CA . SER B 1 228 ? 15.211 27.297 -0.611 1 95.69 228 SER B CA 1
ATOM 5895 C C . SER B 1 228 ? 14.141 26.219 -0.756 1 95.69 228 SER B C 1
ATOM 5897 O O . SER B 1 228 ? 12.969 26.516 -0.966 1 95.69 228 SER B O 1
ATOM 5899 N N . ASP B 1 229 ? 14.625 24.938 -0.646 1 97.19 229 ASP B N 1
ATOM 5900 C CA . ASP B 1 229 ? 13.68 23.828 -0.668 1 97.19 229 ASP B CA 1
ATOM 5901 C C . ASP B 1 229 ? 12.758 23.859 0.549 1 97.19 229 ASP B C 1
ATOM 5903 O O . ASP B 1 229 ? 11.586 23.5 0.453 1 97.19 229 ASP B O 1
ATOM 5907 N N . ILE B 1 230 ? 13.305 24.297 1.654 1 98.25 230 ILE B N 1
ATOM 5908 C CA . ILE B 1 230 ? 12.516 24.422 2.877 1 98.25 230 ILE B CA 1
ATOM 5909 C C . ILE B 1 230 ? 11.414 25.453 2.684 1 98.25 230 ILE B C 1
ATOM 5911 O O . ILE B 1 230 ? 10.266 25.234 3.096 1 98.25 230 ILE B O 1
ATOM 5915 N N . TYR B 1 231 ? 11.758 26.531 2.059 1 97.94 231 TYR B N 1
ATOM 5916 C CA . TYR B 1 231 ? 10.766 27.578 1.773 1 97.94 231 TYR B CA 1
ATOM 5917 C C . TYR B 1 231 ? 9.656 27.031 0.875 1 97.94 231 TYR B C 1
ATOM 5919 O O . TYR B 1 231 ? 8.469 27.219 1.161 1 97.94 231 TYR B O 1
ATOM 5927 N N . ALA B 1 232 ? 10.039 26.391 -0.175 1 97.12 232 ALA B N 1
ATOM 5928 C CA . ALA B 1 232 ? 9.07 25.828 -1.102 1 97.12 232 ALA B CA 1
ATOM 5929 C C . ALA B 1 232 ? 8.156 24.828 -0.391 1 97.12 232 ALA B C 1
ATOM 5931 O O . ALA B 1 232 ? 6.953 24.781 -0.658 1 97.12 232 ALA B O 1
ATOM 5932 N N . TYR B 1 233 ? 8.82 24.047 0.528 1 98.12 233 TYR B N 1
ATOM 5933 C CA . TYR B 1 233 ? 8.078 23.078 1.339 1 98.12 233 TYR B CA 1
ATOM 5934 C C . TYR B 1 233 ? 6.996 23.781 2.156 1 98.12 233 TYR B C 1
ATOM 5936 O O . TYR B 1 233 ? 5.855 23.312 2.221 1 98.12 233 TYR B O 1
ATOM 5944 N N . ALA B 1 234 ? 7.324 24.859 2.701 1 98.31 234 ALA B N 1
ATOM 5945 C CA . ALA B 1 234 ? 6.379 25.609 3.529 1 98.31 234 ALA B CA 1
ATOM 5946 C C . ALA B 1 234 ? 5.227 26.156 2.691 1 98.31 234 ALA B C 1
ATOM 5948 O O . ALA B 1 234 ? 4.07 26.109 3.107 1 98.31 234 ALA B O 1
ATOM 5949 N N . VAL B 1 235 ? 5.52 26.703 1.575 1 96.81 235 VAL B N 1
ATOM 5950 C CA . VAL B 1 235 ? 4.488 27.219 0.688 1 96.81 235 VAL B CA 1
ATOM 5951 C C . VAL B 1 235 ? 3.57 26.094 0.235 1 96.81 235 VAL B C 1
ATOM 5953 O O . VAL B 1 235 ? 2.348 26.234 0.223 1 96.81 235 VAL B O 1
ATOM 5956 N N . LEU B 1 236 ? 4.176 25 -0.094 1 97.31 236 LEU B N 1
ATOM 5957 C CA . LEU B 1 236 ? 3.42 23.812 -0.463 1 97.31 236 LEU B CA 1
ATOM 5958 C C . LEU B 1 236 ? 2.49 23.375 0.667 1 97.31 236 LEU B C 1
ATOM 5960 O O . LEU B 1 236 ? 1.316 23.078 0.431 1 97.31 236 LEU B O 1
ATOM 5964 N N . LEU B 1 237 ? 3.016 23.312 1.883 1 97.19 237 LEU B N 1
ATOM 5965 C CA . LEU B 1 237 ? 2.207 22.906 3.025 1 97.19 237 LEU B CA 1
ATOM 5966 C C . LEU B 1 237 ? 1.06 23.875 3.26 1 97.19 237 LEU B C 1
ATOM 5968 O O . LEU B 1 237 ? -0.035 23.469 3.654 1 97.19 237 LEU B O 1
ATOM 5972 N N . SER B 1 238 ? 1.328 25.156 3.098 1 95.94 238 SER B N 1
ATOM 5973 C CA . SER B 1 238 ? 0.243 26.125 3.238 1 95.94 238 SER B CA 1
ATOM 5974 C C . SER B 1 238 ? -0.902 25.797 2.279 1 95.94 238 SER B C 1
ATOM 5976 O O . SER B 1 238 ? -2.074 25.891 2.652 1 95.94 238 SER B O 1
ATOM 5978 N N . GLU B 1 239 ? -0.563 25.484 1.116 1 94.69 239 GLU B N 1
ATOM 5979 C CA . GLU B 1 239 ? -1.562 25.094 0.121 1 94.69 239 GLU B CA 1
ATOM 5980 C C . GLU B 1 239 ? -2.281 23.812 0.525 1 94.69 239 GLU B C 1
ATOM 5982 O O . GLU B 1 239 ? -3.496 23.703 0.358 1 94.69 239 GLU B O 1
ATOM 5987 N N . LEU B 1 240 ? -1.546 22.859 1.037 1 95.62 240 LEU B N 1
ATOM 5988 C CA . LEU B 1 240 ? -2.104 21.578 1.472 1 95.62 240 LEU B CA 1
ATOM 5989 C C . LEU B 1 240 ? -3.131 21.781 2.58 1 95.62 240 LEU B C 1
ATOM 5991 O O . LEU B 1 240 ? -4.223 21.219 2.535 1 95.62 240 LEU B O 1
ATOM 5995 N N . PHE B 1 241 ? -2.814 22.641 3.512 1 93.81 241 PHE B N 1
ATOM 5996 C CA . PHE B 1 241 ? -3.652 22.781 4.695 1 93.81 241 PHE B CA 1
ATOM 5997 C C . PHE B 1 241 ? -4.793 23.766 4.441 1 93.81 241 PHE B C 1
ATOM 5999 O O . PHE B 1 241 ? -5.883 23.609 5.004 1 93.81 241 PHE B O 1
ATOM 6006 N N . THR B 1 242 ? -4.613 24.734 3.541 1 92.94 242 THR B N 1
ATOM 6007 C CA . THR B 1 242 ? -5.652 25.719 3.281 1 92.94 242 THR B CA 1
ATOM 6008 C C . THR B 1 242 ? -6.488 25.312 2.072 1 92.94 242 THR B C 1
ATOM 6010 O O . THR B 1 242 ? -7.621 25.781 1.91 1 92.94 242 THR B O 1
ATOM 6013 N N . ARG B 1 243 ? -5.852 24.578 1.177 1 92.12 243 ARG B N 1
ATOM 6014 C CA . ARG B 1 243 ? -6.438 24.172 -0.094 1 92.12 243 ARG B CA 1
ATOM 6015 C C . ARG B 1 243 ? -6.73 25.375 -0.982 1 92.12 243 ARG B C 1
ATOM 6017 O O . ARG B 1 243 ? -7.699 25.375 -1.741 1 92.12 243 ARG B O 1
ATOM 6024 N N . VAL B 1 244 ? -5.934 26.438 -0.71 1 89.88 244 VAL B N 1
ATOM 6025 C CA . VAL B 1 244 ? -5.992 27.656 -1.509 1 89.88 244 VAL B CA 1
ATOM 6026 C C . VAL B 1 244 ? -4.645 27.891 -2.188 1 89.88 244 VAL B C 1
ATOM 6028 O O . VAL B 1 244 ? -3.592 27.688 -1.578 1 89.88 244 VAL B O 1
ATOM 6031 N N . LYS B 1 245 ? -4.727 28.281 -3.438 1 88.94 245 LYS B N 1
ATOM 6032 C CA . LYS B 1 245 ? -3.486 28.578 -4.148 1 88.94 245 LYS B CA 1
ATOM 6033 C C . LYS B 1 245 ? -2.779 29.781 -3.535 1 88.94 245 LYS B C 1
ATOM 6035 O O . LYS B 1 245 ? -3.389 30.844 -3.344 1 88.94 245 LYS B O 1
ATOM 6040 N N . PRO B 1 246 ? -1.509 29.594 -3.252 1 90.88 246 PRO B N 1
ATOM 6041 C CA . PRO B 1 246 ? -0.77 30.734 -2.697 1 90.88 246 PRO B CA 1
ATOM 6042 C C . PRO B 1 246 ? -0.631 31.875 -3.689 1 90.88 246 PRO B C 1
ATOM 6044 O O . PRO B 1 246 ? -0.488 31.656 -4.891 1 90.88 246 PRO B O 1
ATOM 6047 N N . PHE B 1 247 ? -0.724 33.156 -3.174 1 89 247 PHE B N 1
ATOM 6048 C CA . PHE B 1 247 ? -0.474 34.375 -3.943 1 89 247 PHE B CA 1
ATOM 6049 C C . PHE B 1 247 ? -1.41 34.438 -5.145 1 89 247 PHE B C 1
ATOM 6051 O O . PHE B 1 247 ? -0.991 34.812 -6.242 1 89 247 PHE B O 1
ATOM 6058 N N . LYS B 1 248 ? -2.557 33.969 -4.988 1 82.5 248 LYS B N 1
ATOM 6059 C CA . LYS B 1 248 ? -3.537 33.906 -6.07 1 82.5 248 LYS B CA 1
ATOM 6060 C C . LYS B 1 248 ? -3.729 35.281 -6.723 1 82.5 248 LYS B C 1
ATOM 6062 O O . LYS B 1 248 ? -4.035 35.375 -7.914 1 82.5 248 LYS B O 1
ATOM 6067 N N . GLU B 1 249 ? -3.475 36.281 -6.004 1 81.44 249 GLU B N 1
ATOM 6068 C CA . GLU B 1 249 ? -3.723 37.656 -6.473 1 81.44 249 GLU B CA 1
ATOM 6069 C C . GLU B 1 249 ? -2.533 38.188 -7.266 1 81.44 249 GLU B C 1
ATOM 6071 O O . GLU B 1 249 ? -2.621 39.25 -7.883 1 81.44 249 GLU B O 1
ATOM 6076 N N . ILE B 1 250 ? -1.475 37.5 -7.211 1 82.12 250 ILE B N 1
ATOM 6077 C CA . ILE B 1 250 ? -0.257 37.969 -7.863 1 82.12 250 ILE B CA 1
ATOM 6078 C C . ILE B 1 250 ? -0.137 37.344 -9.242 1 82.12 250 ILE B C 1
ATOM 6080 O O . ILE B 1 250 ? -0.105 36.094 -9.375 1 82.12 250 ILE B O 1
ATOM 6084 N N . ASP B 1 251 ? -0.029 38.125 -10.266 1 74.56 251 ASP B N 1
ATOM 6085 C CA . ASP B 1 251 ? -0.109 37.625 -11.625 1 74.56 251 ASP B CA 1
ATOM 6086 C C . ASP B 1 251 ? 1.192 37.844 -12.391 1 74.56 251 ASP B C 1
ATOM 6088 O O . ASP B 1 251 ? 1.259 37.656 -13.602 1 74.56 251 ASP B O 1
ATOM 6092 N N . SER B 1 252 ? 2.193 38.438 -11.734 1 78.75 252 SER B N 1
ATOM 6093 C CA . SER B 1 252 ? 3.477 38.656 -12.398 1 78.75 252 SER B CA 1
ATOM 6094 C C . SER B 1 252 ? 4.641 38.406 -11.453 1 78.75 252 SER B C 1
ATOM 6096 O O . SER B 1 252 ? 4.504 38.531 -10.234 1 78.75 252 SER B O 1
ATOM 6098 N N . ILE B 1 253 ? 5.734 38.062 -12.031 1 82.38 253 ILE B N 1
ATOM 6099 C CA . ILE B 1 253 ? 6.934 37.75 -11.258 1 82.38 253 ILE B CA 1
ATOM 6100 C C . ILE B 1 253 ? 7.418 39.031 -10.539 1 82.38 253 ILE B C 1
ATOM 6102 O O . ILE B 1 253 ? 7.922 38.938 -9.414 1 82.38 253 ILE B O 1
ATOM 6106 N N . LYS B 1 254 ? 7.332 40.125 -11.219 1 82.75 254 LYS B N 1
ATOM 6107 C CA . LYS B 1 254 ? 7.734 41.406 -10.617 1 82.75 254 LYS B CA 1
ATOM 6108 C C . LYS B 1 254 ? 6.918 41.688 -9.359 1 82.75 254 LYS B C 1
ATOM 6110 O O . LYS B 1 254 ? 7.469 42.094 -8.336 1 82.75 254 LYS B O 1
ATOM 6115 N N . LYS B 1 255 ? 5.637 41.469 -9.469 1 86.88 255 LYS B N 1
ATOM 6116 C CA . LYS B 1 255 ? 4.758 41.688 -8.32 1 86.88 255 LYS B CA 1
ATOM 6117 C C . LYS B 1 255 ? 5.066 40.688 -7.207 1 86.88 255 LYS B C 1
ATOM 6119 O O . LYS B 1 255 ? 4.996 41.031 -6.027 1 86.88 255 LYS B O 1
ATOM 6124 N N . LEU B 1 256 ? 5.43 39.531 -7.637 1 88.75 256 LEU B N 1
ATOM 6125 C CA . LEU B 1 256 ? 5.793 38.5 -6.656 1 88.75 256 LEU B CA 1
ATOM 6126 C C . LEU B 1 256 ? 7.062 38.906 -5.914 1 88.75 256 LEU B C 1
ATOM 6128 O O . LEU B 1 256 ? 7.145 38.75 -4.691 1 88.75 256 LEU B O 1
ATOM 6132 N N . HIS B 1 257 ? 8.039 39.375 -6.656 1 89.94 257 HIS B N 1
ATOM 6133 C CA . HIS B 1 257 ? 9.281 39.844 -6.062 1 89.94 257 HIS B CA 1
ATOM 6134 C C . HIS B 1 257 ? 9.023 40.938 -5.023 1 89.94 257 HIS B C 1
ATOM 6136 O O . HIS B 1 257 ? 9.547 40.875 -3.908 1 89.94 257 HIS B O 1
ATOM 6142 N N . HIS B 1 258 ? 8.234 41.875 -5.41 1 91.69 258 HIS B N 1
ATOM 6143 C CA . HIS B 1 258 ? 7.922 42.969 -4.504 1 91.69 258 HIS B CA 1
ATOM 6144 C C . HIS B 1 258 ? 7.191 42.469 -3.262 1 91.69 258 HIS B C 1
ATOM 6146 O O . HIS B 1 258 ? 7.508 42.875 -2.145 1 91.69 258 HIS B O 1
ATOM 6152 N N . ALA B 1 259 ? 6.309 41.594 -3.494 1 91.56 259 ALA B N 1
ATOM 6153 C CA . ALA B 1 259 ? 5.492 41.094 -2.391 1 91.56 259 ALA B CA 1
ATOM 6154 C C . ALA B 1 259 ? 6.32 40.25 -1.434 1 91.56 259 ALA B C 1
ATOM 6156 O O . ALA B 1 259 ? 6.285 40.438 -0.219 1 91.56 259 ALA B O 1
ATOM 6157 N N . VAL B 1 260 ? 7.117 39.344 -1.937 1 94.06 260 VAL B N 1
ATOM 6158 C CA . VAL B 1 260 ? 7.793 38.344 -1.141 1 94.06 260 VAL B CA 1
ATOM 6159 C C . VAL B 1 260 ? 9.109 38.875 -0.594 1 94.06 260 VAL B C 1
ATOM 6161 O O . VAL B 1 260 ? 9.469 38.625 0.556 1 94.06 260 VAL B O 1
ATOM 6164 N N . VAL B 1 261 ? 9.883 39.625 -1.371 1 93.56 261 VAL B N 1
ATOM 6165 C CA . VAL B 1 261 ? 11.203 40.094 -0.981 1 93.56 261 VAL B CA 1
ATOM 6166 C C . VAL B 1 261 ? 11.078 41.406 -0.213 1 93.56 261 VAL B C 1
ATOM 6168 O O . VAL B 1 261 ? 11.453 41.5 0.959 1 93.56 261 VAL B O 1
ATOM 6171 N N . ASP B 1 262 ? 10.414 42.375 -0.81 1 93.69 262 ASP B N 1
ATOM 6172 C CA . ASP B 1 262 ? 10.312 43.688 -0.199 1 93.69 262 ASP B CA 1
ATOM 6173 C C . ASP B 1 262 ? 9.258 43.688 0.904 1 93.69 262 ASP B C 1
ATOM 6175 O O . ASP B 1 262 ? 9.5 44.219 1.995 1 93.69 262 ASP B O 1
ATOM 6179 N N . GLY B 1 263 ? 8.141 43.094 0.581 1 93.94 263 GLY B N 1
ATOM 6180 C CA . GLY B 1 263 ? 7.016 43.156 1.502 1 93.94 263 GLY B CA 1
ATOM 6181 C C . GLY B 1 263 ? 7.051 42.031 2.537 1 93.94 263 GLY B C 1
ATOM 6182 O O . GLY B 1 263 ? 6.305 42.062 3.518 1 93.94 263 GLY B O 1
ATOM 6183 N N . LYS B 1 264 ? 7.902 41.062 2.311 1 95.56 264 LYS B N 1
ATOM 6184 C CA . LYS B 1 264 ? 8 39.875 3.166 1 95.56 264 LYS B CA 1
ATOM 6185 C C . LYS B 1 264 ? 6.645 39.188 3.33 1 95.56 264 LYS B C 1
ATOM 6187 O O . LYS B 1 264 ? 6.32 38.688 4.41 1 95.56 264 LYS B O 1
ATOM 6192 N N . GLN B 1 265 ? 5.891 39.312 2.266 1 94.12 265 GLN B N 1
ATOM 6193 C CA . GLN B 1 265 ? 4.566 38.688 2.26 1 94.12 265 GLN B CA 1
ATOM 6194 C C . GLN B 1 265 ? 4.664 37.156 2.188 1 94.12 265 GLN B C 1
ATOM 6196 O O . GLN B 1 265 ? 5.535 36.625 1.501 1 94.12 265 GLN B O 1
ATOM 6201 N N . ARG B 1 266 ? 3.801 36.531 2.932 1 95.44 266 ARG B N 1
ATOM 6202 C CA . ARG B 1 266 ? 3.646 35.094 2.9 1 95.44 266 ARG B CA 1
ATOM 6203 C C . ARG B 1 266 ? 2.182 34.719 2.742 1 95.44 266 ARG B C 1
ATOM 6205 O O . ARG B 1 266 ? 1.286 35.531 2.988 1 95.44 266 ARG B O 1
ATOM 6212 N N . PRO B 1 267 ? 1.956 33.406 2.246 1 92.12 267 PRO B N 1
ATOM 6213 C CA . PRO B 1 267 ? 0.561 32.969 2.131 1 92.12 267 PRO B CA 1
ATOM 6214 C C . PRO B 1 267 ? -0.206 33.094 3.445 1 92.12 267 PRO B C 1
ATOM 6216 O O . PRO B 1 267 ? 0.345 32.844 4.516 1 92.12 267 PRO B O 1
ATOM 6219 N N . ALA B 1 268 ? -1.473 33.5 3.359 1 88.06 268 ALA B N 1
ATOM 6220 C CA . ALA B 1 268 ? -2.318 33.656 4.539 1 88.06 268 ALA B CA 1
ATOM 6221 C C . ALA B 1 268 ? -2.668 32.281 5.141 1 88.06 268 ALA B C 1
ATOM 6223 O O . ALA B 1 268 ? -2.959 31.328 4.414 1 88.06 268 ALA B O 1
ATOM 6224 N N . LEU B 1 269 ? -2.408 32.219 6.426 1 87.38 269 LEU B N 1
ATOM 6225 C CA . LEU B 1 269 ? -2.805 31.031 7.145 1 87.38 269 LEU B CA 1
ATOM 6226 C C . LEU B 1 269 ? -4.191 31.188 7.758 1 87.38 269 LEU B C 1
ATOM 6228 O O . LEU B 1 269 ? -4.395 32.062 8.625 1 87.38 269 LEU B O 1
ATOM 6232 N N . ILE B 1 270 ? -5.176 30.781 7.09 1 77 270 ILE B N 1
ATOM 6233 C CA . ILE B 1 270 ? -6.566 30.922 7.508 1 77 270 ILE B CA 1
ATOM 6234 C C . ILE B 1 270 ? -6.809 30.078 8.758 1 77 270 ILE B C 1
ATOM 6236 O O . ILE B 1 270 ? -5.973 29.25 9.133 1 77 270 ILE B O 1
ATOM 6240 N N . ASP B 1 271 ? -7.891 30.281 9.375 1 74.38 271 ASP B N 1
ATOM 6241 C CA . ASP B 1 271 ? -8.281 29.672 10.648 1 74.38 271 ASP B CA 1
ATOM 6242 C C . ASP B 1 271 ? -8.297 28.156 10.555 1 74.38 271 ASP B C 1
ATOM 6244 O O . ASP B 1 271 ? -8.203 27.469 11.57 1 74.38 271 ASP B O 1
ATOM 6248 N N . ALA B 1 272 ? -8.18 27.703 9.383 1 75.88 272 ALA B N 1
ATOM 6249 C CA . ALA B 1 272 ? -8.289 26.266 9.242 1 75.88 272 ALA B CA 1
ATOM 6250 C C . ALA B 1 272 ? -6.949 25.578 9.516 1 75.88 272 ALA B C 1
ATOM 6252 O O . ALA B 1 272 ? -6.898 24.375 9.75 1 75.88 272 ALA B O 1
ATOM 6253 N N . VAL B 1 273 ? -5.867 26.344 9.641 1 88.12 273 VAL B N 1
ATOM 6254 C CA . VAL B 1 273 ? -4.547 25.781 9.883 1 88.12 273 VAL B CA 1
ATOM 6255 C C . VAL B 1 273 ? -4.281 25.719 11.383 1 88.12 273 VAL B C 1
ATOM 6257 O O . VAL B 1 273 ? -4.258 26.766 12.055 1 88.12 273 VAL B O 1
ATOM 6260 N N . PRO B 1 274 ? -4.109 24.578 11.898 1 86.12 274 PRO B N 1
ATOM 6261 C CA . PRO B 1 274 ? -3.764 24.484 13.32 1 86.12 274 PRO B CA 1
ATOM 6262 C C . PRO B 1 274 ? -2.537 25.312 13.68 1 86.12 274 PRO B C 1
ATOM 6264 O O . PRO B 1 274 ? -1.581 25.391 12.906 1 86.12 274 PRO B O 1
ATOM 6267 N N . GLU B 1 275 ? -2.596 25.828 14.797 1 87.25 275 GLU B N 1
ATOM 6268 C CA . GLU B 1 275 ? -1.557 26.766 15.211 1 87.25 275 GLU B CA 1
ATOM 6269 C C . GLU B 1 275 ? -0.179 26.125 15.188 1 87.25 275 GLU B C 1
ATOM 6271 O O . GLU B 1 275 ? 0.808 26.75 14.805 1 87.25 275 GLU B O 1
ATOM 6276 N N . ALA B 1 276 ? -0.139 24.906 15.617 1 86.94 276 ALA B N 1
ATOM 6277 C CA . ALA B 1 276 ? 1.145 24.203 15.625 1 86.94 276 ALA B CA 1
ATOM 6278 C C . ALA B 1 276 ? 1.719 24.094 14.219 1 86.94 276 ALA B C 1
ATOM 6280 O O . ALA B 1 276 ? 2.934 24.188 14.031 1 86.94 276 ALA B O 1
ATOM 6281 N N . VAL B 1 277 ? 0.902 23.906 13.258 1 93.44 277 VAL B N 1
ATOM 6282 C CA . VAL B 1 277 ? 1.318 23.844 11.859 1 93.44 277 VAL B CA 1
ATOM 6283 C C . VAL B 1 277 ? 1.713 25.234 11.375 1 93.44 277 VAL B C 1
ATOM 6285 O O . VAL B 1 277 ? 2.723 25.406 10.68 1 93.44 277 VAL B O 1
ATOM 6288 N N . ALA B 1 278 ? 0.928 26.203 11.797 1 94.44 278 ALA B N 1
ATOM 6289 C CA . ALA B 1 278 ? 1.211 27.578 11.414 1 94.44 278 ALA B CA 1
ATOM 6290 C C . ALA B 1 278 ? 2.586 28.016 11.906 1 94.44 278 ALA B C 1
ATOM 6292 O O . ALA B 1 278 ? 3.33 28.688 11.188 1 94.44 278 ALA B O 1
ATOM 6293 N N . GLU B 1 279 ? 2.861 27.641 13.094 1 93.88 279 GLU B N 1
ATOM 6294 C CA . GLU B 1 279 ? 4.16 27.984 13.664 1 93.88 279 GLU B CA 1
ATOM 6295 C C . GLU B 1 279 ? 5.297 27.344 12.867 1 93.88 279 GLU B C 1
ATOM 6297 O O . GLU B 1 279 ? 6.32 27.984 12.609 1 93.88 279 GLU B O 1
ATOM 6302 N N . LEU B 1 280 ? 5.105 26.109 12.547 1 95.38 280 LEU B N 1
ATOM 6303 C CA . LEU B 1 280 ? 6.098 25.406 11.734 1 95.38 280 LEU B CA 1
ATOM 6304 C C . LEU B 1 280 ? 6.289 26.109 10.391 1 95.38 280 LEU B C 1
ATOM 6306 O O . LEU B 1 280 ? 7.422 26.281 9.93 1 95.38 280 LEU B O 1
ATOM 6310 N N . LEU B 1 281 ? 5.223 26.547 9.742 1 97.12 281 LEU B N 1
ATOM 6311 C CA . LEU B 1 281 ? 5.289 27.219 8.453 1 97.12 281 LEU B CA 1
ATOM 6312 C C . LEU B 1 281 ? 6.039 28.547 8.57 1 97.12 281 LEU B C 1
ATOM 6314 O O . LEU B 1 281 ? 6.871 28.875 7.723 1 97.12 281 LEU B O 1
ATOM 6318 N N . ARG B 1 282 ? 5.797 29.25 9.594 1 96.56 282 ARG B N 1
ATOM 6319 C CA . ARG B 1 282 ? 6.449 30.547 9.805 1 96.56 282 ARG B CA 1
ATOM 6320 C C . ARG B 1 282 ? 7.957 30.375 9.953 1 96.56 282 ARG B C 1
ATOM 6322 O O . ARG B 1 282 ? 8.727 31.188 9.445 1 96.56 282 ARG B O 1
ATOM 6329 N N . GLU B 1 283 ? 8.305 29.328 10.578 1 97.12 283 GLU B N 1
ATOM 6330 C CA . GLU B 1 283 ? 9.727 29.047 10.711 1 97.12 283 GLU B CA 1
ATOM 6331 C C . GLU B 1 283 ? 10.344 28.641 9.375 1 97.12 283 GLU B C 1
ATOM 6333 O O . GLU B 1 283 ? 11.445 29.094 9.031 1 97.12 283 GLU B O 1
ATOM 6338 N N . CYS B 1 284 ? 9.641 27.891 8.641 1 98.25 284 CYS B N 1
ATOM 6339 C CA . CYS B 1 284 ? 10.164 27.312 7.41 1 98.25 284 CYS B CA 1
ATOM 6340 C C . CYS B 1 284 ? 10.227 28.344 6.301 1 98.25 284 CYS B C 1
ATOM 6342 O O . CYS B 1 284 ? 11.07 28.266 5.406 1 98.25 284 CYS B O 1
ATOM 6344 N N . TRP B 1 285 ? 9.297 29.344 6.312 1 97.69 285 TRP B N 1
ATOM 6345 C CA . TRP B 1 285 ? 9.32 30.312 5.215 1 97.69 285 TRP B CA 1
ATOM 6346 C C . TRP B 1 285 ? 9.883 31.641 5.68 1 97.69 285 TRP B C 1
ATOM 6348 O O . TRP B 1 285 ? 9.609 32.688 5.066 1 97.69 285 TRP B O 1
ATOM 6358 N N . HIS B 1 286 ? 10.633 31.625 6.801 1 97.56 286 HIS B N 1
ATOM 6359 C CA . HIS B 1 286 ? 11.289 32.844 7.277 1 97.56 286 HIS B CA 1
ATOM 6360 C C . HIS B 1 286 ? 12.023 33.562 6.141 1 97.56 286 HIS B C 1
ATOM 6362 O O . HIS B 1 286 ? 12.562 32.906 5.246 1 97.56 286 HIS B O 1
ATOM 6368 N N . HIS B 1 287 ? 12.094 34.844 6.238 1 97 287 HIS B N 1
ATOM 6369 C CA . HIS B 1 287 ? 12.711 35.625 5.18 1 97 287 HIS B CA 1
ATOM 6370 C C . HIS B 1 287 ? 14.203 35.344 5.066 1 97 287 HIS B C 1
ATOM 6372 O O . HIS B 1 287 ? 14.734 35.219 3.963 1 97 287 HIS B O 1
ATOM 6378 N N . ASP B 1 288 ? 14.836 35.25 6.215 1 95.88 288 ASP B N 1
ATOM 6379 C CA . ASP B 1 288 ? 16.25 34.906 6.266 1 95.88 288 ASP B CA 1
ATOM 6380 C C . ASP B 1 288 ? 16.469 33.406 6.102 1 95.88 288 ASP B C 1
ATOM 6382 O O . ASP B 1 288 ? 16.016 32.625 6.934 1 95.88 288 ASP B O 1
ATOM 6386 N N . ARG B 1 289 ? 17.125 33.062 5.117 1 95 289 ARG B N 1
ATOM 6387 C CA . ARG B 1 289 ? 17.312 31.641 4.805 1 95 289 ARG B CA 1
ATOM 6388 C C . ARG B 1 289 ? 18 30.906 5.953 1 95 289 ARG B C 1
ATOM 6390 O O . ARG B 1 289 ? 17.719 29.75 6.215 1 95 289 ARG B O 1
ATOM 6397 N N . ASP B 1 290 ? 18.906 31.547 6.68 1 94.75 290 ASP B N 1
ATOM 6398 C CA . ASP B 1 290 ? 19.672 30.906 7.734 1 94.75 290 ASP B CA 1
ATOM 6399 C C . ASP B 1 290 ? 18.828 30.672 8.977 1 94.75 290 ASP B C 1
ATOM 6401 O O . ASP B 1 290 ? 19.203 29.891 9.859 1 94.75 290 ASP B O 1
ATOM 6405 N N . ALA B 1 291 ? 17.734 31.312 9.008 1 96.88 291 ALA B N 1
ATOM 6406 C CA . ALA B 1 291 ? 16.828 31.156 10.148 1 96.88 291 ALA B CA 1
ATOM 6407 C C . ALA B 1 291 ? 15.891 29.969 9.922 1 96.88 291 ALA B C 1
ATOM 6409 O O . ALA B 1 291 ? 15.211 29.531 10.859 1 96.88 291 ALA B O 1
ATOM 6410 N N . ARG B 1 292 ? 15.898 29.453 8.766 1 97.75 292 ARG B N 1
ATOM 6411 C CA . ARG B 1 292 ? 15.016 28.328 8.461 1 97.75 292 ARG B CA 1
ATOM 6412 C C . ARG B 1 292 ? 15.602 27.016 8.961 1 97.75 292 ARG B C 1
ATOM 6414 O O . ARG B 1 292 ? 16.812 26.812 8.938 1 97.75 292 ARG B O 1
ATOM 6421 N N . PRO B 1 293 ? 14.797 26.094 9.383 1 97.25 293 PRO B N 1
ATOM 6422 C CA . PRO B 1 293 ? 15.281 24.766 9.805 1 97.25 293 PRO B CA 1
ATOM 6423 C C . PRO B 1 293 ? 15.711 23.906 8.625 1 97.25 293 PRO B C 1
ATOM 6425 O O . PRO B 1 293 ? 15.523 24.281 7.465 1 97.25 293 PRO B O 1
ATOM 6428 N N . CYS B 1 294 ? 16.438 22.859 8.922 1 95.69 294 CYS B N 1
ATOM 6429 C CA . CYS B 1 294 ? 16.656 21.812 7.941 1 95.69 294 CYS B CA 1
ATOM 6430 C C . CYS B 1 294 ? 15.562 20.75 8.023 1 95.69 294 CYS B C 1
ATOM 6432 O O . CYS B 1 294 ? 14.727 20.781 8.93 1 95.69 294 CYS B O 1
ATOM 6434 N N . PHE B 1 295 ? 15.5 19.844 7.082 1 95.88 295 PHE B N 1
ATOM 6435 C CA . PHE B 1 295 ? 14.414 18.859 7.047 1 95.88 295 PHE B CA 1
ATOM 6436 C C . PHE B 1 295 ? 14.508 17.906 8.227 1 95.88 295 PHE B C 1
ATOM 6438 O O . PHE B 1 295 ? 13.492 17.406 8.703 1 95.88 295 PHE B O 1
ATOM 6445 N N . ALA B 1 296 ? 15.695 17.609 8.758 1 91.62 296 ALA B N 1
ATOM 6446 C CA . ALA B 1 296 ? 15.812 16.797 9.961 1 91.62 296 ALA B CA 1
ATOM 6447 C C . ALA B 1 296 ? 15.055 17.422 11.125 1 91.62 296 ALA B C 1
ATOM 6449 O O . ALA B 1 296 ? 14.344 16.734 11.859 1 91.62 296 ALA B O 1
ATOM 6450 N N . GLU B 1 297 ? 15.219 18.703 11.266 1 93.19 297 GLU B N 1
ATOM 6451 C CA . GLU B 1 297 ? 14.516 19.438 12.312 1 93.19 297 GLU B CA 1
ATOM 6452 C C . GLU B 1 297 ? 13.008 19.469 12.047 1 93.19 297 GLU B C 1
ATOM 6454 O O . GLU B 1 297 ? 12.211 19.375 12.977 1 93.19 297 GLU B O 1
ATOM 6459 N N . VAL B 1 298 ? 12.641 19.641 10.805 1 96 298 VAL B N 1
ATOM 6460 C CA . VAL B 1 298 ? 11.234 19.672 10.422 1 96 298 VAL B CA 1
ATOM 6461 C C . VAL B 1 298 ? 10.57 18.344 10.805 1 96 298 VAL B C 1
ATOM 6463 O O . VAL B 1 298 ? 9.461 18.328 11.336 1 96 298 VAL B O 1
ATOM 6466 N N . LEU B 1 299 ? 11.266 17.25 10.531 1 91.31 299 LEU B N 1
ATOM 6467 C CA . LEU B 1 299 ? 10.734 15.93 10.844 1 91.31 299 LEU B CA 1
ATOM 6468 C C . LEU B 1 299 ? 10.508 15.773 12.344 1 91.31 299 LEU B C 1
ATOM 6470 O O . LEU B 1 299 ? 9.477 15.242 12.766 1 91.31 299 LEU B O 1
ATOM 6474 N N . MET B 1 300 ? 11.375 16.297 13.141 1 85.38 300 MET B N 1
ATOM 6475 C CA . MET B 1 300 ? 11.227 16.266 14.594 1 85.38 300 MET B CA 1
ATOM 6476 C C . MET B 1 300 ? 10.031 17.094 15.039 1 85.38 300 MET B C 1
ATOM 6478 O O . MET B 1 300 ? 9.258 16.656 15.898 1 85.38 300 MET B O 1
ATOM 6482 N N . ARG B 1 301 ? 9.898 18.219 14.414 1 89.25 301 ARG B N 1
ATOM 6483 C CA . ARG B 1 301 ? 8.789 19.109 14.75 1 89.25 301 ARG B CA 1
ATOM 6484 C C . ARG B 1 301 ? 7.453 18.484 14.344 1 89.25 301 ARG B C 1
ATOM 6486 O O . ARG B 1 301 ? 6.461 18.625 15.055 1 89.25 301 ARG B O 1
ATOM 6493 N N . LEU B 1 302 ? 7.426 17.875 13.211 1 90.12 302 LEU B N 1
ATOM 6494 C CA . LEU B 1 302 ? 6.191 17.266 12.719 1 90.12 302 LEU B CA 1
ATOM 6495 C C . LEU B 1 302 ? 5.719 16.172 13.664 1 90.12 302 LEU B C 1
ATOM 6497 O O . LEU B 1 302 ? 4.516 16 13.883 1 90.12 302 LEU B O 1
ATOM 6501 N N . ASP B 1 303 ? 6.645 15.469 14.18 1 81.25 303 ASP B N 1
ATOM 6502 C CA . ASP B 1 303 ? 6.293 14.422 15.141 1 81.25 303 ASP B CA 1
ATOM 6503 C C . ASP B 1 303 ? 5.609 15.008 16.375 1 81.25 303 ASP B C 1
ATOM 6505 O O . ASP B 1 303 ? 4.676 14.414 16.906 1 81.25 303 ASP B O 1
ATOM 6509 N N . GLY B 1 304 ? 6.035 16.188 16.75 1 80.88 304 GLY B N 1
ATOM 6510 C CA . GLY B 1 304 ? 5.414 16.891 17.875 1 80.88 304 GLY B CA 1
ATOM 6511 C C . GLY B 1 304 ? 4.059 17.484 17.531 1 80.88 304 GLY B C 1
ATOM 6512 O O . GLY B 1 304 ? 3.129 17.422 18.328 1 80.88 304 GLY B O 1
ATOM 6513 N N . VAL B 1 305 ? 3.908 17.969 16.375 1 85.81 305 VAL B N 1
ATOM 6514 C CA . VAL B 1 305 ? 2.689 18.625 15.922 1 85.81 305 VAL B CA 1
ATOM 6515 C C . VAL B 1 305 ? 1.539 17.625 15.891 1 85.81 305 VAL B C 1
ATOM 6517 O O . VAL B 1 305 ? 0.418 17.938 16.297 1 85.81 305 VAL B O 1
ATOM 6520 N N . VAL B 1 306 ? 1.844 16.5 15.438 1 81.56 306 VAL B N 1
ATOM 6521 C CA . VAL B 1 306 ? 0.792 15.492 15.328 1 81.56 306 VAL B CA 1
ATOM 6522 C C . VAL B 1 306 ? 0.248 15.156 16.719 1 81.56 306 VAL B C 1
ATOM 6524 O O . VAL B 1 306 ? -0.962 15 16.891 1 81.56 306 VAL B O 1
ATOM 6527 N N . VAL B 1 307 ? 1.084 15.125 17.656 1 81.88 307 VAL B N 1
ATOM 6528 C CA . VAL B 1 307 ? 0.683 14.82 19.031 1 81.88 307 VAL B CA 1
ATOM 6529 C C . VAL B 1 307 ? -0.134 15.977 19.594 1 81.88 307 VAL B C 1
ATOM 6531 O O . VAL B 1 307 ? -1.193 15.766 20.188 1 81.88 307 VAL B O 1
ATOM 6534 N N . ASP B 1 308 ? 0.307 17.094 19.328 1 80.81 308 ASP B N 1
ATOM 6535 C CA . ASP B 1 308 ? -0.344 18.281 19.875 1 80.81 308 ASP B CA 1
ATOM 6536 C C . ASP B 1 308 ? -1.727 18.484 19.266 1 80.81 308 ASP B C 1
ATOM 6538 O O . ASP B 1 308 ? -2.658 18.922 19.938 1 80.81 308 ASP B O 1
ATOM 6542 N N . LEU B 1 309 ? -1.836 18.172 18.078 1 79.88 309 LEU B N 1
ATOM 6543 C CA . LEU B 1 309 ? -3.1 18.375 17.375 1 79.88 309 LEU B CA 1
ATOM 6544 C C . LEU B 1 309 ? -4.105 17.281 17.75 1 79.88 309 LEU B C 1
ATOM 6546 O O . LEU B 1 309 ? -5.312 17.531 17.75 1 79.88 309 LEU B O 1
ATOM 6550 N N . SER B 1 310 ? -3.547 16.172 18 1 77.88 310 SER B N 1
ATOM 6551 C CA . SER B 1 310 ? -4.434 15.039 18.234 1 77.88 310 SER B CA 1
ATOM 6552 C C . SER B 1 310 ? -4.879 14.969 19.688 1 77.88 310 SER B C 1
ATOM 6554 O O . SER B 1 310 ? -5.949 14.445 20 1 77.88 310 SER B O 1
ATOM 6556 N N . LEU B 1 311 ? -4.031 15.523 20.562 1 83.19 311 LEU B N 1
ATOM 6557 C CA . LEU B 1 311 ? -4.301 15.383 21.984 1 83.19 311 LEU B CA 1
ATOM 6558 C C . LEU B 1 311 ? -4.555 16.75 22.625 1 83.19 311 LEU B C 1
ATOM 6560 O O . LEU B 1 311 ? -3.637 17.562 22.734 1 83.19 311 LEU B O 1
ATOM 6564 N N . SER B 1 312 ? -5.785 16.953 23.094 1 77.88 312 SER B N 1
ATOM 6565 C CA . SER B 1 312 ? -6.184 18.25 23.641 1 77.88 312 SER B CA 1
ATOM 6566 C C . SER B 1 312 ? -5.684 18.438 25.062 1 77.88 312 SER B C 1
ATOM 6568 O O . SER B 1 312 ? -5.375 19.547 25.5 1 77.88 312 SER B O 1
ATOM 6570 N N . HIS B 1 313 ? -5.562 17.375 25.781 1 84.44 313 HIS B N 1
ATOM 6571 C CA . HIS B 1 313 ? -5.207 17.453 27.188 1 84.44 313 HIS B CA 1
ATOM 6572 C C . HIS B 1 313 ? -3.709 17.266 27.391 1 84.44 313 HIS B C 1
ATOM 6574 O O . HIS B 1 313 ? -3.104 16.375 26.781 1 84.44 313 HIS B O 1
ATOM 6580 N N . SER B 1 314 ? -3.191 18.031 28.219 1 87.06 314 SER B N 1
ATOM 6581 C CA . SER B 1 314 ? -1.758 18 28.484 1 87.06 314 SER B CA 1
ATOM 6582 C C . SER B 1 314 ? -1.334 16.641 29.047 1 87.06 314 SER B C 1
ATOM 6584 O O . SER B 1 314 ? -0.256 16.141 28.734 1 87.06 314 SER B O 1
ATOM 6586 N N . SER B 1 315 ? -2.174 16.156 29.891 1 88.38 315 SER B N 1
ATOM 6587 C CA . SER B 1 315 ? -1.854 14.867 30.484 1 88.38 315 SER B CA 1
ATOM 6588 C C . SER B 1 315 ? -1.772 13.773 29.438 1 88.38 315 SER B C 1
ATOM 6590 O O . SER B 1 315 ? -0.903 12.898 29.5 1 88.38 315 SER B O 1
ATOM 6592 N N . ALA B 1 316 ? -2.648 13.898 28.531 1 89.38 316 ALA B N 1
ATOM 6593 C CA . ALA B 1 316 ? -2.637 12.922 27.438 1 89.38 316 ALA B CA 1
ATOM 6594 C C . ALA B 1 316 ? -1.392 13.078 26.578 1 89.38 316 ALA B C 1
ATOM 6596 O O . ALA B 1 316 ? -0.802 12.094 26.141 1 89.38 316 ALA B O 1
ATOM 6597 N N . ARG B 1 317 ? -1.002 14.281 26.391 1 87.75 317 ARG B N 1
ATOM 6598 C CA . ARG B 1 317 ? 0.194 14.57 25.594 1 87.75 317 ARG B CA 1
ATOM 6599 C C . ARG B 1 317 ? 1.441 14.008 26.281 1 87.75 317 ARG B C 1
ATOM 6601 O O . ARG B 1 317 ? 2.273 13.375 25.625 1 87.75 317 ARG B O 1
ATOM 6608 N N . THR B 1 318 ? 1.514 14.281 27.5 1 87.69 318 THR B N 1
ATOM 6609 C CA . THR B 1 318 ? 2.65 13.797 28.281 1 87.69 318 THR B CA 1
ATOM 6610 C C . THR B 1 318 ? 2.707 12.273 28.25 1 87.69 318 THR B C 1
ATOM 6612 O O . THR B 1 318 ? 3.777 11.688 28.062 1 87.69 318 THR B O 1
ATOM 6615 N N . PHE B 1 319 ? 1.592 11.672 28.391 1 89.88 319 PHE B N 1
ATOM 6616 C CA . PHE B 1 319 ? 1.512 10.219 28.391 1 89.88 319 PHE B CA 1
ATOM 6617 C C . PHE B 1 319 ? 1.976 9.656 27.047 1 89.88 319 PHE B C 1
ATOM 6619 O O . PHE B 1 319 ? 2.779 8.719 27 1 89.88 319 PHE B O 1
ATOM 6626 N N . TRP B 1 320 ? 1.508 10.266 26.016 1 88.5 320 TRP B N 1
ATOM 6627 C CA . TRP B 1 320 ? 1.833 9.75 24.703 1 88.5 320 TRP B CA 1
ATOM 6628 C C . TRP B 1 320 ? 3.314 9.938 24.391 1 88.5 320 TRP B C 1
ATOM 6630 O O . TRP B 1 320 ? 3.949 9.062 23.797 1 88.5 320 TRP B O 1
ATOM 6640 N N . ARG B 1 321 ? 3.799 11.047 24.766 1 81.94 321 ARG B N 1
ATOM 6641 C CA . ARG B 1 321 ? 5.211 11.336 24.516 1 81.94 321 ARG B CA 1
ATOM 6642 C C . ARG B 1 321 ? 6.105 10.352 25.281 1 81.94 321 ARG B C 1
ATOM 6644 O O . ARG B 1 321 ? 7.172 9.977 24.781 1 81.94 321 ARG B O 1
ATOM 6651 N N . GLU B 1 322 ? 5.668 9.953 26.344 1 81.31 322 GLU B N 1
ATOM 6652 C CA . GLU B 1 322 ? 6.422 9 27.141 1 81.31 322 GLU B CA 1
ATOM 6653 C C . GLU B 1 322 ? 6.395 7.605 26.531 1 81.31 322 GLU B C 1
ATOM 6655 O O . GLU B 1 322 ? 7.289 6.793 26.781 1 81.31 322 GLU B O 1
ATOM 6660 N N . LEU B 1 323 ? 5.352 7.348 25.828 1 81.94 323 LEU B N 1
ATOM 6661 C CA . LEU B 1 323 ? 5.281 6.074 25.125 1 81.94 323 LEU B CA 1
ATOM 6662 C C . LEU B 1 323 ? 6.406 5.961 24.094 1 81.94 323 LEU B C 1
ATOM 6664 O O . LEU B 1 323 ? 6.824 4.855 23.75 1 81.94 323 LEU B O 1
ATOM 6668 N N . ARG B 1 324 ? 6.969 7.105 23.766 1 64.44 324 ARG B N 1
ATOM 6669 C CA . ARG B 1 324 ? 8.078 7.211 22.828 1 64.44 324 ARG B CA 1
ATOM 6670 C C . ARG B 1 324 ? 7.926 6.219 21.688 1 64.44 324 ARG B C 1
ATOM 6672 O O . ARG B 1 324 ? 8.75 5.312 21.531 1 64.44 324 ARG B O 1
ATOM 6679 N N . PRO B 1 325 ? 6.82 6.426 21 1 60.78 325 PRO B N 1
ATOM 6680 C CA . PRO B 1 325 ? 6.758 5.492 19.875 1 60.78 325 PRO B CA 1
ATOM 6681 C C . PRO B 1 325 ? 7.992 5.566 18.969 1 60.78 325 PRO B C 1
ATOM 6683 O O . PRO B 1 325 ? 8.43 6.66 18.609 1 60.78 325 PRO B O 1
ATOM 6686 N N . LYS B 1 326 ? 8.906 4.598 19.031 1 56.31 326 LYS B N 1
ATOM 6687 C CA . LYS B 1 326 ? 10.234 4.609 18.422 1 56.31 326 LYS B CA 1
ATOM 6688 C C . LYS B 1 326 ? 10.141 4.887 16.922 1 56.31 326 LYS B C 1
ATOM 6690 O O . LYS B 1 326 ? 10.922 5.672 16.375 1 56.31 326 LYS B O 1
ATOM 6695 N N . HIS B 1 327 ? 9.094 4.289 16.344 1 57.03 327 HIS B N 1
ATOM 6696 C CA . HIS B 1 327 ? 9.18 4.328 14.891 1 57.03 327 HIS B CA 1
ATOM 6697 C C . HIS B 1 327 ? 8.023 5.117 14.289 1 57.03 327 HIS B C 1
ATOM 6699 O O . HIS B 1 327 ? 8.195 5.789 13.273 1 57.03 327 HIS B O 1
ATOM 6705 N N . TYR B 1 328 ? 6.957 5.051 14.969 1 60.66 328 TYR B N 1
ATOM 6706 C CA . TYR B 1 328 ? 5.773 5.734 14.461 1 60.66 328 TYR B CA 1
ATOM 6707 C C . TYR B 1 328 ? 5.137 6.598 15.539 1 60.66 328 TYR B C 1
ATOM 6709 O O . TYR B 1 328 ? 4.469 6.086 16.438 1 60.66 328 TYR B O 1
ATOM 6717 N N . PRO B 1 329 ? 5.344 7.902 15.352 1 65.69 329 PRO B N 1
ATOM 6718 C CA . PRO B 1 329 ? 4.812 8.75 16.422 1 65.69 329 PRO B CA 1
ATOM 6719 C C . PRO B 1 329 ? 3.289 8.695 16.516 1 65.69 329 PRO B C 1
ATOM 6721 O O . PRO B 1 329 ? 2.711 9.148 17.5 1 65.69 329 PRO B O 1
ATOM 6724 N N . TRP B 1 330 ? 2.697 8.031 15.5 1 73.38 330 TRP B N 1
ATOM 6725 C CA . TRP B 1 330 ? 1.242 8.141 15.469 1 73.38 330 TRP B CA 1
ATOM 6726 C C . TRP B 1 330 ? 0.587 6.836 15.898 1 73.38 330 TRP B C 1
ATOM 6728 O O . TRP B 1 330 ? -0.641 6.719 15.891 1 73.38 330 TRP B O 1
ATOM 6738 N N . ALA B 1 331 ? 1.373 5.973 16.156 1 78 331 ALA B N 1
ATOM 6739 C CA . ALA B 1 331 ? 0.773 4.684 16.484 1 78 331 ALA B CA 1
ATOM 6740 C C . ALA B 1 331 ? 1.639 3.914 17.484 1 78 331 ALA B C 1
ATOM 6742 O O . ALA B 1 331 ? 2.865 4.043 17.484 1 78 331 ALA B O 1
ATOM 6743 N N . VAL B 1 332 ? 0.99 3.215 18.359 1 84.12 332 VAL B N 1
ATOM 6744 C CA . VAL B 1 332 ? 1.642 2.305 19.297 1 84.12 332 VAL B CA 1
ATOM 6745 C C . VAL B 1 332 ? 0.855 0.998 19.375 1 84.12 332 VAL B C 1
ATOM 6747 O O . VAL B 1 332 ? -0.365 0.989 19.203 1 84.12 332 VAL B O 1
ATOM 6750 N N . THR B 1 333 ? 1.583 -0.073 19.547 1 83.06 333 THR B N 1
ATOM 6751 C CA . THR B 1 333 ? 0.875 -1.336 19.719 1 83.06 333 THR B CA 1
ATOM 6752 C C . THR B 1 333 ? -0.005 -1.295 20.969 1 83.06 333 THR B C 1
ATOM 6754 O O . THR B 1 333 ? 0.301 -0.583 21.922 1 83.06 333 THR B O 1
ATOM 6757 N N . TRP B 1 334 ? -1.094 -2.018 20.938 1 87.62 334 TRP B N 1
ATOM 6758 C CA . TRP B 1 334 ? -1.989 -2.08 22.094 1 87.62 334 TRP B CA 1
ATOM 6759 C C . TRP B 1 334 ? -1.244 -2.553 23.344 1 87.62 334 TRP B C 1
ATOM 6761 O O . TRP B 1 334 ? -1.433 -2.006 24.422 1 87.62 334 TRP B O 1
ATOM 6771 N N . ASP B 1 335 ? -0.374 -3.531 23.172 1 85.62 335 ASP B N 1
ATOM 6772 C CA . ASP B 1 335 ? 0.342 -4.086 24.328 1 85.62 335 ASP B CA 1
ATOM 6773 C C . ASP B 1 335 ? 1.229 -3.027 24.984 1 85.62 335 ASP B C 1
ATOM 6775 O O . ASP B 1 335 ? 1.267 -2.914 26.203 1 85.62 335 ASP B O 1
ATOM 6779 N N . ARG B 1 336 ? 1.862 -2.316 24.188 1 86.81 336 ARG B N 1
ATOM 6780 C CA . ARG B 1 336 ? 2.715 -1.254 24.719 1 86.81 336 ARG B CA 1
ATOM 6781 C C . ARG B 1 336 ? 1.884 -0.162 25.391 1 86.81 336 ARG B C 1
ATOM 6783 O O . ARG B 1 336 ? 2.279 0.386 26.422 1 86.81 336 ARG B O 1
ATOM 6790 N N . PHE B 1 337 ? 0.841 0.18 24.75 1 91 337 PHE B N 1
ATOM 6791 C CA . PHE B 1 337 ? -0.06 1.177 25.328 1 91 337 PHE B CA 1
ATOM 6792 C C . PHE B 1 337 ? -0.579 0.724 26.688 1 91 337 PHE B C 1
ATOM 6794 O O . PHE B 1 337 ? -0.546 1.486 27.656 1 91 337 PHE B O 1
ATOM 6801 N N . LEU B 1 338 ? -1.036 -0.516 26.719 1 91.44 338 LEU B N 1
ATOM 6802 C CA . LEU B 1 338 ? -1.619 -1.042 27.953 1 91.44 338 LEU B CA 1
ATOM 6803 C C . LEU B 1 338 ? -0.573 -1.123 29.062 1 91.44 338 LEU B C 1
ATOM 6805 O O . LEU B 1 338 ? -0.873 -0.853 30.219 1 91.44 338 LEU B O 1
ATOM 6809 N N . GLU B 1 339 ? 0.583 -1.516 28.688 1 91.75 339 GLU B N 1
ATOM 6810 C CA . GLU B 1 339 ? 1.674 -1.564 29.656 1 91.75 339 GLU B CA 1
ATOM 6811 C C . GLU B 1 339 ? 1.966 -0.18 30.234 1 91.75 339 GLU B C 1
ATOM 6813 O O . GLU B 1 339 ? 2.133 -0.027 31.453 1 91.75 339 GLU B O 1
ATOM 6818 N N . ALA B 1 340 ? 2.08 0.767 29.375 1 91.19 340 ALA B N 1
ATOM 6819 C CA . ALA B 1 340 ? 2.328 2.137 29.812 1 91.19 340 ALA B CA 1
ATOM 6820 C C . ALA B 1 340 ? 1.188 2.648 30.688 1 91.19 340 ALA B C 1
ATOM 6822 O O . ALA B 1 340 ? 1.421 3.338 31.688 1 91.19 340 ALA B O 1
ATOM 6823 N N . PHE B 1 341 ? -0.009 2.348 30.297 1 92.62 341 PHE B N 1
ATOM 6824 C CA . PHE B 1 341 ? -1.161 2.795 31.078 1 92.62 341 PHE B CA 1
ATOM 6825 C C . PHE B 1 341 ? -1.182 2.135 32.438 1 92.62 341 PHE B C 1
ATOM 6827 O O . PHE B 1 341 ? -1.547 2.766 33.438 1 92.62 341 PHE B O 1
ATOM 6834 N N . HIS B 1 342 ? -0.89 0.894 32.406 1 93.5 342 HIS B N 1
ATOM 6835 C CA . HIS B 1 342 ? -0.813 0.162 33.688 1 93.5 342 HIS B CA 1
ATOM 6836 C C . HIS B 1 342 ? 0.168 0.823 34.625 1 93.5 342 HIS B C 1
ATOM 6838 O O . HIS B 1 342 ? -0.11 0.934 35.844 1 93.5 342 HIS B O 1
ATOM 6844 N N . ARG B 1 343 ? 1.279 1.28 34.188 1 92.38 343 ARG B N 1
ATOM 6845 C CA . ARG B 1 343 ? 2.279 1.972 35 1 92.38 343 ARG B CA 1
ATOM 6846 C C . ARG B 1 343 ? 1.766 3.33 35.469 1 92.38 343 ARG B C 1
ATOM 6848 O O . ARG B 1 343 ? 2.102 3.785 36.562 1 92.38 343 ARG B O 1
ATOM 6855 N N . TYR B 1 344 ? 1.046 3.924 34.562 1 91.31 344 TYR B N 1
ATOM 6856 C CA . TYR B 1 344 ? 0.504 5.25 34.844 1 91.31 344 TYR B CA 1
ATOM 6857 C C . TYR B 1 344 ? -0.607 5.176 35.906 1 91.31 344 TYR B C 1
ATOM 6859 O O . TYR B 1 344 ? -0.612 5.941 36.875 1 91.31 344 TYR B O 1
ATOM 6867 N N . ALA B 1 345 ? -1.561 4.266 35.688 1 90.81 345 ALA B N 1
ATOM 6868 C CA . ALA B 1 345 ? -2.76 4.168 36.5 1 90.81 345 ALA B CA 1
ATOM 6869 C C . ALA B 1 345 ? -2.477 3.393 37.781 1 90.81 345 ALA B C 1
ATOM 6871 O O . ALA B 1 345 ? -3.188 3.547 38.781 1 90.81 345 ALA B O 1
ATOM 6872 N N . LYS B 1 346 ? -1.537 2.545 37.781 1 91.69 346 LYS B N 1
ATOM 6873 C CA . LYS B 1 346 ? -1.115 1.737 38.906 1 91.69 346 LYS B CA 1
ATOM 6874 C C . LYS B 1 346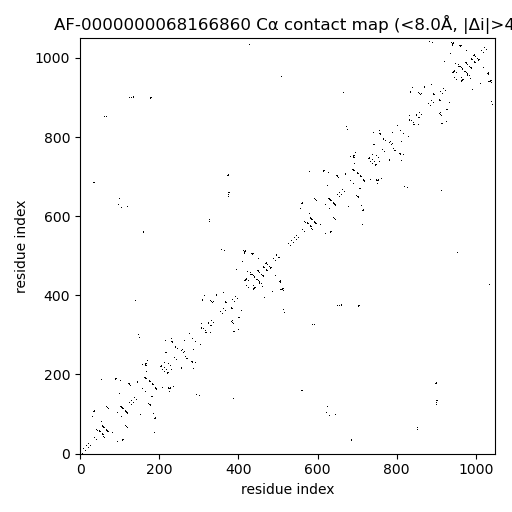 ? -2.299 0.998 39.531 1 91.69 346 LYS B C 1
ATOM 6876 O O . LYS B 1 346 ? -2.537 1.094 40.75 1 91.69 346 LYS B O 1
ATOM 6881 N N . PRO B 1 347 ? -2.926 0.256 38.75 1 90.19 347 PRO B N 1
ATOM 6882 C CA . PRO B 1 347 ? -4.008 -0.559 39.312 1 90.19 347 PRO B CA 1
ATOM 6883 C C . PRO B 1 347 ? -3.5 -1.641 40.25 1 90.19 347 PRO B C 1
ATOM 6885 O O . PRO B 1 347 ? -2.311 -1.971 40.25 1 90.19 347 PRO B O 1
ATOM 6888 N N . LYS B 1 348 ? -4.438 -2.209 41.031 1 90.44 348 LYS B N 1
ATOM 6889 C CA . LYS B 1 348 ? -4.074 -3.254 42 1 90.44 348 LYS B CA 1
ATOM 6890 C C . LYS B 1 348 ? -3.74 -4.559 41.281 1 90.44 348 LYS B C 1
ATOM 6892 O O . LYS B 1 348 ? -2.895 -5.324 41.75 1 90.44 348 LYS B O 1
ATOM 6897 N N . LEU B 1 349 ? -4.324 -4.809 40.188 1 92.94 349 LEU B N 1
ATOM 6898 C CA . LEU B 1 349 ? -4.117 -6.043 39.438 1 92.94 349 LEU B CA 1
ATOM 6899 C C . LEU B 1 349 ? -2.826 -5.98 38.625 1 92.94 349 LEU B C 1
ATOM 6901 O O . LEU B 1 349 ? -2.496 -4.938 38.062 1 92.94 349 LEU B O 1
ATOM 6905 N N . PRO B 1 350 ? -2.113 -7.152 38.688 1 95 350 PRO B N 1
ATOM 6906 C CA . PRO B 1 350 ? -0.958 -7.203 37.781 1 95 350 PRO B CA 1
ATOM 6907 C C . PRO B 1 350 ? -1.348 -7.062 36.312 1 95 350 PRO B C 1
ATOM 6909 O O . PRO B 1 350 ? -2.508 -7.281 35.969 1 95 350 PRO B O 1
ATOM 6912 N N . LEU B 1 351 ? -0.409 -6.676 35.469 1 93.69 351 LEU B N 1
ATOM 6913 C CA . LEU B 1 351 ? -0.649 -6.34 34.062 1 93.69 351 LEU B CA 1
ATOM 6914 C C . LEU B 1 351 ? -1.381 -7.469 33.344 1 93.69 351 LEU B C 1
ATOM 6916 O O . LEU B 1 351 ? -2.324 -7.227 32.594 1 93.69 351 LEU B O 1
ATOM 6920 N N . LYS B 1 352 ? -0.946 -8.711 33.531 1 92.19 352 LYS B N 1
ATOM 6921 C CA . LYS B 1 352 ? -1.514 -9.859 32.844 1 92.19 352 LYS B CA 1
ATOM 6922 C C . LYS B 1 352 ? -2.998 -10.016 33.156 1 92.19 352 LYS B C 1
ATOM 6924 O O . LYS B 1 352 ? -3.797 -10.336 32.281 1 92.19 352 LYS B O 1
ATOM 6929 N N . LEU B 1 353 ? -3.355 -9.812 34.375 1 91.38 353 LEU B N 1
ATOM 6930 C CA . LEU B 1 353 ? -4.746 -9.922 34.812 1 91.38 353 LEU B CA 1
ATOM 6931 C C . LEU B 1 353 ? -5.535 -8.68 34.406 1 91.38 353 LEU B C 1
ATOM 6933 O O . LEU B 1 353 ? -6.707 -8.773 34.062 1 91.38 353 LEU B O 1
ATOM 6937 N N . TYR B 1 354 ? -4.895 -7.535 34.531 1 90.38 354 TYR B N 1
ATOM 6938 C CA . TYR B 1 354 ? -5.535 -6.277 34.156 1 90.38 354 TYR B CA 1
ATOM 6939 C C . TYR B 1 354 ? -5.965 -6.293 32.688 1 90.38 354 TYR B C 1
ATOM 6941 O O . TYR B 1 354 ? -7.027 -5.777 32.344 1 90.38 354 TYR B O 1
ATOM 6949 N N . ALA B 1 355 ? -5.145 -6.887 31.828 1 88.31 355 ALA B N 1
ATOM 6950 C CA . ALA B 1 355 ? -5.402 -6.949 30.391 1 88.31 355 ALA B CA 1
ATOM 6951 C C . ALA B 1 355 ? -6.688 -7.719 30.094 1 88.31 355 ALA B C 1
ATOM 6953 O O . ALA B 1 355 ? -7.309 -7.527 29.047 1 88.31 355 ALA B O 1
ATOM 6954 N N . GLN B 1 356 ? -7.109 -8.461 31.062 1 85 356 GLN B N 1
ATOM 6955 C CA . GLN B 1 356 ? -8.273 -9.32 30.875 1 85 356 GLN B CA 1
ATOM 6956 C C . GLN B 1 356 ? -9.531 -8.695 31.469 1 85 356 GLN B C 1
ATOM 6958 O O . GLN B 1 356 ? -10.625 -9.227 31.312 1 85 356 GLN B O 1
ATOM 6963 N N . THR B 1 357 ? -9.367 -7.582 32.062 1 83.31 357 THR B N 1
ATOM 6964 C CA . THR B 1 357 ? -10.508 -6.918 32.688 1 83.31 357 THR B CA 1
ATOM 6965 C C . THR B 1 357 ? -11.438 -6.348 31.609 1 83.31 357 THR B C 1
ATOM 6967 O O . THR B 1 357 ? -11 -6.07 30.484 1 83.31 357 THR B O 1
ATOM 6970 N N . PRO B 1 358 ? -12.727 -6.172 31.906 1 75.69 358 PRO B N 1
ATOM 6971 C CA . PRO B 1 358 ? -13.656 -5.535 30.984 1 75.69 358 PRO B CA 1
ATOM 6972 C C . PRO B 1 358 ? -13.227 -4.125 30.578 1 75.69 358 PRO B C 1
ATOM 6974 O O . PRO B 1 358 ? -13.438 -3.709 29.438 1 75.69 358 PRO B O 1
ATOM 6977 N N . GLU B 1 359 ? -12.648 -3.494 31.531 1 82.12 359 GLU B N 1
ATOM 6978 C CA . GLU B 1 359 ? -12.195 -2.135 31.25 1 82.12 359 GLU B CA 1
ATOM 6979 C C . GLU B 1 359 ? -11.133 -2.123 30.156 1 82.12 359 GLU B C 1
ATOM 6981 O O . GLU B 1 359 ? -11.219 -1.338 29.203 1 82.12 359 GLU B O 1
ATOM 6986 N N . ALA B 1 360 ? -10.188 -3.008 30.312 1 85.06 360 ALA B N 1
ATOM 6987 C CA . ALA B 1 360 ? -9.094 -3.076 29.344 1 85.06 360 ALA B CA 1
ATOM 6988 C C . ALA B 1 360 ? -9.609 -3.547 27.984 1 85.06 360 ALA B C 1
ATOM 6990 O O . ALA B 1 360 ? -9.195 -3.025 26.953 1 85.06 360 ALA B O 1
ATOM 6991 N N . LYS B 1 361 ? -10.469 -4.418 27.938 1 80.56 361 LYS B N 1
ATOM 6992 C CA . LYS B 1 361 ? -10.992 -4.969 26.703 1 80.56 361 LYS B CA 1
ATOM 6993 C C . LYS B 1 361 ? -11.859 -3.951 25.969 1 80.56 361 LYS B C 1
ATOM 6995 O O . LYS B 1 361 ? -11.805 -3.842 24.75 1 80.56 361 LYS B O 1
ATOM 7000 N N . CYS B 1 362 ? -12.672 -3.281 26.703 1 76.94 362 CYS B N 1
ATOM 7001 C CA . CYS B 1 362 ? -13.477 -2.221 26.109 1 76.94 362 CYS B CA 1
ATOM 7002 C C . CYS B 1 362 ? -12.594 -1.122 25.531 1 76.94 362 CYS B C 1
ATOM 7004 O O . CYS B 1 362 ? -12.867 -0.612 24.453 1 76.94 362 CYS B O 1
ATOM 7006 N N . ALA B 1 363 ? -11.57 -0.842 26.297 1 82.5 363 ALA B N 1
ATOM 7007 C CA . ALA B 1 363 ? -10.641 0.184 25.828 1 82.5 363 ALA B CA 1
ATOM 7008 C C . ALA B 1 363 ? -9.953 -0.244 24.531 1 82.5 363 ALA B C 1
ATOM 7010 O O . ALA B 1 363 ? -9.75 0.573 23.641 1 82.5 363 ALA B O 1
ATOM 7011 N N . GLN B 1 364 ? -9.547 -1.462 24.422 1 81.75 364 GLN B N 1
ATOM 7012 C CA . GLN B 1 364 ? -8.906 -1.976 23.219 1 81.75 364 GLN B CA 1
ATOM 7013 C C . GLN B 1 364 ? -9.82 -1.818 22 1 81.75 364 GLN B C 1
ATOM 7015 O O . GLN B 1 364 ? -9.375 -1.373 20.938 1 81.75 364 GLN B O 1
ATOM 7020 N N . LEU B 1 365 ? -11.016 -2.111 22.188 1 73.5 365 LEU B N 1
ATOM 7021 C CA . LEU B 1 365 ? -11.977 -2.061 21.094 1 73.5 365 LEU B CA 1
ATOM 7022 C C . LEU B 1 365 ? -12.219 -0.622 20.656 1 73.5 365 LEU B C 1
ATOM 7024 O O . LEU B 1 365 ? -12.477 -0.367 19.469 1 73.5 365 LEU B O 1
ATOM 7028 N N . LEU B 1 366 ? -12.094 0.199 21.672 1 73.25 366 LEU B N 1
ATOM 7029 C CA . LEU B 1 366 ? -12.391 1.599 21.375 1 73.25 366 LEU B CA 1
ATOM 7030 C C . LEU B 1 366 ? -11.164 2.307 20.797 1 73.25 366 LEU B C 1
ATOM 7032 O O . LEU B 1 366 ? -11.297 3.182 19.953 1 73.25 366 LEU B O 1
ATOM 7036 N N . LEU B 1 367 ? -10.031 1.916 21.266 1 79.75 367 LEU B N 1
ATOM 7037 C CA . LEU B 1 367 ? -8.836 2.703 20.984 1 79.75 367 LEU B CA 1
ATOM 7038 C C . LEU B 1 367 ? -8.023 2.066 19.859 1 79.75 367 LEU B C 1
ATOM 7040 O O . LEU B 1 367 ? -7.289 2.758 19.156 1 79.75 367 LEU B O 1
ATOM 7044 N N . ALA B 1 368 ? -8.125 0.796 19.75 1 81.06 368 ALA B N 1
ATOM 7045 C CA . ALA B 1 368 ? -7.18 0.103 18.875 1 81.06 368 ALA B CA 1
ATOM 7046 C C . ALA B 1 368 ? -7.867 -0.401 17.609 1 81.06 368 ALA B C 1
ATOM 7048 O O . ALA B 1 368 ? -9.086 -0.621 17.609 1 81.06 368 ALA B O 1
ATOM 7049 N N . VAL B 1 369 ? -7.141 -0.396 16.578 1 75.69 369 VAL B N 1
ATOM 7050 C CA . VAL B 1 369 ? -7.602 -0.958 15.32 1 75.69 369 VAL B CA 1
ATOM 7051 C C . VAL B 1 369 ? -6.766 -2.189 14.969 1 75.69 369 VAL B C 1
ATOM 7053 O O . VAL B 1 369 ? -5.574 -2.25 15.281 1 75.69 369 VAL B O 1
ATOM 7056 N N . GLN B 1 370 ? -7.598 -3.066 14.406 1 70.31 370 GLN B N 1
ATOM 7057 C CA . GLN B 1 370 ? -6.883 -4.25 13.945 1 70.31 370 GLN B CA 1
ATOM 7058 C C . GLN B 1 370 ? -6.281 -4.023 12.562 1 70.31 370 GLN B C 1
ATOM 7060 O O . GLN B 1 370 ? -6.98 -3.605 11.633 1 70.31 370 GLN B O 1
ATOM 7065 N N . ASN B 1 371 ? -5 -4.031 12.484 1 68.38 371 ASN B N 1
ATOM 7066 C CA . ASN B 1 371 ? -4.328 -3.889 11.195 1 68.38 371 ASN B CA 1
ATOM 7067 C C . ASN B 1 371 ? -4.512 -5.133 10.328 1 68.38 371 ASN B C 1
ATOM 7069 O O . ASN B 1 371 ? -4.227 -6.246 10.766 1 68.38 371 ASN B O 1
ATOM 7073 N N . GLU B 1 372 ? -5.266 -4.898 9.188 1 66.88 372 GLU B N 1
ATOM 7074 C CA . GLU B 1 372 ? -5.371 -6.035 8.273 1 66.88 372 GLU B CA 1
ATOM 7075 C C . GLU B 1 372 ? -4.012 -6.387 7.68 1 66.88 372 GLU B C 1
ATOM 7077 O O . GLU B 1 372 ? -3.375 -5.551 7.035 1 66.88 372 GLU B O 1
ATOM 7082 N N . ASP B 1 373 ? -3.498 -7.387 8.117 1 74.62 373 ASP B N 1
ATOM 7083 C CA . ASP B 1 373 ? -2.219 -7.926 7.668 1 74.62 373 ASP B CA 1
ATOM 7084 C C . ASP B 1 373 ? -2.377 -9.352 7.145 1 74.62 373 ASP B C 1
ATOM 7086 O O . ASP B 1 373 ? -2.502 -10.297 7.926 1 74.62 373 ASP B O 1
ATOM 7090 N N . MET B 1 374 ? -2.375 -9.477 5.824 1 69.75 374 MET B N 1
ATOM 7091 C CA . MET B 1 374 ? -2.598 -10.797 5.238 1 69.75 374 MET B CA 1
ATOM 7092 C C . MET B 1 374 ? -1.507 -11.773 5.668 1 69.75 374 MET B C 1
ATOM 7094 O O . MET B 1 374 ? -1.655 -12.984 5.508 1 69.75 374 MET B O 1
ATOM 7098 N N . THR B 1 375 ? -0.475 -11.219 6.18 1 77.94 375 THR B N 1
ATOM 7099 C CA . THR B 1 375 ? 0.653 -12.078 6.52 1 77.94 375 THR B CA 1
ATOM 7100 C C . THR B 1 375 ? 0.487 -12.656 7.922 1 77.94 375 THR B C 1
ATOM 7102 O O . THR B 1 375 ? 1.293 -13.484 8.359 1 77.94 375 THR B O 1
ATOM 7105 N N . ARG B 1 376 ? -0.525 -12.227 8.625 1 76.31 376 ARG B N 1
ATOM 7106 C CA . ARG B 1 376 ? -0.792 -12.703 9.977 1 76.31 376 ARG B CA 1
ATOM 7107 C C . ARG B 1 376 ? -2.211 -13.25 10.086 1 76.31 376 ARG B C 1
ATOM 7109 O O . ARG B 1 376 ? -3.098 -12.859 9.328 1 76.31 376 ARG B O 1
ATOM 7116 N N . SER B 1 377 ? -2.246 -14.211 11.023 1 71.69 377 SER B N 1
ATOM 7117 C CA . SER B 1 377 ? -3.586 -14.727 11.297 1 71.69 377 SER B CA 1
ATOM 7118 C C . SER B 1 377 ? -4.477 -13.648 11.898 1 71.69 377 SER B C 1
ATOM 7120 O O . SER B 1 377 ? -3.986 -12.719 12.539 1 71.69 377 SER B O 1
ATOM 7122 N N . ARG B 1 378 ? -5.684 -13.844 11.664 1 61.66 378 ARG B N 1
ATOM 7123 C CA . ARG B 1 378 ? -6.664 -12.891 12.164 1 61.66 378 ARG B CA 1
ATOM 7124 C C . ARG B 1 378 ? -6.539 -12.711 13.672 1 61.66 378 ARG B C 1
ATOM 7126 O O . ARG B 1 378 ? -6.676 -11.602 14.188 1 61.66 378 ARG B O 1
ATOM 7133 N N . ASP B 1 379 ? -6.191 -13.82 14.289 1 59.88 379 ASP B N 1
ATOM 7134 C CA . ASP B 1 379 ? -6.141 -13.805 15.75 1 59.88 379 ASP B CA 1
ATOM 7135 C C . ASP B 1 379 ? -4.844 -13.164 16.25 1 59.88 379 ASP B C 1
ATOM 7137 O O . ASP B 1 379 ? -4.75 -12.766 17.406 1 59.88 379 ASP B O 1
ATOM 7141 N N . ARG B 1 380 ? -3.92 -13.094 15.391 1 66.44 380 ARG B N 1
ATOM 7142 C CA . ARG B 1 380 ? -2.617 -12.578 15.797 1 66.44 380 ARG B CA 1
ATOM 7143 C C . ARG B 1 380 ? -2.352 -11.211 15.18 1 66.44 380 ARG B C 1
ATOM 7145 O O . ARG B 1 380 ? -1.202 -10.773 15.094 1 66.44 380 ARG B O 1
ATOM 7152 N N . GLN B 1 381 ? -3.475 -10.773 14.797 1 69.94 381 GLN B N 1
ATOM 7153 C CA . GLN B 1 381 ? -3.305 -9.43 14.25 1 69.94 381 GLN B CA 1
ATOM 7154 C C . GLN B 1 381 ? -2.939 -8.43 15.344 1 69.94 381 GLN B C 1
ATOM 7156 O O . GLN B 1 381 ? -3.436 -8.523 16.469 1 69.94 381 GLN B O 1
ATOM 7161 N N . GLU B 1 382 ? -1.94 -7.727 15.062 1 74.62 382 GLU B N 1
ATOM 7162 C CA . GLU B 1 382 ? -1.508 -6.711 16.016 1 74.62 382 GLU B CA 1
ATOM 7163 C C . GLU B 1 382 ? -2.518 -5.57 16.094 1 74.62 382 GLU B C 1
ATOM 7165 O O . GLU B 1 382 ? -3.072 -5.145 15.086 1 74.62 382 GLU B O 1
ATOM 7170 N N . TRP B 1 383 ? -2.943 -5.371 17.375 1 81.56 383 TRP B N 1
ATOM 7171 C CA . TRP B 1 383 ? -3.783 -4.203 17.609 1 81.56 383 TRP B CA 1
ATOM 7172 C C . TRP B 1 383 ? -2.934 -2.947 17.781 1 81.56 383 TRP B C 1
ATOM 7174 O O . TRP B 1 383 ? -1.883 -2.984 18.422 1 81.56 383 TRP B O 1
ATOM 7184 N N . THR B 1 384 ? -3.357 -1.965 17.078 1 83.88 384 THR B N 1
ATOM 7185 C CA . THR B 1 384 ? -2.605 -0.715 17.109 1 83.88 384 THR B CA 1
ATOM 7186 C C . THR B 1 384 ? -3.494 0.437 17.578 1 83.88 384 THR B C 1
ATOM 7188 O O . THR B 1 384 ? -4.625 0.582 17.109 1 83.88 384 THR B O 1
ATOM 7191 N N . VAL B 1 385 ? -2.947 1.133 18.578 1 87 385 VAL B N 1
ATOM 7192 C CA . VAL B 1 385 ? -3.625 2.346 19.031 1 87 385 VAL B CA 1
ATOM 7193 C C . VAL B 1 385 ? -3.178 3.533 18.188 1 87 385 VAL B C 1
ATOM 7195 O O . VAL B 1 385 ? -1.991 3.869 18.141 1 87 385 VAL B O 1
ATOM 7198 N N . LEU B 1 386 ? -4.117 4.082 17.516 1 79.06 386 LEU B N 1
ATOM 7199 C CA . LEU B 1 386 ? -3.82 5.262 16.719 1 79.06 386 LEU B CA 1
ATOM 7200 C C . LEU B 1 386 ? -3.904 6.531 17.562 1 79.06 386 LEU B C 1
ATOM 7202 O O . LEU B 1 386 ? -4.793 6.664 18.406 1 79.06 386 LEU B O 1
ATOM 7206 N N . LEU B 1 387 ? -3.002 7.391 17.359 1 83.19 387 LEU B N 1
ATOM 7207 C CA . LEU B 1 387 ? -2.975 8.664 18.078 1 83.19 387 LEU B CA 1
ATOM 7208 C C . LEU B 1 387 ? -4.293 9.406 17.906 1 83.19 387 LEU B C 1
ATOM 7210 O O . LEU B 1 387 ? -4.793 10.008 18.859 1 83.19 387 LEU B O 1
ATOM 7214 N N . GLU B 1 388 ? -4.852 9.32 16.75 1 75.81 388 GLU B N 1
ATOM 7215 C CA . GLU B 1 388 ? -6.117 10 16.484 1 75.81 388 GLU B CA 1
ATOM 7216 C C . GLU B 1 388 ? -7.246 9.422 17.344 1 75.81 388 GLU B C 1
ATOM 7218 O O . GLU B 1 388 ? -8.078 10.164 17.859 1 75.81 388 GLU B O 1
ATOM 7223 N N . SER B 1 389 ? -7.277 8.148 17.359 1 78.75 389 SER B N 1
ATOM 7224 C CA . SER B 1 389 ? -8.289 7.5 18.188 1 78.75 389 SER B CA 1
ATOM 7225 C C . SER B 1 389 ? -8.102 7.844 19.672 1 78.75 389 SER B C 1
ATOM 7227 O O . SER B 1 389 ? -9.07 8.117 20.375 1 78.75 389 SER B O 1
ATOM 7229 N N . PHE B 1 390 ? -6.914 7.82 20.078 1 85.62 390 PHE B N 1
ATOM 7230 C CA . PHE B 1 390 ? -6.602 8.18 21.453 1 85.62 390 PHE B CA 1
ATOM 7231 C C . PHE B 1 390 ? -6.988 9.625 21.734 1 85.62 390 PHE B C 1
ATOM 7233 O O . PHE B 1 390 ? -7.555 9.922 22.797 1 85.62 390 PHE B O 1
ATOM 7240 N N . GLY B 1 391 ? -6.691 10.43 20.859 1 83.06 391 GLY B N 1
ATOM 7241 C CA . GLY B 1 391 ? -7.062 11.828 21 1 83.06 391 GLY B CA 1
ATOM 7242 C C . GLY B 1 391 ? -8.562 12.039 21.078 1 83.06 391 GLY B C 1
ATOM 7243 O O . GLY B 1 391 ? -9.047 12.805 21.922 1 83.06 391 GLY B O 1
ATOM 7244 N N . ARG B 1 392 ? -9.242 11.398 20.203 1 79.19 392 ARG B N 1
ATOM 7245 C CA . ARG B 1 392 ? -10.695 11.484 20.203 1 79.19 392 ARG B CA 1
ATOM 7246 C C . ARG B 1 392 ? -11.266 11.023 21.547 1 79.19 392 ARG B C 1
ATOM 7248 O O . ARG B 1 392 ? -12.148 11.672 22.109 1 79.19 392 ARG B O 1
ATOM 7255 N N . PHE B 1 393 ? -10.734 10.031 21.953 1 81.94 393 PHE B N 1
ATOM 7256 C CA . PHE B 1 393 ? -11.242 9.453 23.188 1 81.94 393 PHE B CA 1
ATOM 7257 C C . PHE B 1 393 ? -10.938 10.359 24.375 1 81.94 393 PHE B C 1
ATOM 7259 O O . PHE B 1 393 ? -11.789 10.555 25.25 1 81.94 393 PHE B O 1
ATOM 7266 N N . THR B 1 394 ? -9.766 10.781 24.453 1 86.12 394 THR B N 1
ATOM 7267 C CA . THR B 1 394 ? -9.406 11.664 25.562 1 86.12 394 THR B CA 1
ATOM 7268 C C . THR B 1 394 ? -10.188 12.969 25.484 1 86.12 394 THR B C 1
ATOM 7270 O O . THR B 1 394 ? -10.492 13.578 26.516 1 86.12 394 THR B O 1
ATOM 7273 N N . HIS B 1 395 ? -10.547 13.336 24.328 1 81.44 395 HIS B N 1
ATOM 7274 C CA . HIS B 1 395 ? -11.375 14.531 24.172 1 81.44 395 HIS B CA 1
ATOM 7275 C C . HIS B 1 395 ? -12.789 14.297 24.688 1 81.44 395 HIS B C 1
ATOM 7277 O O . HIS B 1 395 ? -13.352 15.148 25.375 1 81.44 395 HIS B O 1
ATOM 7283 N N . LEU B 1 396 ? -13.32 13.234 24.375 1 80.19 396 LEU B N 1
ATOM 7284 C CA . LEU B 1 396 ? -14.711 12.922 24.719 1 80.19 396 LEU B CA 1
ATOM 7285 C C . LEU B 1 396 ? -14.844 12.562 26.188 1 80.19 396 LEU B C 1
ATOM 7287 O O . LEU B 1 396 ? -15.852 12.891 26.828 1 80.19 396 LEU B O 1
ATOM 7291 N N . PHE B 1 397 ? -13.781 11.938 26.703 1 78.44 397 PHE B N 1
ATOM 7292 C CA . PHE B 1 397 ? -13.953 11.375 28.031 1 78.44 397 PHE B CA 1
ATOM 7293 C C . PHE B 1 397 ? -12.984 12.008 29.016 1 78.44 397 PHE B C 1
ATOM 7295 O O . PHE B 1 397 ? -12.93 11.609 30.188 1 78.44 397 PHE B O 1
ATOM 7302 N N . GLY B 1 398 ? -12.156 12.836 28.484 1 71.62 398 GLY B N 1
ATOM 7303 C CA . GLY B 1 398 ? -11.07 13.383 29.281 1 71.62 398 GLY B CA 1
ATOM 7304 C C . GLY B 1 398 ? -11.547 14.352 30.344 1 71.62 398 GLY B C 1
ATOM 7305 O O . GLY B 1 398 ? -12.742 14.617 30.469 1 71.62 398 GLY B O 1
ATOM 7306 N N . PRO B 1 399 ? -10.602 14.727 31.219 1 78.19 399 PRO B N 1
ATOM 7307 C CA . PRO B 1 399 ? -9.148 14.664 31.078 1 78.19 399 PRO B CA 1
ATOM 7308 C C . PRO B 1 399 ? -8.594 13.25 31.219 1 78.19 399 PRO B C 1
ATOM 7310 O O . PRO B 1 399 ? -9.273 12.375 31.766 1 78.19 399 PRO B O 1
ATOM 7313 N N . PHE B 1 400 ? -7.383 13.07 30.656 1 86.31 400 PHE B N 1
ATOM 7314 C CA . PHE B 1 400 ? -6.738 11.766 30.734 1 86.31 400 PHE B CA 1
ATOM 7315 C C . PHE B 1 400 ? -6.246 11.477 32.156 1 86.31 400 PHE B C 1
ATOM 7317 O O . PHE B 1 400 ? -5.312 12.117 32.625 1 86.31 400 PHE B O 1
ATOM 7324 N N . ARG B 1 401 ? -6.984 10.672 32.812 1 88.12 401 ARG B N 1
ATOM 7325 C CA . ARG B 1 401 ? -6.715 10.227 34.188 1 88.12 401 ARG B CA 1
ATOM 7326 C C . ARG B 1 401 ? -6.895 8.719 34.312 1 88.12 401 ARG B C 1
ATOM 7328 O O . ARG B 1 401 ? -7.445 8.078 33.406 1 88.12 401 ARG B O 1
ATOM 7335 N N . PRO B 1 402 ? -6.379 8.172 35.344 1 85.75 402 PRO B N 1
ATOM 7336 C CA . PRO B 1 402 ? -6.461 6.719 35.5 1 85.75 402 PRO B CA 1
ATOM 7337 C C . PRO B 1 402 ? -7.895 6.199 35.438 1 85.75 402 PRO B C 1
ATOM 7339 O O . PRO B 1 402 ? -8.125 5.062 35.031 1 85.75 402 PRO B O 1
ATOM 7342 N N . ILE B 1 403 ? -8.852 7.008 35.688 1 84.62 403 ILE B N 1
ATOM 7343 C CA . ILE B 1 403 ? -10.242 6.582 35.781 1 84.62 403 ILE B CA 1
ATOM 7344 C C . ILE B 1 403 ? -10.852 6.539 34.375 1 84.62 403 ILE B C 1
ATOM 7346 O O . ILE B 1 403 ? -11.945 5.996 34.188 1 84.62 403 ILE B O 1
ATOM 7350 N N . ILE B 1 404 ? -10.117 6.949 33.469 1 85.5 404 ILE B N 1
ATOM 7351 C CA . ILE B 1 404 ? -10.68 7.168 32.125 1 85.5 404 ILE B CA 1
ATOM 7352 C C . ILE B 1 404 ? -11.148 5.836 31.547 1 85.5 404 ILE B C 1
ATOM 7354 O O . ILE B 1 404 ? -12.18 5.773 30.875 1 85.5 404 ILE B O 1
ATOM 7358 N N . LEU B 1 405 ? -10.445 4.816 31.781 1 83.56 405 LEU B N 1
ATOM 7359 C CA . LEU B 1 405 ? -10.852 3.529 31.234 1 83.56 405 LEU B CA 1
ATOM 7360 C C . LEU B 1 405 ? -12.125 3.025 31.906 1 83.56 405 LEU B C 1
ATOM 7362 O O . LEU B 1 405 ? -12.938 2.342 31.281 1 83.56 405 LEU B O 1
ATOM 7366 N N . THR B 1 406 ? -12.211 3.408 33.125 1 79.81 406 THR B N 1
ATOM 7367 C CA . THR B 1 406 ? -13.445 3.066 33.844 1 79.81 406 THR B CA 1
ATOM 7368 C C . THR B 1 406 ? -14.641 3.768 33.188 1 79.81 406 THR B C 1
ATOM 7370 O O . THR B 1 406 ? -15.711 3.17 33.031 1 79.81 406 THR B O 1
ATOM 7373 N N . LYS B 1 407 ? -14.445 4.957 32.875 1 79.44 407 LYS B N 1
ATOM 7374 C CA . LYS B 1 407 ? -15.508 5.715 32.219 1 79.44 407 LYS B CA 1
ATOM 7375 C C . LYS B 1 407 ? -15.891 5.086 30.891 1 79.44 407 LYS B C 1
ATOM 7377 O O . LYS B 1 407 ? -17.078 5.02 30.531 1 79.44 407 LYS B O 1
ATOM 7382 N N . PHE B 1 408 ? -14.898 4.621 30.219 1 77.75 408 PHE B N 1
ATOM 7383 C CA . PHE B 1 408 ? -15.125 3.957 28.938 1 77.75 408 PHE B CA 1
ATOM 7384 C C . PHE B 1 408 ? -15.938 2.684 29.125 1 77.75 408 PHE B C 1
ATOM 7386 O O . PHE B 1 408 ? -16.859 2.418 28.359 1 77.75 408 PHE B O 1
ATOM 7393 N N . SER B 1 409 ? -15.57 1.984 30.094 1 76.75 409 SER B N 1
ATOM 7394 C CA . SER B 1 409 ? -16.25 0.715 30.359 1 76.75 409 SER B CA 1
ATOM 7395 C C . SER B 1 409 ? -17.703 0.934 30.75 1 76.75 409 SER B C 1
ATOM 7397 O O . SER B 1 409 ? -18.578 0.143 30.391 1 76.75 409 SER B O 1
ATOM 7399 N N . GLU B 1 410 ? -17.922 1.94 31.453 1 77.94 410 GLU B N 1
ATOM 7400 C CA . GLU B 1 410 ? -19.297 2.268 31.859 1 77.94 410 GLU B CA 1
ATOM 7401 C C . GLU B 1 410 ? -20.156 2.609 30.656 1 77.94 410 GLU B C 1
ATOM 7403 O O . GLU B 1 410 ? -21.328 2.217 30.594 1 77.94 410 GLU B O 1
ATOM 7408 N N . LEU B 1 411 ? -19.578 3.312 29.766 1 76.94 411 LEU B N 1
ATOM 7409 C CA . LEU B 1 411 ? -20.297 3.639 28.547 1 76.94 411 LEU B CA 1
ATOM 7410 C C . LEU B 1 411 ? -20.594 2.379 27.734 1 76.94 411 LEU B C 1
ATOM 7412 O O . LEU B 1 411 ? -21.703 2.205 27.234 1 76.94 411 LEU B O 1
ATOM 7416 N N . CYS B 1 412 ? -19.641 1.552 27.656 1 74.06 412 CYS B N 1
ATOM 7417 C CA . CYS B 1 412 ? -19.797 0.323 26.891 1 74.06 412 CYS B CA 1
ATOM 7418 C C . CYS B 1 412 ? -20.828 -0.589 27.531 1 74.06 412 CYS B C 1
ATOM 7420 O O . CYS B 1 412 ? -21.562 -1.291 26.828 1 74.06 412 CYS B O 1
ATOM 7422 N N . LYS B 1 413 ? -20.906 -0.495 28.766 1 72.25 413 LYS B N 1
ATOM 7423 C CA . LYS B 1 413 ? -21.844 -1.321 29.516 1 72.25 413 LYS B CA 1
ATOM 7424 C C . LYS B 1 413 ? -23.297 -0.933 29.203 1 72.25 413 LYS B C 1
ATOM 7426 O O . LYS B 1 413 ? -24.203 -1.745 29.359 1 72.25 413 LYS B O 1
ATOM 7431 N N . THR B 1 414 ? -23.453 0.256 28.812 1 72.38 414 THR B N 1
ATOM 7432 C CA . THR B 1 414 ? -24.797 0.693 28.469 1 72.38 414 THR B CA 1
ATOM 7433 C C . THR B 1 414 ? -25.344 -0.095 27.281 1 72.38 414 THR B C 1
ATOM 7435 O O . THR B 1 414 ? -26.562 -0.159 27.078 1 72.38 414 THR B O 1
ATOM 7438 N N . GLY B 1 415 ? -24.438 -0.585 26.438 1 68.31 415 GLY B N 1
ATOM 7439 C CA . GLY B 1 415 ? -24.812 -1.429 25.312 1 68.31 415 GLY B CA 1
ATOM 7440 C C . GLY B 1 415 ? -25.234 -0.638 24.094 1 68.31 415 GLY B C 1
ATOM 7441 O O . GLY B 1 415 ? -25.406 -1.204 23 1 68.31 415 GLY B O 1
ATOM 7442 N N . CYS B 1 416 ? -25.375 0.586 24.25 1 73.31 416 CYS B N 1
ATOM 7443 C CA . CYS B 1 416 ? -25.922 1.357 23.125 1 73.31 416 CYS B CA 1
ATOM 7444 C C . CYS B 1 416 ? -24.797 1.979 22.312 1 73.31 416 CYS B C 1
ATOM 7446 O O . CYS B 1 416 ? -25.047 2.641 21.297 1 73.31 416 CYS B O 1
ATOM 7448 N N . PHE B 1 417 ? -23.562 1.87 22.734 1 76.75 417 PHE B N 1
ATOM 7449 C CA . PHE B 1 417 ? -22.422 2.461 22.047 1 76.75 417 PHE B CA 1
ATOM 7450 C C . PHE B 1 417 ? -21.906 1.521 20.953 1 76.75 417 PHE B C 1
ATOM 7452 O O . PHE B 1 417 ? -21.438 0.417 21.25 1 76.75 417 PHE B O 1
ATOM 7459 N N . HIS B 1 418 ? -21.922 2.037 19.75 1 73.88 418 HIS B N 1
ATOM 7460 C CA . HIS B 1 418 ? -21.594 1.161 18.641 1 73.88 418 HIS B CA 1
ATOM 7461 C C . HIS B 1 418 ? -20.312 1.612 17.953 1 73.88 418 HIS B C 1
ATOM 7463 O O . HIS B 1 418 ? -20.047 1.22 16.812 1 73.88 418 HIS B O 1
ATOM 7469 N N . GLY B 1 419 ? -19.578 2.418 18.609 1 72.81 419 GLY B N 1
ATOM 7470 C CA . GLY B 1 419 ? -18.266 2.809 18.094 1 72.81 419 GLY B CA 1
ATOM 7471 C C . GLY B 1 419 ? -18.359 3.691 16.859 1 72.81 419 GLY B C 1
ATOM 7472 O O . GLY B 1 419 ? -19.125 4.656 16.844 1 72.81 419 GLY B O 1
ATOM 7473 N N . THR B 1 420 ? -17.406 3.338 15.844 1 69.31 420 THR B N 1
ATOM 7474 C CA . THR B 1 420 ? -17.297 4.16 14.648 1 69.31 420 THR B CA 1
ATOM 7475 C C . THR B 1 420 ? -18.109 3.551 13.508 1 69.31 420 THR B C 1
ATOM 7477 O O . THR B 1 420 ? -17.578 2.828 12.672 1 69.31 420 THR B O 1
ATOM 7480 N N . ILE B 1 421 ? -19.438 3.633 13.531 1 69.38 421 ILE B N 1
ATOM 7481 C CA . ILE B 1 421 ? -20.234 3.127 12.43 1 69.38 421 ILE B CA 1
ATOM 7482 C C . ILE B 1 421 ? -20.844 4.293 11.648 1 69.38 421 ILE B C 1
ATOM 7484 O O . ILE B 1 421 ? -21.078 5.367 12.203 1 69.38 421 ILE B O 1
ATOM 7488 N N . GLU B 1 422 ? -21.062 4.012 10.375 1 69.5 422 GLU B N 1
ATOM 7489 C CA . GLU B 1 422 ? -21.656 5.039 9.516 1 69.5 422 GLU B CA 1
ATOM 7490 C C . GLU B 1 422 ? -23.156 5.176 9.758 1 69.5 422 GLU B C 1
ATOM 7492 O O . GLU B 1 422 ? -23.766 4.301 10.367 1 69.5 422 GLU B O 1
ATOM 7497 N N . ALA B 1 423 ? -23.656 6.32 9.281 1 73.25 423 ALA B N 1
ATOM 7498 C CA . ALA B 1 423 ? -25.078 6.609 9.453 1 73.25 423 ALA B CA 1
ATOM 7499 C C . ALA B 1 423 ? -25.938 5.516 8.828 1 73.25 423 ALA B C 1
ATOM 7501 O O . ALA B 1 423 ? -26.922 5.074 9.422 1 73.25 423 ALA B O 1
ATOM 7502 N N . LYS B 1 424 ? -25.422 5.117 7.73 1 67.94 424 LYS B N 1
ATOM 7503 C CA . LYS B 1 424 ? -26.203 4.105 7.023 1 67.94 424 LYS B CA 1
ATOM 7504 C C . LYS B 1 424 ? -26.25 2.799 7.812 1 67.94 424 LYS B C 1
ATOM 7506 O O . LYS B 1 424 ? -27.281 2.127 7.855 1 67.94 424 LYS B O 1
ATOM 7511 N N . GLU B 1 425 ? -25.141 2.537 8.367 1 68.81 425 GLU B N 1
ATOM 7512 C CA . GLU B 1 425 ? -25.094 1.326 9.18 1 68.81 425 GLU B CA 1
ATOM 7513 C C . GLU B 1 425 ? -25.938 1.471 10.438 1 68.81 425 GLU B C 1
ATOM 7515 O O . GLU B 1 425 ? -26.594 0.515 10.867 1 68.81 425 GLU B O 1
ATOM 7520 N N . ALA B 1 426 ? -25.891 2.582 10.977 1 74.19 426 ALA B N 1
ATOM 7521 C CA . ALA B 1 426 ? -26.734 2.852 12.148 1 74.19 426 ALA B CA 1
ATOM 7522 C C . ALA B 1 426 ? -28.203 2.709 11.812 1 74.19 426 ALA B C 1
ATOM 7524 O O . ALA B 1 426 ? -28.984 2.141 12.586 1 74.19 426 ALA B O 1
ATOM 7525 N N . GLU B 1 427 ? -28.562 3.25 10.727 1 73.25 427 GLU B N 1
ATOM 7526 C CA . GLU B 1 427 ? -29.953 3.156 10.273 1 73.25 427 GLU B CA 1
ATOM 7527 C C . GLU B 1 427 ? -30.359 1.703 10.078 1 73.25 427 GLU B C 1
ATOM 7529 O O . GLU B 1 427 ? -31.484 1.323 10.43 1 73.25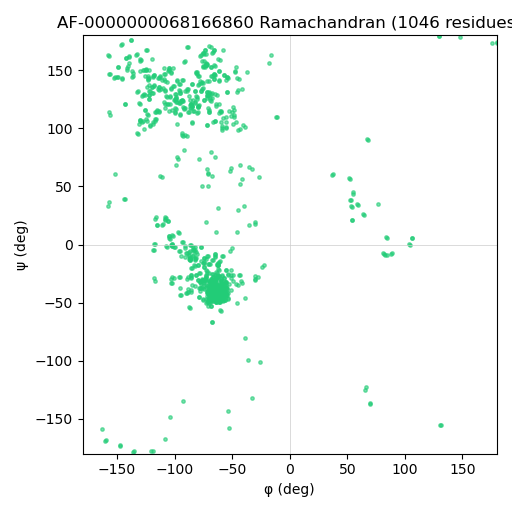 427 GLU B O 1
ATOM 7534 N N . ARG B 1 428 ? -29.469 1.089 9.609 1 62.69 428 ARG B N 1
ATOM 7535 C CA . ARG B 1 428 ? -29.719 -0.329 9.383 1 62.69 428 ARG B CA 1
ATOM 7536 C C . ARG B 1 428 ? -29.953 -1.058 10.703 1 62.69 428 ARG B C 1
ATOM 7538 O O . ARG B 1 428 ? -30.859 -1.89 10.805 1 62.69 428 ARG B O 1
ATOM 7545 N N . ARG B 1 429 ? -29.203 -0.724 11.609 1 68.19 429 ARG B N 1
ATOM 7546 C CA . ARG B 1 429 ? -29.281 -1.391 12.898 1 68.19 429 ARG B CA 1
ATOM 7547 C C . ARG B 1 429 ? -30.547 -0.994 13.641 1 68.19 429 ARG B C 1
ATOM 7549 O O . ARG B 1 429 ? -31.094 -1.778 14.422 1 68.19 429 ARG B O 1
ATOM 7556 N N . LEU B 1 430 ? -31 0.145 13.273 1 72.06 430 LEU B N 1
ATOM 7557 C CA . LEU B 1 430 ? -32.188 0.671 13.945 1 72.06 430 LEU B CA 1
ATOM 7558 C C . LEU B 1 430 ? -33.438 0.202 13.242 1 72.06 430 LEU B C 1
ATOM 7560 O O . LEU B 1 430 ? -34.531 0.211 13.836 1 72.06 430 LEU B O 1
ATOM 7564 N N . ALA B 1 431 ? -33.281 0.012 12.062 1 62.34 431 ALA B N 1
ATOM 7565 C CA . ALA B 1 431 ? -34.438 -0.361 11.297 1 62.34 431 ALA B CA 1
ATOM 7566 C C . ALA B 1 431 ? -35.156 -1.562 11.922 1 62.34 431 ALA B C 1
ATOM 7568 O O . ALA B 1 431 ? -36.375 -1.669 11.859 1 62.34 431 ALA B O 1
ATOM 7569 N N . SER B 1 432 ? -34.406 -2.369 12.461 1 51.69 432 SER B N 1
ATOM 7570 C CA . SER B 1 432 ? -34.969 -3.59 13.008 1 51.69 432 SER B CA 1
ATOM 7571 C C . SER B 1 432 ? -35.562 -3.35 14.398 1 51.69 432 SER B C 1
ATOM 7573 O O . SER B 1 432 ? -36.219 -4.227 14.961 1 51.69 432 SER B O 1
ATOM 7575 N N . LYS B 1 433 ? -35.375 -2.152 14.734 1 58.78 433 LYS B N 1
ATOM 7576 C CA . LYS B 1 433 ? -35.781 -1.913 16.125 1 58.78 433 LYS B CA 1
ATOM 7577 C C . LYS B 1 433 ? -36.75 -0.751 16.234 1 58.78 433 LYS B C 1
ATOM 7579 O O . LYS B 1 433 ? -36.469 0.344 15.734 1 58.78 433 LYS B O 1
ATOM 7584 N N . LYS B 1 434 ? -38.062 -0.871 16.344 1 57.97 434 LYS B N 1
ATOM 7585 C CA . LYS B 1 434 ? -39.156 0.107 16.297 1 57.97 434 LYS B CA 1
ATOM 7586 C C . LYS B 1 434 ? -38.875 1.261 17.266 1 57.97 434 LYS B C 1
ATOM 7588 O O . LYS B 1 434 ? -39.312 2.393 17.016 1 57.97 434 LYS B O 1
ATOM 7593 N N . LYS B 1 435 ? -38.031 1.085 18.297 1 62.28 435 LYS B N 1
ATOM 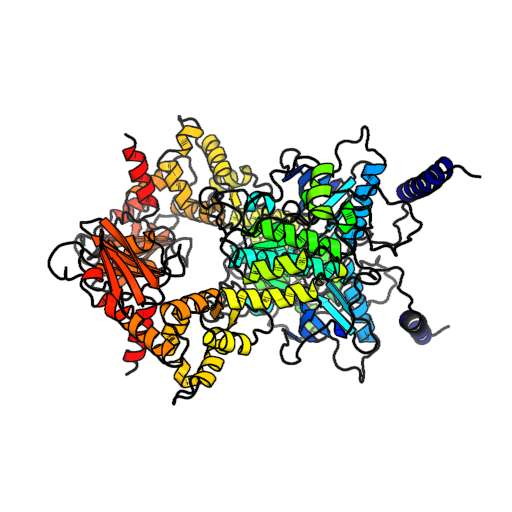7594 C CA . LYS B 1 435 ? -37.812 2.143 19.281 1 62.28 435 LYS B CA 1
ATOM 7595 C C . LYS B 1 435 ? -36.438 2.061 19.906 1 62.28 435 LYS B C 1
ATOM 7597 O O . LYS B 1 435 ? -36.281 1.924 21.125 1 62.28 435 LYS B O 1
ATOM 7602 N N . GLY B 1 436 ? -35.562 2.178 19.094 1 71.81 436 GLY B N 1
ATOM 7603 C CA . GLY B 1 436 ? -34.219 2.031 19.625 1 71.81 436 GLY B CA 1
ATOM 7604 C C . GLY B 1 436 ? -33.281 3.166 19.219 1 71.81 436 GLY B C 1
ATOM 7605 O O . GLY B 1 436 ? -33.625 3.984 18.359 1 71.81 436 GLY B O 1
ATOM 7606 N N . PHE B 1 437 ? -32.281 3.492 20.125 1 77.12 437 PHE B N 1
ATOM 7607 C CA . PHE B 1 437 ? -31.25 4.445 19.734 1 77.12 437 PHE B CA 1
ATOM 7608 C C . PHE B 1 437 ? -29.859 3.822 19.859 1 77.12 437 PHE B C 1
ATOM 7610 O O . PHE B 1 437 ? -29.672 2.842 20.578 1 77.12 437 PHE B O 1
ATOM 7617 N N . ILE B 1 438 ? -29.016 4.297 19.031 1 79.94 438 ILE B N 1
ATOM 7618 C CA . ILE B 1 438 ? -27.625 3.885 19.078 1 79.94 438 ILE B CA 1
ATOM 7619 C C . ILE B 1 438 ? -26.719 5.109 19.234 1 79.94 438 ILE B C 1
ATOM 7621 O O . ILE B 1 438 ? -27.031 6.184 18.719 1 79.94 438 ILE B O 1
ATOM 7625 N N . LEU B 1 439 ? -25.781 4.918 20.125 1 81.75 439 LEU B N 1
ATOM 7626 C CA . LEU B 1 439 ? -24.719 5.914 20.25 1 81.75 439 LEU B CA 1
ATOM 7627 C C . LEU B 1 439 ? -23.5 5.504 19.422 1 81.75 439 LEU B C 1
ATOM 7629 O O . LEU B 1 439 ? -23.094 4.34 19.438 1 81.75 439 LEU B O 1
ATOM 7633 N N . ARG B 1 440 ? -23.031 6.426 18.641 1 80.31 440 ARG B N 1
ATOM 7634 C CA . ARG B 1 440 ? -21.859 6.133 17.812 1 80.31 440 ARG B CA 1
ATOM 7635 C C . ARG B 1 440 ? -20.938 7.34 17.719 1 80.31 440 ARG B C 1
ATOM 7637 O O . ARG B 1 440 ? -21.344 8.461 18.031 1 80.31 440 ARG B O 1
ATOM 7644 N N . LEU B 1 441 ? -19.734 7.012 17.359 1 77.88 441 LEU B N 1
ATOM 7645 C CA . LEU B 1 441 ? -18.812 8.102 17.078 1 77.88 441 LEU B CA 1
ATOM 7646 C C . LEU B 1 441 ? -19.078 8.719 15.719 1 77.88 441 LEU B C 1
ATOM 7648 O O . LEU B 1 441 ? -19.453 8.016 14.773 1 77.88 441 LEU B O 1
ATOM 7652 N N . SER B 1 442 ? -19 10 15.648 1 71.19 442 SER B N 1
ATOM 7653 C CA . SER B 1 442 ? -19.219 10.68 14.383 1 71.19 442 SER B CA 1
ATOM 7654 C C . SER B 1 442 ? -18.047 10.438 13.422 1 71.19 442 SER B C 1
ATOM 7656 O O . SER B 1 442 ? -16.891 10.539 13.812 1 71.19 442 SER B O 1
ATOM 7658 N N . ALA B 1 443 ? -18.391 10 12.172 1 62.06 443 ALA B N 1
ATOM 7659 C CA . ALA B 1 443 ? -17.375 9.82 11.148 1 62.06 443 ALA B CA 1
ATOM 7660 C C . ALA B 1 443 ? -16.859 11.164 10.633 1 62.06 443 ALA B C 1
ATOM 7662 O O . ALA B 1 443 ? -15.711 11.273 10.203 1 62.06 443 ALA B O 1
ATOM 7663 N N . LYS B 1 444 ? -17.703 12.172 10.719 1 57.91 444 LYS B N 1
ATOM 7664 C CA . LYS B 1 444 ? -17.422 13.469 10.109 1 57.91 444 LYS B CA 1
ATOM 7665 C C . LYS B 1 444 ? -16.672 14.383 11.07 1 57.91 444 LYS B C 1
ATOM 7667 O O . LYS B 1 444 ? -15.766 15.117 10.672 1 57.91 444 LYS B O 1
ATOM 7672 N N . ASP B 1 445 ? -17.109 14.359 12.352 1 61.81 445 ASP B N 1
ATOM 7673 C CA . ASP B 1 445 ? -16.547 15.242 13.367 1 61.81 445 ASP B CA 1
ATOM 7674 C C . ASP B 1 445 ? -16.031 14.453 14.562 1 61.81 445 ASP B C 1
ATOM 7676 O O . ASP B 1 445 ? -16.812 13.953 15.375 1 61.81 445 ASP B O 1
ATOM 7680 N N . PRO B 1 446 ? -14.742 14.406 14.641 1 63.03 446 PRO B N 1
ATOM 7681 C CA . PRO B 1 446 ? -14.172 13.609 15.734 1 63.03 446 PRO B CA 1
ATOM 7682 C C . PRO B 1 446 ? -14.5 14.18 17.109 1 63.03 446 PRO B C 1
ATOM 7684 O O . PRO B 1 446 ? -14.344 13.492 18.125 1 63.03 446 PRO B O 1
ATOM 7687 N N . SER B 1 447 ? -15.039 15.352 17.172 1 65.56 447 SER B N 1
ATOM 7688 C CA . SER B 1 447 ? -15.344 15.977 18.453 1 65.56 447 SER B CA 1
ATOM 7689 C C . SER B 1 447 ? -16.781 15.688 18.891 1 65.56 447 SER B C 1
ATOM 7691 O O . SER B 1 447 ? -17.219 16.156 19.938 1 65.56 447 SER B O 1
ATOM 7693 N N . CYS B 1 448 ? -17.422 14.922 18.062 1 77.75 448 CYS B N 1
ATOM 7694 C CA . CYS B 1 448 ? -18.844 14.727 18.375 1 77.75 448 CYS B CA 1
ATOM 7695 C C . CYS B 1 448 ? -19.188 13.242 18.438 1 77.75 448 CYS B C 1
ATOM 7697 O O . CYS B 1 448 ? -18.453 12.406 17.906 1 77.75 448 CYS B O 1
ATOM 7699 N N . VAL B 1 449 ? -20.156 12.992 19.266 1 83.38 449 VAL B N 1
ATOM 7700 C CA . VAL B 1 449 ? -20.844 11.711 19.203 1 83.38 449 VAL B CA 1
ATOM 7701 C C . VAL B 1 449 ? -22.219 11.906 18.562 1 83.38 449 VAL B C 1
ATOM 7703 O O . VAL B 1 449 ? -22.75 13.023 18.531 1 83.38 449 VAL B O 1
ATOM 7706 N N . THR B 1 450 ? -22.672 10.867 17.953 1 84.12 450 THR B N 1
ATOM 7707 C CA . THR B 1 450 ? -23.984 10.93 17.281 1 84.12 450 THR B CA 1
ATOM 7708 C C . THR B 1 450 ? -24.938 9.906 17.891 1 84.12 450 THR B C 1
ATOM 7710 O O . THR B 1 450 ? -24.562 8.75 18.094 1 84.12 450 THR B O 1
ATOM 7713 N N . ILE B 1 451 ? -26.047 10.406 18.203 1 83.75 451 ILE B N 1
ATOM 7714 C CA . ILE B 1 451 ? -27.109 9.492 18.578 1 83.75 451 ILE B CA 1
ATOM 7715 C C . ILE B 1 451 ? -28.047 9.273 17.391 1 83.75 451 ILE B C 1
ATOM 7717 O O . ILE B 1 451 ? -28.625 10.227 16.859 1 83.75 451 ILE B O 1
ATOM 7721 N N . SER B 1 452 ? -28.062 8.039 16.984 1 82.88 452 SER B N 1
ATOM 7722 C CA . SER B 1 452 ? -29.016 7.648 15.945 1 82.88 452 SER B CA 1
ATOM 7723 C C . SER B 1 452 ? -30.25 6.992 16.547 1 82.88 452 SER B C 1
ATOM 7725 O O . SER B 1 452 ? -30.141 6.031 17.312 1 82.88 452 SER B O 1
ATOM 7727 N N . ARG B 1 453 ? -31.406 7.551 16.156 1 79.62 453 ARG B N 1
ATOM 7728 C CA . ARG B 1 453 ? -32.625 7.039 16.75 1 79.62 453 ARG B CA 1
ATOM 7729 C C . ARG B 1 453 ? -33.719 6.855 15.703 1 79.62 453 ARG B C 1
ATOM 7731 O O . ARG B 1 453 ? -33.719 7.535 14.672 1 79.62 453 ARG B O 1
ATOM 7738 N N . GLU B 1 454 ? -34.5 5.855 15.992 1 75.62 454 GLU B N 1
ATOM 7739 C CA . GLU B 1 454 ? -35.688 5.66 15.164 1 75.62 454 GLU B CA 1
ATOM 7740 C C . GLU B 1 454 ? -36.781 6.629 15.562 1 75.62 454 GLU B C 1
ATOM 7742 O O . GLU B 1 454 ? -37.125 6.754 16.734 1 75.62 454 GLU B O 1
ATOM 7747 N N . ASP B 1 455 ? -37.156 7.43 14.602 1 69.5 455 ASP B N 1
ATOM 7748 C CA . ASP B 1 455 ? -38.25 8.375 14.805 1 69.5 455 ASP B CA 1
ATOM 7749 C C . ASP B 1 455 ? -39.281 8.242 13.711 1 69.5 455 ASP B C 1
ATOM 7751 O O . ASP B 1 455 ? -39.125 8.773 12.609 1 69.5 455 ASP B O 1
ATOM 7755 N N . LYS B 1 456 ? -40.375 7.656 14.023 1 66.62 456 LYS B N 1
ATOM 7756 C CA . LYS B 1 456 ? -41.5 7.516 13.125 1 66.62 456 LYS B CA 1
ATOM 7757 C C . LYS B 1 456 ? -41.094 6.844 11.82 1 66.62 456 LYS B C 1
ATOM 7759 O O . LYS B 1 456 ? -41.406 7.348 10.734 1 66.62 456 LYS B O 1
ATOM 7764 N N . GLY B 1 457 ? -40.375 5.84 11.969 1 64.56 457 GLY B N 1
ATOM 7765 C CA . GLY B 1 457 ? -40.031 5.031 10.805 1 64.56 457 GLY B CA 1
ATOM 7766 C C . GLY B 1 457 ? -38.781 5.516 10.094 1 64.56 457 GLY B C 1
ATOM 7767 O O . GLY B 1 457 ? -38.344 4.891 9.125 1 64.56 457 GLY B O 1
ATOM 7768 N N . LYS B 1 458 ? -38.344 6.645 10.531 1 72.88 458 LYS B N 1
ATOM 7769 C CA . LYS B 1 458 ? -37.125 7.176 9.914 1 72.88 458 LYS B CA 1
ATOM 7770 C C . LYS B 1 458 ? -36 7.305 10.945 1 72.88 458 LYS B C 1
ATOM 7772 O O . LYS B 1 458 ? -36.281 7.496 12.133 1 72.88 458 LYS B O 1
ATOM 7777 N N . ALA B 1 459 ? -34.844 7.094 10.5 1 76.88 459 ALA B N 1
ATOM 7778 C CA . ALA B 1 459 ? -33.688 7.277 11.391 1 76.88 459 ALA B CA 1
ATOM 7779 C C . ALA B 1 459 ? -33.281 8.742 11.461 1 76.88 459 ALA B C 1
ATOM 7781 O O . ALA B 1 459 ? -33.219 9.43 10.438 1 76.88 459 ALA B O 1
ATOM 7782 N N . ARG B 1 460 ? -33.281 9.289 12.664 1 80.19 460 ARG B N 1
ATOM 7783 C CA . ARG B 1 460 ? -32.75 10.641 12.898 1 80.19 460 ARG B CA 1
ATOM 7784 C C . ARG B 1 460 ? -31.422 10.602 13.609 1 80.19 460 ARG B C 1
ATOM 7786 O O . ARG B 1 460 ? -31.203 9.766 14.492 1 80.19 460 ARG B O 1
ATOM 7793 N N . HIS B 1 461 ? -30.594 11.461 13.172 1 82.81 461 HIS B N 1
ATOM 7794 C CA . HIS B 1 461 ? -29.25 11.531 13.734 1 82.81 461 HIS B CA 1
ATOM 7795 C C . HIS B 1 461 ? -29.016 12.852 14.445 1 82.81 461 HIS B C 1
ATOM 7797 O O . HIS B 1 461 ? -29.156 13.922 13.844 1 82.81 461 HIS B O 1
ATOM 7803 N N . LEU B 1 462 ? -28.812 12.758 15.742 1 81.69 462 LEU B N 1
ATOM 7804 C CA . LEU B 1 462 ? -28.578 13.945 16.562 1 81.69 462 LEU B CA 1
ATOM 7805 C C . LEU B 1 462 ? -27.109 14.016 16.984 1 81.69 462 LEU B C 1
ATOM 7807 O O . LEU B 1 462 ? -26.578 13.07 17.562 1 81.69 462 LEU B O 1
ATOM 7811 N N . ARG B 1 463 ? -26.516 15.109 16.734 1 84.19 463 ARG B N 1
ATOM 7812 C CA . ARG B 1 463 ? -25.109 15.305 17.125 1 84.19 463 ARG B CA 1
ATOM 7813 C C . ARG B 1 463 ? -25.016 15.883 18.531 1 84.19 463 ARG B C 1
ATOM 7815 O O . ARG B 1 463 ? -25.797 16.766 18.891 1 84.19 463 ARG B O 1
ATOM 7822 N N . VAL B 1 464 ? -24.172 15.312 19.266 1 84.88 464 VAL B N 1
ATOM 7823 C CA . VAL B 1 464 ? -23.859 15.773 20.609 1 84.88 464 VAL B CA 1
ATOM 7824 C C . VAL B 1 464 ? -22.422 16.281 20.656 1 84.88 464 VAL B C 1
ATOM 7826 O O . VAL B 1 464 ? -21.469 15.492 20.531 1 84.88 464 VAL B O 1
ATOM 7829 N N . LEU B 1 465 ? -22.266 17.547 20.891 1 83.69 465 LEU B N 1
ATOM 7830 C CA . LEU B 1 465 ? -20.953 18.172 20.812 1 83.69 465 LEU B CA 1
ATOM 7831 C C . LEU B 1 465 ? -20.297 18.266 22.188 1 83.69 465 LEU B C 1
ATOM 7833 O O . LEU B 1 465 ? -20.938 18.625 23.156 1 83.69 465 LEU B O 1
ATOM 7837 N N . ARG B 1 466 ? -19.078 17.875 22.219 1 84.62 466 ARG B N 1
ATOM 7838 C CA . ARG B 1 466 ? -18.297 18.062 23.438 1 84.62 466 ARG B CA 1
ATOM 7839 C C . ARG B 1 466 ? -17.656 19.453 23.453 1 84.62 466 ARG B C 1
ATOM 7841 O O . ARG B 1 466 ? -16.969 19.844 22.516 1 84.62 466 ARG B O 1
ATOM 7848 N N . THR B 1 467 ? -18.047 20.188 24.484 1 78.12 467 THR B N 1
ATOM 7849 C CA . THR B 1 467 ? -17.438 21.5 24.719 1 78.12 467 THR B CA 1
ATOM 7850 C C . THR B 1 467 ? -16.766 21.531 26.094 1 78.12 467 THR B C 1
ATOM 7852 O O . THR B 1 467 ? -16.703 20.516 26.781 1 78.12 467 THR B O 1
ATOM 7855 N N . GLU B 1 468 ? -16.219 22.656 26.453 1 75.56 468 GLU B N 1
ATOM 7856 C CA . GLU B 1 468 ? -15.578 22.812 27.75 1 75.56 468 GLU B CA 1
ATOM 7857 C C . GLU B 1 468 ? -16.578 22.625 28.891 1 75.56 468 GLU B C 1
ATOM 7859 O O . GLU B 1 468 ? -16.219 22.141 29.969 1 75.56 468 GLU B O 1
ATOM 7864 N N . SER B 1 469 ? -17.828 22.938 28.547 1 78.31 469 SER B N 1
ATOM 7865 C CA . SER B 1 469 ? -18.859 22.906 29.578 1 78.31 469 SER B CA 1
ATOM 7866 C C . SER B 1 469 ? -19.516 21.516 29.656 1 78.31 469 SER B C 1
ATOM 7868 O O . SER B 1 469 ? -20.234 21.219 30.609 1 78.31 469 SER B O 1
ATOM 7870 N N . GLY B 1 470 ? -19.156 20.719 28.734 1 84.31 470 GLY B N 1
ATOM 7871 C CA . GLY B 1 470 ? -19.766 19.391 28.719 1 84.31 470 GLY B CA 1
ATOM 7872 C C . GLY B 1 470 ? -20.281 19 27.344 1 84.31 470 GLY B C 1
ATOM 7873 O O . GLY B 1 470 ? -19.688 19.359 26.328 1 84.31 470 GLY B O 1
ATOM 7874 N N . PHE B 1 471 ? -21.281 18.062 27.422 1 87.06 471 PHE B N 1
ATOM 7875 C CA . PHE B 1 471 ? -21.875 17.609 26.172 1 87.06 471 PHE B CA 1
ATOM 7876 C C . PHE B 1 471 ? -23.125 18.438 25.844 1 87.06 471 PHE B C 1
ATOM 7878 O O . PHE B 1 471 ? -24.047 18.5 26.641 1 87.06 471 PHE B O 1
ATOM 7885 N N . ASN B 1 472 ? -23.109 19.016 24.703 1 86.44 472 ASN B N 1
ATOM 7886 C CA . ASN B 1 472 ? -24.188 19.906 24.297 1 86.44 472 ASN B CA 1
ATOM 7887 C C . ASN B 1 472 ? -25 19.297 23.156 1 86.44 472 ASN B C 1
ATOM 7889 O O . ASN B 1 472 ? -24.438 18.719 22.219 1 86.44 472 ASN B O 1
ATOM 7893 N N . VAL B 1 473 ? -26.312 19.391 23.328 1 84.12 473 VAL B N 1
ATOM 7894 C CA . VAL B 1 473 ? -27.219 18.906 22.281 1 84.12 473 VAL B CA 1
ATOM 7895 C C . VAL B 1 473 ? -28.219 20 21.922 1 84.12 473 VAL B C 1
ATOM 7897 O O . VAL B 1 473 ? -28.797 20.641 22.797 1 84.12 473 VAL B O 1
ATOM 7900 N N . GLN B 1 474 ? -28.266 20.203 20.656 1 80.75 474 GLN B N 1
ATOM 7901 C CA . GLN B 1 474 ? -29.219 21.188 20.172 1 80.75 474 GLN B CA 1
ATOM 7902 C C . GLN B 1 474 ? -30.562 20.531 19.828 1 80.75 474 GLN B C 1
ATOM 7904 O O . GLN B 1 474 ? -30.609 19.609 19.016 1 80.75 474 GLN B O 1
ATOM 7909 N N . VAL B 1 475 ? -31.562 20.859 20.469 1 74.94 475 VAL B N 1
ATOM 7910 C CA . VAL B 1 475 ? -32.906 20.406 20.188 1 74.94 475 VAL B CA 1
ATOM 7911 C C . VAL B 1 475 ? -33.812 21.594 19.844 1 74.94 475 VAL B C 1
ATOM 7913 O O . VAL B 1 475 ? -34.25 22.328 20.734 1 74.94 475 VAL B O 1
ATOM 7916 N N . GLY B 1 476 ? -34.062 21.703 18.594 1 71.56 476 GLY B N 1
ATOM 7917 C CA . GLY B 1 476 ? -34.75 22.906 18.172 1 71.56 476 GLY B CA 1
ATOM 7918 C C . GLY B 1 476 ? -33.938 24.156 18.344 1 71.56 476 GLY B C 1
ATOM 7919 O O . GLY B 1 476 ? -32.844 24.266 17.812 1 71.56 476 GLY B O 1
ATOM 7920 N N . LYS B 1 477 ? -34.469 25.109 19.094 1 78.62 477 LYS B N 1
ATOM 7921 C CA . LYS B 1 477 ? -33.781 26.359 19.344 1 78.62 477 LYS B CA 1
ATOM 7922 C C . LYS B 1 477 ? -33 26.297 20.656 1 78.62 477 LYS B C 1
ATOM 7924 O O . LYS B 1 477 ? -32.188 27.188 20.953 1 78.62 477 LYS B O 1
ATOM 7929 N N . ASP B 1 478 ? -33.281 25.203 21.391 1 81.94 478 ASP B N 1
ATOM 7930 C CA . ASP B 1 478 ? -32.688 25.109 22.719 1 81.94 478 ASP B CA 1
ATOM 7931 C C . ASP B 1 478 ? -31.422 24.25 22.703 1 81.94 478 ASP B C 1
ATOM 7933 O O . ASP B 1 478 ? -31.344 23.266 21.953 1 81.94 478 ASP B O 1
ATOM 7937 N N . VAL B 1 479 ? -30.438 24.719 23.516 1 86.81 479 VAL B N 1
ATOM 7938 C CA . VAL B 1 479 ? -29.219 23.938 23.719 1 86.81 479 VAL B CA 1
ATOM 7939 C C . VAL B 1 479 ? -29.203 23.359 25.125 1 86.81 479 VAL B C 1
ATOM 7941 O O . VAL B 1 479 ? -29.344 24.109 26.109 1 86.81 479 VAL B O 1
ATOM 7944 N N . HIS B 1 480 ? -29.141 22.125 25.25 1 86.88 480 HIS B N 1
ATOM 7945 C CA . HIS B 1 480 ? -29.047 21.438 26.531 1 86.88 480 HIS B CA 1
ATOM 7946 C C . HIS B 1 480 ? -27.609 20.953 26.797 1 86.88 480 HIS B C 1
ATOM 7948 O O . HIS B 1 480 ? -26.953 20.438 25.891 1 86.88 480 HIS B O 1
ATOM 7954 N N . CYS B 1 481 ? -27.172 21.219 28.031 1 89.81 481 CYS B N 1
ATOM 7955 C CA . CYS B 1 481 ? -25.812 20.844 28.391 1 89.81 481 CYS B CA 1
ATOM 7956 C C . CYS B 1 481 ? -25.812 19.75 29.453 1 89.81 481 CYS B C 1
ATOM 7958 O O . CYS B 1 481 ? -26.562 19.828 30.422 1 89.81 481 CYS B O 1
ATOM 7960 N N . PHE B 1 482 ? -24.969 18.766 29.234 1 88.75 482 PHE B N 1
ATOM 7961 C CA . PHE B 1 482 ? -24.812 17.656 30.172 1 88.75 482 PHE B CA 1
ATOM 7962 C C . PHE B 1 482 ? -23.359 17.5 30.578 1 88.75 482 PHE B C 1
ATOM 7964 O O . PHE B 1 482 ? -22.453 17.719 29.781 1 88.75 482 PHE B O 1
ATOM 7971 N N . PRO B 1 483 ? -23.156 17.109 31.844 1 84.81 483 PRO B N 1
ATOM 7972 C CA . PRO B 1 483 ? -21.766 16.984 32.312 1 84.81 483 PRO B CA 1
ATOM 7973 C C . PRO B 1 483 ? -21 15.852 31.641 1 84.81 483 PRO B C 1
ATOM 7975 O O . PRO B 1 483 ? -19.797 15.945 31.469 1 84.81 483 PRO B O 1
ATOM 7978 N N . ASP B 1 484 ? -21.609 14.75 31.375 1 82.94 484 ASP B N 1
ATOM 7979 C CA . ASP B 1 484 ? -20.969 13.633 30.688 1 82.94 484 ASP B CA 1
ATOM 7980 C C . ASP B 1 484 ? -21.969 12.891 29.797 1 82.94 484 ASP B C 1
ATOM 7982 O O . ASP B 1 484 ? -23.156 13.25 29.75 1 82.94 484 ASP B O 1
ATOM 7986 N N . LEU B 1 485 ? -21.469 12 29.062 1 82.06 485 LEU B N 1
ATOM 7987 C CA . LEU B 1 485 ? -22.266 11.305 28.062 1 82.06 485 LEU B CA 1
ATOM 7988 C C . LEU B 1 485 ? -23.328 10.422 28.75 1 82.06 485 LEU B C 1
ATOM 7990 O O . LEU B 1 485 ? -24.406 10.227 28.203 1 82.06 485 LEU B O 1
ATOM 7994 N N . LEU B 1 486 ? -22.953 9.883 29.922 1 80.19 486 LEU B N 1
ATOM 7995 C CA . LEU B 1 486 ? -23.906 9.031 30.625 1 80.19 486 LEU B CA 1
ATOM 7996 C C . LEU B 1 486 ? -25.094 9.844 31.109 1 80.19 486 LEU B C 1
ATOM 7998 O O . LEU B 1 486 ? -26.234 9.375 31.031 1 80.19 486 LEU B O 1
ATOM 8002 N N . ALA B 1 487 ? -24.688 10.969 31.594 1 82.12 487 ALA B N 1
ATOM 8003 C CA . ALA B 1 487 ? -25.766 11.875 32 1 82.12 487 ALA B CA 1
ATOM 8004 C C . ALA B 1 487 ? -26.672 12.227 30.828 1 82.12 487 ALA B C 1
ATOM 8006 O O . ALA B 1 487 ? -27.891 12.336 30.984 1 82.12 487 ALA B O 1
ATOM 8007 N N . PHE B 1 488 ? -26.125 12.43 29.781 1 83.62 488 PHE B N 1
ATOM 8008 C CA . PHE B 1 488 ? -26.891 12.719 28.562 1 83.62 488 PHE B CA 1
ATOM 8009 C C . PHE B 1 488 ? -27.766 11.539 28.188 1 83.62 488 PHE B C 1
ATOM 8011 O O . PHE B 1 488 ? -28.953 11.711 27.891 1 83.62 488 PHE B O 1
ATOM 8018 N N . LEU B 1 489 ? -27.219 10.375 28.25 1 80.06 489 LEU B N 1
ATOM 8019 C CA . LEU B 1 489 ? -27.953 9.172 27.859 1 80.06 489 LEU B CA 1
ATOM 8020 C C . LEU B 1 489 ? -29.141 8.938 28.781 1 80.06 489 LEU B C 1
ATOM 8022 O O . LEU B 1 489 ? -30.141 8.352 28.375 1 80.06 489 LEU B O 1
ATOM 8026 N N . ASP B 1 490 ? -28.969 9.383 29.969 1 77.94 490 ASP B N 1
ATOM 8027 C CA . ASP B 1 490 ? -30.031 9.211 30.953 1 77.94 490 ASP B CA 1
ATOM 8028 C C . ASP B 1 490 ? -31.047 10.344 30.859 1 77.94 490 ASP B C 1
ATOM 8030 O O . ASP B 1 490 ? -32.094 10.312 31.516 1 77.94 490 ASP B O 1
ATOM 8034 N N . SER B 1 491 ? -30.797 11.227 29.969 1 78.25 491 SER B N 1
ATOM 8035 C CA . SER B 1 491 ? -31.656 12.398 29.859 1 78.25 491 SER B CA 1
ATOM 8036 C C . SER B 1 491 ? -32.781 12.164 28.859 1 78.25 491 SER B C 1
ATOM 8038 O O . SER B 1 491 ? -32.688 11.297 27.984 1 78.25 491 SER B O 1
ATOM 8040 N N . PRO B 1 492 ? -33.812 12.883 29 1 72.56 492 PRO B N 1
ATOM 8041 C CA . PRO B 1 492 ? -34.938 12.766 28.062 1 72.56 492 PRO B CA 1
ATOM 8042 C C . PRO B 1 492 ? -34.531 13.172 26.641 1 72.56 492 PRO B C 1
ATOM 8044 O O . PRO B 1 492 ? -35.156 12.727 25.672 1 72.56 492 PRO B O 1
ATOM 8047 N N . GLN B 1 493 ? -33.562 14.047 26.484 1 68.25 493 GLN B N 1
ATOM 8048 C CA . GLN B 1 493 ? -33.125 14.531 25.172 1 68.25 493 GLN B CA 1
ATOM 8049 C C . GLN B 1 493 ? -32.562 13.398 24.328 1 68.25 493 GLN B C 1
ATOM 8051 O O . GLN B 1 493 ? -32.562 13.453 23.094 1 68.25 493 GLN B O 1
ATOM 8056 N N . ALA B 1 494 ? -31.906 12.547 24.984 1 68.25 494 ALA B N 1
ATOM 8057 C CA . ALA B 1 494 ? -31.344 11.398 24.266 1 68.25 494 ALA B CA 1
ATOM 8058 C C . ALA B 1 494 ? -32.438 10.469 23.781 1 68.25 494 ALA B C 1
ATOM 8060 O O . ALA B 1 494 ? -32.312 9.812 22.734 1 68.25 494 ALA B O 1
ATOM 8061 N N . THR B 1 495 ? -33.531 10.484 24.562 1 58 495 THR B N 1
ATOM 8062 C CA . THR B 1 495 ? -34.625 9.531 24.297 1 58 495 THR B CA 1
ATOM 8063 C C . THR B 1 495 ? -35.781 10.211 23.594 1 58 495 THR B C 1
ATOM 8065 O O . THR B 1 495 ? -36.656 9.547 23.016 1 58 495 THR B O 1
ATOM 8068 N N . LYS B 1 496 ? -36.094 11.578 23.766 1 48.34 496 LYS B N 1
ATOM 8069 C CA . LYS B 1 496 ? -37.375 12.242 23.469 1 48.34 496 LYS B CA 1
ATOM 8070 C C . LYS B 1 496 ? -37.375 12.805 22.047 1 48.34 496 LYS B C 1
ATOM 8072 O O . LYS B 1 496 ? -36.656 13.766 21.75 1 48.34 496 LYS B O 1
ATOM 8077 N N . SER B 1 497 ? -37.531 12.539 20.906 1 40.16 497 SER B N 1
ATOM 8078 C CA . SER B 1 497 ? -38.188 13.547 20.078 1 40.16 497 SER B CA 1
ATOM 8079 C C . SER B 1 497 ? -39.281 14.281 20.875 1 40.16 497 SER B C 1
ATOM 8081 O O . SER B 1 497 ? -39.406 15.508 20.766 1 40.16 497 SER B O 1
ATOM 8083 N N . GLY B 1 498 ? -40.875 13.977 20.828 1 33.06 498 GLY B N 1
ATOM 8084 C CA . GLY B 1 498 ? -42 14.664 21.438 1 33.06 498 GLY B CA 1
ATOM 8085 C C . GLY B 1 498 ? -41.844 14.852 22.938 1 33.06 498 GLY B C 1
ATOM 8086 O O . GLY B 1 498 ? -40.781 14.57 23.5 1 33.06 498 GLY B O 1
ATOM 8087 N N . LYS B 1 499 ? -43.219 14.703 23.859 1 30.86 499 LYS B N 1
ATOM 8088 C CA . LYS B 1 499 ? -43.719 14.5 25.234 1 30.86 499 LYS B CA 1
ATOM 8089 C C . LYS B 1 499 ? -42.75 13.602 26.016 1 30.86 499 LYS B C 1
ATOM 8091 O O . LYS B 1 499 ? -41.75 13.141 25.484 1 30.86 499 LYS B O 1
ATOM 8096 N N . SER B 1 500 ? -43.375 12.531 26.719 1 30 500 SER B N 1
ATOM 8097 C CA . SER B 1 500 ? -42.812 11.516 27.594 1 30 500 SER B CA 1
ATOM 8098 C C . SER B 1 500 ? -41.562 10.891 26.969 1 30 500 SER B C 1
ATOM 8100 O O . SER B 1 500 ? -41.344 10.984 25.766 1 30 500 SER B O 1
ATOM 8102 N N . GLY B 1 501 ? -40.531 10.336 27.844 1 33.06 501 GLY B N 1
ATOM 8103 C CA . GLY B 1 501 ? -39.406 9.391 27.812 1 33.06 501 GLY B CA 1
ATOM 8104 C C . GLY B 1 501 ? -39.562 8.32 26.75 1 33.06 501 GLY B C 1
ATOM 8105 O O . GLY B 1 501 ? -40.375 7.387 26.922 1 33.06 501 GLY B O 1
ATOM 8106 N N . LEU B 1 502 ? -39.688 8.633 25.578 1 37.09 502 LEU B N 1
ATOM 8107 C CA . LEU B 1 502 ? -40.25 7.723 24.578 1 37.09 502 LEU B CA 1
ATOM 8108 C C . LEU B 1 502 ? -39.656 6.328 24.719 1 37.09 502 LEU B C 1
ATOM 8110 O O . LEU B 1 502 ? -39.875 5.457 23.875 1 37.09 502 LEU B O 1
ATOM 8114 N N . GLY B 1 503 ? -39.281 5.91 25.812 1 40.59 503 GLY B N 1
ATOM 8115 C CA . GLY B 1 503 ? -39 4.516 26.125 1 40.59 503 GLY B CA 1
ATOM 8116 C C . GLY B 1 503 ? -38 3.881 25.156 1 40.59 503 GLY B C 1
ATOM 8117 O O . GLY B 1 503 ? -38.125 2.697 24.828 1 40.59 503 GLY B O 1
ATOM 8118 N N . LEU B 1 504 ? -37.25 4.723 24.5 1 45.75 504 LEU B N 1
ATOM 8119 C CA . LEU B 1 504 ? -36.375 4.062 23.547 1 45.75 504 LEU B CA 1
ATOM 8120 C C . LEU B 1 504 ? -35.406 3.115 24.25 1 45.75 504 LEU B C 1
ATOM 8122 O O . LEU B 1 504 ? -34.969 3.391 25.375 1 45.75 504 LEU B O 1
ATOM 8126 N N . GLN B 1 505 ? -35.531 1.954 23.859 1 48.5 505 GLN B N 1
ATOM 8127 C CA . GLN B 1 505 ? -34.688 0.884 24.406 1 48.5 505 GLN B CA 1
ATOM 8128 C C . GLN B 1 505 ? -33.312 0.885 23.75 1 48.5 505 GLN B C 1
ATOM 8130 O O . GLN B 1 505 ? -33.188 1.178 22.547 1 48.5 505 GLN B O 1
ATOM 8135 N N . LYS B 1 506 ? -32.438 1.087 24.641 1 52.38 506 LYS B N 1
ATOM 8136 C CA . LYS B 1 506 ? -31.078 0.881 24.203 1 52.38 506 LYS B CA 1
ATOM 8137 C C . LYS B 1 506 ? -30.969 -0.317 23.266 1 52.38 506 LYS B C 1
ATOM 8139 O O . LYS B 1 506 ? -31.516 -1.384 23.547 1 52.38 506 LYS B O 1
ATOM 8144 N N . VAL B 1 507 ? -30.906 0.024 22.094 1 47.38 507 VAL B N 1
ATOM 8145 C CA . VAL B 1 507 ? -30.656 -1.103 21.203 1 47.38 507 VAL B CA 1
ATOM 8146 C C . VAL B 1 507 ? -29.281 -1.695 21.484 1 47.38 507 VAL B C 1
ATOM 8148 O O . VAL B 1 507 ? -28.25 -1.052 21.234 1 47.38 507 VAL B O 1
ATOM 8151 N N . CYS B 1 508 ? -29.266 -2.406 22.578 1 49.12 508 CYS B N 1
ATOM 8152 C CA . CYS B 1 508 ? -28.047 -3.1 22.969 1 49.12 508 CYS B CA 1
ATOM 8153 C C . CYS B 1 508 ? -27.719 -4.223 22 1 49.12 508 CYS B C 1
ATOM 8155 O O . CYS B 1 508 ? -28.547 -5.098 21.75 1 49.12 508 CYS B O 1
ATOM 8157 N N . SER B 1 509 ? -27.578 -3.91 20.969 1 44.44 509 SER B N 1
ATOM 8158 C CA . SER B 1 509 ? -27.297 -5.109 20.188 1 44.44 509 SER B CA 1
ATOM 8159 C C . SER B 1 509 ? -26.172 -5.93 20.812 1 44.44 509 SER B C 1
ATOM 8161 O O . SER B 1 509 ? -25.203 -5.371 21.328 1 44.44 509 SER B O 1
ATOM 8163 N N . LYS B 1 510 ? -26.453 -7.062 21.344 1 41.53 510 LYS B N 1
ATOM 8164 C CA . LYS B 1 510 ? -25.375 -8.031 21.531 1 41.53 510 LYS B CA 1
ATOM 8165 C C . LYS B 1 510 ? -24.219 -7.738 20.578 1 41.53 510 LYS B C 1
ATOM 8167 O O . LYS B 1 510 ? -23.172 -8.367 20.672 1 41.53 510 LYS B O 1
ATOM 8172 N N . ASP B 1 511 ? -24.516 -7.016 19.641 1 41.47 511 ASP B N 1
ATOM 8173 C CA . ASP B 1 511 ? -23.703 -6.773 18.453 1 41.47 511 ASP B CA 1
ATOM 8174 C C . ASP B 1 511 ? -22.703 -5.645 18.703 1 41.47 511 ASP B C 1
ATOM 8176 O O . ASP B 1 511 ? -21.969 -5.246 17.797 1 41.47 511 ASP B O 1
ATOM 8180 N N . SER B 1 512 ? -23.078 -4.832 19.766 1 44.97 512 SER B N 1
ATOM 8181 C CA . SER B 1 512 ? -21.969 -3.898 19.984 1 44.97 512 SER B CA 1
ATOM 8182 C C . SER B 1 512 ? -20.672 -4.637 20.297 1 44.97 512 SER B C 1
ATOM 8184 O O . SER B 1 512 ? -20.641 -5.496 21.188 1 44.97 512 SER B O 1
ATOM 8186 N N . GLU B 1 513 ? -19.891 -4.82 19.438 1 48.56 513 GLU B N 1
ATOM 8187 C CA . GLU B 1 513 ? -18.578 -5.43 19.672 1 48.56 513 GLU B CA 1
ATOM 8188 C C . GLU B 1 513 ? -18.109 -5.152 21.094 1 48.56 513 GLU B C 1
ATOM 8190 O O . GLU B 1 513 ? -17.438 -5.988 21.703 1 48.56 513 GLU B O 1
ATOM 8195 N N . TYR B 1 514 ? -18.609 -4.012 21.609 1 50.25 514 TYR B N 1
ATOM 8196 C CA . TYR B 1 514 ? -18.109 -3.568 22.906 1 50.25 514 TYR B CA 1
ATOM 8197 C C . TYR B 1 514 ? -18.875 -4.223 24.047 1 50.25 514 TYR B C 1
ATOM 8199 O O . TYR B 1 514 ? -18.297 -4.586 25.078 1 50.25 514 TYR B O 1
ATOM 8207 N N . ALA B 1 515 ? -20.156 -4.344 23.844 1 48.72 515 ALA B N 1
ATOM 8208 C CA . ALA B 1 515 ? -20.984 -4.949 24.875 1 48.72 515 ALA B CA 1
ATOM 8209 C C . ALA B 1 515 ? -20.656 -6.43 25.047 1 48.72 515 ALA B C 1
ATOM 8211 O O . ALA B 1 515 ? -20.672 -6.957 26.156 1 48.72 515 ALA B O 1
ATOM 8212 N N . ALA B 1 516 ? -20.359 -7.047 23.969 1 46.47 516 ALA B N 1
ATOM 8213 C CA . ALA B 1 516 ? -20.047 -8.469 24.047 1 46.47 516 ALA B CA 1
ATOM 8214 C C . ALA B 1 516 ? -18.797 -8.711 24.906 1 46.47 516 ALA B C 1
ATOM 8216 O O . ALA B 1 516 ? -18.688 -9.727 25.594 1 46.47 516 ALA B O 1
ATOM 8217 N N . VAL B 1 517 ? -17.875 -7.848 24.812 1 45.59 517 VAL B N 1
ATOM 8218 C CA . VAL B 1 517 ? -16.672 -8.008 25.641 1 45.59 517 VAL B CA 1
ATOM 8219 C C . VAL B 1 517 ? -17.078 -8.047 27.109 1 45.59 517 VAL B C 1
ATOM 8221 O O . VAL B 1 517 ? -16.547 -8.844 27.891 1 45.59 517 VAL B O 1
ATOM 8224 N N . HIS B 1 518 ? -18.047 -7.262 27.547 1 43.09 518 HIS B N 1
ATOM 8225 C CA . HIS B 1 518 ? -18.484 -7.258 28.938 1 43.09 518 HIS B CA 1
ATOM 8226 C C . HIS B 1 518 ? -19.203 -8.555 29.297 1 43.09 518 HIS B C 1
ATOM 8228 O O . HIS B 1 518 ? -19.031 -9.086 30.391 1 43.09 518 HIS B O 1
ATOM 8234 N N . GLU B 1 519 ? -20.016 -8.969 28.484 1 45.53 519 GLU B N 1
ATOM 8235 C CA . GLU B 1 519 ? -20.781 -10.164 28.844 1 45.53 519 GLU B CA 1
ATOM 8236 C C . GLU B 1 519 ? -19.875 -11.383 28.953 1 45.53 519 GLU B C 1
ATOM 8238 O O . GLU B 1 519 ? -20.031 -12.211 29.859 1 45.53 519 GLU B O 1
ATOM 8243 N N . ARG B 1 520 ? -18.984 -11.539 28.062 1 42.72 520 ARG B N 1
ATOM 8244 C CA . ARG B 1 520 ? -18.078 -12.688 28.156 1 42.72 520 ARG B CA 1
ATOM 8245 C C . ARG B 1 520 ? -17.219 -12.609 29.422 1 42.72 520 ARG B C 1
ATOM 8247 O O . ARG B 1 520 ? -16.859 -13.641 30 1 42.72 520 ARG B O 1
ATOM 8254 N N . SER B 1 521 ? -16.797 -11.5 29.75 1 36.09 521 SER B N 1
ATOM 8255 C CA . SER B 1 521 ? -16.016 -11.367 30.969 1 36.09 521 SER B CA 1
ATOM 8256 C C . SER B 1 521 ? -16.875 -11.672 32.188 1 36.09 521 SER B C 1
ATOM 8258 O O . SER B 1 521 ? -16.344 -11.953 33.281 1 36.09 521 SER B O 1
ATOM 8260 N N . ARG B 1 522 ? -18.109 -11.414 32.25 1 34.75 522 ARG B N 1
ATOM 8261 C CA . ARG B 1 522 ? -18.938 -11.82 33.406 1 34.75 522 ARG B CA 1
ATOM 8262 C C . ARG B 1 522 ? -19.141 -13.336 33.406 1 34.75 522 ARG B C 1
ATOM 8264 O O . ARG B 1 522 ? -19.359 -13.922 34.469 1 34.75 522 ARG B O 1
ATOM 8271 N N . GLY B 1 523 ? -19.359 -13.945 32.25 1 32.91 523 GLY B N 1
ATOM 8272 C CA . GLY B 1 523 ? -19.719 -15.352 32.375 1 32.91 523 GLY B CA 1
ATOM 8273 C C . GLY B 1 523 ? -18.547 -16.234 32.719 1 32.91 523 GLY B C 1
ATOM 8274 O O . GLY B 1 523 ? -18.656 -17.453 32.75 1 32.91 523 GLY B O 1
ATOM 8275 N N . GLY B 1 524 ? -17.344 -15.859 32.688 1 28.44 524 GLY B N 1
ATOM 8276 C CA . GLY B 1 524 ? -16.469 -16.812 33.375 1 28.44 524 GLY B CA 1
ATOM 8277 C C . GLY B 1 524 ? -16.781 -16.953 34.844 1 28.44 524 GLY B C 1
ATOM 8278 O O . GLY B 1 524 ? -15.984 -17.547 35.594 1 28.44 524 GLY B O 1
ATOM 8279 N N . HIS B 1 525 ? -17.953 -16.828 35.375 1 23.61 525 HIS B N 1
ATOM 8280 C CA . HIS B 1 525 ? -18.109 -17.75 36.5 1 23.61 525 HIS B CA 1
ATOM 8281 C C . HIS B 1 525 ? -18.25 -19.188 36.031 1 23.61 525 HIS B C 1
ATOM 8283 O O . HIS B 1 525 ? -18.969 -19.453 35.062 1 23.61 525 HIS B O 1
#

Secondary structure (DSSP, 8-state):
---HHHHHHHHHHHHHHHHHHHHHTT---SS-GGGB--GGGEEEEEEEEEEEETTEEEEEEEETTEEEEEEE-S-GGG--HHHHHHHHHHHHHHHH---TTBPPEEEEEEETTEEEEEEEPPSSEEHHHHHT-TT----HHHHHHHHHHHHHHHHHHHT-SSSPEE-S--SGGGEEE-TTS-EEE---TT-EE-----TTS-------S-GGG--HHHHTTPPP-HHHHHHHHHHHHHHHHH-S-TTTT--SHHHHHIIIIIS-------TTS-HHHHHHHHHHT-SSGGGSPPHHHHHHHHHHHHHHHH--SHHHHHHHHHH--SS-TTEEEHHHHHHHHHHHH--SS-HHHHTTSHHHHHHHHHHEEE---TTS-GGGPPEEEEHHHHHHHHHHH-S--TTHHHHHHHHHHTS-B--S--HHHHHHHHHTSTTEEEEEE-SS-TTEEEEEEEETTEEEEEEEEEETTEEEEEETTEEEEESSHHHHHTSHHHH-SSSS----EE---TT-HHHHHHHHHHTT-/---HHHHHHHHHHHHHHHHHHHHHTT---SS-GGGB--GGGEEEEEEEEEEEETTEEEEEEEETTEEEEEEE---GGG--HHHHHHHHHHHHHHHH---TTBPPEEEEEEETTEEEEEEE--SSEEHHHHHT-TT----HHHHHHHHHHHHHHHHHHHT-SSSPEE-S--SGGGEEE-TTS-EEE---TT-EE-----TTS-------S-GGG--HHHHTTPPP-HHHHHHHHHHHHHHHHH-S-TTTT--SHHHHHIIIIIS-------TTS-HHHHHHHHHHT-SSGGGSPPHHHHHHHHHHHHHHHH--SHHHHHHHHHH--SS-TTEEEHHHHHHHHHHHH--SS-HHHHTTSHHHHHHHHHHEEE---TTS-GGGPPEEEEHHHHHHHHHHH-S--TTHHHHHHHHHHTS-B--S--HHHHHHHHHT-TTEEEEEE-SS-TTEEEEEEEETTEEEEEEEEEETTEEEEEETTEEEEESSHHHHHTSHHHH-SSSS----EE---TT-HHHHHHHHHHTT-

Solvent-accessible surface area (backbone atoms only — not comparable to full-atom values): 56270 Å² total; per-residue (Å²): 127,81,46,76,65,53,53,53,43,41,57,49,45,55,49,43,49,49,42,50,51,36,67,64,42,88,52,64,61,97,58,76,52,42,25,53,40,58,74,86,46,53,46,67,51,89,84,36,65,74,44,77,55,97,85,26,36,27,24,45,31,35,40,68,84,32,71,23,26,38,36,30,58,69,76,68,95,63,65,50,71,65,56,55,49,39,52,50,50,22,51,57,54,39,72,54,52,49,48,88,24,31,56,45,56,44,31,36,22,78,47,93,91,42,55,31,45,33,26,62,55,75,74,54,39,35,39,41,63,36,46,68,30,84,66,34,75,76,54,70,63,57,51,49,47,37,52,49,30,51,38,38,33,50,27,46,35,54,61,28,29,94,53,27,43,29,52,63,52,60,40,42,75,33,26,36,28,31,34,89,51,49,33,25,42,44,75,46,63,69,35,42,64,62,65,81,84,54,86,84,52,71,65,62,87,64,88,65,58,71,68,88,37,58,26,48,56,42,71,71,50,43,80,80,42,69,46,36,45,33,19,9,47,26,52,37,48,51,24,65,60,67,50,43,73,67,60,72,85,52,88,44,70,67,55,42,43,46,36,37,56,74,60,61,53,71,72,83,80,54,90,77,45,52,63,65,57,48,53,51,35,53,40,27,51,36,80,52,56,86,70,27,60,55,45,69,55,48,52,57,49,50,53,50,38,54,47,56,72,35,26,84,39,66,57,41,38,54,52,53,58,68,63,48,44,86,84,37,77,50,39,40,46,41,68,60,49,51,52,52,45,44,68,71,49,58,60,92,56,56,68,80,59,41,60,64,34,48,35,43,47,35,38,42,66,68,34,31,43,73,51,82,32,64,55,40,21,81,87,64,37,56,40,32,28,36,42,59,44,46,14,38,46,39,63,75,61,41,72,60,48,70,59,40,41,53,54,47,27,55,49,29,67,61,16,21,41,52,46,82,48,53,69,68,55,48,40,50,64,30,67,44,34,87,44,18,33,34,35,26,36,36,88,86,41,69,65,27,37,28,40,38,29,42,52,93,92,35,72,44,76,45,61,33,38,61,52,97,81,20,35,34,34,72,57,86,93,45,73,46,77,23,78,39,69,67,55,36,61,72,30,52,79,63,36,21,83,72,94,64,74,47,72,38,41,62,42,44,42,80,64,13,76,42,28,41,52,46,54,58,62,58,57,75,106,128,81,46,75,63,53,54,53,44,41,57,50,47,52,50,43,49,49,42,50,52,36,67,64,43,88,50,62,60,94,58,76,48,42,25,53,42,60,73,86,46,55,46,68,51,91,84,35,66,74,46,78,55,96,85,23,36,27,26,46,29,36,40,67,85,33,72,25,26,38,36,29,59,69,78,70,93,64,63,49,71,66,55,56,50,38,53,50,51,22,52,57,55,40,71,52,50,50,49,89,24,33,56,46,57,45,31,36,22,75,48,93,90,44,55,32,45,32,25,61,55,71,91,38,40,36,39,42,62,35,46,67,30,85,66,34,74,77,53,70,63,58,51,49,47,39,53,48,31,50,37,38,34,51,29,46,36,54,62,27,29,95,53,26,43,30,52,65,52,62,41,41,74,31,26,35,28,31,37,89,50,50,34,25,43,45,76,46,63,70,35,42,63,63,66,81,84,53,85,84,52,70,66,60,86,65,88,63,60,69,67,85,38,58,26,47,56,40,73,72,46,43,80,80,42,70,45,34,45,32,19,9,48,27,53,35,48,50,24,63,61,66,48,44,73,69,61,72,86,53,88,45,68,68,56,42,42,46,36,36,55,75,61,60,50,70,72,84,80,55,90,76,44,54,64,65,57,47,52,52,35,54,39,28,50,37,79,50,57,85,69,28,61,53,45,69,54,48,54,56,49,50,52,49,38,54,45,56,75,33,26,85,40,66,56,44,40,54,52,51,59,68,61,47,45,86,85,37,78,50,43,39,45,41,68,59,50,50,53,53,46,45,68,71,49,57,61,92,56,56,67,80,59,39,59,65,33,49,36,43,46,36,43,44,66,67,34,31,43,73,52,82,31,65,56,38,21,80,87,64,38,56,41,32,28,36,42,59,43,45,15,36,47,40,63,74,59,40,69,60,47,71,59,37,45,53,55,51,28,54,49,28,67,61,16,20,39,52,46,84,47,52,69,69,55,49,40,50,64,27,66,46,31,88,43,16,34,35,34,27,36,34,88,87,41,70,65,26,37,28,40,38,28,42,52,93,92,35,71,43,78,46,62,33,38,60,54,98,83,20,34,35,32,70,56,87,94,44,75,46,78,23,78,40,70,66,56,35,63,72,30,52,77,67,42,27,89,78,77,73,67,57,67,46,38,59,41,42,40,79,64,14,74,42,27,40,50,44,53,57,61,60,56,73,107